Protein AF-0000000065854686 (afdb_homodimer)

Secondary structure (DSSP, 8-state):
-----TT-TTEEEETTEEEETTEEHHHHHHHH-SSEEEEEHHHHHHHHHHHHHHHHHHHHHH---EEEEEEGGG---HHHHHHHHHHT-EEEESSHHHHHHHHHTT--GGGEEE--S---HHHHHHHHHTT-SEEEE--HHHHHHHHHHHHHHT--EEEEEEEE------S-GGGB-SSTTSS-SEESTTSHHHHHHHHHHT-SSEEEEEEE---BS-B--SHHHHHHHHHHHHHHHHHHHTT---SEEE----B---SSTT-----HHHHHHHHHHHHHTTTTTSPPPEEEE--SHHHHGGGEEEEEEEEEEEE-SS-EEEEES--TTT--HHHHH-----EEESB--S-EEEEEEE-SSS-TT-EEEEEEEEE---TT-EEEEE--SSSSGGG-B-GGGPPPPEEEEEETTEEEEEEPPPPHHHHTTTB---GGG-/-----TT-TTEEEETTEEEETTEEHHHHHHHH-SSEEEEEHHHHHHHHHHHHHHTHHHHHHH---EEEEEEGGG---HHHHHHHHHHT-EEEESSHHHHHHHHHTT--GGGEEE--S---HHHHHHHHHTT-SEEEE--HHHHHHHHHHHHHHT--EEEEEEEE------S-GGGB-SSTTSS-SEESTTSHHHHHHHHHHT-SSEEEEEEE---BS-B--SHHHHHHHHHHHHHHHHHHHTT---SEEE----B---SSTT-----HHHHHHHHHHHHHTTTTTSPPPEEEE--SHHHHGGGEEEEEEEEEEEE-SS-EEEEES--TTT--HHHHH-----EEESB--S-EEEEEEE-SSS-TT-EEEEEEEEE---TT-EEEEES-SSSSGGG-B-GGGPPPPEEEEEETTEEEEEEPPPPHHHHTTTB---GGG-

pLDDT: mean 96.49, std 5.47, range [43.28, 98.94]

Radius of gyration: 27.95 Å; Cα contacts (8 Å, |Δi|>4): 2248; chains: 2; bounding box: 75×85×60 Å

Foldseek 3Di:
DFDFQALQPQWTQDPQFIDGVRHTPLVVCVVANPQEKEFALVSLLVLLVLLCVLQVVVCVVAVFAEAAAAECLFPLQLVSLLSCQVVPHHHEEAALVSVVSRVVSVHQQLRYEYEYADYDLVSLLSNQVSLHNEYAYWALVVLVSNLVSLVVVVAAGEYAYEAQAAFALPDFPVFFANHPPHSGGQYVVVCRRVVSVVVNVPGDRYDYAYYAYDGGAQRQDLVSLLVLLLSRVVVQLVCVVVVHHHAEYEDEEHHRGCQPRPDDGDGSNNNSCSNSVSQVVCVVRHRRHHYYYHDHLSSTQQRMKTKWAFADWDDDPVFIETETADWCLQPVCCLPPVDAWDKEFSRHDPDKDFGWYAYDAPDPSRTRDHRDIYHDDDHGIMMMTGRCRTPGLSVHHQHVNAWHGWYWYQDPVGIGTSGHTDDSCNSCVVPDDDPVRD/DWDFFALQPQWTQDPQFIDGVRHTPLVVCVVANPQEKEFALVSLVVLLVLLCVLQVVVCVVAVFAEAAAAECLFPLQLVSLLSCQVVPHHHEEAALVSVVSRVVSVRQQLRYEYEYADYDLVSLLSNQVSLHNEYAYWALVVLVSNLVSLVVVVAAGEYAYEAQAAFALPDFPVFFANHPPHSGGHYVVVCRRVVSVVVNVVGDRYDYAYYAYDGGAQRQDLVSLLVLLLSRVVVQLVCVVVVHHHAEYEDEEHHRGCQPRPDDGDGSNNNSCSNSVSQVVCVVRHRRHHYYYHDHLSSTQQRMKTKWAFADWDDDPVFIETETADWCLQPVCCLPPVDAWDKEFSRRDPDKDFGWYAYDAPDPSRTRDHRDIYHDDDHGIMMMTGRCRTPGLSVHHQHVNAWHGWYWYQDPVGIGTSGHTDDSCNSCVPPDDDPVRD

Nearest PDB structures (foldseek):
  1tuf-assembly1_A  TM=9.802E-01  e=2.581E-86  Methanocaldococcus jannaschii
  1twi-assembly1_A  TM=9.819E-01  e=6.671E-86  Methanocaldococcus jannaschii
  2qgh-assembly1_A-2  TM=9.753E-01  e=7.118E-48  unclassified
  2o0t-assembly2_D  TM=9.226E-01  e=1.661E-41  Mycobacterium tuberculosis H37Rv
  5x7n-assembly1_B  TM=9.308E-01  e=4.557E-41  Corynebacterium glutamicum ATCC 13032

InterPro domains:
  IPR000183 Ornithine/DAP/Arg decarboxylase [PR01179] (70-88)
  IPR000183 Ornithine/DAP/Arg decarboxylase [PR01179] (90-102)
  IPR000183 Ornithine/DAP/Arg decarboxylase [PR01179] (205-218)
  IPR000183 Ornithine/DAP/Arg decarboxylase [PR01179] (291-310)
  IPR000183 Ornithine/DAP/Arg decarboxylase [PR01179] (389-402)
  IPR002986 Diaminopimelate decarboxylase, LysA [MF_02120] (22-432)
  IPR002986 Diaminopimelate decarboxylase, LysA [PR01181] (88-105)
  IPR002986 Diaminopimelate decarboxylase, LysA [PR01181] (177-186)
  IPR002986 Diaminopimelate decarboxylase, LysA [PR01181] (319-337)
  IPR002986 Diaminopimelate decarboxylase, LysA [PR01181] (399-421)
  IPR002986 Diaminopimelate decarboxylase, LysA [TIGR01048] (12-431)
  IPR002986 Diaminopimelate decarboxylase, LysA [cd06828] (32-409)
  IPR009006 Alanine racemase/group IV decarboxylase, C-terminal [G3DSA:2.40.37.10] (23-429)
  IPR009006 Alanine racemase/group IV decarboxylase, C-terminal [SSF50621] (6-40)
  IPR009006 Alanine racemase/group IV decarboxylase, C-terminal [SSF50621] (284-438)
  IPR022644 Orn/DAP/Arg decarboxylase 2, N-terminal [PF02784] (52-301)
  IPR022653 Orn/DAP/Arg decarboxylase 2, pyridoxal-phosphate binding site [PS00878] (70-88)
  IPR022657 Orn/DAP/Arg decarboxylase 2, conserved site [PS00879] (243-256)
  IPR029066 PLP-binding barrel [G3DSA:3.20.20.10] (41-298)
  IPR029066 PLP-binding barrel [SSF51419] (33-303)

Solvent-accessible surface area (backbone atoms only — not comparable to full-atom values): 42857 Å² total; per-residue (Å²): 128,80,69,72,45,49,76,33,85,47,49,44,68,55,96,48,30,32,25,49,59,80,42,50,49,62,57,51,37,68,73,71,40,62,33,24,37,41,32,33,48,61,39,30,51,50,38,48,48,41,46,54,62,36,42,44,57,50,34,74,74,66,74,30,56,73,44,51,15,37,25,38,53,20,42,61,51,53,38,57,44,19,46,42,24,73,74,65,31,26,31,32,22,53,35,55,36,33,46,51,48,39,55,74,30,61,35,58,32,74,38,26,37,38,44,37,61,42,76,46,71,70,39,47,50,50,41,54,75,55,51,37,48,22,38,33,35,34,35,62,48,48,45,52,50,49,31,54,51,18,50,75,69,74,42,68,34,38,30,22,36,22,39,25,82,55,44,74,49,88,47,59,71,59,48,34,35,13,39,76,85,37,88,47,34,22,41,48,90,82,40,51,34,59,50,45,52,57,53,42,72,72,39,90,18,41,41,78,37,29,41,31,34,50,35,35,46,59,31,64,59,66,64,47,52,40,52,47,49,51,52,52,51,51,48,51,46,52,35,42,76,72,71,42,78,55,50,34,40,28,60,26,41,20,56,24,70,40,51,56,44,86,48,88,56,64,47,53,50,55,50,30,51,43,44,51,58,57,56,57,71,40,56,91,73,40,78,81,41,27,40,33,35,30,44,25,50,53,39,29,11,56,20,12,29,39,34,21,37,27,71,31,58,38,82,52,99,80,45,38,38,38,19,20,66,37,30,37,36,49,43,30,44,29,50,59,67,67,42,76,49,45,62,43,42,37,52,58,54,96,45,73,42,66,31,23,37,26,23,24,54,93,41,56,38,24,37,60,42,74,69,39,73,29,34,55,82,53,73,70,40,42,33,38,34,42,48,34,31,26,47,10,72,27,50,21,26,37,44,49,44,38,57,48,55,27,31,32,36,30,34,97,89,44,77,37,68,30,24,56,54,49,47,70,64,61,75,50,63,49,46,32,66,46,77,91,59,106,129,81,69,71,45,47,76,33,85,46,47,42,67,56,94,48,30,34,24,48,59,81,41,51,48,63,57,50,37,68,74,71,39,64,32,26,38,42,31,34,49,60,39,30,50,50,37,49,49,42,47,54,62,36,42,44,56,52,33,74,74,66,74,29,57,74,42,52,14,37,24,37,52,20,42,63,50,53,39,58,43,18,48,42,25,73,74,64,31,25,32,33,24,52,33,55,36,34,45,52,49,40,55,75,32,62,35,58,34,74,39,26,36,37,44,37,61,41,75,45,70,70,37,47,50,51,43,53,74,54,51,36,47,23,40,33,36,34,36,63,48,49,47,52,50,49,30,53,51,19,50,76,68,75,43,68,34,36,29,23,36,22,39,26,80,56,45,73,50,89,48,61,70,60,48,34,35,14,38,77,85,36,89,47,35,22,40,47,90,83,39,51,35,58,51,44,52,56,52,44,73,73,39,89,17,43,40,78,37,30,41,30,34,49,35,35,44,58,31,65,59,66,65,47,51,41,52,48,48,50,53,52,51,51,48,52,46,53,34,42,74,71,74,42,78,57,51,35,40,27,60,27,43,20,56,25,69,40,51,55,45,87,49,88,57,65,47,53,49,55,49,31,51,43,44,51,59,57,57,57,72,40,56,89,73,40,80,78,43,26,41,33,36,29,42,23,49,52,39,30,10,55,20,11,29,38,34,22,37,28,70,30,58,39,82,52,99,81,47,38,37,38,19,20,66,36,31,37,35,50,43,30,43,28,49,60,69,67,42,77,49,44,63,43,40,38,52,58,54,94,45,71,42,65,32,24,37,26,23,24,55,94,41,56,38,24,39,60,43,74,70,39,71,31,35,56,83,52,73,70,39,41,33,38,36,42,49,35,30,26,46,9,74,27,50,21,25,38,42,49,45,38,55,47,55,27,29,33,36,31,35,98,88,42,76,36,68,29,24,55,55,47,47,68,65,61,76,51,63,48,46,32,67,46,77,91,60,105

Sequence (876 aa):
MKIMFLGNDTVEIKDGRFFIDGYDAIELAEKFGTPLYVMSEEQIKINYNRYIEAFKRWEEETGKEFIVAYAYKANANLAITRLLAKLGCGADVVSGGELYIAKLSNVPSKKIVFNGNCKTKEEIIMGIEANIRAFNVDSISELILINETAKELGETANVAFRINPNVNPKTHPKISTGLKKNKFGLDVESGIAMKAIKMALEMEYVNVVGVHCHIGSQLTDISPFIEETRKVMDFVVELKEEGIEIEDVNLGGGLGIPYYKDKQIPTQKDLADAIINTMLKYKDKVEMPNLILEPGRSLVATAGYLLGKVHHIKETPVTKWVMIDAGMNDMMRPAMYEAYHHIINCKVKNEKEVVSIAGGLCESSDVFGRDRELDKVEVGDVLAIFDVGAYGISMANNYNARGRPRMVLTSKKGVFLIRERETYADLIAKDIVPPHLLMKIMFLGNDTVEIKDGRFFIDGYDAIELAEKFGTPLYVMSEEQIKINYNRYIEAFKRWEEETGKEFIVAYAYKANANLAITRLLAKLGCGADVVSGGELYIAKLSNVPSKKIVFNGNCKTKEEIIMGIEANIRAFNVDSISELILINETAKELGETANVAFRINPNVNPKTHPKISTGLKKNKFGLDVESGIAMKAIKMALEMEYVNVVGVHCHIGSQLTDISPFIEETRKVMDFVVELKEEGIEIEDVNLGGGLGIPYYKDKQIPTQKDLADAIINTMLKYKDKVEMPNLILEPGRSLVATAGYLLGKVHHIKETPVTKWVMIDAGMNDMMRPAMYEAYHHIINCKVKNEKEVVSIAGGLCESSDVFGRDRELDKVEVGDVLAIFDVGAYGISMANNYNARGRPRMVLTSKKGVFLIRERETYADLIAKDIVPPHLL

GO terms:
  GO:0008836 diaminopimelate decarboxylase activity (F, EXP)

Organism: Methanocaldococcus jannaschii (strain ATCC 43067 / DSM 2661 / JAL-1 / JCM 10045 / NBRC 100440) (NCBI:txid243232)

Structure (mmCIF, N/CA/C/O backbone):
data_AF-0000000065854686-model_v1
#
loop_
_entity.id
_entity.type
_entity.pdbx_description
1 polymer 'Diaminopimelate decarboxylase'
#
loop_
_atom_site.group_PDB
_atom_site.id
_atom_site.type_symbol
_atom_site.label_atom_id
_atom_site.label_alt_id
_atom_site.label_comp_id
_atom_site.label_asym_id
_atom_site.label_entity_id
_atom_site.label_seq_id
_atom_site.pdbx_PDB_ins_code
_atom_site.Cartn_x
_atom_site.Cartn_y
_atom_site.Cartn_z
_atom_site.occupancy
_atom_site.B_iso_or_equiv
_atom_site.auth_seq_id
_atom_site.auth_comp_id
_atom_site.auth_asym_id
_atom_site.auth_atom_id
_atom_site.pdbx_PDB_model_num
ATOM 1 N N . MET A 1 1 ? -36.406 0.794 14.305 1 43.28 1 MET A N 1
ATOM 2 C CA . MET A 1 1 ? -35.375 1.55 15.008 1 43.28 1 MET A CA 1
ATOM 3 C C . MET A 1 1 ? -34.281 1.985 14.055 1 43.28 1 MET A C 1
ATOM 5 O O . MET A 1 1 ? -33.781 1.186 13.25 1 43.28 1 MET A O 1
ATOM 9 N N . LYS A 1 2 ? -34.25 3.268 13.922 1 54.59 2 LYS A N 1
ATOM 10 C CA . LYS A 1 2 ? -33.219 3.818 13.031 1 54.59 2 LYS A CA 1
ATOM 11 C C . LYS A 1 2 ? -31.812 3.424 13.492 1 54.59 2 LYS A C 1
ATOM 13 O O . LYS A 1 2 ? -31.406 3.732 14.609 1 54.59 2 LYS A O 1
ATOM 18 N N . ILE A 1 3 ? -31.266 2.375 12.914 1 68 3 ILE A N 1
ATOM 19 C CA . ILE A 1 3 ? -29.906 1.968 13.25 1 68 3 ILE A CA 1
ATOM 20 C C . ILE A 1 3 ? -28.969 3.166 13.133 1 68 3 ILE A C 1
ATOM 22 O O . ILE A 1 3 ? -28.969 3.869 12.117 1 68 3 ILE A O 1
ATOM 26 N N . MET A 1 4 ? -28.469 3.533 14.289 1 81.44 4 MET A N 1
ATOM 27 C CA . MET A 1 4 ? -27.562 4.676 14.297 1 81.44 4 MET A CA 1
ATOM 28 C C . MET A 1 4 ? -26.109 4.219 14.227 1 81.44 4 MET A C 1
ATOM 30 O O . MET A 1 4 ? -25.703 3.309 14.953 1 81.44 4 MET A O 1
ATOM 34 N N . PHE A 1 5 ? -25.391 4.684 13.203 1 94.38 5 PHE A N 1
ATOM 35 C CA . PHE A 1 5 ? -23.953 4.484 13.094 1 94.38 5 PHE A CA 1
ATOM 36 C C . PHE A 1 5 ? -23.188 5.715 13.594 1 94.38 5 PHE A C 1
ATOM 38 O O . PHE A 1 5 ? -23.109 6.723 12.891 1 94.38 5 PHE A O 1
ATOM 45 N N . LEU A 1 6 ? -22.641 5.609 14.805 1 95.69 6 LEU A N 1
ATOM 46 C CA . LEU A 1 6 ? -21.969 6.766 15.391 1 95.69 6 LEU A CA 1
ATOM 47 C C . LEU A 1 6 ? -20.938 7.344 14.43 1 95.69 6 LEU A C 1
ATOM 49 O O . LEU A 1 6 ? -20.125 6.605 13.867 1 95.69 6 LEU A O 1
ATOM 53 N N . GLY A 1 7 ? -21 8.609 14.148 1 96.44 7 GLY A N 1
ATOM 54 C CA . GLY A 1 7 ? -20.062 9.305 13.297 1 96.44 7 GLY A CA 1
ATOM 55 C C . GLY A 1 7 ? -20.5 9.375 11.844 1 96.44 7 GLY A C 1
ATOM 56 O O . GLY A 1 7 ? -19.953 10.148 11.062 1 96.44 7 GLY A O 1
ATOM 57 N N . ASN A 1 8 ? -21.484 8.555 11.469 1 98 8 ASN A N 1
ATOM 58 C CA . ASN A 1 8 ? -22.031 8.531 10.117 1 98 8 ASN A CA 1
ATOM 59 C C . ASN A 1 8 ? -23.469 9.047 10.078 1 98 8 ASN A C 1
ATOM 61 O O . ASN A 1 8 ? -24.406 8.266 9.93 1 98 8 ASN A O 1
ATOM 65 N N . ASP A 1 9 ? -23.609 10.336 10.023 1 97.56 9 ASP A N 1
ATOM 66 C CA . ASP A 1 9 ? -24.875 11.016 10.281 1 97.56 9 ASP A CA 1
ATOM 67 C C . ASP A 1 9 ? -25.766 11 9.039 1 97.56 9 ASP A C 1
ATOM 69 O O . ASP A 1 9 ? -26.969 11.266 9.117 1 97.56 9 ASP A O 1
ATOM 73 N N . THR A 1 10 ? -25.141 10.688 7.922 1 97.56 10 THR A N 1
ATOM 74 C CA . THR A 1 10 ? -25.859 10.922 6.672 1 97.56 10 THR A CA 1
ATOM 75 C C . THR A 1 10 ? -26.312 9.594 6.059 1 97.56 10 THR A C 1
ATOM 77 O O . THR A 1 10 ? -26.688 9.547 4.891 1 97.56 10 THR A O 1
ATOM 80 N N . VAL A 1 11 ? -26.141 8.484 6.863 1 97.69 11 VAL A N 1
ATOM 81 C CA . VAL A 1 11 ? -26.531 7.184 6.344 1 97.69 11 VAL A CA 1
ATOM 82 C C . VAL A 1 11 ? -27.781 6.691 7.078 1 97.69 11 VAL A C 1
ATOM 84 O O . VAL A 1 11 ? -28.062 7.141 8.188 1 97.69 11 VAL A O 1
ATOM 87 N N . GLU A 1 12 ? -28.516 5.906 6.43 1 96.38 12 GLU A N 1
ATOM 88 C CA . GLU A 1 12 ? -29.719 5.328 7.043 1 96.38 12 GLU A CA 1
ATOM 89 C C . GLU A 1 12 ? -30.078 3.988 6.398 1 96.38 12 GLU A C 1
ATOM 91 O O . GLU A 1 12 ? -29.641 3.693 5.285 1 96.38 12 GLU A O 1
ATOM 96 N N . ILE A 1 13 ? -30.672 3.152 7.094 1 96.19 13 ILE A N 1
ATOM 97 C CA . ILE A 1 13 ? -31.328 1.952 6.586 1 96.19 13 ILE A CA 1
ATOM 98 C C . ILE A 1 13 ? -32.844 2.199 6.465 1 96.19 13 ILE A C 1
ATOM 100 O O . ILE A 1 13 ? -33.5 2.512 7.457 1 96.19 13 ILE A O 1
ATOM 104 N N . LYS A 1 14 ? -33.312 2.188 5.312 1 94.81 14 LYS A N 1
ATOM 105 C CA . LYS A 1 14 ? -34.719 2.389 5.039 1 94.81 14 LYS A CA 1
ATOM 106 C C . LYS A 1 14 ? -35.281 1.287 4.133 1 94.81 14 LYS A C 1
ATOM 108 O O . LYS A 1 14 ? -34.719 1.004 3.078 1 94.81 14 LYS A O 1
ATOM 113 N N . ASP A 1 15 ? -36.344 0.624 4.535 1 93.69 15 ASP A N 1
ATOM 114 C CA . ASP A 1 15 ? -36.969 -0.441 3.773 1 93.69 15 ASP A CA 1
ATOM 115 C C . ASP A 1 15 ? -36 -1.554 3.436 1 93.69 15 ASP A C 1
ATOM 117 O O . ASP A 1 15 ? -35.938 -2.012 2.291 1 93.69 15 ASP A O 1
ATOM 121 N N . GLY A 1 16 ? -35.125 -1.78 4.371 1 94.38 16 GLY A N 1
ATOM 122 C CA . GLY A 1 16 ? -34.219 -2.896 4.238 1 94.38 16 GLY A CA 1
ATOM 123 C C . GLY A 1 16 ? -33.031 -2.592 3.332 1 94.38 16 GLY A C 1
ATOM 124 O O . GLY A 1 16 ? -32.344 -3.504 2.898 1 94.38 16 GLY A O 1
ATOM 125 N N . ARG A 1 17 ? -32.844 -1.371 3.012 1 96.69 17 ARG A N 1
ATOM 126 C CA . ARG A 1 17 ? -31.766 -0.97 2.117 1 96.69 17 ARG A CA 1
ATOM 127 C C . ARG A 1 17 ? -30.891 0.115 2.754 1 96.69 17 ARG A C 1
ATOM 129 O O . ARG A 1 17 ? -31.391 0.919 3.549 1 96.69 17 ARG A O 1
ATOM 136 N N . PHE A 1 18 ? -29.656 0.146 2.41 1 98 18 PHE A N 1
ATOM 137 C CA . PHE A 1 18 ? -28.672 1.085 2.955 1 98 18 PHE A CA 1
ATOM 138 C C . PHE A 1 18 ? -28.547 2.311 2.057 1 98 18 PHE A C 1
ATOM 140 O O . PHE A 1 18 ? -28.281 2.184 0.861 1 98 18 PHE A O 1
ATOM 147 N N . PHE A 1 19 ? -28.734 3.529 2.67 1 98.44 19 PHE A N 1
ATOM 148 C CA . PHE A 1 19 ? -28.688 4.77 1.904 1 98.44 19 PHE A CA 1
ATOM 149 C C . PHE A 1 19 ? -27.578 5.684 2.412 1 98.44 19 PHE A C 1
ATOM 151 O O . PHE A 1 19 ? -27.359 5.789 3.621 1 98.44 19 PHE A O 1
ATOM 158 N N . ILE A 1 20 ? -26.875 6.336 1.507 1 98.56 20 ILE A N 1
ATOM 159 C CA . ILE A 1 20 ? -25.859 7.355 1.771 1 98.56 20 ILE A CA 1
ATOM 160 C C . ILE A 1 20 ? -26.312 8.688 1.18 1 98.56 20 ILE A C 1
ATOM 162 O O . ILE A 1 20 ? -26.453 8.82 -0.039 1 98.56 20 ILE A O 1
ATOM 166 N N . ASP A 1 21 ? -26.469 9.695 1.913 1 98.38 21 ASP A N 1
ATOM 167 C CA . ASP A 1 21 ? -27 10.984 1.488 1 98.38 21 ASP A CA 1
ATOM 168 C C . ASP A 1 21 ? -28.312 10.82 0.734 1 98.38 21 ASP A C 1
ATOM 170 O O . ASP A 1 21 ? -28.594 11.547 -0.224 1 98.38 21 ASP A O 1
ATOM 174 N N . GLY A 1 22 ? -29.078 9.789 1.082 1 97.94 22 GLY A N 1
ATOM 175 C CA . GLY A 1 22 ? -30.375 9.555 0.466 1 97.94 22 GLY A CA 1
ATOM 176 C C . GLY A 1 22 ? -30.297 8.688 -0.778 1 97.94 22 GLY A C 1
ATOM 177 O O . GLY A 1 22 ? -31.328 8.344 -1.368 1 97.94 22 GLY A O 1
ATOM 178 N N . TYR A 1 23 ? -29.125 8.258 -1.226 1 98.75 23 TYR A N 1
ATOM 179 C CA . TYR A 1 23 ? -28.969 7.438 -2.42 1 98.75 23 TYR A CA 1
ATOM 180 C C . TYR A 1 23 ? -28.766 5.973 -2.051 1 98.75 23 TYR A C 1
ATOM 182 O O . TYR A 1 23 ? -27.984 5.656 -1.149 1 98.75 23 TYR A O 1
ATOM 190 N N . ASP A 1 24 ? -29.438 5.055 -2.695 1 98.69 24 ASP A N 1
ATOM 191 C CA . ASP A 1 24 ? -29.375 3.617 -2.443 1 98.69 24 ASP A CA 1
ATOM 192 C C . ASP A 1 24 ? -28.016 3.045 -2.832 1 98.69 24 ASP A C 1
ATOM 194 O O . ASP A 1 24 ? -27.609 3.129 -3.992 1 98.69 24 ASP A O 1
ATOM 198 N N . ALA A 1 25 ? -27.344 2.438 -1.849 1 98.81 25 ALA A N 1
ATOM 199 C CA . ALA A 1 25 ? -25.984 1.94 -2.068 1 98.81 25 ALA A CA 1
ATOM 200 C C . ALA A 1 25 ? -25.953 0.862 -3.148 1 98.81 25 ALA A C 1
ATOM 202 O O . ALA A 1 25 ? -25.016 0.773 -3.928 1 98.81 25 ALA A O 1
ATOM 203 N N . ILE A 1 26 ? -26.938 -0.001 -3.178 1 98.81 26 ILE A N 1
ATOM 204 C CA . ILE A 1 26 ? -27.016 -1.065 -4.172 1 98.81 26 ILE A CA 1
ATOM 205 C C . ILE A 1 26 ? -27.156 -0.459 -5.566 1 98.81 26 ILE A C 1
ATOM 207 O O . ILE A 1 26 ? -26.5 -0.903 -6.512 1 98.81 26 ILE A O 1
ATOM 211 N N . GLU A 1 27 ? -27.984 0.577 -5.707 1 98.75 27 GLU A N 1
ATOM 212 C CA . GLU A 1 27 ? -28.156 1.245 -6.992 1 98.75 27 GLU A CA 1
ATOM 213 C C . GLU A 1 27 ? -26.875 1.936 -7.438 1 98.75 27 GLU A C 1
ATOM 215 O O . GLU A 1 27 ? -26.547 1.942 -8.625 1 98.75 27 GLU A O 1
ATOM 220 N N . LEU A 1 28 ? -26.156 2.6 -6.453 1 98.94 28 LEU A N 1
ATOM 221 C CA . LEU A 1 28 ? -24.875 3.199 -6.77 1 98.94 28 LEU A CA 1
ATOM 222 C C . LEU A 1 28 ? -23.891 2.15 -7.301 1 98.94 28 LEU A C 1
ATOM 224 O O . LEU A 1 28 ? -23.203 2.385 -8.289 1 98.94 28 LEU A O 1
ATOM 228 N N . ALA A 1 29 ? -23.859 0.978 -6.637 1 98.81 29 ALA A N 1
ATOM 229 C CA . ALA A 1 29 ? -22.969 -0.111 -7.043 1 98.81 29 ALA A CA 1
ATOM 230 C C . ALA A 1 29 ? -23.312 -0.593 -8.453 1 98.81 29 ALA A C 1
ATOM 232 O O . ALA A 1 29 ? -22.406 -0.889 -9.242 1 98.81 29 ALA A O 1
ATOM 233 N N . GLU A 1 30 ? -24.594 -0.736 -8.742 1 98.56 30 GLU A N 1
ATOM 234 C CA . GLU A 1 30 ? -25.031 -1.194 -10.055 1 98.56 30 GLU A CA 1
ATOM 235 C C . GLU A 1 30 ? -24.688 -0.181 -11.141 1 98.56 30 GLU A C 1
ATOM 237 O O . GLU A 1 30 ? -24.234 -0.557 -12.227 1 98.56 30 GLU A O 1
ATOM 242 N N . LYS A 1 31 ? -24.906 1.066 -10.844 1 98.62 31 LYS A N 1
ATOM 243 C CA . LYS A 1 31 ? -24.734 2.133 -11.82 1 98.62 31 LYS A CA 1
ATOM 244 C C . LYS A 1 31 ? -23.25 2.393 -12.102 1 98.62 31 LYS A C 1
ATOM 246 O O . LYS A 1 31 ? -22.859 2.619 -13.25 1 98.62 31 LYS A O 1
ATOM 251 N N . PHE A 1 32 ? -22.375 2.389 -11.078 1 98.75 32 PHE A N 1
ATOM 252 C CA . PHE A 1 32 ? -21 2.861 -11.219 1 98.75 32 PHE A CA 1
ATOM 253 C C . PHE A 1 32 ? -20.016 1.694 -11.188 1 98.75 32 PHE A C 1
ATOM 255 O O . PHE A 1 32 ? -18.844 1.851 -11.531 1 98.75 32 PHE A O 1
ATOM 262 N N . GLY A 1 33 ? -20.5 0.449 -10.805 1 98.44 33 GLY A N 1
ATOM 263 C CA . GLY A 1 33 ? -19.656 -0.726 -10.727 1 98.44 33 GLY A CA 1
ATOM 264 C C . GLY A 1 33 ? -18.859 -0.81 -9.438 1 98.44 33 GLY A C 1
ATOM 265 O O . GLY A 1 33 ? -18.516 0.216 -8.852 1 98.44 33 GLY A O 1
ATOM 266 N N . THR A 1 34 ? -18.562 -1.976 -8.961 1 98.69 34 THR A N 1
ATOM 267 C CA . THR A 1 34 ? -17.734 -2.225 -7.785 1 98.69 34 THR A CA 1
ATOM 268 C C . THR A 1 34 ? -16.375 -2.783 -8.188 1 98.69 34 THR A C 1
ATOM 270 O O . THR A 1 34 ? -16.234 -3.367 -9.266 1 98.69 34 THR A O 1
ATOM 273 N N . PRO A 1 35 ? -15.367 -2.625 -7.305 1 98.69 35 PRO A N 1
ATOM 274 C CA . PRO A 1 35 ? -15.367 -1.831 -6.074 1 98.69 35 PRO A CA 1
ATOM 275 C C . PRO A 1 35 ? -15.648 -0.351 -6.324 1 98.69 35 PRO A C 1
ATOM 277 O O . PRO A 1 35 ? -15.281 0.18 -7.375 1 98.69 35 PRO A O 1
ATOM 280 N N . LEU A 1 36 ? -16.344 0.253 -5.383 1 98.94 36 LEU A N 1
ATOM 281 C CA . LEU A 1 36 ? -16.75 1.645 -5.547 1 98.94 36 LEU A CA 1
ATOM 282 C C . LEU A 1 36 ? -16.578 2.418 -4.242 1 98.94 36 LEU A C 1
ATOM 284 O O . LEU A 1 36 ? -17.125 2.025 -3.207 1 98.94 36 LEU A O 1
ATOM 288 N N . TYR A 1 37 ? -15.781 3.484 -4.281 1 98.94 37 TYR A N 1
ATOM 289 C CA . TYR A 1 37 ? -15.758 4.434 -3.176 1 98.94 37 TYR A CA 1
ATOM 290 C C . TYR A 1 37 ? -16.938 5.402 -3.264 1 98.94 37 TYR A C 1
ATOM 292 O O . TYR A 1 37 ? -17.172 6.008 -4.312 1 98.94 37 TYR A O 1
ATOM 300 N N . VAL A 1 38 ? -17.641 5.516 -2.217 1 98.94 38 VAL A N 1
ATOM 301 C CA . VAL A 1 38 ? -18.703 6.508 -2.121 1 98.94 38 VAL A CA 1
ATOM 302 C C . VAL A 1 38 ? -18.375 7.512 -1.019 1 98.94 38 VAL A C 1
ATOM 304 O O . VAL A 1 38 ? -18.281 7.148 0.155 1 98.94 38 VAL A O 1
ATOM 307 N N . MET A 1 39 ? -18.203 8.758 -1.395 1 98.94 39 MET A N 1
ATOM 308 C CA . MET A 1 39 ? -17.953 9.836 -0.451 1 98.94 39 MET A CA 1
ATOM 309 C C . MET A 1 39 ? -19.188 10.695 -0.249 1 98.94 39 MET A C 1
ATOM 311 O O . MET A 1 39 ? -19.859 11.07 -1.216 1 98.94 39 MET A O 1
ATOM 315 N N . SER A 1 40 ? -19.484 10.992 0.959 1 98.94 40 SER A N 1
ATOM 316 C CA . SER A 1 40 ? -20.625 11.844 1.298 1 98.94 40 SER A CA 1
ATOM 317 C C . SER A 1 40 ? -20.203 13.305 1.447 1 98.94 40 SER A C 1
ATOM 319 O O . SER A 1 40 ? -19.5 13.656 2.4 1 98.94 40 SER A O 1
ATOM 321 N N . GLU A 1 41 ? -20.641 14.117 0.539 1 98.88 41 GLU A N 1
ATOM 322 C CA . GLU A 1 41 ? -20.406 15.555 0.661 1 98.88 41 GLU A CA 1
ATOM 323 C C . GLU A 1 41 ? -21.016 16.109 1.944 1 98.88 41 GLU A C 1
ATOM 325 O O . GLU A 1 41 ? -20.406 16.922 2.629 1 98.88 41 GLU A O 1
ATOM 330 N N . GLU A 1 42 ? -22.203 15.664 2.266 1 98.81 42 GLU A N 1
ATOM 331 C CA . GLU A 1 42 ? -22.938 16.172 3.416 1 98.81 42 GLU A CA 1
ATOM 332 C C . GLU A 1 42 ? -22.219 15.836 4.723 1 98.81 42 GLU A C 1
ATOM 334 O O . GLU A 1 42 ? -22.156 16.672 5.633 1 98.81 42 GLU A O 1
ATOM 339 N N . GLN A 1 43 ? -21.703 14.633 4.809 1 98.88 43 GLN A N 1
ATOM 340 C CA . GLN A 1 43 ? -20.984 14.258 6.023 1 98.88 43 GLN A CA 1
ATOM 341 C C . GLN A 1 43 ? -19.703 15.055 6.18 1 98.88 43 GLN A C 1
ATOM 343 O O . GLN A 1 43 ? -19.312 15.406 7.297 1 98.88 43 GLN A O 1
ATOM 348 N N . ILE A 1 44 ? -18.984 15.328 5.07 1 98.94 44 ILE A N 1
ATOM 349 C CA . ILE A 1 44 ? -17.781 16.156 5.129 1 98.94 44 ILE A CA 1
ATOM 350 C C . ILE A 1 44 ? -18.125 17.547 5.668 1 98.94 44 ILE A C 1
ATOM 352 O O . ILE A 1 44 ? -17.438 18.078 6.539 1 98.94 44 ILE A O 1
ATOM 356 N N . LYS A 1 45 ? -19.234 18.109 5.188 1 98.88 45 LYS A N 1
ATOM 357 C CA . LYS A 1 45 ? -19.688 19.422 5.648 1 98.88 45 LYS A CA 1
ATOM 358 C C . LYS A 1 45 ? -20 19.391 7.141 1 98.88 45 LYS A C 1
ATOM 360 O O . LYS A 1 45 ? -19.625 20.312 7.871 1 98.88 45 LYS A O 1
ATOM 365 N N . ILE A 1 46 ? -20.641 18.328 7.539 1 98.75 46 ILE A N 1
ATOM 366 C CA . ILE A 1 46 ? -21 18.188 8.945 1 98.75 46 ILE A CA 1
ATOM 367 C C . ILE A 1 46 ? -19.734 18.141 9.797 1 98.75 46 ILE A C 1
ATOM 369 O O . ILE A 1 46 ? -19.625 18.875 10.781 1 98.75 46 ILE A O 1
ATOM 373 N N . ASN A 1 47 ? -18.797 17.297 9.406 1 98.81 47 ASN A N 1
ATOM 374 C CA . ASN A 1 47 ? -17.547 17.156 10.148 1 98.81 47 ASN A CA 1
ATOM 375 C C . ASN A 1 47 ? -16.781 18.469 10.227 1 98.81 47 ASN A C 1
ATOM 377 O O . ASN A 1 47 ? -16.297 18.844 11.297 1 98.81 47 ASN A O 1
ATOM 381 N N . TYR A 1 48 ? -16.703 19.203 9.117 1 98.75 48 TYR A N 1
ATOM 382 C CA . TYR A 1 48 ? -15.992 20.484 9.07 1 98.75 48 TYR A CA 1
ATOM 383 C C . TYR A 1 48 ? -16.672 21.516 9.961 1 98.75 48 TYR A C 1
ATOM 385 O O . TYR A 1 48 ? -16 22.188 10.75 1 98.75 48 TYR A O 1
ATOM 393 N N . ASN A 1 49 ? -17.953 21.594 9.867 1 98.62 49 ASN A N 1
ATOM 394 C CA . ASN A 1 49 ? -18.703 22.578 10.641 1 98.62 49 ASN A CA 1
ATOM 395 C C . ASN A 1 49 ? -18.594 22.312 12.141 1 98.62 49 ASN A C 1
ATOM 397 O O . ASN A 1 49 ? -18.594 23.25 12.938 1 98.62 49 ASN A O 1
ATOM 401 N N . ARG A 1 50 ? -18.469 21.047 12.523 1 98.62 50 ARG A N 1
ATOM 402 C CA . ARG A 1 50 ? -18.297 20.719 13.93 1 98.62 50 ARG A CA 1
ATOM 403 C C . ARG A 1 50 ? -17 21.297 14.477 1 98.62 50 ARG A C 1
ATOM 405 O O . ARG A 1 50 ? -16.938 21.734 15.633 1 98.62 50 ARG A O 1
ATOM 412 N N . TYR A 1 51 ? -15.938 21.328 13.656 1 98.69 51 TYR A N 1
ATOM 413 C CA . TYR A 1 51 ? -14.688 21.969 14.07 1 98.69 51 TYR A CA 1
ATOM 414 C C . TYR A 1 51 ? -14.867 23.484 14.195 1 98.69 51 TYR A C 1
ATOM 416 O O . TYR A 1 51 ? -14.453 24.078 15.195 1 98.69 51 TYR A O 1
ATOM 424 N N . ILE A 1 52 ? -15.5 24.078 13.172 1 98.38 52 ILE A N 1
ATOM 425 C CA . ILE A 1 52 ? -15.641 25.516 13.133 1 98.38 52 ILE A CA 1
ATOM 426 C C . ILE A 1 52 ? -16.469 25.984 14.328 1 98.38 52 ILE A C 1
ATOM 428 O O . ILE A 1 52 ? -16.109 26.938 15.016 1 98.38 52 ILE A O 1
ATOM 432 N N . GLU A 1 53 ? -17.547 25.25 14.555 1 98.44 53 GLU A N 1
ATOM 433 C CA . GLU A 1 53 ? -18.422 25.609 15.664 1 98.44 53 GLU A CA 1
ATOM 434 C C . GLU A 1 53 ? -17.719 25.406 17 1 98.44 53 GLU A C 1
ATOM 436 O O . GLU A 1 53 ? -17.812 26.266 17.891 1 98.44 53 GLU A O 1
ATOM 441 N N . ALA A 1 54 ? -17.031 24.328 17.141 1 98.56 54 ALA A N 1
ATOM 442 C CA . ALA A 1 54 ? -16.375 23.984 18.406 1 98.56 54 ALA A CA 1
ATOM 443 C C . ALA A 1 54 ? -15.281 24.984 18.734 1 98.56 54 ALA A C 1
ATOM 445 O O . ALA A 1 54 ? -15.078 25.328 19.906 1 98.56 54 ALA A O 1
ATOM 446 N N . PHE A 1 55 ? -14.586 25.547 17.75 1 98.56 55 PHE A N 1
ATOM 447 C CA . PHE A 1 55 ? -13.406 26.359 18.016 1 98.56 55 PHE A CA 1
ATOM 448 C C . PHE A 1 55 ? -13.719 27.844 17.828 1 98.56 55 PHE A C 1
ATOM 450 O O . PHE A 1 55 ? -12.812 28.672 17.891 1 98.56 55 PHE A O 1
ATOM 457 N N . LYS A 1 56 ? -14.945 28.109 17.578 1 97.75 56 LYS A N 1
ATOM 458 C CA . LYS A 1 56 ? -15.367 29.5 17.438 1 97.75 56 LYS A CA 1
ATOM 459 C C . LYS A 1 56 ? -14.977 30.328 18.656 1 97.75 56 LYS A C 1
ATOM 461 O O . LYS A 1 56 ? -14.633 31.5 18.547 1 97.75 56 LYS A O 1
ATOM 466 N N . ARG A 1 57 ? -15.031 29.734 19.75 1 97 57 ARG A N 1
ATOM 467 C CA . ARG A 1 57 ? -14.742 30.391 21.031 1 97 57 ARG A CA 1
ATOM 468 C C . ARG A 1 57 ? -13.305 30.906 21.062 1 97 57 ARG A C 1
ATOM 470 O O . ARG A 1 57 ? -13.016 31.891 21.75 1 97 57 ARG A O 1
ATOM 477 N N . TRP A 1 58 ? -12.383 30.234 20.344 1 98.44 58 TRP A N 1
ATOM 478 C CA . TRP A 1 58 ? -11 30.672 20.328 1 98.44 58 TRP A CA 1
ATOM 479 C C . TRP A 1 58 ? -10.883 32.094 19.781 1 98.44 58 TRP A C 1
ATOM 481 O O . TRP A 1 58 ? -10.289 32.969 20.438 1 98.44 58 TRP A O 1
ATOM 491 N N . GLU A 1 59 ? -11.492 32.312 18.656 1 97.62 59 GLU A N 1
ATOM 492 C CA . GLU A 1 59 ? -11.453 33.625 18.031 1 97.62 59 GLU A CA 1
ATOM 493 C C . GLU A 1 59 ? -12.18 34.656 18.891 1 97.62 59 GLU A C 1
ATOM 495 O O . GLU A 1 59 ? -11.703 35.781 19.031 1 97.62 59 GLU A O 1
ATOM 500 N N . GLU A 1 60 ? -13.289 34.25 19.453 1 97.75 60 GLU A N 1
ATOM 501 C CA . GLU A 1 60 ? -14.109 35.125 20.266 1 97.75 60 GLU A CA 1
ATOM 502 C C . GLU A 1 60 ? -13.367 35.562 21.531 1 97.75 60 GLU A C 1
ATOM 504 O O . GLU A 1 60 ? -13.445 36.719 21.953 1 97.75 60 GLU A O 1
ATOM 509 N N . GLU A 1 61 ? -12.664 34.656 22.062 1 97.25 61 GLU A N 1
ATOM 510 C CA . GLU A 1 61 ? -12.062 34.906 23.359 1 97.25 61 GLU A CA 1
ATOM 511 C C . GLU A 1 61 ? -10.664 35.5 23.219 1 97.25 61 GLU A C 1
ATOM 513 O O . GLU A 1 61 ? -10.172 36.156 24.125 1 97.25 61 GLU A O 1
ATOM 518 N N . THR A 1 62 ? -9.977 35.312 22.109 1 97.88 62 THR A N 1
ATOM 519 C CA . THR A 1 62 ? -8.578 35.688 22.016 1 97.88 62 THR A CA 1
ATOM 520 C C . THR A 1 62 ? -8.375 36.719 20.906 1 97.88 62 THR A C 1
ATOM 522 O O . THR A 1 62 ? -7.344 37.406 20.859 1 97.88 62 THR A O 1
ATOM 525 N N . GLY A 1 63 ? -9.289 36.844 19.984 1 97.69 63 GLY A N 1
ATOM 526 C CA . GLY A 1 63 ? -9.125 37.688 18.812 1 97.69 63 GLY A CA 1
ATOM 527 C C . GLY A 1 63 ? -8.141 37.156 17.812 1 97.69 63 GLY A C 1
ATOM 528 O O . GLY A 1 63 ? -7.793 37.812 16.828 1 97.69 63 GLY A O 1
ATOM 529 N N . LYS A 1 64 ? -7.68 35.906 18.031 1 98.38 64 LYS A N 1
ATOM 530 C CA . LYS A 1 64 ? -6.695 35.281 17.156 1 98.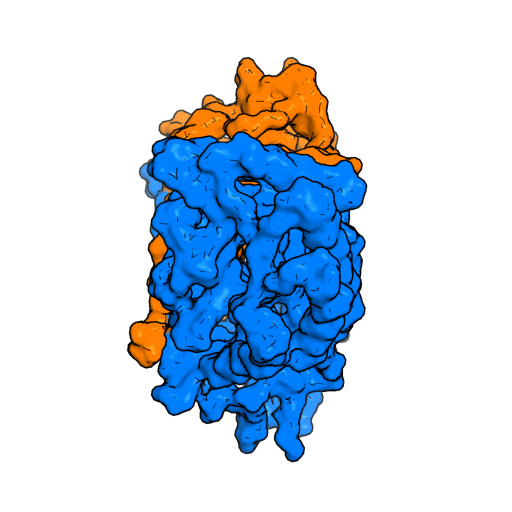38 64 LYS A CA 1
ATOM 531 C C . LYS A 1 64 ? -7.359 34.281 16.188 1 98.38 64 LYS A C 1
ATOM 533 O O . LYS A 1 64 ? -8.461 33.812 16.453 1 98.38 64 LYS A O 1
ATOM 538 N N . GLU A 1 65 ? -6.695 34.031 15.156 1 98 65 GLU A N 1
ATOM 539 C CA . GLU A 1 65 ? -7.242 33.188 14.094 1 98 65 GLU A CA 1
ATOM 540 C C . GLU A 1 65 ? -7.203 31.719 14.477 1 98 65 GLU A C 1
ATOM 542 O O . GLU A 1 65 ? -6.254 31.266 15.117 1 98 65 GLU A O 1
ATOM 547 N N . PHE A 1 66 ? -8.242 31.031 14.094 1 98.5 66 PHE A N 1
ATOM 548 C CA . PHE A 1 66 ? -8.258 29.578 14.109 1 98.5 66 PHE A CA 1
ATOM 549 C C . PHE A 1 66 ? -8.281 29.016 12.688 1 98.5 66 PHE A C 1
ATOM 551 O O . PHE A 1 66 ? -9.133 29.391 11.883 1 98.5 66 PHE A O 1
ATOM 558 N N . ILE A 1 67 ? -7.336 28.156 12.344 1 98.38 67 ILE A N 1
ATOM 559 C CA . ILE A 1 67 ? -7.227 27.609 11 1 98.38 67 ILE A CA 1
ATOM 560 C C . ILE A 1 67 ? -7.328 26.078 11.062 1 98.38 67 ILE A C 1
ATOM 562 O O . ILE A 1 67 ? -6.594 25.438 11.812 1 98.38 67 ILE A O 1
ATOM 566 N N . VAL A 1 68 ? -8.289 25.547 10.359 1 98.69 68 VAL A N 1
ATOM 567 C CA . VAL A 1 68 ? -8.328 24.109 10.078 1 98.69 68 VAL A CA 1
ATOM 568 C C . VAL A 1 68 ? -7.582 23.812 8.781 1 98.69 68 VAL A C 1
ATOM 570 O O . VAL A 1 68 ? -8.039 24.188 7.695 1 98.69 68 VAL A O 1
ATOM 573 N N . ALA A 1 69 ? -6.461 23.234 8.898 1 98.81 69 ALA A N 1
ATOM 574 C CA . ALA A 1 69 ? -5.684 22.812 7.73 1 98.81 69 ALA A CA 1
ATOM 575 C C . ALA A 1 69 ? -5.852 21.328 7.465 1 98.81 69 ALA A C 1
ATOM 577 O O . ALA A 1 69 ? -5.254 20.5 8.156 1 98.81 69 ALA A O 1
ATOM 578 N N . TYR A 1 70 ? -6.598 21.031 6.453 1 98.88 70 TYR A N 1
ATOM 579 C CA . TYR A 1 70 ? -6.895 19.641 6.113 1 98.88 70 TYR A CA 1
ATOM 580 C C . TYR A 1 70 ? -5.625 18.891 5.75 1 98.88 70 TYR A C 1
ATOM 582 O O . TYR A 1 70 ? -4.863 19.328 4.883 1 98.88 70 TYR A O 1
ATOM 590 N N . ALA A 1 71 ? -5.383 17.75 6.5 1 98.69 71 ALA A N 1
ATOM 591 C CA . ALA A 1 71 ? -4.242 16.906 6.164 1 98.69 71 ALA A CA 1
ATOM 592 C C . ALA A 1 71 ? -4.484 16.156 4.859 1 98.69 71 ALA A C 1
ATOM 594 O O . ALA A 1 71 ? -5.211 15.156 4.844 1 98.69 71 ALA A O 1
ATOM 595 N N . TYR A 1 72 ? -3.77 16.469 3.828 1 98.62 72 TYR A N 1
ATOM 596 C CA . TYR A 1 72 ? -4.051 15.969 2.492 1 98.62 72 TYR A CA 1
ATOM 597 C C . TYR A 1 72 ? -3.732 14.477 2.396 1 98.62 72 TYR A C 1
ATOM 599 O O . TYR A 1 72 ? -4.27 13.773 1.538 1 98.62 72 TYR A O 1
ATOM 607 N N . LYS A 1 73 ? -2.863 13.969 3.301 1 97.69 73 LYS A N 1
ATOM 608 C CA . LYS A 1 73 ? -2.506 12.555 3.275 1 97.69 73 LYS A CA 1
ATOM 609 C C . LYS A 1 73 ? -3.736 11.672 3.463 1 97.69 73 LYS A C 1
ATOM 611 O O . LYS A 1 73 ? -3.73 10.5 3.08 1 97.69 73 LYS A O 1
ATOM 616 N N . ALA A 1 74 ? -4.785 12.203 4.082 1 98.31 74 ALA A N 1
ATOM 617 C CA . ALA A 1 74 ? -6 11.438 4.348 1 98.31 74 ALA A CA 1
ATOM 618 C C . ALA A 1 74 ? -6.727 11.094 3.051 1 98.31 74 ALA A C 1
ATOM 620 O O . ALA A 1 74 ? -7.188 9.961 2.869 1 98.31 74 ALA A O 1
ATOM 621 N N . ASN A 1 75 ? -6.863 12 2.221 1 98.81 75 ASN A N 1
ATOM 622 C CA . ASN A 1 75 ? -7.531 11.898 0.927 1 98.81 75 ASN A CA 1
ATOM 623 C C . ASN A 1 75 ? -7.305 13.148 0.081 1 98.81 75 ASN A C 1
ATOM 625 O O . ASN A 1 75 ? -7.918 14.188 0.327 1 98.81 75 ASN A O 1
ATOM 629 N N . ALA A 1 76 ? -6.508 13.062 -0.96 1 98.5 76 ALA A N 1
ATOM 630 C CA . ALA A 1 76 ? -6.109 14.242 -1.726 1 98.5 76 ALA A CA 1
ATOM 631 C C . ALA A 1 76 ? -6.875 14.328 -3.043 1 98.5 76 ALA A C 1
ATOM 633 O O . ALA A 1 76 ? -6.453 15.023 -3.971 1 98.5 76 ALA A O 1
ATOM 634 N N . ASN A 1 77 ? -7.992 13.484 -3.188 1 98.81 77 ASN A N 1
ATOM 635 C CA . ASN A 1 77 ? -8.82 13.633 -4.379 1 98.81 77 ASN A CA 1
ATOM 636 C C . ASN A 1 77 ? -9.227 15.086 -4.602 1 98.81 77 ASN A C 1
ATOM 638 O O . ASN A 1 77 ? -9.641 15.773 -3.666 1 98.81 77 ASN A O 1
ATOM 642 N N . LEU A 1 78 ? -9.18 15.555 -5.777 1 98.62 78 LEU A N 1
ATOM 643 C CA . LEU A 1 78 ? -9.344 16.969 -6.102 1 98.62 78 LEU A CA 1
ATOM 644 C C . LEU A 1 78 ? -10.734 17.453 -5.719 1 98.62 78 LEU A C 1
ATOM 646 O O . LEU A 1 78 ? -10.906 18.609 -5.297 1 98.62 78 LEU A O 1
ATOM 650 N N . ALA A 1 79 ? -11.758 16.609 -5.906 1 98.75 79 ALA A N 1
ATOM 651 C CA . ALA A 1 79 ? -13.109 17.016 -5.535 1 98.75 79 ALA A CA 1
ATOM 652 C C . ALA A 1 79 ? -13.219 17.234 -4.027 1 98.75 79 ALA A C 1
ATOM 654 O O . ALA A 1 79 ? -13.883 18.172 -3.58 1 98.75 79 ALA A O 1
ATOM 655 N N . ILE A 1 80 ? -12.562 16.438 -3.26 1 98.88 80 ILE A N 1
ATOM 656 C CA . ILE A 1 80 ? -12.609 16.5 -1.804 1 98.88 80 ILE A CA 1
ATOM 657 C C . ILE A 1 80 ? -11.844 17.734 -1.32 1 98.88 80 ILE A C 1
ATOM 659 O O . ILE A 1 80 ? -12.328 18.484 -0.476 1 98.88 80 ILE A O 1
ATOM 663 N N . THR A 1 81 ? -10.617 17.953 -1.889 1 98.88 81 THR A N 1
ATOM 664 C CA . THR A 1 81 ? -9.805 19.078 -1.462 1 98.88 81 THR A CA 1
ATOM 665 C C . THR A 1 81 ? -10.445 20.391 -1.88 1 98.88 81 THR A C 1
ATOM 667 O O . THR A 1 81 ? -10.414 21.375 -1.132 1 98.88 81 THR A O 1
ATOM 670 N N . ARG A 1 82 ? -11.109 20.391 -3.018 1 98.62 82 ARG A N 1
ATOM 671 C CA . ARG A 1 82 ? -11.82 21.578 -3.479 1 98.62 82 ARG A CA 1
ATOM 672 C C . ARG A 1 82 ? -13.023 21.875 -2.586 1 98.62 82 ARG A C 1
ATOM 674 O O . ARG A 1 82 ? -13.273 23.031 -2.242 1 98.62 82 ARG A O 1
ATOM 681 N N . LEU A 1 83 ? -13.758 20.844 -2.277 1 98.81 83 LEU A N 1
ATOM 682 C CA . LEU A 1 83 ? -14.898 20.984 -1.38 1 98.81 83 LEU A CA 1
ATOM 683 C C . LEU A 1 83 ? -14.469 21.625 -0.061 1 98.81 83 LEU A C 1
ATOM 685 O O . LEU A 1 83 ? -15.07 22.609 0.381 1 98.81 83 LEU A O 1
ATOM 689 N N . LEU A 1 84 ? -13.422 21.109 0.529 1 98.88 84 LEU A N 1
ATOM 690 C CA . LEU A 1 84 ? -12.953 21.594 1.821 1 98.88 84 LEU A CA 1
ATOM 691 C C . LEU A 1 84 ? -12.406 23.016 1.703 1 98.88 84 LEU A C 1
ATOM 693 O O . LEU A 1 84 ? -12.625 23.844 2.586 1 98.88 84 LEU A O 1
ATOM 697 N N . ALA A 1 85 ? -11.695 23.266 0.605 1 98.69 85 ALA A N 1
ATOM 698 C CA . ALA A 1 85 ? -11.203 24.625 0.37 1 98.69 85 ALA A CA 1
ATOM 699 C C . ALA A 1 85 ? -12.359 25.609 0.287 1 98.69 85 ALA A C 1
ATOM 701 O O . ALA A 1 85 ? -12.289 26.703 0.863 1 98.69 85 ALA A O 1
ATOM 702 N N . LYS A 1 86 ? -13.391 25.266 -0.4 1 98.31 86 LYS A N 1
ATOM 703 C CA . LYS A 1 86 ? -14.562 26.125 -0.554 1 98.31 86 LYS A CA 1
ATOM 704 C C . LYS A 1 86 ? -15.234 26.391 0.792 1 98.31 86 LYS A C 1
ATOM 706 O O . LYS A 1 86 ? -15.805 27.453 1.009 1 98.31 86 LYS A O 1
ATOM 711 N N . LEU A 1 87 ? -15.133 25.406 1.665 1 98.44 87 LEU A N 1
ATOM 712 C CA . LEU A 1 87 ? -15.711 25.562 2.998 1 98.44 87 LEU A CA 1
ATOM 713 C C . LEU A 1 87 ? -14.844 26.484 3.855 1 98.44 87 LEU A C 1
ATOM 715 O O . LEU A 1 87 ? -15.289 26.969 4.902 1 98.44 87 LEU A O 1
ATOM 719 N N . GLY A 1 88 ? -13.578 26.672 3.479 1 98.06 88 GLY A N 1
ATOM 720 C CA . GLY A 1 88 ? -12.703 27.578 4.215 1 98.06 88 GLY A CA 1
ATOM 721 C C . GLY A 1 88 ? -11.508 26.875 4.82 1 98.06 88 GLY A C 1
ATOM 722 O O . GLY A 1 88 ? -10.68 27.5 5.484 1 98.06 88 GLY A O 1
ATOM 723 N N . CYS A 1 89 ? -11.336 25.641 4.492 1 98.19 89 CYS A N 1
ATOM 724 C CA . CYS A 1 89 ? -10.25 24.844 5.055 1 98.19 89 CYS A CA 1
ATOM 725 C C . CYS A 1 89 ? -8.914 25.219 4.422 1 98.19 89 CYS A C 1
ATOM 727 O O . CYS A 1 89 ? -8.852 25.516 3.229 1 98.19 89 CYS A O 1
ATOM 729 N N . GLY A 1 90 ? -7.84 25.266 5.219 1 98.75 90 GLY A N 1
ATOM 730 C CA . GLY A 1 90 ? -6.484 25.266 4.695 1 98.75 90 GLY A CA 1
ATOM 731 C C . GLY A 1 90 ? -5.984 23.875 4.324 1 98.75 90 GLY A C 1
ATOM 732 O O . GLY A 1 90 ? -6.781 22.969 4.102 1 98.75 90 GLY A O 1
ATOM 733 N N . ALA A 1 91 ? -4.645 23.797 4.148 1 98.88 91 ALA A N 1
ATOM 734 C CA . ALA A 1 91 ? -4.051 22.531 3.746 1 98.88 91 ALA A CA 1
ATOM 735 C C . ALA A 1 91 ? -2.773 22.25 4.531 1 98.88 91 ALA A C 1
ATOM 737 O O . ALA A 1 91 ? -1.924 23.125 4.68 1 98.88 91 ALA A O 1
ATOM 738 N N . ASP A 1 92 ? -2.723 21.141 5.137 1 98.75 92 ASP A N 1
ATOM 739 C CA . ASP A 1 92 ? -1.48 20.547 5.633 1 98.75 92 ASP A CA 1
ATOM 740 C C . ASP A 1 92 ? -0.876 19.594 4.602 1 98.75 92 ASP A C 1
ATOM 742 O O . ASP A 1 92 ? -1.443 18.547 4.32 1 98.75 92 ASP A O 1
ATOM 746 N N . VAL A 1 93 ? 0.242 19.969 4.031 1 98.75 93 VAL A N 1
ATOM 747 C CA . VAL A 1 93 ? 0.854 19.172 2.975 1 98.75 93 VAL A CA 1
ATOM 748 C C . VAL A 1 93 ? 2.201 18.625 3.449 1 98.75 93 VAL A C 1
ATOM 750 O O . VAL A 1 93 ? 2.838 19.219 4.328 1 98.75 93 VAL A O 1
ATOM 753 N N . VAL A 1 94 ? 2.635 17.484 2.799 1 97.38 94 VAL A N 1
ATOM 754 C CA . VAL A 1 94 ? 3.885 16.859 3.201 1 97.38 94 VAL A CA 1
ATOM 755 C C . VAL A 1 94 ? 4.777 16.656 1.979 1 97.38 94 VAL A C 1
ATOM 757 O O . VAL A 1 94 ? 5.918 16.203 2.105 1 97.38 94 VAL A O 1
ATOM 760 N N . SER A 1 95 ? 4.312 16.984 0.791 1 98.25 95 SER A N 1
ATOM 761 C CA . SER A 1 95 ? 5.059 16.781 -0.447 1 98.25 95 SER A CA 1
ATOM 762 C C . SER A 1 95 ? 4.719 17.859 -1.477 1 98.25 95 SER A C 1
ATOM 764 O O . SER A 1 95 ? 3.75 18.594 -1.312 1 98.25 95 SER A O 1
ATOM 766 N N . GLY A 1 96 ? 5.586 17.922 -2.484 1 98.44 96 GLY A N 1
ATOM 767 C CA . GLY A 1 96 ? 5.285 18.797 -3.605 1 98.44 96 GLY A CA 1
ATOM 768 C C . GLY A 1 96 ? 3.992 18.438 -4.312 1 98.44 96 GLY A C 1
ATOM 769 O O . GLY A 1 96 ? 3.275 19.312 -4.801 1 98.44 96 GLY A O 1
ATOM 770 N N . GLY A 1 97 ? 3.66 17.109 -4.391 1 98.62 97 GLY A N 1
ATOM 771 C CA . GLY A 1 97 ? 2.406 16.672 -4.984 1 98.62 97 GLY A CA 1
ATOM 772 C C . GLY A 1 97 ? 1.186 17.188 -4.242 1 98.62 97 GLY A C 1
ATOM 773 O O . GLY A 1 97 ? 0.224 17.641 -4.859 1 98.62 97 GLY A O 1
ATOM 774 N N . GLU A 1 98 ? 1.237 17.156 -2.959 1 98.75 98 GLU A N 1
ATOM 775 C CA . GLU A 1 98 ? 0.126 17.672 -2.162 1 98.75 98 GLU A CA 1
ATOM 776 C C . GLU A 1 98 ? 0.016 19.188 -2.279 1 98.75 98 GLU A C 1
ATOM 778 O O . GLU A 1 98 ? -1.088 19.734 -2.326 1 98.75 98 GLU A O 1
ATOM 783 N N . LEU A 1 99 ? 1.193 19.859 -2.279 1 98.88 99 LEU A N 1
ATOM 784 C CA . LEU A 1 99 ? 1.171 21.312 -2.469 1 98.88 99 LEU A CA 1
ATOM 785 C C . LEU A 1 99 ? 0.576 21.672 -3.824 1 98.88 99 LEU A C 1
ATOM 787 O O . LEU A 1 99 ? -0.22 22.609 -3.928 1 98.88 99 LEU A O 1
ATOM 791 N N . TYR A 1 100 ? 0.968 20.891 -4.828 1 98.81 100 TYR A N 1
ATOM 792 C CA . TYR A 1 100 ? 0.416 21.078 -6.168 1 98.81 100 TYR A CA 1
ATOM 793 C C . TYR A 1 100 ? -1.104 20.969 -6.148 1 98.81 100 TYR A C 1
ATOM 795 O O . TYR A 1 100 ? -1.802 21.828 -6.695 1 98.81 100 TYR A O 1
ATOM 803 N N . ILE A 1 101 ? -1.645 20.016 -5.484 1 98.81 101 ILE A N 1
ATOM 804 C CA . ILE A 1 101 ? -3.08 19.766 -5.41 1 98.81 101 ILE A CA 1
ATOM 805 C C . ILE A 1 101 ? -3.752 20.875 -4.605 1 98.81 101 ILE A C 1
ATOM 807 O O . ILE A 1 101 ? -4.844 21.344 -4.957 1 98.81 101 ILE A O 1
ATOM 811 N N . ALA A 1 102 ? -3.098 21.312 -3.518 1 98.88 102 ALA A N 1
ATOM 812 C CA . ALA A 1 102 ? -3.639 22.391 -2.707 1 98.88 102 ALA A CA 1
ATOM 813 C C . ALA A 1 102 ? -3.816 23.656 -3.539 1 98.88 102 ALA A C 1
ATOM 815 O O . ALA A 1 102 ? -4.844 24.344 -3.439 1 98.88 102 ALA A O 1
ATOM 816 N N . LYS A 1 103 ? -2.799 23.938 -4.309 1 98.56 103 LYS A N 1
ATOM 817 C CA . LYS A 1 103 ? -2.865 25.141 -5.148 1 98.56 103 LYS A CA 1
ATOM 818 C C . LYS A 1 103 ? -3.949 25 -6.215 1 98.56 103 LYS A C 1
ATOM 820 O O . LYS A 1 103 ? -4.691 25.938 -6.48 1 98.56 103 LYS A O 1
ATOM 825 N N . LEU A 1 104 ? -4.098 23.812 -6.789 1 98.06 104 LEU A N 1
ATOM 826 C CA . LEU A 1 104 ? -5.148 23.547 -7.766 1 98.06 104 LEU A CA 1
ATOM 827 C C . LEU A 1 104 ? -6.527 23.656 -7.125 1 98.06 104 LEU A C 1
ATOM 829 O O . LEU A 1 104 ? -7.504 24 -7.797 1 98.06 104 LEU A O 1
ATOM 833 N N . SER A 1 105 ? -6.598 23.406 -5.836 1 98.5 105 SER A N 1
ATOM 834 C CA . SER A 1 105 ? -7.859 23.438 -5.105 1 98.5 105 SER A CA 1
ATOM 835 C C . SER A 1 105 ? -8.172 24.859 -4.625 1 98.5 105 SER A C 1
ATOM 837 O O . SER A 1 105 ? -9.18 25.062 -3.941 1 98.5 105 SER A O 1
ATOM 839 N N . ASN A 1 106 ? -7.262 25.812 -4.875 1 98 106 ASN A N 1
ATOM 840 C CA . ASN A 1 106 ? -7.426 27.219 -4.57 1 98 106 ASN A CA 1
ATOM 841 C C . ASN A 1 106 ? -7.383 27.484 -3.066 1 98 106 ASN A C 1
ATOM 843 O O . ASN A 1 106 ? -8.133 28.312 -2.553 1 98 106 ASN A O 1
ATOM 847 N N . VAL A 1 107 ? -6.637 26.719 -2.408 1 98.81 107 VAL A N 1
ATOM 848 C CA . VAL A 1 107 ? -6.402 27.016 -0.999 1 98.81 107 VAL A CA 1
ATOM 849 C C . VAL A 1 107 ? -5.578 28.297 -0.87 1 98.81 107 VAL A C 1
ATOM 851 O O . VAL A 1 107 ? -4.543 28.453 -1.52 1 98.81 107 VAL A O 1
ATOM 854 N N . PRO A 1 108 ? -6.023 29.234 -0.074 1 98.69 108 PRO A N 1
ATOM 855 C CA . PRO A 1 108 ? -5.184 30.422 0.14 1 98.69 108 PRO A CA 1
ATOM 856 C C . PRO A 1 108 ? -3.805 30.062 0.7 1 98.69 108 PRO A C 1
ATOM 858 O O . PRO A 1 108 ? -3.699 29.25 1.625 1 98.69 108 PRO A O 1
ATOM 861 N N . SER A 1 109 ? -2.76 30.625 0.153 1 98.56 109 SER A N 1
ATOM 862 C CA . SER A 1 109 ? -1.381 30.328 0.532 1 98.56 109 SER A CA 1
ATOM 863 C C . SER A 1 109 ? -1.169 30.516 2.031 1 98.56 109 SER A C 1
ATOM 865 O O . SER A 1 109 ? -0.455 29.734 2.66 1 98.56 109 SER A O 1
ATOM 867 N N . LYS A 1 110 ? -1.849 31.453 2.588 1 98.38 110 LYS A N 1
ATOM 868 C CA . LYS A 1 110 ? -1.672 31.812 3.994 1 98.38 110 LYS A CA 1
ATOM 869 C C . LYS A 1 110 ? -2.291 30.75 4.906 1 98.38 110 LYS A C 1
ATOM 871 O O . LYS A 1 110 ? -2.146 30.812 6.129 1 98.38 110 LYS A O 1
ATOM 876 N N . LYS A 1 111 ? -2.992 29.766 4.305 1 98.81 111 LYS A N 1
ATOM 877 C CA . LYS A 1 111 ? -3.58 28.688 5.09 1 98.81 111 LYS A CA 1
ATOM 878 C C . LYS A 1 111 ? -2.924 27.344 4.762 1 98.81 111 LYS A C 1
ATOM 880 O O . LYS A 1 111 ? -3.475 26.281 5.066 1 98.81 111 LYS A O 1
ATOM 885 N N . ILE A 1 112 ? -1.743 27.375 4.094 1 98.94 112 ILE A N 1
ATOM 886 C CA . ILE A 1 112 ? -1.034 26.141 3.734 1 98.94 112 ILE A CA 1
ATOM 887 C C . ILE A 1 112 ? 0.204 25.984 4.613 1 98.94 112 ILE A C 1
ATOM 889 O O . ILE A 1 112 ? 1.052 26.891 4.668 1 98.94 112 ILE A O 1
ATOM 893 N N . VAL A 1 113 ? 0.274 24.953 5.324 1 98.88 113 VAL A N 1
ATOM 894 C CA . VAL A 1 113 ? 1.469 24.609 6.086 1 98.88 113 VAL A CA 1
ATOM 895 C C . VAL A 1 113 ? 2.113 23.359 5.488 1 98.88 113 VAL A C 1
ATOM 897 O O . VAL A 1 113 ? 1.416 22.453 5.031 1 98.88 113 VAL A O 1
ATOM 900 N N . PHE A 1 114 ? 3.453 23.312 5.434 1 98.81 114 PHE A N 1
ATOM 901 C CA . PHE A 1 114 ? 4.203 22.234 4.793 1 98.81 114 PHE A CA 1
ATOM 902 C C . PHE A 1 114 ? 4.996 21.438 5.82 1 98.81 114 PHE A C 1
ATOM 904 O O . PHE A 1 114 ? 5.984 21.938 6.371 1 98.81 114 PHE A O 1
ATOM 911 N N . ASN A 1 115 ? 4.527 20.25 6.07 1 97.81 115 ASN A N 1
ATOM 912 C CA . ASN A 1 115 ? 5.176 19.328 7.004 1 97.81 115 ASN A CA 1
ATOM 913 C C . ASN A 1 115 ? 6.09 18.344 6.277 1 97.81 115 ASN A C 1
ATOM 915 O O . ASN A 1 115 ? 6.398 18.531 5.102 1 97.81 115 ASN A O 1
ATOM 919 N N . GLY A 1 116 ? 6.535 17.344 7.012 1 94.75 116 GLY A N 1
ATOM 920 C CA . GLY A 1 116 ? 7.422 16.328 6.473 1 94.75 116 GLY A CA 1
ATOM 921 C C . GLY A 1 116 ? 8.836 16.422 7.02 1 94.75 116 GLY A C 1
ATOM 922 O O . GLY A 1 116 ? 9.312 17.5 7.355 1 94.75 116 GLY A O 1
ATOM 923 N N . ASN A 1 117 ? 9.539 15.297 6.953 1 95.56 117 ASN A N 1
ATOM 924 C CA . ASN A 1 117 ? 10.875 15.25 7.543 1 95.56 117 ASN A CA 1
ATOM 925 C C . ASN A 1 117 ? 11.953 15.141 6.473 1 95.56 117 ASN A C 1
ATOM 927 O O . ASN A 1 117 ? 13.125 14.93 6.789 1 95.56 117 ASN A O 1
ATOM 931 N N . CYS A 1 118 ? 11.531 15.266 5.223 1 97.5 118 CYS A N 1
ATOM 932 C CA . CYS A 1 118 ? 12.5 15.141 4.141 1 97.5 118 CYS A CA 1
ATOM 933 C C . CYS A 1 118 ? 12.109 16 2.947 1 97.5 118 CYS A C 1
ATOM 935 O O . CYS A 1 118 ? 12.023 15.508 1.82 1 97.5 118 CYS A O 1
ATOM 937 N N . LYS A 1 119 ? 11.898 17.266 3.227 1 98.12 119 LYS A N 1
ATOM 938 C CA . LYS A 1 119 ? 11.602 18.188 2.133 1 98.12 119 LYS A CA 1
ATOM 939 C C . LYS A 1 119 ? 12.805 18.344 1.206 1 98.12 119 LYS A C 1
ATOM 941 O O . LYS A 1 119 ? 13.93 18.562 1.667 1 98.12 119 LYS A O 1
ATOM 946 N N . THR A 1 120 ? 12.602 18.203 -0.075 1 97.88 120 THR A N 1
ATOM 947 C CA . THR A 1 120 ? 13.656 18.375 -1.064 1 97.88 120 THR A CA 1
ATOM 948 C C . THR A 1 120 ? 13.781 19.844 -1.479 1 97.88 120 THR A C 1
ATOM 950 O O . THR A 1 120 ? 12.898 20.641 -1.201 1 97.88 120 THR A O 1
ATOM 953 N N . LYS A 1 121 ? 14.883 20.188 -2.09 1 98.44 121 LYS A N 1
ATOM 954 C CA . LYS A 1 121 ? 15.086 21.547 -2.574 1 98.44 121 LYS A CA 1
ATOM 955 C C . LYS A 1 121 ? 13.961 21.969 -3.516 1 98.44 121 LYS A C 1
ATOM 957 O O . LYS A 1 121 ? 13.461 23.094 -3.439 1 98.44 121 LYS A O 1
ATOM 962 N N . GLU A 1 122 ? 13.547 21.047 -4.402 1 98.12 122 GLU A N 1
ATOM 963 C CA . GLU A 1 122 ? 12.469 21.328 -5.34 1 98.12 122 GLU A CA 1
ATOM 964 C C . GLU A 1 122 ? 11.164 21.641 -4.605 1 98.12 122 GLU A C 1
ATOM 966 O O . GLU A 1 122 ? 10.438 22.562 -4.992 1 98.12 122 GLU A O 1
ATOM 971 N N . GLU A 1 123 ? 10.867 20.906 -3.615 1 98.5 123 GLU A N 1
ATOM 972 C CA . GLU A 1 123 ? 9.664 21.141 -2.82 1 98.5 123 GLU A CA 1
ATOM 973 C C . GLU A 1 123 ? 9.75 22.453 -2.064 1 98.5 123 GLU A C 1
ATOM 975 O O . GLU A 1 123 ? 8.742 23.172 -1.937 1 98.5 123 GLU A O 1
ATOM 980 N N . ILE A 1 124 ? 10.938 22.75 -1.556 1 98.81 124 ILE A N 1
ATOM 981 C CA . ILE A 1 124 ? 11.148 24 -0.839 1 98.81 124 ILE A CA 1
ATOM 982 C C . ILE A 1 124 ? 10.961 25.188 -1.793 1 98.81 124 ILE A C 1
ATOM 984 O O . ILE A 1 124 ? 10.305 26.172 -1.451 1 98.81 124 ILE A O 1
ATOM 988 N N . ILE A 1 125 ? 11.5 25.078 -3.002 1 98.88 125 ILE A N 1
ATOM 989 C CA . ILE A 1 125 ? 11.305 26.109 -4.012 1 98.88 125 ILE A CA 1
ATOM 990 C C . ILE A 1 125 ? 9.812 26.312 -4.258 1 98.88 125 ILE A C 1
ATOM 992 O O . ILE A 1 125 ? 9.32 27.438 -4.258 1 98.88 125 ILE A O 1
ATOM 996 N N . MET A 1 126 ? 9.031 25.219 -4.375 1 98.75 126 MET A N 1
ATOM 997 C CA . MET A 1 126 ? 7.594 25.297 -4.602 1 98.75 126 MET A CA 1
ATOM 998 C C . MET A 1 126 ? 6.898 26.031 -3.465 1 98.75 126 MET A C 1
ATOM 1000 O O . MET A 1 126 ? 6.012 26.859 -3.703 1 98.75 126 MET A O 1
ATOM 1004 N N . GLY A 1 127 ? 7.312 25.656 -2.234 1 98.81 127 GLY A N 1
ATOM 1005 C CA . GLY A 1 127 ? 6.703 26.297 -1.074 1 98.81 127 GLY A CA 1
ATOM 1006 C C . GLY A 1 127 ? 6.988 27.781 -0.988 1 98.81 127 GLY A C 1
ATOM 1007 O O . GLY A 1 127 ? 6.105 28.562 -0.629 1 98.81 127 GLY A O 1
ATOM 1008 N N . ILE A 1 128 ? 8.234 28.172 -1.302 1 98.81 128 ILE A N 1
ATOM 1009 C CA . ILE A 1 128 ? 8.617 29.578 -1.265 1 98.81 128 ILE A CA 1
ATOM 1010 C C . ILE A 1 128 ? 7.875 30.344 -2.354 1 98.81 128 ILE A C 1
ATOM 1012 O O . ILE A 1 128 ? 7.297 31.406 -2.09 1 98.81 128 ILE A O 1
ATOM 1016 N N . GLU A 1 129 ? 7.812 29.734 -3.523 1 98.56 129 GLU A N 1
ATOM 1017 C CA . GLU A 1 129 ? 7.145 30.391 -4.645 1 98.56 129 GLU A CA 1
ATOM 1018 C C . GLU A 1 129 ? 5.645 30.516 -4.398 1 98.56 129 GLU A C 1
ATOM 1020 O O . GLU A 1 129 ? 5.02 31.484 -4.828 1 98.56 129 GLU A O 1
ATOM 1025 N N . ALA A 1 130 ? 5.066 29.594 -3.701 1 98.38 130 ALA A N 1
ATOM 1026 C CA . ALA A 1 130 ? 3.641 29.609 -3.383 1 98.38 130 ALA A CA 1
ATOM 1027 C C . ALA A 1 130 ? 3.355 30.531 -2.203 1 98.38 130 ALA A C 1
ATOM 1029 O O . ALA A 1 130 ? 2.195 30.828 -1.904 1 98.38 130 ALA A O 1
ATOM 1030 N N . ASN A 1 131 ? 4.395 31.031 -1.564 1 98.31 131 ASN A N 1
ATOM 1031 C CA . ASN A 1 131 ? 4.27 31.906 -0.403 1 98.31 131 ASN A CA 1
ATOM 1032 C C . ASN A 1 131 ? 3.383 31.281 0.673 1 98.31 131 ASN A C 1
ATOM 1034 O O . ASN A 1 131 ? 2.426 31.906 1.13 1 98.31 131 ASN A O 1
ATOM 1038 N N . ILE A 1 132 ? 3.686 30.031 1.028 1 98.81 132 ILE A N 1
ATOM 1039 C CA . ILE A 1 132 ? 2.865 29.297 1.989 1 98.81 132 ILE A CA 1
ATOM 1040 C C . ILE A 1 132 ? 3.006 29.938 3.371 1 98.81 132 ILE A C 1
ATOM 1042 O O . ILE A 1 132 ? 3.885 30.766 3.594 1 98.81 132 ILE A O 1
ATOM 1046 N N . ARG A 1 133 ? 2.131 29.594 4.262 1 98.75 133 ARG A N 1
ATOM 1047 C CA . ARG A 1 133 ? 2.113 30.156 5.609 1 98.75 133 ARG A CA 1
ATOM 1048 C C . ARG A 1 133 ? 3.422 29.859 6.34 1 98.75 133 ARG A C 1
ATOM 1050 O O . ARG A 1 133 ? 4.004 30.766 6.957 1 98.75 133 ARG A O 1
ATOM 1057 N N . ALA A 1 134 ? 3.848 28.531 6.211 1 98.75 134 ALA A N 1
ATOM 1058 C CA . ALA A 1 134 ? 5.109 28.203 6.867 1 98.75 134 ALA A CA 1
ATOM 1059 C C . ALA A 1 134 ? 5.578 26.797 6.48 1 98.75 134 ALA A C 1
ATOM 1061 O O . ALA A 1 134 ? 4.758 25.906 6.25 1 98.75 134 ALA A O 1
ATOM 1062 N N . PHE A 1 135 ? 6.902 26.641 6.363 1 98.88 135 PHE A N 1
ATOM 1063 C CA . PHE A 1 135 ? 7.504 25.312 6.457 1 98.88 135 PHE A CA 1
ATOM 1064 C C . PHE A 1 135 ? 7.629 24.875 7.91 1 98.88 135 PHE A C 1
ATOM 1066 O O . PHE A 1 135 ? 8.188 25.609 8.734 1 98.88 135 PHE A O 1
ATOM 1073 N N . ASN A 1 136 ? 7.074 23.766 8.281 1 98.69 136 ASN A N 1
ATOM 1074 C CA . ASN A 1 136 ? 7.363 23.172 9.586 1 98.69 136 ASN A CA 1
ATOM 1075 C C . ASN A 1 136 ? 8.672 22.406 9.578 1 98.69 136 ASN A C 1
ATOM 1077 O O . ASN A 1 136 ? 8.711 21.25 9.141 1 98.69 136 ASN A O 1
ATOM 1081 N N . VAL A 1 137 ? 9.688 22.984 10.102 1 98.5 137 VAL A N 1
ATOM 1082 C CA . VAL A 1 137 ? 11.055 22.484 10.055 1 98.5 137 VAL A CA 1
ATOM 1083 C C . VAL A 1 137 ? 11.18 21.266 10.984 1 98.5 137 VAL A C 1
ATOM 1085 O O . VAL A 1 137 ? 10.781 21.328 12.148 1 98.5 137 VAL A O 1
ATOM 1088 N N . ASP A 1 138 ? 11.758 20.219 10.406 1 97.5 138 ASP A N 1
ATOM 1089 C CA . ASP A 1 138 ? 11.844 18.969 11.148 1 97.5 138 ASP A CA 1
ATOM 1090 C C . ASP A 1 138 ? 13.281 18.688 11.578 1 97.5 138 ASP A C 1
ATOM 1092 O O . ASP A 1 138 ? 13.523 17.812 12.414 1 97.5 138 ASP A O 1
ATOM 1096 N N . SER A 1 139 ? 14.273 19.375 11.016 1 97 139 SER A N 1
ATOM 1097 C CA . SER A 1 139 ? 15.68 19.188 11.344 1 97 139 SER A CA 1
ATOM 1098 C C . SER A 1 139 ? 16.5 20.438 11.031 1 97 139 SER A C 1
ATOM 1100 O O . SER A 1 139 ? 16.078 21.266 10.211 1 97 139 SER A O 1
ATOM 1102 N N . ILE A 1 140 ? 17.609 20.531 11.695 1 97.81 140 ILE A N 1
ATOM 1103 C CA . ILE A 1 140 ? 18.516 21.641 11.422 1 97.81 140 ILE A CA 1
ATOM 1104 C C . ILE A 1 140 ? 19 21.562 9.977 1 97.81 140 ILE A C 1
ATOM 1106 O O . ILE A 1 140 ? 19.125 22.594 9.305 1 97.81 140 ILE A O 1
ATOM 1110 N N . SER A 1 141 ? 19.234 20.344 9.531 1 97.69 141 SER A N 1
ATOM 1111 C CA . SER A 1 141 ? 19.609 20.141 8.133 1 97.69 141 SER A CA 1
ATOM 1112 C C . SER A 1 141 ? 18.594 20.766 7.188 1 97.69 141 SER A C 1
ATOM 1114 O O . SER A 1 141 ? 18.969 21.438 6.223 1 97.69 141 SER A O 1
ATOM 1116 N N . GLU A 1 142 ? 17.391 20.641 7.43 1 97.81 142 GLU A N 1
ATOM 1117 C CA . GLU A 1 142 ? 16.312 21.188 6.617 1 97.81 142 GLU A CA 1
ATOM 1118 C C . GLU A 1 142 ? 16.266 22.703 6.715 1 97.81 142 GLU A C 1
ATOM 1120 O O . GLU A 1 142 ? 16.047 23.391 5.711 1 97.81 142 GLU A O 1
ATOM 1125 N N . LEU A 1 143 ? 16.453 23.203 7.938 1 98.62 143 LEU A N 1
ATOM 1126 C CA . LEU A 1 143 ? 16.484 24.641 8.156 1 98.62 143 LEU A CA 1
ATOM 1127 C C . LEU A 1 143 ? 17.531 25.312 7.289 1 98.62 143 LEU A C 1
ATOM 1129 O O . LEU A 1 143 ? 17.266 26.328 6.645 1 98.62 143 LEU A O 1
ATOM 1133 N N . ILE A 1 144 ? 18.672 24.703 7.305 1 98.62 144 ILE A N 1
ATOM 1134 C CA . ILE A 1 144 ? 19.797 25.234 6.531 1 98.62 144 ILE A CA 1
ATOM 1135 C C . ILE A 1 144 ? 19.438 25.234 5.047 1 98.62 144 ILE A C 1
ATOM 1137 O O . ILE A 1 144 ? 19.656 26.234 4.352 1 98.62 144 ILE A O 1
ATOM 1141 N N . LEU A 1 145 ? 18.859 24.172 4.574 1 98.56 145 LEU A N 1
ATOM 1142 C CA . LEU A 1 145 ? 18.516 24.078 3.164 1 98.56 145 LEU A CA 1
ATOM 1143 C C . LEU A 1 145 ? 17.453 25.109 2.801 1 98.56 145 LEU A C 1
ATOM 1145 O O . LEU A 1 145 ? 17.5 25.703 1.721 1 98.56 145 LEU A O 1
ATOM 1149 N N . ILE A 1 146 ? 16.453 25.312 3.648 1 98.81 146 ILE A N 1
ATOM 1150 C CA . ILE A 1 146 ? 15.414 26.297 3.398 1 98.81 146 ILE A CA 1
ATOM 1151 C C . ILE A 1 146 ? 16.031 27.688 3.287 1 98.81 146 ILE A C 1
ATOM 1153 O O . ILE A 1 146 ? 15.719 28.438 2.352 1 98.81 146 ILE A O 1
ATOM 1157 N N . ASN A 1 147 ? 16.906 28.016 4.254 1 98.81 147 ASN A N 1
ATOM 1158 C CA . ASN A 1 147 ? 17.562 29.312 4.242 1 98.81 147 ASN A CA 1
ATOM 1159 C C . ASN A 1 147 ? 18.375 29.531 2.969 1 98.81 147 ASN A C 1
ATOM 1161 O O . ASN A 1 147 ? 18.297 30.578 2.34 1 98.81 147 ASN A O 1
ATOM 1165 N N . GLU A 1 148 ? 19.172 28.516 2.631 1 98.75 148 GLU A N 1
ATOM 1166 C CA . GLU A 1 148 ? 20.016 28.625 1.443 1 98.75 148 GLU A CA 1
ATOM 1167 C C . GLU A 1 148 ? 19.172 28.75 0.178 1 98.75 148 GLU A C 1
ATOM 1169 O O . GLU A 1 148 ? 19.5 29.516 -0.722 1 98.75 148 GLU A O 1
ATOM 1174 N N . THR A 1 149 ? 18.109 28.016 0.099 1 98.81 149 THR A N 1
ATOM 1175 C CA . THR A 1 149 ? 17.219 28.062 -1.06 1 98.81 149 THR A CA 1
ATOM 1176 C C . THR A 1 149 ? 16.516 29.406 -1.16 1 98.81 149 THR A C 1
ATOM 1178 O O . THR A 1 149 ? 16.406 29.984 -2.248 1 98.81 149 THR A O 1
ATOM 1181 N N . ALA A 1 150 ? 16.062 29.922 -0.052 1 98.88 150 ALA A N 1
ATOM 1182 C CA . ALA A 1 150 ? 15.422 31.234 -0.014 1 98.88 150 ALA A CA 1
ATOM 1183 C C . ALA A 1 150 ? 16.391 32.312 -0.465 1 98.88 150 ALA A C 1
ATOM 1185 O O . ALA A 1 150 ? 16.016 33.219 -1.218 1 98.88 150 ALA A O 1
ATOM 1186 N N . LYS A 1 151 ? 17.609 32.219 -0.026 1 98.81 151 LYS A N 1
ATOM 1187 C CA . LYS A 1 151 ? 18.656 33.156 -0.442 1 98.81 151 LYS A CA 1
ATOM 1188 C C . LYS A 1 151 ? 18.812 33.156 -1.959 1 98.81 151 LYS A C 1
ATOM 1190 O O . LYS A 1 151 ? 18.859 34.219 -2.586 1 98.81 151 LYS A O 1
ATOM 1195 N N . GLU A 1 152 ? 18.891 31.984 -2.471 1 98.69 152 GLU A N 1
ATOM 1196 C CA . GLU A 1 152 ? 19.062 31.844 -3.914 1 98.69 152 GLU A CA 1
ATOM 1197 C C . GLU A 1 152 ? 17.906 32.469 -4.672 1 98.69 152 GLU A C 1
ATOM 1199 O O . GLU A 1 152 ? 18.094 33 -5.77 1 98.69 152 GLU A O 1
ATOM 1204 N N . LEU A 1 153 ? 16.703 32.469 -4.094 1 98.56 153 LEU A N 1
ATOM 1205 C CA . LEU A 1 153 ? 15.516 32.969 -4.75 1 98.56 153 LEU A CA 1
ATOM 1206 C C . LEU A 1 153 ? 15.32 34.469 -4.434 1 98.56 153 LEU A C 1
ATOM 1208 O O . LEU A 1 153 ? 14.453 35.125 -5.023 1 98.56 153 LEU A O 1
ATOM 1212 N N . GLY A 1 154 ? 16.047 35 -3.555 1 98.31 154 GLY A N 1
ATOM 1213 C CA . GLY A 1 154 ? 15.898 36.375 -3.121 1 98.31 154 GLY A CA 1
ATOM 1214 C C . GLY A 1 154 ? 14.625 36.594 -2.338 1 98.31 154 GLY A C 1
ATOM 1215 O O . GLY A 1 154 ? 13.992 37.656 -2.475 1 98.31 154 GLY A O 1
ATOM 1216 N N . GLU A 1 155 ? 14.18 35.562 -1.656 1 98.5 155 GLU A N 1
ATOM 1217 C CA . GLU A 1 155 ? 12.953 35.625 -0.87 1 98.5 155 GLU A CA 1
ATOM 1218 C C . GLU A 1 155 ? 13.219 35.281 0.594 1 98.5 155 GLU A C 1
ATOM 1220 O O . GLU A 1 155 ? 14.352 34.969 0.964 1 98.5 155 GLU A O 1
ATOM 1225 N N . THR A 1 156 ? 12.281 35.531 1.421 1 98.56 156 THR A N 1
ATOM 1226 C CA . THR A 1 156 ? 12.305 35.062 2.811 1 98.56 156 THR A CA 1
ATOM 1227 C C . THR A 1 156 ? 11.234 34.031 3.057 1 98.56 156 THR A C 1
ATOM 1229 O O . THR A 1 156 ? 10.062 34.219 2.727 1 98.56 156 THR A O 1
ATOM 1232 N N . ALA A 1 157 ? 11.617 32.906 3.562 1 98.75 157 ALA A N 1
ATOM 1233 C CA . ALA A 1 157 ? 10.688 31.797 3.809 1 98.75 157 ALA A CA 1
ATOM 1234 C C . ALA A 1 157 ? 10.18 31.812 5.246 1 98.75 157 ALA A C 1
ATOM 1236 O O . ALA A 1 157 ? 10.969 31.953 6.188 1 98.75 157 ALA A O 1
ATOM 1237 N N . ASN A 1 158 ? 8.844 31.766 5.41 1 98.81 158 ASN A N 1
ATOM 1238 C CA . ASN A 1 158 ? 8.297 31.578 6.75 1 98.81 158 ASN A CA 1
ATOM 1239 C C . ASN A 1 158 ? 8.555 30.156 7.266 1 98.81 158 ASN A C 1
ATOM 1241 O O . ASN A 1 158 ? 8.297 29.172 6.566 1 98.81 158 ASN A O 1
ATOM 1245 N N . VAL A 1 159 ? 9.078 30.047 8.5 1 98.88 159 VAL A N 1
ATOM 1246 C CA . VAL A 1 159 ? 9.359 28.734 9.07 1 98.88 159 VAL A CA 1
ATOM 1247 C C . VAL A 1 159 ? 8.734 28.625 10.453 1 98.88 159 VAL A C 1
ATOM 1249 O O . VAL A 1 159 ? 8.703 29.609 11.203 1 98.88 159 VAL A O 1
ATOM 1252 N N . ALA A 1 160 ? 8.094 27.625 10.711 1 98.81 160 ALA A N 1
ATOM 1253 C CA . ALA A 1 160 ? 7.766 27.109 12.039 1 98.81 160 ALA A CA 1
ATOM 1254 C C . ALA A 1 160 ? 8.578 25.859 12.367 1 98.81 160 ALA A C 1
ATOM 1256 O O . ALA A 1 160 ? 9.32 25.359 11.523 1 98.81 160 ALA A O 1
ATOM 1257 N N . PHE A 1 161 ? 8.562 25.422 13.602 1 98.69 161 PHE A N 1
ATOM 1258 C CA . PHE A 1 161 ? 9.414 24.312 13.992 1 98.69 161 PHE A CA 1
ATOM 1259 C C . PHE A 1 161 ? 8.578 23.172 14.586 1 98.69 161 PHE A C 1
ATOM 1261 O O . PHE A 1 161 ? 7.848 23.391 15.555 1 98.69 161 PHE A O 1
ATOM 1268 N N . ARG A 1 162 ? 8.633 22 13.93 1 98 162 ARG A N 1
ATOM 1269 C CA . ARG A 1 162 ? 8.016 20.828 14.523 1 98 162 ARG A CA 1
ATOM 1270 C C . ARG A 1 162 ? 8.812 20.344 15.734 1 98 162 ARG A C 1
ATOM 1272 O O . ARG A 1 162 ? 9.969 19.922 15.602 1 98 162 ARG A O 1
ATOM 1279 N N . ILE A 1 163 ? 8.195 20.391 16.859 1 96.94 163 ILE A N 1
ATOM 1280 C CA . ILE A 1 163 ? 8.883 20 18.078 1 96.94 163 ILE A CA 1
ATOM 1281 C C . ILE A 1 163 ? 8.305 18.688 18.594 1 96.94 163 ILE A C 1
ATOM 1283 O O . ILE A 1 163 ? 7.176 18.328 18.266 1 96.94 163 ILE A O 1
ATOM 1287 N N . ASN A 1 164 ? 9.102 17.938 19.25 1 92.94 164 ASN A N 1
ATOM 1288 C CA . ASN A 1 164 ? 8.711 16.688 19.922 1 92.94 164 ASN A CA 1
ATOM 1289 C C . ASN A 1 164 ? 8.836 16.812 21.438 1 92.94 164 ASN A C 1
ATOM 1291 O O . ASN A 1 164 ? 9.914 16.609 21.984 1 92.94 164 ASN A O 1
ATOM 1295 N N . PRO A 1 165 ? 7.723 17.031 22.078 1 88.56 165 PRO A N 1
ATOM 1296 C CA . PRO A 1 165 ? 7.742 17.172 23.531 1 88.56 165 PRO A CA 1
ATOM 1297 C C . PRO A 1 165 ? 7.59 15.844 24.25 1 88.56 165 PRO A C 1
ATOM 1299 O O . PRO A 1 165 ? 7.312 15.82 25.453 1 88.56 165 PRO A O 1
ATOM 1302 N N . ASN A 1 166 ? 7.641 14.672 23.484 1 86.31 166 ASN A N 1
ATOM 1303 C CA . ASN A 1 166 ? 7.598 13.328 24.031 1 86.31 166 ASN A CA 1
ATOM 1304 C C . ASN A 1 166 ? 6.266 13.047 24.734 1 86.31 166 ASN A C 1
ATOM 1306 O O . ASN A 1 166 ? 6.238 12.656 25.891 1 86.31 166 ASN A O 1
ATOM 1310 N N . VAL A 1 167 ? 5.234 13.172 24.031 1 85.44 167 VAL A N 1
ATOM 1311 C CA . VAL A 1 167 ? 3.893 12.836 24.5 1 85.44 167 VAL A CA 1
ATOM 1312 C C . VAL A 1 167 ? 3.494 11.453 23.984 1 85.44 167 VAL A C 1
ATOM 1314 O O . VAL A 1 167 ? 3.666 11.156 22.797 1 85.44 167 VAL A O 1
ATOM 1317 N N . ASN A 1 168 ? 3.076 10.586 24.812 1 81.94 168 ASN A N 1
ATOM 1318 C CA . ASN A 1 168 ? 2.553 9.289 24.391 1 81.94 168 ASN A CA 1
ATOM 1319 C C . ASN A 1 168 ? 1.099 9.391 23.938 1 81.94 168 ASN A C 1
ATOM 1321 O O . ASN A 1 168 ? 0.208 9.641 24.75 1 81.94 168 ASN A O 1
ATOM 1325 N N . PRO A 1 169 ? 0.855 9.086 22.719 1 81.62 169 PRO A N 1
ATOM 1326 C CA . PRO A 1 169 ? -0.507 9.258 22.203 1 81.62 169 PRO A CA 1
ATOM 1327 C C . PRO A 1 169 ? -1.418 8.078 22.547 1 81.62 169 PRO A C 1
ATOM 1329 O O . PRO A 1 169 ? -2.637 8.164 22.391 1 81.62 169 PRO A O 1
ATOM 1332 N N . LYS A 1 170 ? -1.057 6.996 23.172 1 76.62 170 LYS A N 1
ATOM 1333 C CA . LYS A 1 170 ? -1.829 5.812 23.547 1 76.62 170 LYS A CA 1
ATOM 1334 C C . LYS A 1 170 ? -2.586 5.262 22.328 1 76.62 170 LYS A C 1
ATOM 1336 O O . LYS A 1 170 ? -3.785 4.988 22.422 1 76.62 170 LYS A O 1
ATOM 1341 N N . THR A 1 171 ? -1.96 5.277 21.141 1 79.31 171 THR A N 1
ATOM 1342 C CA . THR A 1 171 ? -2.525 4.719 19.922 1 79.31 171 THR A CA 1
ATOM 1343 C C . THR A 1 171 ? -1.567 3.713 19.297 1 79.31 171 THR A C 1
ATOM 1345 O O . THR A 1 171 ? -0.559 3.346 19.906 1 79.31 171 THR A O 1
ATOM 1348 N N . HIS A 1 172 ? -1.981 3.207 18.109 1 78.38 172 HIS A N 1
ATOM 1349 C CA . HIS A 1 172 ? -1.154 2.209 17.438 1 78.38 172 HIS A CA 1
ATOM 1350 C C . HIS A 1 172 ? 0.256 2.736 17.203 1 78.38 172 HIS A C 1
ATOM 1352 O O . HIS A 1 172 ? 0.431 3.883 16.781 1 78.38 172 HIS A O 1
ATOM 1358 N N . PRO A 1 173 ? 1.251 1.931 17.406 1 72.25 173 PRO A N 1
ATOM 1359 C CA . PRO A 1 173 ? 2.641 2.377 17.281 1 72.25 173 PRO A CA 1
ATOM 1360 C C . PRO A 1 173 ? 2.961 2.898 15.883 1 72.25 173 PRO A C 1
ATOM 1362 O O . PRO A 1 173 ? 3.693 3.881 15.742 1 72.25 173 PRO A O 1
ATOM 1365 N N . LYS A 1 174 ? 2.375 2.375 14.875 1 76.44 174 LYS A N 1
ATOM 1366 C CA . LYS A 1 174 ? 2.725 2.732 13.508 1 76.44 174 LYS A CA 1
ATOM 1367 C C . LYS A 1 174 ? 2.131 4.086 13.125 1 76.44 174 LYS A C 1
ATOM 1369 O O . LYS A 1 174 ? 2.525 4.68 12.117 1 76.44 174 LYS A O 1
ATOM 1374 N N . ILE A 1 175 ? 1.286 4.609 13.953 1 73.56 175 ILE A N 1
ATOM 1375 C CA . ILE A 1 175 ? 0.699 5.91 13.641 1 73.56 175 ILE A CA 1
ATOM 1376 C C . ILE A 1 175 ? 0.922 6.871 14.805 1 73.56 175 ILE A C 1
ATOM 1378 O O . ILE A 1 175 ? 0.245 7.895 14.914 1 73.56 175 ILE A O 1
ATOM 1382 N N . SER A 1 176 ? 1.798 6.457 15.695 1 78.81 176 SER A N 1
ATOM 1383 C CA . SER A 1 176 ? 2.305 7.336 16.75 1 78.81 176 SER A CA 1
ATOM 1384 C C . SER A 1 176 ? 3.5 8.148 16.266 1 78.81 176 SER A C 1
ATOM 1386 O O . SER A 1 176 ? 4.477 7.586 15.758 1 78.81 176 SER A O 1
ATOM 1388 N N . THR A 1 177 ? 3.438 9.398 16.422 1 74.38 177 THR A N 1
ATOM 1389 C CA . THR A 1 177 ? 4.504 10.227 15.883 1 74.38 177 THR A CA 1
ATOM 1390 C C . THR A 1 177 ? 5.117 11.102 16.969 1 74.38 177 THR A C 1
ATOM 1392 O O . THR A 1 177 ? 6.129 11.773 16.734 1 74.38 177 THR A O 1
ATOM 1395 N N . GLY A 1 178 ? 4.574 11.117 18.141 1 77.38 178 GLY A N 1
ATOM 1396 C CA . GLY A 1 178 ? 5 12.031 19.188 1 77.38 178 GLY A CA 1
ATOM 1397 C C . GLY A 1 178 ? 6.016 11.422 20.141 1 77.38 178 GLY A C 1
ATOM 1398 O O . GLY A 1 178 ? 6.348 12.016 21.156 1 77.38 178 GLY A O 1
ATOM 1399 N N . LEU A 1 179 ? 6.488 10.258 19.766 1 80.31 179 LEU A N 1
ATOM 1400 C CA . LEU A 1 179 ? 7.465 9.594 20.625 1 80.31 179 LEU A CA 1
ATOM 1401 C C . LEU A 1 179 ? 8.883 9.961 20.219 1 80.31 179 LEU A C 1
ATOM 1403 O O . LEU A 1 179 ? 9.18 10.062 19.016 1 80.31 179 LEU A O 1
ATOM 1407 N N . LYS A 1 180 ? 9.695 10.047 21.156 1 77.31 180 LYS A N 1
ATOM 1408 C CA . LYS A 1 180 ? 11.086 10.438 20.953 1 77.31 180 LYS A CA 1
ATOM 1409 C C . LYS A 1 180 ? 11.797 9.477 20.016 1 77.31 180 LYS A C 1
ATOM 1411 O O . LYS A 1 180 ? 12.727 9.867 19.297 1 77.31 180 LYS A O 1
ATOM 1416 N N . LYS A 1 181 ? 11.359 8.336 19.938 1 81.62 181 LYS A N 1
ATOM 1417 C CA . LYS A 1 181 ? 12.023 7.312 19.141 1 81.62 181 LYS A CA 1
ATOM 1418 C C . LYS A 1 181 ? 11.641 7.426 17.672 1 81.62 181 LYS A C 1
ATOM 1420 O O . LYS A 1 181 ? 12.258 6.797 16.812 1 81.62 181 LYS A O 1
ATOM 1425 N N . ASN A 1 182 ? 10.68 8.258 17.406 1 85.31 182 ASN A N 1
ATOM 1426 C CA . ASN A 1 182 ? 10.242 8.391 16.016 1 85.31 182 ASN A CA 1
ATOM 1427 C C . ASN A 1 182 ? 11.086 9.422 15.266 1 85.31 182 ASN A C 1
ATOM 1429 O O . ASN A 1 182 ? 11.812 10.203 15.883 1 85.31 182 ASN A O 1
ATOM 1433 N N . LYS A 1 183 ? 10.938 9.453 14 1 87 183 LYS A N 1
ATOM 1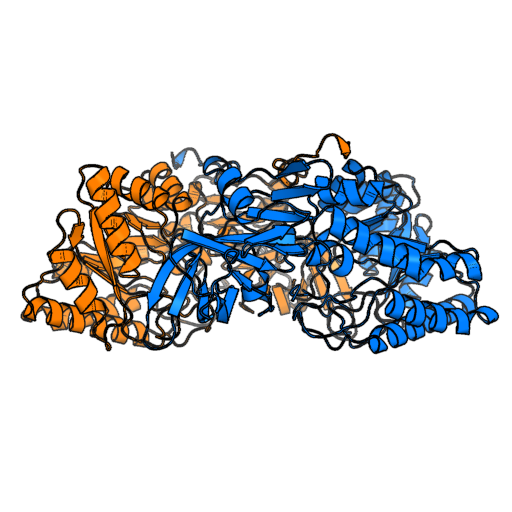434 C CA . LYS A 1 183 ? 11.789 10.242 13.125 1 87 183 LYS A CA 1
ATOM 1435 C C . LYS A 1 183 ? 11.344 11.703 13.094 1 87 183 LYS A C 1
ATOM 1437 O O . LYS A 1 183 ? 11.922 12.516 12.375 1 87 183 LYS A O 1
ATOM 1442 N N . PHE A 1 184 ? 10.297 12.047 13.844 1 92.69 184 PHE A N 1
ATOM 1443 C CA . PHE A 1 184 ? 9.664 13.336 13.633 1 92.69 184 PHE A CA 1
ATOM 1444 C C . PHE A 1 184 ? 10.031 14.312 14.742 1 92.69 184 PHE A C 1
ATOM 1446 O O . PHE A 1 184 ? 10.094 13.93 15.914 1 92.69 184 PHE A O 1
ATOM 1453 N N . GLY A 1 185 ? 10.242 15.586 14.352 1 93.69 185 GLY A N 1
ATOM 1454 C CA . GLY A 1 185 ? 10.266 16.719 15.266 1 93.69 185 GLY A CA 1
ATOM 1455 C C . GLY A 1 185 ? 11.617 16.922 15.914 1 93.69 185 GLY A C 1
ATOM 1456 O O . GLY A 1 185 ? 12.445 16.016 15.953 1 93.69 185 GLY A O 1
ATOM 1457 N N . LEU A 1 186 ? 11.867 18.109 16.391 1 96.25 186 LEU A N 1
ATOM 1458 C CA . LEU A 1 186 ? 13.039 18.5 17.156 1 96.25 186 LEU A CA 1
ATOM 1459 C C . LEU A 1 186 ? 12.781 18.312 18.656 1 96.25 186 LEU A C 1
ATOM 1461 O O . LEU A 1 186 ? 11.789 18.812 19.188 1 96.25 186 LEU A O 1
ATOM 1465 N N . ASP A 1 187 ? 13.641 17.641 19.25 1 94.06 187 ASP A N 1
ATOM 1466 C CA . ASP A 1 187 ? 13.469 17.297 20.656 1 94.06 187 ASP A CA 1
ATOM 1467 C C . ASP A 1 187 ? 13.547 18.547 21.547 1 94.06 187 ASP A C 1
ATOM 1469 O O . ASP A 1 187 ? 14.492 19.344 21.422 1 94.06 187 ASP A O 1
ATOM 1473 N N . VAL A 1 188 ? 12.578 18.688 22.438 1 94.81 188 VAL A N 1
ATOM 1474 C CA . VAL A 1 188 ? 12.523 19.859 23.297 1 94.81 188 VAL A CA 1
ATOM 1475 C C . VAL A 1 188 ? 13.445 19.656 24.5 1 94.81 188 VAL A C 1
ATOM 1477 O O . VAL A 1 188 ? 14.203 20.562 24.859 1 94.81 188 VAL A O 1
ATOM 1480 N N . GLU A 1 189 ? 13.383 18.469 25.062 1 93.12 189 GLU A N 1
ATOM 1481 C CA . GLU A 1 189 ? 14.07 18.172 26.312 1 93.12 189 GLU A CA 1
ATOM 1482 C C . GLU A 1 189 ? 15.586 18.312 26.156 1 93.12 189 GLU A C 1
ATOM 1484 O O . GLU A 1 189 ? 16.266 18.797 27.062 1 93.12 189 GLU A O 1
ATOM 1489 N N . SER A 1 190 ? 16.078 17.922 25 1 93.44 190 SER A N 1
ATOM 1490 C CA . SER A 1 190 ? 17.531 17.953 24.766 1 93.44 190 SER A CA 1
ATOM 1491 C C . SER A 1 190 ? 18.016 19.344 24.406 1 93.44 190 SER A C 1
ATOM 1493 O O . SER A 1 190 ? 19.219 19.594 24.344 1 93.44 190 SER A O 1
ATOM 1495 N N . GLY A 1 191 ? 17.094 20.25 24.047 1 95.19 191 GLY A N 1
ATOM 1496 C CA . GLY A 1 191 ? 17.469 21.609 23.672 1 95.19 191 GLY A CA 1
ATOM 1497 C C . GLY A 1 191 ? 17.641 21.812 22.188 1 95.19 191 GLY A C 1
ATOM 1498 O O . GLY A 1 191 ? 17.891 22.922 21.719 1 95.19 191 GLY A O 1
ATOM 1499 N N . ILE A 1 192 ? 17.469 20.797 21.469 1 95.75 192 ILE A N 1
ATOM 1500 C CA . ILE A 1 192 ? 17.703 20.844 20.031 1 95.75 192 ILE A CA 1
ATOM 1501 C C . ILE A 1 192 ? 16.688 21.797 19.375 1 95.75 192 ILE A C 1
ATOM 1503 O O . ILE A 1 192 ? 17.031 22.531 18.453 1 95.75 192 ILE A O 1
ATOM 1507 N N . ALA A 1 193 ? 15.469 21.75 19.844 1 97.25 193 ALA A N 1
ATOM 1508 C CA . ALA A 1 193 ? 14.445 22.641 19.297 1 97.25 193 ALA A CA 1
ATOM 1509 C C . ALA A 1 193 ? 14.828 24.109 19.516 1 97.25 193 ALA A C 1
ATOM 1511 O O . ALA A 1 193 ? 14.781 24.906 18.562 1 97.25 193 ALA A O 1
ATOM 1512 N N . MET A 1 194 ? 15.234 24.438 20.75 1 97.75 194 MET A N 1
ATOM 1513 C CA . MET A 1 194 ? 15.641 25.797 21.062 1 97.75 194 MET A CA 1
ATOM 1514 C C . MET A 1 194 ? 16.844 26.219 20.234 1 97.75 194 MET A C 1
ATOM 1516 O O . MET A 1 194 ? 16.891 27.328 19.703 1 97.75 194 MET A O 1
ATOM 1520 N N . LYS A 1 195 ? 17.766 25.312 20.125 1 97.62 195 LYS A N 1
ATOM 1521 C CA . LYS A 1 195 ? 18.969 25.578 19.344 1 97.62 195 LYS A CA 1
ATOM 1522 C C . LYS A 1 195 ? 18.625 25.891 17.891 1 97.62 195 LYS A C 1
ATOM 1524 O O . LYS A 1 195 ? 19.156 26.844 17.312 1 97.62 195 LYS A O 1
ATOM 1529 N N . ALA A 1 196 ? 17.766 25.125 17.297 1 98.12 196 ALA A N 1
ATOM 1530 C CA . ALA A 1 196 ? 17.359 25.312 15.914 1 98.12 196 ALA A CA 1
ATOM 1531 C C . ALA A 1 196 ? 16.672 26.656 15.727 1 98.12 196 ALA A C 1
ATOM 1533 O O . ALA A 1 196 ? 16.938 27.359 14.742 1 98.12 196 ALA A O 1
ATOM 1534 N N . ILE A 1 197 ? 15.812 27.031 16.656 1 98.62 197 ILE A N 1
ATOM 1535 C CA . ILE A 1 197 ? 15.062 28.281 16.547 1 98.62 197 ILE A CA 1
ATOM 1536 C C . ILE A 1 197 ? 16.016 29.469 16.672 1 98.62 197 ILE A C 1
ATOM 1538 O O . ILE A 1 197 ? 15.93 30.422 15.906 1 98.62 197 ILE A O 1
ATOM 1542 N N . LYS A 1 198 ? 16.922 29.406 17.594 1 98.38 198 LYS A N 1
ATOM 1543 C CA . LYS A 1 198 ? 17.906 30.469 17.766 1 98.38 198 LYS A CA 1
ATOM 1544 C C . LYS A 1 198 ? 18.781 30.609 16.516 1 98.38 198 LYS A C 1
ATOM 1546 O O . LYS A 1 198 ? 19.125 31.719 16.109 1 98.38 198 LYS A O 1
ATOM 1551 N N . MET A 1 199 ? 19.109 29.469 15.977 1 98.5 199 MET A N 1
ATOM 1552 C CA . MET A 1 199 ? 19.875 29.484 14.734 1 98.5 199 MET A CA 1
ATOM 1553 C C . MET A 1 199 ? 19.094 30.203 13.633 1 98.5 199 MET A C 1
ATOM 1555 O O . MET A 1 199 ? 19.656 30.984 12.867 1 98.5 199 MET A O 1
ATOM 1559 N N . ALA A 1 200 ? 17.844 29.969 13.539 1 98.69 200 ALA A N 1
ATOM 1560 C CA . ALA A 1 200 ? 16.984 30.562 12.516 1 98.69 200 ALA A CA 1
ATOM 1561 C C . ALA A 1 200 ? 16.922 32.062 12.68 1 98.69 200 ALA A C 1
ATOM 1563 O O . ALA A 1 200 ? 16.875 32.812 11.688 1 98.69 200 ALA A O 1
ATOM 1564 N N . LEU A 1 201 ? 16.906 32.594 13.898 1 98.25 201 LEU A N 1
ATOM 1565 C CA . LEU A 1 201 ? 16.797 34 14.172 1 98.25 201 LEU A CA 1
ATOM 1566 C C . LEU A 1 201 ? 18.031 34.75 13.664 1 98.25 201 LEU A C 1
ATOM 1568 O O . LEU A 1 201 ? 17.984 35.969 13.422 1 98.25 201 LEU A O 1
ATOM 1572 N N . GLU A 1 202 ? 19.094 34 13.5 1 98.12 202 GLU A N 1
ATOM 1573 C CA . GLU A 1 202 ? 20.344 34.594 13.023 1 98.12 202 GLU A CA 1
ATOM 1574 C C . GLU A 1 202 ? 20.453 34.469 11.5 1 98.12 202 GLU A C 1
ATOM 1576 O O . GLU A 1 202 ? 21.391 35 10.906 1 98.12 202 GLU A O 1
ATOM 1581 N N . MET A 1 203 ? 19.516 33.844 10.914 1 98.38 203 MET A N 1
ATOM 1582 C CA . MET A 1 203 ? 19.516 33.656 9.461 1 98.38 203 MET A CA 1
ATOM 1583 C C . MET A 1 203 ? 18.75 34.781 8.766 1 98.38 203 MET A C 1
ATOM 1585 O O . MET A 1 203 ? 17.75 35.25 9.281 1 98.38 203 MET A O 1
ATOM 1589 N N . GLU A 1 204 ? 19.188 35.125 7.578 1 98 204 GLU A N 1
ATOM 1590 C CA . GLU A 1 204 ? 18.688 36.312 6.898 1 98 204 GLU A CA 1
ATOM 1591 C C . GLU A 1 204 ? 17.469 35.969 6.043 1 98 204 GLU A C 1
ATOM 1593 O O . GLU A 1 204 ? 16.672 36.844 5.719 1 98 204 GLU A O 1
ATOM 1598 N N . TYR A 1 205 ? 17.297 34.688 5.73 1 98.62 205 TYR A N 1
ATOM 1599 C CA . TYR A 1 205 ? 16.312 34.438 4.691 1 98.62 205 TYR A CA 1
ATOM 1600 C C . TYR A 1 205 ? 15.195 33.531 5.215 1 98.62 205 TYR A C 1
ATOM 1602 O O . TYR A 1 205 ? 14.477 32.906 4.434 1 98.62 205 TYR A O 1
ATOM 1610 N N . VAL A 1 206 ? 15.062 33.438 6.527 1 98.69 206 VAL A N 1
ATOM 1611 C CA . VAL A 1 206 ? 13.922 32.75 7.125 1 98.69 206 VAL A CA 1
ATOM 1612 C C . VAL A 1 206 ? 13.273 33.656 8.172 1 98.69 206 VAL A C 1
ATOM 1614 O O . VAL A 1 206 ? 13.945 34.469 8.789 1 98.69 206 VAL A O 1
ATOM 1617 N N . ASN A 1 207 ? 12.008 33.594 8.242 1 98.69 207 ASN A N 1
ATOM 1618 C CA . ASN A 1 207 ? 11.195 34.281 9.242 1 98.69 207 ASN A CA 1
ATOM 1619 C C . ASN A 1 207 ? 10.5 33.281 10.18 1 98.69 207 ASN A C 1
ATOM 1621 O O . ASN A 1 207 ? 9.664 32.5 9.742 1 98.69 207 ASN A O 1
ATOM 1625 N N . VAL A 1 208 ? 10.875 33.281 11.461 1 98.69 208 VAL A N 1
ATOM 1626 C CA . VAL A 1 208 ? 10.312 32.344 12.438 1 98.69 208 VAL A CA 1
ATOM 1627 C C . VAL A 1 208 ? 8.891 32.812 12.797 1 98.69 208 VAL A C 1
ATOM 1629 O O . VAL A 1 208 ? 8.695 33.906 13.32 1 98.69 208 VAL A O 1
ATOM 1632 N N . VAL A 1 209 ? 7.914 31.859 12.539 1 98.5 209 VAL A N 1
ATOM 1633 C CA . VAL A 1 209 ? 6.547 32.344 12.719 1 98.5 209 VAL A CA 1
ATOM 1634 C C . VAL A 1 209 ? 5.848 31.484 13.781 1 98.5 209 VAL A C 1
ATOM 1636 O O . VAL A 1 209 ? 4.789 31.875 14.289 1 98.5 209 VAL A O 1
ATOM 1639 N N . GLY A 1 210 ? 6.418 30.312 14.07 1 98.38 210 GLY A N 1
ATOM 1640 C CA . GLY A 1 210 ? 5.645 29.547 15.039 1 98.38 210 GLY A CA 1
ATOM 1641 C C . GLY A 1 210 ? 6.25 28.203 15.359 1 98.38 210 GLY A C 1
ATOM 1642 O O . GLY A 1 210 ? 7.43 27.953 15.094 1 98.38 210 GLY A O 1
ATOM 1643 N N . VAL A 1 211 ? 5.43 27.312 16.109 1 98.62 211 VAL A N 1
ATOM 1644 C CA . VAL A 1 211 ? 5.793 25.938 16.453 1 98.62 211 VAL A CA 1
ATOM 1645 C C . VAL A 1 211 ? 4.676 24.984 16.047 1 98.62 211 VAL A C 1
ATOM 1647 O O . VAL A 1 211 ? 3.514 25.391 15.945 1 98.62 211 VAL A O 1
ATOM 1650 N N . HIS A 1 212 ? 5.102 23.797 15.719 1 98.38 212 HIS A N 1
ATOM 1651 C CA . HIS A 1 212 ? 4.211 22.719 15.305 1 98.38 212 HIS A CA 1
ATOM 1652 C C . HIS A 1 212 ? 4.449 21.469 16.141 1 98.38 212 HIS A C 1
ATOM 1654 O O . HIS A 1 212 ? 5.598 21.125 16.453 1 98.38 212 HIS A O 1
ATOM 1660 N N . CYS A 1 213 ? 3.389 20.828 16.531 1 97.25 213 CYS A N 1
ATOM 1661 C CA . CYS A 1 213 ? 3.461 19.547 17.203 1 97.25 213 CYS A CA 1
ATOM 1662 C C . CYS A 1 213 ? 2.355 18.609 16.719 1 97.25 213 CYS A C 1
ATOM 1664 O O . CYS A 1 213 ? 1.227 19.047 16.5 1 97.25 213 CYS A O 1
ATOM 1666 N N . HIS A 1 214 ? 2.662 17.422 16.453 1 95.5 214 HIS A N 1
ATOM 1667 C CA . HIS A 1 214 ? 1.712 16.375 16.078 1 95.5 214 HIS A CA 1
ATOM 1668 C C . HIS A 1 214 ? 2.016 15.062 16.797 1 95.5 214 HIS A C 1
ATOM 1670 O O . HIS A 1 214 ? 3.107 14.508 16.656 1 95.5 214 HIS A O 1
ATOM 1676 N N . ILE A 1 215 ? 1.077 14.508 17.484 1 92.56 215 ILE A N 1
ATOM 1677 C CA . ILE A 1 215 ? 1.427 13.43 18.391 1 92.56 215 ILE A CA 1
ATOM 1678 C C . ILE A 1 215 ? 0.899 12.102 17.844 1 92.56 215 ILE A C 1
ATOM 1680 O O . ILE A 1 215 ? 1.291 11.031 18.328 1 92.56 215 ILE A O 1
ATOM 1684 N N . GLY A 1 216 ? -0.084 12.164 16.891 1 91.06 216 GLY A N 1
ATOM 1685 C CA . GLY A 1 216 ? -0.582 10.906 16.344 1 91.06 216 GLY A CA 1
ATOM 1686 C C . GLY A 1 216 ? -1.958 11.031 15.727 1 91.06 216 GLY A C 1
ATOM 1687 O O . GLY A 1 216 ? -2.402 12.133 15.398 1 91.06 216 GLY A O 1
ATOM 1688 N N . SER A 1 217 ? -2.518 9.82 15.422 1 91.88 217 SER A N 1
ATOM 1689 C CA . SER A 1 217 ? -3.834 9.734 14.797 1 91.88 217 SER A CA 1
ATOM 1690 C C . SER A 1 217 ? -4.75 8.781 15.562 1 91.88 217 SER A C 1
ATOM 1692 O O . SER A 1 217 ? -4.281 7.98 16.375 1 91.88 217 SER A O 1
ATOM 1694 N N . GLN A 1 218 ? -6.027 8.906 15.336 1 94.69 218 GLN A N 1
ATOM 1695 C CA . GLN A 1 218 ? -7.051 8.055 15.93 1 94.69 218 GLN A CA 1
ATOM 1696 C C . GLN A 1 218 ? -6.957 8.062 17.453 1 94.69 218 GLN A C 1
ATOM 1698 O O . GLN A 1 218 ? -6.883 7 18.078 1 94.69 218 GLN A O 1
ATOM 1703 N N . LEU A 1 219 ? -6.781 9.281 17.969 1 95.19 219 LEU A N 1
ATOM 1704 C CA . LEU A 1 219 ? -6.785 9.445 19.422 1 95.19 219 LEU A CA 1
ATOM 1705 C C . LEU A 1 219 ? -8.211 9.469 19.953 1 95.19 219 LEU A C 1
ATOM 1707 O O . LEU A 1 219 ? -8.992 10.359 19.625 1 95.19 219 LEU A O 1
ATOM 1711 N N . THR A 1 220 ? -8.5 8.492 20.766 1 95.44 220 THR A N 1
ATOM 1712 C CA . THR A 1 220 ? -9.852 8.359 21.312 1 95.44 220 THR A CA 1
ATOM 1713 C C . THR A 1 220 ? -9.875 8.734 22.797 1 95.44 220 THR A C 1
ATOM 1715 O O . THR A 1 220 ? -10.82 8.383 23.5 1 95.44 220 THR A O 1
ATOM 1718 N N . ASP A 1 221 ? -8.836 9.336 23.25 1 95.5 221 ASP A N 1
ATOM 1719 C CA . ASP A 1 221 ? -8.688 9.93 24.578 1 95.5 221 ASP A CA 1
ATOM 1720 C C . ASP A 1 221 ? -8.25 11.391 24.469 1 95.5 221 ASP A C 1
ATOM 1722 O O . ASP A 1 221 ? -7.406 11.734 23.641 1 95.5 221 ASP A O 1
ATOM 1726 N N . ILE A 1 222 ? -8.82 12.227 25.312 1 96.25 222 ILE A N 1
ATOM 1727 C CA . ILE A 1 222 ? -8.562 13.664 25.219 1 96.25 222 ILE A CA 1
ATOM 1728 C C . ILE A 1 222 ? -7.273 14.008 25.969 1 96.25 222 ILE A C 1
ATOM 1730 O O . ILE A 1 222 ? -6.629 15.016 25.672 1 96.25 222 ILE A O 1
ATOM 1734 N N . SER A 1 223 ? -6.855 13.188 26.906 1 96.38 223 SER A N 1
ATOM 1735 C CA . SER A 1 223 ? -5.77 13.492 27.844 1 96.38 223 SER A CA 1
ATOM 1736 C C . SER A 1 223 ? -4.469 13.773 27.094 1 96.38 223 SER A C 1
ATOM 1738 O O . SER A 1 223 ? -3.719 14.68 27.453 1 96.38 223 SER A O 1
ATOM 1740 N N . PRO A 1 224 ? -4.203 13.031 26 1 95.75 224 PRO A N 1
ATOM 1741 C CA . PRO A 1 224 ? -2.961 13.336 25.297 1 95.75 224 PRO A CA 1
ATOM 1742 C C . PRO A 1 224 ? -2.971 14.727 24.672 1 95.75 224 PRO A C 1
ATOM 1744 O O . PRO A 1 224 ? -1.922 15.367 24.562 1 95.75 224 PRO A O 1
ATOM 1747 N N . PHE A 1 225 ? -4.129 15.227 24.297 1 97 225 PHE A N 1
ATOM 1748 C CA . PHE A 1 225 ? -4.23 16.562 23.719 1 97 225 PHE A CA 1
ATOM 1749 C C . PHE A 1 225 ? -3.943 17.625 24.766 1 97 225 PHE A C 1
ATOM 1751 O O . PHE A 1 225 ? -3.301 18.641 24.469 1 97 225 PHE A O 1
ATOM 1758 N N . ILE A 1 226 ? -4.426 17.375 25.938 1 97.69 226 ILE A N 1
ATOM 1759 C CA . ILE A 1 226 ? -4.18 18.297 27.031 1 97.69 226 ILE A CA 1
ATOM 1760 C C . ILE A 1 226 ? -2.684 18.359 27.344 1 97.69 226 ILE A C 1
ATOM 1762 O O . ILE A 1 226 ? -2.109 19.438 27.453 1 97.69 226 ILE A O 1
ATOM 1766 N N . GLU A 1 227 ? -2.098 17.188 27.422 1 97.06 227 GLU A N 1
ATOM 1767 C CA . GLU A 1 227 ? -0.669 17.109 27.719 1 97.06 227 GLU A CA 1
ATOM 1768 C C . GLU A 1 227 ? 0.152 17.781 26.609 1 97.06 227 GLU A C 1
ATOM 1770 O O . GLU A 1 227 ? 1.081 18.547 26.891 1 97.06 227 GLU A O 1
ATOM 1775 N N . GLU A 1 228 ? -0.185 17.484 25.359 1 97 228 GLU A N 1
ATOM 1776 C CA . GLU A 1 228 ? 0.476 18.109 24.219 1 97 228 GLU A CA 1
ATOM 1777 C C . GLU A 1 228 ? 0.385 19.641 24.297 1 97 228 GLU A C 1
ATOM 1779 O O . GLU A 1 228 ? 1.393 20.328 24.156 1 97 228 GLU A O 1
ATOM 1784 N N . THR A 1 229 ? -0.8 20.125 24.562 1 98.31 229 THR A N 1
ATOM 1785 C CA . THR A 1 229 ? -1.041 21.562 24.609 1 98.31 229 THR A CA 1
ATOM 1786 C C . THR A 1 229 ? -0.226 22.203 25.734 1 98.31 229 THR A C 1
ATOM 1788 O O . THR A 1 229 ? 0.402 23.25 25.516 1 98.31 229 THR A O 1
ATOM 1791 N N . ARG A 1 230 ? -0.235 21.562 26.859 1 98.12 230 ARG A N 1
ATOM 1792 C CA . ARG A 1 230 ? 0.525 22.094 27.984 1 98.12 230 ARG A CA 1
ATOM 1793 C C . ARG A 1 230 ? 2.012 22.172 27.656 1 98.12 230 ARG A C 1
ATOM 1795 O O . ARG A 1 230 ? 2.646 23.203 27.875 1 98.12 230 ARG A O 1
ATOM 1802 N N . LYS A 1 231 ? 2.539 21.156 27.125 1 97.38 231 LYS A N 1
ATOM 1803 C CA . LYS A 1 231 ? 3.973 21.094 26.859 1 97.38 231 LYS A CA 1
ATOM 1804 C C . LYS A 1 231 ? 4.367 22.078 25.766 1 97.38 231 LYS A C 1
ATOM 1806 O O . LYS A 1 231 ? 5.438 22.688 25.828 1 97.38 231 LYS A O 1
ATOM 1811 N N . VAL A 1 232 ? 3.518 22.188 24.75 1 98.31 232 VAL A N 1
ATOM 1812 C CA . VAL A 1 232 ? 3.793 23.141 23.672 1 98.31 232 VAL A CA 1
ATOM 1813 C C . VAL A 1 232 ? 3.746 24.562 24.219 1 98.31 232 VAL A C 1
ATOM 1815 O O . VAL A 1 232 ? 4.629 25.375 23.922 1 98.31 232 VAL A O 1
ATOM 1818 N N . MET A 1 233 ? 2.732 24.875 25.062 1 98.5 233 MET A N 1
ATOM 1819 C CA . MET A 1 233 ? 2.611 26.234 25.609 1 98.5 233 MET A CA 1
ATOM 1820 C C . MET A 1 233 ? 3.736 26.516 26.594 1 98.5 233 MET A C 1
ATOM 1822 O O . MET A 1 233 ? 4.207 27.656 26.688 1 98.5 233 MET A O 1
ATOM 1826 N N . ASP A 1 234 ? 4.145 25.453 27.328 1 98.31 234 ASP A N 1
ATOM 1827 C CA . ASP A 1 234 ? 5.324 25.609 28.172 1 98.31 234 ASP A CA 1
ATOM 1828 C C . ASP A 1 234 ? 6.539 26.031 27.344 1 98.31 234 ASP A C 1
ATOM 1830 O O . ASP A 1 234 ? 7.32 26.891 27.766 1 98.31 234 ASP A O 1
ATOM 1834 N N . PHE A 1 235 ? 6.723 25.438 26.234 1 98.19 235 PHE A N 1
ATOM 1835 C CA . PHE A 1 235 ? 7.836 25.766 25.359 1 98.19 235 PHE A CA 1
ATOM 1836 C C . PHE A 1 235 ? 7.695 27.172 24.797 1 98.19 235 PHE A C 1
ATOM 1838 O O . PHE A 1 235 ? 8.688 27.891 24.672 1 98.19 235 PHE A O 1
ATOM 1845 N N . VAL A 1 236 ? 6.445 27.594 24.484 1 98.44 236 VAL A N 1
ATOM 1846 C CA . VAL A 1 236 ? 6.18 28.938 23.984 1 98.44 236 VAL A CA 1
ATOM 1847 C C . VAL A 1 236 ? 6.582 29.969 25.047 1 98.44 236 VAL A C 1
ATOM 1849 O O . VAL A 1 236 ? 7.148 31.016 24.719 1 98.44 236 VAL A O 1
ATOM 1852 N N . VAL A 1 237 ? 6.297 29.641 26.312 1 98.38 237 VAL A N 1
ATOM 1853 C CA . VAL A 1 237 ? 6.699 30.516 27.406 1 98.38 237 VAL A CA 1
ATOM 1854 C C . VAL A 1 237 ? 8.219 30.594 27.484 1 98.38 237 VAL A C 1
ATOM 1856 O O . VAL A 1 237 ? 8.789 31.672 27.672 1 98.38 237 VAL A O 1
ATOM 1859 N N . GLU A 1 238 ? 8.852 29.438 27.297 1 97.88 238 GLU A N 1
ATOM 1860 C CA . GLU A 1 238 ? 10.312 29.406 27.281 1 97.88 238 GLU A CA 1
ATOM 1861 C C . GLU A 1 238 ? 10.875 30.281 26.172 1 97.88 238 GLU A C 1
ATOM 1863 O O . GLU A 1 238 ? 11.875 30.969 26.359 1 97.88 238 GLU A O 1
ATOM 1868 N N . LEU A 1 239 ? 10.273 30.234 25.016 1 98.19 239 LEU A N 1
ATOM 1869 C CA . LEU A 1 239 ? 10.688 31.062 23.891 1 98.19 239 LEU A CA 1
ATOM 1870 C C . LEU A 1 239 ? 10.562 32.531 24.25 1 98.19 239 LEU A C 1
ATOM 1872 O O . LEU A 1 239 ? 11.484 33.344 24 1 98.19 239 LEU A O 1
ATOM 1876 N N . LYS A 1 240 ? 9.445 32.906 24.875 1 97.75 240 LYS A N 1
ATOM 1877 C CA . LYS A 1 240 ? 9.227 34.281 25.266 1 97.75 240 LYS A CA 1
ATOM 1878 C C . LYS A 1 240 ? 10.289 34.75 26.25 1 97.75 240 LYS A C 1
ATOM 1880 O O . LYS A 1 240 ? 10.773 35.906 26.141 1 97.75 240 LYS A O 1
ATOM 1885 N N . GLU A 1 241 ? 10.625 33.906 27.125 1 97.38 241 GLU A N 1
ATOM 1886 C CA . GLU A 1 241 ? 11.656 34.25 28.109 1 97.38 241 GLU A CA 1
ATOM 1887 C C . GLU A 1 241 ? 13 34.5 27.438 1 97.38 241 GLU A C 1
ATOM 1889 O O . GLU A 1 241 ? 13.828 35.25 27.953 1 97.38 241 GLU A O 1
ATOM 1894 N N . GLU A 1 242 ? 13.172 33.938 26.297 1 96.75 242 GLU A N 1
ATOM 1895 C CA . GLU A 1 242 ? 14.383 34.156 25.516 1 96.75 242 GLU A CA 1
ATOM 1896 C C . GLU A 1 242 ? 14.211 35.312 24.547 1 96.75 242 GLU A C 1
ATOM 1898 O O . GLU A 1 242 ? 15.07 35.562 23.688 1 96.75 242 GLU A O 1
ATOM 1903 N N . GLY A 1 243 ? 13.07 36 24.609 1 96.81 243 GLY A N 1
ATOM 1904 C CA . GLY A 1 243 ? 12.805 37.156 23.781 1 96.81 243 GLY A CA 1
ATOM 1905 C C . GLY A 1 243 ? 12.219 36.812 22.422 1 96.81 243 GLY A C 1
ATOM 1906 O O . GLY A 1 243 ? 12.25 37.625 21.5 1 96.81 243 GLY A O 1
ATOM 1907 N N . ILE A 1 244 ? 11.797 35.594 22.281 1 97.31 244 ILE A N 1
ATOM 1908 C CA . ILE A 1 244 ? 11.266 35.125 21 1 97.31 244 ILE A CA 1
ATOM 1909 C C . ILE A 1 244 ? 9.742 35.031 21.078 1 97.31 244 ILE A C 1
ATOM 1911 O O . ILE A 1 244 ? 9.195 34.25 21.875 1 97.31 244 ILE A O 1
ATOM 1915 N N . GLU A 1 245 ? 9.031 35.812 20.328 1 95.56 245 GLU A N 1
ATOM 1916 C CA . GLU A 1 245 ? 7.578 35.719 20.234 1 95.56 245 GLU A CA 1
ATOM 1917 C C . GLU A 1 245 ? 7.141 34.969 18.984 1 95.56 245 GLU A C 1
ATOM 1919 O O . GLU A 1 245 ? 7.738 35.125 17.922 1 95.56 245 GLU A O 1
ATOM 1924 N N . ILE A 1 246 ? 6.148 34.125 19.109 1 96.56 246 ILE A N 1
ATOM 1925 C CA . ILE A 1 246 ? 5.68 33.375 17.938 1 96.56 246 ILE A CA 1
ATOM 1926 C C . ILE A 1 246 ? 4.242 33.781 17.625 1 96.56 246 ILE A C 1
ATOM 1928 O O . ILE A 1 246 ? 3.5 34.219 18.5 1 96.56 246 ILE A O 1
ATOM 1932 N N . GLU A 1 247 ? 3.896 33.594 16.375 1 97.94 247 GLU A N 1
ATOM 1933 C CA . GLU A 1 247 ? 2.59 34 15.859 1 97.94 247 GLU A CA 1
ATOM 1934 C C . GLU A 1 247 ? 1.626 32.812 15.82 1 97.94 247 GLU A C 1
ATOM 1936 O O . GLU A 1 247 ? 0.417 32.969 16 1 97.94 247 GLU A O 1
ATOM 1941 N N . ASP A 1 248 ? 2.15 31.625 15.562 1 98.69 248 ASP A N 1
ATOM 1942 C CA . ASP A 1 248 ? 1.317 30.453 15.305 1 98.69 248 ASP A CA 1
ATOM 1943 C C . ASP A 1 248 ? 1.678 29.312 16.25 1 98.69 248 ASP A C 1
ATOM 1945 O O . ASP A 1 248 ? 2.857 29.047 16.484 1 98.69 248 ASP A O 1
ATOM 1949 N N . VAL A 1 249 ? 0.676 28.672 16.781 1 98.88 249 VAL A N 1
ATOM 1950 C CA . VAL A 1 249 ? 0.806 27.344 17.391 1 98.88 249 VAL A CA 1
ATOM 1951 C C . VAL A 1 249 ? -0.052 26.344 16.625 1 98.88 249 VAL A C 1
ATOM 1953 O O . VAL A 1 249 ? -1.271 26.5 16.531 1 98.88 249 VAL A O 1
ATOM 1956 N N . ASN A 1 250 ? 0.625 25.422 16 1 98.81 250 ASN A N 1
ATOM 1957 C CA . ASN A 1 250 ? -0.009 24.312 15.281 1 98.81 250 ASN A CA 1
ATOM 1958 C C . ASN A 1 250 ? 0.026 23.031 16.094 1 98.81 250 ASN A C 1
ATOM 1960 O O . ASN A 1 250 ? 1.092 22.438 16.281 1 98.81 250 ASN A O 1
ATOM 1964 N N . LEU A 1 251 ? -1.13 22.578 16.516 1 98.31 251 LEU A N 1
ATOM 1965 C CA . LEU A 1 251 ? -1.176 21.438 17.406 1 98.31 251 LEU A CA 1
ATOM 1966 C C . LEU A 1 251 ? -1.472 20.156 16.641 1 98.31 251 LEU A C 1
ATOM 1968 O O . LEU A 1 251 ? -1.845 19.141 17.234 1 98.31 251 LEU A O 1
ATOM 1972 N N . GLY A 1 252 ? -1.303 20.25 15.367 1 96.5 252 GLY A N 1
ATOM 1973 C CA . GLY A 1 252 ? -1.49 19.062 14.555 1 96.5 252 GLY A CA 1
ATOM 1974 C C . GLY A 1 252 ? -2.926 18.578 14.531 1 96.5 252 GLY A C 1
ATOM 1975 O O . GLY A 1 252 ? -3.854 19.359 14.344 1 96.5 252 GLY A O 1
ATOM 1976 N N . GLY A 1 253 ? -3.078 17.312 14.453 1 91.81 253 GLY A N 1
ATOM 1977 C CA . GLY A 1 253 ? -4.375 16.641 14.43 1 91.81 253 GLY A CA 1
ATOM 1978 C C . GLY A 1 253 ? -4.426 15.406 15.305 1 91.81 253 GLY A C 1
ATOM 1979 O O . GLY A 1 253 ? -3.885 15.398 16.406 1 91.81 253 GLY A O 1
ATOM 1980 N N . GLY A 1 254 ? -5.387 14.523 14.906 1 87.75 254 GLY A N 1
ATOM 1981 C CA . GLY A 1 254 ? -5.277 13.203 15.492 1 87.75 254 GLY A CA 1
ATOM 1982 C C . GLY A 1 254 ? -6.539 12.758 16.203 1 87.75 254 GLY A C 1
ATOM 1983 O O . GLY A 1 254 ? -6.59 11.656 16.766 1 87.75 254 GLY A O 1
ATOM 1984 N N . LEU A 1 255 ? -7.555 13.688 16.141 1 97.12 255 LEU A N 1
ATOM 1985 C CA . LEU A 1 255 ? -8.812 13.273 16.75 1 97.12 255 LEU A CA 1
ATOM 1986 C C . LEU A 1 255 ? -9.359 12.023 16.062 1 97.12 255 LEU A C 1
ATOM 1988 O O . LEU A 1 255 ? -9.391 11.953 14.828 1 97.12 255 LEU A O 1
ATOM 1992 N N . GLY A 1 256 ? -9.719 11.078 16.859 1 97.19 256 GLY A N 1
ATOM 1993 C CA . GLY A 1 256 ? -10.195 9.812 16.328 1 97.19 256 GLY A CA 1
ATOM 1994 C C . GLY A 1 256 ? -11.656 9.859 15.898 1 97.19 256 GLY A C 1
ATOM 1995 O O . GLY A 1 256 ? -12.328 10.875 16.078 1 97.19 256 GLY A O 1
ATOM 1996 N N . ILE A 1 257 ? -12.094 8.844 15.25 1 97.88 257 ILE A N 1
ATOM 1997 C CA . ILE A 1 257 ? -13.484 8.641 14.859 1 97.88 257 ILE A CA 1
ATOM 1998 C C . ILE A 1 257 ? -13.984 7.316 15.43 1 97.88 257 ILE A C 1
ATOM 2000 O O . ILE A 1 257 ? -13.195 6.449 15.805 1 97.88 257 ILE A O 1
ATOM 2004 N N . PRO A 1 258 ? -15.266 7.207 15.594 1 97.69 258 PRO A N 1
ATOM 2005 C CA . PRO A 1 258 ? -15.805 5.949 16.109 1 97.69 258 PRO A CA 1
ATOM 2006 C C . PRO A 1 258 ? -15.859 4.852 15.047 1 97.69 258 PRO A C 1
ATOM 2008 O O . PRO A 1 258 ? -16.922 4.59 14.477 1 97.69 258 PRO A O 1
ATOM 2011 N N . TYR A 1 259 ? -14.797 4.105 14.891 1 97.5 259 TYR A N 1
ATOM 2012 C CA . TYR A 1 259 ? -14.797 2.971 13.969 1 97.5 259 TYR A CA 1
ATOM 2013 C C . TYR A 1 259 ? -15.773 1.895 14.438 1 97.5 259 TYR A C 1
ATOM 2015 O O . TYR A 1 259 ? -16.422 1.235 13.617 1 97.5 259 TYR A O 1
ATOM 2023 N N . TYR A 1 260 ? -15.703 1.626 15.727 1 96.69 260 TYR A N 1
ATOM 2024 C CA . TYR A 1 260 ? -16.797 0.845 16.312 1 96.69 260 TYR A CA 1
ATOM 2025 C C . TYR A 1 260 ? -18.047 1.699 16.5 1 96.69 260 TYR A C 1
ATOM 2027 O O . TYR A 1 260 ? -18.031 2.66 17.266 1 96.69 260 TYR A O 1
ATOM 2035 N N . LYS A 1 261 ? -19.078 1.384 15.867 1 96.5 261 LYS A N 1
ATOM 2036 C CA . LYS A 1 261 ? -20.219 2.279 15.688 1 96.5 261 LYS A CA 1
ATOM 2037 C C . LYS A 1 261 ? -21.078 2.342 16.953 1 96.5 261 LYS A C 1
ATOM 2039 O O . LYS A 1 261 ? -22.016 3.133 17.031 1 96.5 261 LYS A O 1
ATOM 2044 N N . ASP A 1 262 ? -20.703 1.677 17.969 1 93.88 262 ASP A N 1
ATOM 2045 C CA . ASP A 1 262 ? -21.453 1.656 19.219 1 93.88 262 ASP A CA 1
ATOM 2046 C C . ASP A 1 262 ? -20.625 2.178 20.375 1 93.88 262 ASP A C 1
ATOM 2048 O O . ASP A 1 262 ? -21.031 2.084 21.547 1 93.88 262 ASP A O 1
ATOM 2052 N N . LYS A 1 263 ? -19.484 2.705 20.078 1 93.75 263 LYS A N 1
ATOM 2053 C CA . LYS A 1 263 ? -18.594 3.201 21.125 1 93.75 263 LYS A CA 1
ATOM 2054 C C . LYS A 1 263 ? -18.406 4.711 21.016 1 93.75 263 LYS A C 1
ATOM 2056 O O . LYS A 1 263 ? -17.891 5.207 20.016 1 93.75 263 LYS A O 1
ATOM 2061 N N . GLN A 1 264 ? -18.719 5.34 22.047 1 95 264 GLN A N 1
ATOM 2062 C CA . GLN A 1 264 ? -18.547 6.789 22.094 1 95 264 GLN A CA 1
ATOM 2063 C C . GLN A 1 264 ? -17.094 7.164 22.281 1 95 264 GLN A C 1
ATOM 2065 O O . GLN A 1 264 ? -16.359 6.504 23.031 1 95 264 GLN A O 1
ATOM 2070 N N . ILE A 1 265 ? -16.719 8.172 21.594 1 96.06 265 ILE A N 1
ATOM 2071 C CA . ILE A 1 265 ? -15.375 8.719 21.719 1 96.06 265 ILE A CA 1
ATOM 2072 C C . ILE A 1 265 ? -15.445 10.25 21.781 1 96.06 265 ILE A C 1
ATOM 2074 O O . ILE A 1 265 ? -16.5 10.836 21.562 1 96.06 265 ILE A O 1
ATOM 2078 N N . PRO A 1 266 ? -14.328 10.93 22.125 1 96.94 266 PRO A N 1
ATOM 2079 C CA . PRO A 1 266 ? -14.32 12.398 22.156 1 96.94 266 PRO A CA 1
ATOM 2080 C C . PRO A 1 266 ? -14.727 13.023 20.828 1 96.94 266 PRO A C 1
ATOM 2082 O O . PRO A 1 266 ? -14.375 12.5 19.766 1 96.94 266 PRO A O 1
ATOM 2085 N N . THR A 1 267 ? -15.422 14.117 20.953 1 97.5 267 THR A N 1
ATOM 2086 C CA . THR A 1 267 ? -15.898 14.859 19.797 1 97.5 267 THR A CA 1
ATOM 2087 C C . THR A 1 267 ? -15.031 16.094 19.547 1 97.5 267 THR A C 1
ATOM 2089 O O . THR A 1 267 ? -14.117 16.375 20.312 1 97.5 267 THR A O 1
ATOM 2092 N N . GLN A 1 268 ? -15.32 16.781 18.484 1 98.31 268 GLN A N 1
ATOM 2093 C CA . GLN A 1 268 ? -14.648 18.047 18.188 1 98.31 268 GLN A CA 1
ATOM 2094 C C . GLN A 1 268 ? -14.852 19.047 19.312 1 98.31 268 GLN A C 1
ATOM 2096 O O . GLN A 1 268 ? -13.938 19.812 19.641 1 98.31 268 GLN A O 1
ATOM 2101 N N . LYS A 1 269 ? -16.016 19.031 19.875 1 98.31 269 LYS A N 1
ATOM 2102 C CA . LYS A 1 269 ? -16.297 19.938 20.984 1 98.31 269 LYS A CA 1
ATOM 2103 C C . LYS A 1 269 ? -15.414 19.609 22.188 1 98.31 269 LYS A C 1
ATOM 2105 O O . LYS A 1 269 ? -14.867 20.516 22.828 1 98.31 269 LYS A O 1
ATOM 2110 N N . ASP A 1 270 ? -15.32 18.312 22.484 1 98.44 270 ASP A N 1
ATOM 2111 C CA . ASP A 1 270 ? -14.445 17.875 23.562 1 98.44 270 ASP A CA 1
ATOM 2112 C C . ASP A 1 270 ? -13.008 18.328 23.328 1 98.44 270 ASP A C 1
ATOM 2114 O O . ASP A 1 270 ? -12.336 18.797 24.25 1 98.44 270 ASP A O 1
ATOM 2118 N N . LEU A 1 271 ? -12.578 18.203 22.141 1 98.56 271 LEU A N 1
ATOM 2119 C CA . LEU A 1 271 ? -11.227 18.609 21.766 1 98.56 271 LEU A CA 1
ATOM 2120 C C . LEU A 1 271 ? -11.031 20.109 21.953 1 98.56 271 LEU A C 1
ATOM 2122 O O . LEU A 1 271 ? -10.039 20.547 22.531 1 98.56 271 LEU A O 1
ATOM 2126 N N . ALA A 1 272 ? -11.953 20.859 21.422 1 98.69 272 ALA A N 1
ATOM 2127 C CA . ALA A 1 272 ? -11.875 22.312 21.5 1 98.69 272 ALA A CA 1
ATOM 2128 C C . ALA A 1 272 ? -11.82 22.781 22.938 1 98.69 272 ALA A C 1
ATOM 2130 O O . ALA A 1 272 ? -11 23.625 23.297 1 98.69 272 ALA A O 1
ATOM 2131 N N . ASP A 1 273 ? -12.711 22.203 23.734 1 98.5 273 ASP A N 1
ATOM 2132 C CA . ASP A 1 273 ? -12.727 22.578 25.141 1 98.5 273 ASP A CA 1
ATOM 2133 C C . ASP A 1 273 ? -11.383 22.281 25.797 1 98.5 273 ASP A C 1
ATOM 2135 O O . ASP A 1 273 ? -10.852 23.109 26.531 1 98.5 273 ASP A O 1
ATOM 2139 N N . ALA A 1 274 ? -10.891 21.156 25.5 1 98.19 274 ALA A N 1
ATOM 2140 C CA . ALA A 1 274 ? -9.633 20.734 26.109 1 98.19 274 ALA A CA 1
ATOM 2141 C C . ALA A 1 274 ? -8.484 21.656 25.703 1 98.19 274 ALA A C 1
ATOM 2143 O O . ALA A 1 274 ? -7.723 22.125 26.547 1 98.19 274 ALA A O 1
ATOM 2144 N N . ILE A 1 275 ? -8.352 21.953 24.438 1 98.62 275 ILE A N 1
ATOM 2145 C CA . ILE A 1 275 ? -7.238 22.734 23.906 1 98.62 275 ILE A CA 1
ATOM 2146 C C . ILE A 1 275 ? -7.367 24.188 24.344 1 98.62 275 ILE A C 1
ATOM 2148 O O . ILE A 1 275 ? -6.422 24.766 24.891 1 98.62 275 ILE A O 1
ATOM 2152 N N . ILE A 1 276 ? -8.562 24.797 24.188 1 98.69 276 ILE A N 1
ATOM 2153 C CA . ILE A 1 276 ? -8.773 26.219 24.453 1 98.69 276 ILE A CA 1
ATOM 2154 C C . ILE A 1 276 ? -8.609 26.484 25.953 1 98.69 276 ILE A C 1
ATOM 2156 O O . ILE A 1 276 ? -7.902 27.422 26.344 1 98.69 276 ILE A O 1
ATOM 2160 N N . ASN A 1 277 ? -9.242 25.562 26.75 1 98.62 277 ASN A N 1
ATOM 2161 C CA . ASN A 1 277 ? -9.125 25.766 28.188 1 98.62 277 ASN A CA 1
ATOM 2162 C C . ASN A 1 277 ? -7.672 25.656 28.656 1 98.62 277 ASN A C 1
ATOM 2164 O O . ASN A 1 277 ? -7.25 26.406 29.547 1 98.62 277 ASN A O 1
ATOM 2168 N N . THR A 1 278 ? -6.965 24.766 28.094 1 98.69 278 THR A N 1
ATOM 2169 C CA . THR A 1 278 ? -5.566 24.594 28.469 1 98.69 278 THR A CA 1
ATOM 2170 C C . THR A 1 278 ? -4.734 25.781 28.016 1 98.69 278 THR A C 1
ATOM 2172 O O . THR A 1 278 ? -3.924 26.312 28.781 1 98.69 278 THR A O 1
ATOM 2175 N N . MET A 1 279 ? -4.902 26.297 26.812 1 98.69 279 MET A N 1
ATOM 2176 C CA . MET A 1 279 ? -4.125 27.406 26.266 1 98.69 279 MET A CA 1
ATOM 2177 C C . MET A 1 279 ? -4.402 28.703 27.031 1 98.69 279 MET A C 1
ATOM 2179 O O . MET A 1 279 ? -3.49 29.484 27.281 1 98.69 279 MET A O 1
ATOM 2183 N N . LEU A 1 280 ? -5.637 28.891 27.422 1 98.38 280 LEU A N 1
ATOM 2184 C CA . LEU A 1 280 ? -6.043 30.141 28.062 1 98.38 280 LEU A CA 1
ATOM 2185 C C . LEU A 1 280 ? -5.422 30.266 29.453 1 98.38 280 LEU A C 1
ATOM 2187 O O . LEU A 1 280 ? -5.367 31.359 30.016 1 98.38 280 LEU A O 1
ATOM 2191 N N . LYS A 1 281 ? -4.957 29.172 30 1 98.38 281 LYS A N 1
ATOM 2192 C CA . LYS A 1 281 ? -4.246 29.219 31.266 1 98.38 281 LYS A CA 1
ATOM 2193 C C . LYS A 1 281 ? -2.936 30 31.141 1 98.38 281 LYS A C 1
ATOM 2195 O O . LYS A 1 281 ? -2.35 30.422 32.125 1 98.38 281 LYS A O 1
ATOM 2200 N N . TYR A 1 282 ? -2.531 30.188 29.922 1 98.25 282 TYR A N 1
ATOM 2201 C CA . TYR A 1 282 ? -1.243 30.828 29.688 1 98.25 282 TYR A CA 1
ATOM 2202 C C . TYR A 1 282 ? -1.425 32.281 29.25 1 98.25 282 TYR A C 1
ATOM 2204 O O . TYR A 1 282 ? -0.457 32.938 28.875 1 98.25 282 TYR A O 1
ATOM 2212 N N . LYS A 1 283 ? -2.605 32.844 29.312 1 96.75 283 LYS A N 1
ATOM 2213 C CA . LYS A 1 283 ? -2.943 34.156 28.75 1 96.75 283 LYS A CA 1
ATOM 2214 C C . LYS A 1 283 ? -2.148 35.281 29.422 1 96.75 283 LYS A C 1
ATOM 2216 O O . LYS A 1 283 ? -1.865 36.312 28.797 1 96.75 283 LYS A O 1
ATOM 2221 N N . ASP A 1 284 ? -1.744 35.062 30.703 1 96.94 284 ASP A N 1
ATOM 2222 C CA . ASP A 1 284 ? -1.015 36.094 31.453 1 96.94 284 ASP A CA 1
ATOM 2223 C C . ASP A 1 284 ? 0.491 35.969 31.219 1 96.94 284 ASP A C 1
ATOM 2225 O O . ASP A 1 284 ? 1.26 36.844 31.625 1 96.94 284 ASP A O 1
ATOM 2229 N N . LYS A 1 285 ? 0.87 34.906 30.547 1 97.12 285 LYS A N 1
ATOM 2230 C CA . LYS A 1 285 ? 2.295 34.625 30.375 1 97.12 285 LYS A CA 1
ATOM 2231 C C . LYS A 1 285 ? 2.756 35 28.969 1 97.12 285 LYS A C 1
ATOM 2233 O O . LYS A 1 285 ? 3.898 35.406 28.766 1 97.12 285 LYS A O 1
ATOM 2238 N N . VAL A 1 286 ? 1.977 34.75 27.984 1 97.31 286 VAL A N 1
ATOM 2239 C CA . VAL A 1 286 ? 2.324 35 26.578 1 97.31 286 VAL A CA 1
ATOM 2240 C C . VAL A 1 286 ? 1.11 35.562 25.844 1 97.31 286 VAL A C 1
ATOM 2242 O O . VAL A 1 286 ? -0.03 35.344 26.266 1 97.31 286 VAL A O 1
ATOM 2245 N N . GLU A 1 287 ? 1.413 36.281 24.766 1 96.88 287 GLU A N 1
ATOM 2246 C CA . GLU A 1 287 ? 0.326 36.594 23.844 1 96.88 287 GLU A CA 1
ATOM 2247 C C . GLU A 1 287 ? -0.22 35.344 23.156 1 96.88 287 GLU A C 1
ATOM 2249 O O . GLU A 1 287 ? 0.547 34.5 22.719 1 96.88 287 GLU A O 1
ATOM 2254 N N . MET A 1 288 ? -1.554 35.219 23.188 1 97.81 288 MET A N 1
ATOM 2255 C CA . MET A 1 288 ? -2.158 34.031 22.562 1 97.81 288 MET A CA 1
ATOM 2256 C C . MET A 1 288 ? -1.828 34 21.078 1 97.81 288 MET A C 1
ATOM 2258 O O . MET A 1 288 ? -1.895 35 20.375 1 97.81 288 MET A O 1
ATOM 2262 N N . PRO A 1 289 ? -1.387 32.906 20.562 1 98.5 289 PRO A N 1
ATOM 2263 C CA . PRO A 1 289 ? -1.074 32.719 19.141 1 98.5 289 PRO A CA 1
ATOM 2264 C C . PRO A 1 289 ? -2.305 32.375 18.312 1 98.5 289 PRO A C 1
ATOM 2266 O O . PRO A 1 289 ? -3.373 32.125 18.859 1 98.5 289 PRO A O 1
ATOM 2269 N N . ASN A 1 290 ? -2.141 32.531 16.984 1 98.75 290 ASN A N 1
ATOM 2270 C CA . ASN A 1 290 ? -3.08 31.828 16.125 1 98.75 290 ASN A CA 1
ATOM 2271 C C . ASN A 1 290 ? -3.035 30.328 16.375 1 98.75 290 ASN A C 1
ATOM 2273 O O . ASN A 1 290 ? -1.984 29.781 16.703 1 98.75 290 ASN A O 1
ATOM 2277 N N . LEU A 1 291 ? -4.168 29.719 16.25 1 98.81 291 LEU A N 1
ATOM 2278 C CA . LEU A 1 291 ? -4.277 28.281 16.5 1 98.81 291 LEU A CA 1
ATOM 2279 C C . LEU A 1 291 ? -4.543 27.516 15.203 1 98.81 291 LEU A C 1
ATOM 2281 O O . LEU A 1 291 ? -5.492 27.828 14.484 1 98.81 291 LEU A O 1
ATOM 2285 N N . ILE A 1 292 ? -3.682 26.594 14.844 1 98.81 292 ILE A N 1
ATOM 2286 C CA . ILE A 1 292 ? -3.842 25.75 13.664 1 98.81 292 ILE A CA 1
ATOM 2287 C C . ILE A 1 292 ? -4.016 24.297 14.086 1 98.81 292 ILE A C 1
ATOM 2289 O O . ILE A 1 292 ? -3.314 23.812 14.969 1 98.81 292 ILE A O 1
ATOM 2293 N N . LEU A 1 293 ? -4.984 23.594 13.547 1 98.75 293 LEU A N 1
ATOM 2294 C CA . LEU A 1 293 ? -5.145 22.156 13.641 1 98.75 293 LEU A CA 1
ATOM 2295 C C . LEU A 1 293 ? -5.062 21.5 12.266 1 98.75 293 LEU A C 1
ATOM 2297 O O . LEU A 1 293 ? -5.391 22.141 11.258 1 98.75 293 LEU A O 1
ATOM 2301 N N . GLU A 1 294 ? -4.672 20.25 12.258 1 98.56 294 GLU A N 1
ATOM 2302 C CA . GLU A 1 294 ? -4.473 19.547 10.992 1 98.56 294 GLU A CA 1
ATOM 2303 C C . GLU A 1 294 ? -5.289 18.266 10.938 1 98.56 294 GLU A C 1
ATOM 2305 O O . GLU A 1 294 ? -4.75 17.188 10.648 1 98.56 294 GLU A O 1
ATOM 2310 N N . PRO A 1 295 ? -6.602 18.359 11.148 1 98.44 295 PRO A N 1
ATOM 2311 C CA . PRO A 1 295 ? -7.398 17.125 11.078 1 98.44 295 PRO A CA 1
ATOM 2312 C C . PRO A 1 295 ? -7.449 16.547 9.672 1 98.44 295 PRO A C 1
ATOM 2314 O O . PRO A 1 295 ? -7.504 17.281 8.688 1 98.44 295 PRO A O 1
ATOM 2317 N N . GLY A 1 296 ? -7.328 15.227 9.539 1 98.19 296 GLY A N 1
ATOM 2318 C CA . GLY A 1 296 ? -7.551 14.453 8.328 1 98.19 296 GLY A CA 1
ATOM 2319 C C . GLY A 1 296 ? -8.633 13.406 8.484 1 98.19 296 GLY A C 1
ATOM 2320 O O . GLY A 1 296 ? -9.766 13.594 8.023 1 98.19 296 GLY A O 1
ATOM 2321 N N . ARG A 1 297 ? -8.352 12.445 9.359 1 98.12 297 ARG A N 1
ATOM 2322 C CA . ARG A 1 297 ? -9.258 11.336 9.641 1 98.12 297 ARG A CA 1
ATOM 2323 C C . ARG A 1 297 ? -10.625 11.836 10.078 1 98.12 297 ARG A C 1
ATOM 2325 O O . ARG A 1 297 ? -11.648 11.438 9.516 1 98.12 297 ARG A O 1
ATOM 2332 N N . SER A 1 298 ? -10.672 12.758 11 1 98.44 298 SER A N 1
ATOM 2333 C CA . SER A 1 298 ? -11.922 13.195 11.609 1 98.44 298 SER A CA 1
ATOM 2334 C C . SER A 1 298 ? -12.703 14.109 10.672 1 98.44 298 SER A C 1
ATOM 2336 O O . SER A 1 298 ? -13.852 14.453 10.953 1 98.44 298 SER A O 1
ATOM 2338 N N . LEU A 1 299 ? -12.078 14.453 9.547 1 98.75 299 LEU A N 1
ATOM 2339 C CA . LEU A 1 299 ? -12.805 15.266 8.578 1 98.75 299 LEU A CA 1
ATOM 2340 C C . LEU A 1 299 ? -13.461 14.391 7.512 1 98.75 299 LEU A C 1
ATOM 2342 O O . LEU A 1 299 ? -14.57 14.688 7.055 1 98.75 299 LEU A O 1
ATOM 2346 N N . VAL A 1 300 ? -12.742 13.273 7.137 1 98.88 300 VAL A N 1
ATOM 2347 C CA . VAL A 1 300 ? -13.25 12.68 5.898 1 98.88 300 VAL A CA 1
ATOM 2348 C C . VAL A 1 300 ? -13.477 11.188 6.094 1 98.88 300 VAL A C 1
ATOM 2350 O O . VAL A 1 300 ? -14.125 10.539 5.266 1 98.88 300 VAL A O 1
ATOM 2353 N N . ALA A 1 301 ? -12.977 10.523 7.141 1 98.81 301 ALA A N 1
ATOM 2354 C CA . ALA A 1 301 ? -13.047 9.07 7.27 1 98.81 301 ALA A CA 1
ATOM 2355 C C . ALA A 1 301 ? -14.492 8.586 7.273 1 98.81 301 ALA A C 1
ATOM 2357 O O . ALA A 1 301 ? -14.867 7.711 6.492 1 98.81 301 ALA A O 1
ATOM 2358 N N . THR A 1 302 ? -15.344 9.234 8.094 1 98.75 302 THR A N 1
ATOM 2359 C CA . THR A 1 302 ? -16.719 8.789 8.281 1 98.75 302 THR A CA 1
ATOM 2360 C C . THR A 1 302 ? -17.578 9.148 7.066 1 98.75 302 THR A C 1
ATOM 2362 O O . THR A 1 302 ? -18.719 8.719 6.961 1 98.75 302 THR A O 1
ATOM 2365 N N . ALA A 1 303 ? -16.969 9.883 6.168 1 98.88 303 ALA A N 1
ATOM 2366 C CA . ALA A 1 303 ? -17.703 10.32 4.98 1 98.88 303 ALA A CA 1
ATOM 2367 C C . ALA A 1 303 ? -17.5 9.344 3.826 1 98.88 303 ALA A C 1
ATOM 2369 O O . ALA A 1 303 ? -18.047 9.531 2.742 1 98.88 303 ALA A O 1
ATOM 2370 N N . GLY A 1 304 ? -16.719 8.312 4 1 98.88 304 GLY A N 1
ATOM 2371 C CA . GLY A 1 304 ? -16.406 7.426 2.893 1 98.88 304 GLY A CA 1
ATOM 2372 C C . GLY A 1 304 ? -16.812 5.988 3.139 1 98.88 304 GLY A C 1
ATOM 2373 O O . GLY A 1 304 ? -16.703 5.488 4.262 1 98.88 304 GLY A O 1
ATOM 2374 N N . TYR A 1 305 ? -17.25 5.305 2.113 1 98.94 305 TYR A N 1
ATOM 2375 C CA . TYR A 1 305 ? -17.656 3.9 2.104 1 98.94 305 TYR A CA 1
ATOM 2376 C C . TYR A 1 305 ? -17.078 3.176 0.893 1 98.94 305 TYR A C 1
ATOM 2378 O O . TYR A 1 305 ? -17.016 3.74 -0.201 1 98.94 305 TYR A O 1
ATOM 2386 N N . LEU A 1 306 ? -16.625 1.965 1.114 1 98.94 306 LEU A N 1
ATOM 2387 C CA . LEU A 1 306 ? -16.203 1.102 0.014 1 98.94 306 LEU A CA 1
ATOM 2388 C C . LEU A 1 306 ? -17.219 -0.004 -0.226 1 98.94 306 LEU A C 1
ATOM 2390 O O . LEU A 1 306 ? -17.484 -0.823 0.659 1 98.94 306 LEU A O 1
ATOM 2394 N N . LEU A 1 307 ? -17.859 0.041 -1.386 1 98.94 307 LEU A N 1
ATOM 2395 C CA . LEU A 1 307 ? -18.812 -0.985 -1.776 1 98.94 307 LEU A CA 1
ATOM 2396 C C . LEU A 1 307 ? -18.141 -2.105 -2.553 1 98.94 307 LEU A C 1
ATOM 2398 O O . LEU A 1 307 ? -17.391 -1.843 -3.498 1 98.94 307 LEU A O 1
ATOM 2402 N N . GLY A 1 308 ? -18.312 -3.33 -2.133 1 98.88 308 GLY A N 1
ATOM 2403 C CA . GLY A 1 308 ? -17.844 -4.52 -2.824 1 98.88 308 GLY A CA 1
ATOM 2404 C C . GLY A 1 308 ? -18.938 -5.535 -3.088 1 98.88 308 GLY A C 1
ATOM 2405 O O . GLY A 1 308 ? -19.797 -5.758 -2.238 1 98.88 308 GLY A O 1
ATOM 2406 N N . LYS A 1 309 ? -18.922 -6.117 -4.234 1 98.81 309 LYS A N 1
ATOM 2407 C CA . LYS A 1 309 ? -19.891 -7.16 -4.594 1 98.81 309 LYS A CA 1
ATOM 2408 C C . LYS A 1 309 ? -19.359 -8.539 -4.199 1 98.81 309 LYS A C 1
ATOM 2410 O O . LYS A 1 309 ? -18.188 -8.844 -4.391 1 98.81 309 LYS A O 1
ATOM 2415 N N . VAL A 1 310 ? -20.281 -9.352 -3.66 1 98.75 310 VAL A N 1
ATOM 2416 C CA . VAL A 1 310 ? -19.938 -10.727 -3.312 1 98.75 310 VAL A CA 1
ATOM 2417 C C . VAL A 1 310 ? -19.938 -11.594 -4.57 1 98.75 310 VAL A C 1
ATOM 2419 O O . VAL A 1 310 ? -20.969 -11.703 -5.258 1 98.75 310 VAL A O 1
ATOM 2422 N N . HIS A 1 311 ? -18.781 -12.195 -4.824 1 98.44 311 HIS A N 1
ATOM 2423 C CA . HIS A 1 311 ? -18.688 -13.031 -6.016 1 98.44 311 HIS A CA 1
ATOM 2424 C C . HIS A 1 311 ? -18.688 -14.508 -5.656 1 98.44 311 HIS A C 1
ATOM 2426 O O . HIS A 1 311 ? -19.156 -15.344 -6.438 1 98.44 311 HIS A O 1
ATOM 2432 N N . HIS A 1 312 ? -18.141 -14.852 -4.52 1 98.25 312 HIS A N 1
ATOM 2433 C CA . HIS A 1 312 ? -18.047 -16.25 -4.113 1 98.25 312 HIS A CA 1
ATOM 2434 C C . HIS A 1 312 ? -18.219 -16.391 -2.604 1 98.25 312 HIS A C 1
ATOM 2436 O O . HIS A 1 312 ? -17.859 -15.492 -1.844 1 98.25 312 HIS A O 1
ATOM 2442 N N . ILE A 1 313 ? -18.766 -17.438 -2.199 1 97.88 313 ILE A N 1
ATOM 2443 C CA . ILE A 1 313 ? -18.828 -17.859 -0.806 1 97.88 313 ILE A CA 1
ATOM 2444 C C . ILE A 1 313 ? -18.219 -19.25 -0.661 1 97.88 313 ILE A C 1
ATOM 2446 O O . ILE A 1 313 ? -18.5 -20.156 -1.454 1 97.88 313 ILE A O 1
ATOM 2450 N N . LYS A 1 314 ? -17.297 -19.391 0.215 1 96.44 314 LYS A N 1
ATOM 2451 C CA . LYS A 1 314 ? -16.594 -20.641 0.46 1 96.44 314 LYS A CA 1
ATOM 2452 C C . LYS A 1 314 ? -16.75 -21.094 1.913 1 96.44 314 LYS A C 1
ATOM 2454 O O . LYS A 1 314 ? -16.297 -20.391 2.828 1 96.44 314 LYS A O 1
ATOM 2459 N N . GLU A 1 315 ? -17.344 -22.203 2.094 1 93.5 315 GLU A N 1
ATOM 2460 C CA . GLU A 1 315 ? -17.469 -22.766 3.436 1 93.5 315 GLU A CA 1
ATOM 2461 C C . GLU A 1 315 ? -16.281 -23.688 3.754 1 93.5 315 GLU A C 1
ATOM 2463 O O . GLU A 1 315 ? -15.953 -24.578 2.969 1 93.5 315 GLU A O 1
ATOM 2468 N N . THR A 1 316 ? -15.594 -23.375 4.797 1 92.25 316 THR A N 1
ATOM 2469 C CA . THR A 1 316 ? -14.508 -24.219 5.293 1 92.25 316 THR A CA 1
ATOM 2470 C C . THR A 1 316 ? -14.812 -24.703 6.707 1 92.25 316 THR A C 1
ATOM 2472 O O . THR A 1 316 ? -15.75 -24.234 7.344 1 92.25 316 THR A O 1
ATOM 2475 N N . PRO A 1 317 ? -14.039 -25.656 7.211 1 88.25 317 PRO A N 1
ATOM 2476 C CA . PRO A 1 317 ? -14.25 -26.109 8.586 1 88.25 317 PRO A CA 1
ATOM 2477 C C . PRO A 1 317 ? -14.016 -25 9.617 1 88.25 317 PRO A C 1
ATOM 2479 O O . PRO A 1 317 ? -14.539 -25.078 10.727 1 88.25 317 PRO A O 1
ATOM 2482 N N . VAL A 1 318 ? -13.336 -23.953 9.211 1 90.69 318 VAL A N 1
ATOM 2483 C CA . VAL A 1 318 ? -12.906 -22.922 10.148 1 90.69 318 VAL A CA 1
ATOM 2484 C C . VAL A 1 318 ? -13.852 -21.734 10.078 1 90.69 318 VAL A C 1
ATOM 2486 O O . VAL A 1 318 ? -14.195 -21.141 11.109 1 90.69 318 VAL A O 1
ATOM 2489 N N . THR A 1 319 ? -14.195 -21.375 8.906 1 94.12 319 THR A N 1
ATOM 2490 C CA . THR A 1 319 ? -15.016 -20.188 8.734 1 94.12 319 THR A CA 1
ATOM 2491 C C . THR A 1 319 ? -15.711 -20.203 7.375 1 94.12 319 THR A C 1
ATOM 2493 O O . THR A 1 319 ? -15.391 -21.031 6.516 1 94.12 319 THR A O 1
ATOM 2496 N N . LYS A 1 320 ? -16.766 -19.438 7.309 1 96.81 320 LYS A N 1
ATOM 2497 C CA . LYS A 1 320 ? -17.391 -19.125 6.035 1 96.81 320 LYS A CA 1
ATOM 2498 C C . LYS A 1 320 ? -16.781 -17.875 5.414 1 96.81 320 LYS A C 1
ATOM 2500 O O . LYS A 1 320 ? -16.906 -16.766 5.961 1 96.81 320 LYS A O 1
ATOM 2505 N N . TRP A 1 321 ? -16.094 -18.047 4.273 1 97.69 321 TRP A N 1
ATOM 2506 C CA . TRP A 1 321 ? -15.445 -16.938 3.59 1 97.69 321 TRP A CA 1
ATOM 2507 C C . TRP A 1 321 ? -16.391 -16.297 2.578 1 97.69 321 TRP A C 1
ATOM 2509 O O . TRP A 1 321 ? -16.953 -16.984 1.731 1 97.69 321 TRP A O 1
ATOM 2519 N N . VAL A 1 322 ? -16.578 -15.031 2.688 1 98.62 322 VAL A N 1
ATOM 2520 C CA . VAL A 1 322 ? -17.266 -14.203 1.705 1 98.62 322 VAL A CA 1
ATOM 2521 C C . VAL A 1 322 ? -16.25 -13.414 0.879 1 98.62 322 VAL A C 1
ATOM 2523 O O . VAL A 1 322 ? -15.555 -12.547 1.407 1 98.62 322 VAL A O 1
ATOM 2526 N N . MET A 1 323 ? -16.188 -13.734 -0.394 1 98.44 323 MET A N 1
ATOM 2527 C CA . MET A 1 323 ? -15.188 -13.109 -1.262 1 98.44 323 MET A CA 1
ATOM 2528 C C . MET A 1 323 ? -15.805 -11.969 -2.064 1 98.44 323 MET A C 1
ATOM 2530 O O . MET A 1 323 ? -16.766 -12.18 -2.809 1 98.44 323 MET A O 1
ATOM 2534 N N . ILE A 1 324 ? -15.234 -10.789 -1.895 1 98.69 324 ILE A N 1
ATOM 2535 C CA . ILE A 1 324 ? -15.742 -9.625 -2.621 1 98.69 324 ILE A CA 1
ATOM 2536 C C . ILE A 1 324 ? -14.68 -9.125 -3.598 1 98.69 324 ILE A C 1
ATOM 2538 O O . ILE A 1 324 ? -13.516 -9.531 -3.52 1 98.69 324 ILE A O 1
ATOM 2542 N N . ASP A 1 325 ? -15.062 -8.258 -4.508 1 98.44 325 ASP A N 1
ATOM 2543 C CA . ASP A 1 325 ? -14.164 -7.828 -5.578 1 98.44 325 ASP A CA 1
ATOM 2544 C C . ASP A 1 325 ? -13.258 -6.695 -5.105 1 98.44 325 ASP A C 1
ATOM 2546 O O . ASP A 1 325 ? -12.344 -6.289 -5.824 1 98.44 325 ASP A O 1
ATOM 2550 N N . ALA A 1 326 ? -13.484 -6.133 -3.904 1 98.56 326 ALA A N 1
ATOM 2551 C CA . ALA A 1 326 ? -12.523 -5.215 -3.293 1 98.56 326 ALA A CA 1
ATOM 2552 C C . ALA A 1 326 ? -11.414 -5.98 -2.572 1 98.56 326 ALA A C 1
ATOM 2554 O O . ALA A 1 326 ? -11.633 -7.094 -2.09 1 98.56 326 ALA A O 1
ATOM 2555 N N . GLY A 1 327 ? -10.234 -5.453 -2.523 1 98.25 327 GLY A N 1
ATOM 2556 C CA . GLY A 1 327 ? -9.117 -6.066 -1.827 1 98.25 327 GLY A CA 1
ATOM 2557 C C . GLY A 1 327 ? -8.25 -5.066 -1.09 1 98.25 327 GLY A C 1
ATOM 2558 O O . GLY A 1 327 ? -8.586 -3.883 -1.012 1 98.25 327 GLY A O 1
ATOM 2559 N N . MET A 1 328 ? -7.184 -5.547 -0.528 1 97.62 328 MET A N 1
ATOM 2560 C CA . MET A 1 328 ? -6.289 -4.688 0.237 1 97.62 328 MET A CA 1
ATOM 2561 C C . MET A 1 328 ? -5.656 -3.627 -0.661 1 97.62 328 MET A C 1
ATOM 2563 O O . MET A 1 328 ? -5.207 -2.586 -0.178 1 97.62 328 MET A O 1
ATOM 2567 N N . ASN A 1 329 ? -5.594 -3.865 -1.994 1 98.19 329 ASN A N 1
ATOM 2568 C CA . ASN A 1 329 ? -5.113 -2.846 -2.922 1 98.19 329 ASN A CA 1
ATOM 2569 C C . ASN A 1 329 ? -6.027 -1.625 -2.932 1 98.19 329 ASN A C 1
ATOM 2571 O O . ASN A 1 329 ? -5.59 -0.519 -3.254 1 98.19 329 ASN A O 1
ATOM 2575 N N . ASP A 1 330 ? -7.332 -1.813 -2.629 1 98.56 330 ASP A N 1
ATOM 2576 C CA . ASP A 1 330 ? -8.32 -0.738 -2.586 1 98.56 330 ASP A CA 1
ATOM 2577 C C . ASP A 1 330 ? -8.336 -0.063 -1.217 1 98.56 330 ASP A C 1
ATOM 2579 O O . ASP A 1 330 ? -8.516 1.153 -1.121 1 98.56 330 ASP A O 1
ATOM 2583 N N . MET A 1 331 ? -8.227 -0.832 -0.248 1 98.19 331 MET A N 1
ATOM 2584 C CA . MET A 1 331 ? -8.25 -0.4 1.146 1 98.19 331 MET A CA 1
ATOM 2585 C C . MET A 1 331 ? -7.266 -1.215 1.984 1 98.19 331 MET A C 1
ATOM 2587 O O . MET A 1 331 ? -7.613 -2.289 2.48 1 98.19 331 MET A O 1
ATOM 2591 N N . MET A 1 332 ? -6.168 -0.641 2.344 1 96.81 332 MET A N 1
ATOM 2592 C CA . MET A 1 332 ? -4.996 -1.363 2.834 1 96.81 332 MET A CA 1
ATOM 2593 C C . MET A 1 332 ? -5.02 -1.469 4.355 1 96.81 332 MET A C 1
ATOM 2595 O O . MET A 1 332 ? -4.324 -2.305 4.934 1 96.81 332 MET A O 1
ATOM 2599 N N . ARG A 1 333 ? -5.762 -0.717 5.012 1 97.12 333 ARG A N 1
ATOM 2600 C CA . ARG A 1 333 ? -5.609 -0.472 6.441 1 97.12 333 ARG A CA 1
ATOM 2601 C C . ARG A 1 333 ? -5.816 -1.753 7.242 1 97.12 333 ARG A C 1
ATOM 2603 O O . ARG A 1 333 ? -5.059 -2.043 8.172 1 97.12 333 ARG A O 1
ATOM 2610 N N . PRO A 1 334 ? -6.852 -2.566 6.895 1 97.38 334 PRO A N 1
ATOM 2611 C CA . PRO A 1 334 ? -6.973 -3.809 7.66 1 97.38 334 PRO A CA 1
ATOM 2612 C C . PRO A 1 334 ? -5.734 -4.699 7.547 1 97.38 334 PRO A C 1
ATOM 2614 O O . PRO A 1 334 ? -5.293 -5.277 8.539 1 97.38 334 PRO A O 1
ATOM 2617 N N . ALA A 1 335 ? -5.16 -4.75 6.402 1 95.69 335 ALA A N 1
ATOM 2618 C CA . ALA A 1 335 ? -4 -5.609 6.172 1 95.69 335 ALA A CA 1
ATOM 2619 C C . ALA A 1 335 ? -2.752 -5.035 6.836 1 95.69 335 ALA A C 1
ATOM 2621 O O . ALA A 1 335 ? -1.947 -5.777 7.402 1 95.69 335 ALA A O 1
ATOM 2622 N N . MET A 1 336 ? -2.59 -3.779 6.75 1 93.44 336 MET A N 1
ATOM 2623 C CA . MET A 1 336 ? -1.355 -3.135 7.191 1 93.44 336 MET A CA 1
ATOM 2624 C C . MET A 1 336 ? -1.375 -2.893 8.695 1 93.44 336 MET A C 1
ATOM 2626 O O . MET A 1 336 ? -0.358 -3.062 9.367 1 93.44 336 MET A O 1
ATOM 2630 N N . TYR A 1 337 ? -2.588 -2.49 9.281 1 92.62 337 TYR A N 1
ATOM 2631 C CA . TYR A 1 337 ? -2.645 -2.006 10.656 1 92.62 337 TYR A CA 1
ATOM 2632 C C . TYR A 1 337 ? -3.568 -2.873 11.5 1 92.62 337 TYR A C 1
ATOM 2634 O O . TYR A 1 337 ? -3.814 -2.57 12.672 1 92.62 337 TYR A O 1
ATOM 2642 N N . GLU A 1 338 ? -4.133 -3.896 10.898 1 93.5 338 GLU A N 1
ATOM 2643 C CA . GLU A 1 338 ? -5.188 -4.641 11.578 1 93.5 338 GLU A CA 1
ATOM 2644 C C . GLU A 1 338 ? -6.34 -3.725 11.977 1 93.5 338 GLU A C 1
ATOM 2646 O O . GLU A 1 338 ? -6.922 -3.891 13.055 1 93.5 338 GLU A O 1
ATOM 2651 N N . ALA A 1 339 ? -6.578 -2.744 11.164 1 96.12 339 ALA A N 1
ATOM 2652 C CA . ALA A 1 339 ? -7.59 -1.73 11.445 1 96.12 339 ALA A CA 1
ATOM 2653 C C . ALA A 1 339 ? -8.992 -2.32 11.359 1 96.12 339 ALA A C 1
ATOM 2655 O O . ALA A 1 339 ? -9.281 -3.129 10.469 1 96.12 339 ALA A O 1
ATOM 2656 N N . TYR A 1 340 ? -9.836 -1.959 12.266 1 97.62 340 TYR A N 1
ATOM 2657 C CA . TYR A 1 340 ? -11.242 -2.34 12.234 1 97.62 340 TYR A CA 1
ATOM 2658 C C . TYR A 1 340 ? -12.055 -1.37 11.383 1 97.62 340 TYR A C 1
ATOM 2660 O O . TYR A 1 340 ? -11.914 -0.152 11.523 1 97.62 340 TYR A O 1
ATOM 2668 N N . HIS A 1 341 ? -12.828 -1.833 10.516 1 98.56 341 HIS A N 1
ATOM 2669 C CA . HIS A 1 341 ? -13.883 -1.123 9.805 1 98.56 341 HIS A CA 1
ATOM 2670 C C . HIS A 1 341 ? -15.219 -1.854 9.922 1 98.56 341 HIS A C 1
ATOM 2672 O O . HIS A 1 341 ? -15.281 -3.074 9.75 1 98.56 341 HIS A O 1
ATOM 2678 N N . HIS A 1 342 ? -16.203 -1.114 10.266 1 98.38 342 HIS A N 1
ATOM 2679 C CA . HIS A 1 342 ? -17.547 -1.694 10.312 1 98.38 342 HIS A CA 1
ATOM 2680 C C . HIS A 1 342 ? -18.016 -2.125 8.922 1 98.38 342 HIS A C 1
ATOM 2682 O O . HIS A 1 342 ? -17.719 -1.454 7.93 1 98.38 342 HIS A O 1
ATOM 2688 N N . ILE A 1 343 ? -18.688 -3.289 8.828 1 98.62 343 ILE A N 1
ATOM 2689 C CA . ILE A 1 343 ? -19.141 -3.826 7.551 1 98.62 343 ILE A CA 1
ATOM 2690 C C . ILE A 1 343 ? -20.609 -4.223 7.652 1 98.62 343 ILE A C 1
ATOM 2692 O O . ILE A 1 343 ? -21.031 -4.824 8.641 1 98.62 343 ILE A O 1
ATOM 2696 N N . ILE A 1 344 ? -21.375 -3.906 6.652 1 97.94 344 ILE A N 1
ATOM 2697 C CA . ILE A 1 344 ? -22.766 -4.344 6.625 1 97.94 344 ILE A CA 1
ATOM 2698 C C . ILE A 1 344 ? -23.094 -4.91 5.246 1 97.94 344 ILE A C 1
ATOM 2700 O O . ILE A 1 344 ? -22.391 -4.637 4.27 1 97.94 344 ILE A O 1
ATOM 2704 N N . ASN A 1 345 ? -24.078 -5.777 5.172 1 98.62 345 ASN A N 1
ATOM 2705 C CA . ASN A 1 345 ? -24.781 -6.07 3.926 1 98.62 345 ASN A CA 1
ATOM 2706 C C . ASN A 1 345 ? -25.75 -4.953 3.551 1 98.62 345 ASN A C 1
ATOM 2708 O O . ASN A 1 345 ? -26.609 -4.574 4.352 1 98.62 345 ASN A O 1
ATOM 2712 N N . CYS A 1 346 ? -25.625 -4.41 2.369 1 98.5 346 CYS A N 1
ATOM 2713 C CA . CYS A 1 346 ? -26.453 -3.273 1.964 1 98.5 346 CYS A CA 1
ATOM 2714 C C . CYS A 1 346 ? -27.906 -3.67 1.842 1 98.5 346 CYS A C 1
ATOM 2716 O O . CYS A 1 346 ? -28.781 -2.809 1.752 1 98.5 346 CYS A O 1
ATOM 2718 N N . LYS A 1 347 ? -28.141 -4.961 1.785 1 96.94 347 LYS A N 1
ATOM 2719 C CA . LYS A 1 347 ? -29.5 -5.516 1.895 1 96.94 347 LYS A CA 1
ATOM 2720 C C . LYS A 1 347 ? -29.734 -6.094 3.285 1 96.94 347 LYS A C 1
ATOM 2722 O O . LYS A 1 347 ? -29.141 -7.109 3.652 1 96.94 347 LYS A O 1
ATOM 2727 N N . VAL A 1 348 ? -30.594 -5.445 4.047 1 91.69 348 VAL A N 1
ATOM 2728 C CA . VAL A 1 348 ? -30.953 -5.957 5.367 1 91.69 348 VAL A CA 1
ATOM 2729 C C . VAL A 1 348 ? -31.844 -7.188 5.227 1 91.69 348 VAL A C 1
ATOM 2731 O O . VAL A 1 348 ? -32.75 -7.207 4.395 1 91.69 348 VAL A O 1
ATOM 2734 N N . LYS A 1 349 ? -31.406 -8.164 5.996 1 91.88 349 LYS A N 1
ATOM 2735 C CA . LYS A 1 349 ? -32.188 -9.406 5.977 1 91.88 349 LYS A CA 1
ATOM 2736 C C . LYS A 1 349 ? -32.594 -9.812 7.383 1 91.88 349 LYS A C 1
ATOM 2738 O O . LYS A 1 349 ? -32.25 -9.164 8.359 1 91.88 349 LYS A O 1
ATOM 2743 N N . ASN A 1 350 ? -33.5 -10.719 7.484 1 88.19 350 ASN A N 1
ATOM 2744 C CA . ASN A 1 350 ? -34.031 -11.172 8.766 1 88.19 350 ASN A CA 1
ATOM 2745 C C . ASN A 1 350 ? -33.062 -12.109 9.477 1 88.19 350 ASN A C 1
ATOM 2747 O O . ASN A 1 350 ? -33.188 -12.328 10.688 1 88.19 350 ASN A O 1
ATOM 2751 N N . GLU A 1 351 ? -32.188 -12.609 8.781 1 95.38 351 GLU A N 1
ATOM 2752 C CA . GLU A 1 351 ? -31.266 -13.602 9.336 1 95.38 351 GLU A CA 1
ATOM 2753 C C . GLU A 1 351 ? -29.828 -13.078 9.32 1 95.38 351 GLU A C 1
ATOM 2755 O O . GLU A 1 351 ? -29.391 -12.438 8.359 1 95.38 351 GLU A O 1
ATOM 2760 N N . LYS A 1 352 ? -29.172 -13.344 10.516 1 97 352 LYS A N 1
ATOM 2761 C CA . LYS A 1 352 ? -27.766 -12.969 10.656 1 97 352 LYS A CA 1
ATOM 2762 C C . LYS A 1 352 ? -26.859 -14.195 10.586 1 97 352 LYS A C 1
ATOM 2764 O O . LYS A 1 352 ? -27.328 -15.328 10.773 1 97 352 LYS A O 1
ATOM 2769 N N . GLU A 1 353 ? -25.656 -13.992 10.242 1 97.88 353 GLU A N 1
ATOM 2770 C CA . GLU A 1 353 ? -24.641 -15.039 10.273 1 97.88 353 GLU A CA 1
ATOM 2771 C C . GLU A 1 353 ? -23.25 -14.453 10.531 1 97.88 353 GLU A C 1
ATOM 2773 O O . GLU A 1 353 ? -23.047 -13.242 10.414 1 97.88 353 GLU A O 1
ATOM 2778 N N . VAL A 1 354 ? -22.344 -15.266 11.016 1 98.12 354 VAL A N 1
ATOM 2779 C CA . VAL A 1 354 ? -20.953 -14.891 11.25 1 98.12 354 VAL A CA 1
ATOM 2780 C C . VAL A 1 354 ? -20.094 -15.344 10.078 1 98.12 354 VAL A C 1
ATOM 2782 O O . VAL A 1 354 ? -20.094 -16.531 9.711 1 98.12 354 VAL A O 1
ATOM 2785 N N . VAL A 1 355 ? -19.422 -14.445 9.406 1 98.38 355 VAL A N 1
ATOM 2786 C CA . VAL A 1 355 ? -18.641 -14.75 8.219 1 98.38 355 VAL A CA 1
ATOM 2787 C C . VAL A 1 355 ? -17.312 -13.984 8.266 1 98.38 355 VAL A C 1
ATOM 2789 O O . VAL A 1 355 ? -17.156 -13.055 9.062 1 98.38 355 VAL A O 1
ATOM 2792 N N . SER A 1 356 ? -16.328 -14.406 7.504 1 98.31 356 SER A N 1
ATOM 2793 C CA . SER A 1 356 ? -15.102 -13.672 7.227 1 98.31 356 SER A CA 1
ATOM 2794 C C . SER A 1 356 ? -15.109 -13.102 5.812 1 98.31 356 SER A C 1
ATOM 2796 O O . SER A 1 356 ? -15.453 -13.797 4.855 1 98.31 356 SER A O 1
ATOM 2798 N N . ILE A 1 357 ? -14.805 -11.812 5.668 1 98.75 357 ILE A N 1
ATOM 2799 C CA . ILE A 1 357 ? -14.883 -11.102 4.398 1 98.75 357 ILE A CA 1
ATOM 2800 C C . ILE A 1 357 ? -13.477 -10.867 3.85 1 98.75 357 ILE A C 1
ATOM 2802 O O . ILE A 1 357 ? -12.633 -10.281 4.523 1 98.75 357 ILE A O 1
ATOM 2806 N N . ALA A 1 358 ? -13.203 -11.359 2.619 1 98.06 358 ALA A N 1
ATOM 2807 C CA . ALA A 1 358 ? -11.867 -11.25 2.039 1 98.06 358 ALA A CA 1
ATOM 2808 C C . ALA A 1 358 ? -11.938 -10.789 0.586 1 98.06 358 ALA A C 1
ATOM 2810 O O . ALA A 1 358 ? -13 -10.836 -0.039 1 98.06 358 ALA A O 1
ATOM 2811 N N . GLY A 1 359 ? -10.805 -10.219 0.144 1 97.56 359 GLY A N 1
ATOM 2812 C CA . GLY A 1 359 ? -10.664 -9.875 -1.264 1 97.56 359 GLY A CA 1
ATOM 2813 C C . GLY A 1 359 ? -10.039 -10.992 -2.084 1 97.56 359 GLY A C 1
ATOM 2814 O O . GLY A 1 359 ? -9.852 -12.109 -1.59 1 97.56 359 GLY A O 1
ATOM 2815 N N . GLY A 1 360 ? -9.766 -10.672 -3.35 1 95.69 360 GLY A N 1
ATOM 2816 C CA . GLY A 1 360 ? -9.328 -11.688 -4.293 1 95.69 360 GLY A CA 1
ATOM 2817 C C . GLY A 1 360 ? -7.828 -11.68 -4.531 1 95.69 360 GLY A C 1
ATOM 2818 O O . GLY A 1 360 ? -7.328 -12.359 -5.43 1 95.69 360 GLY A O 1
ATOM 2819 N N . LEU A 1 361 ? -7.047 -10.891 -3.734 1 94.31 361 LEU A N 1
ATOM 2820 C CA . LEU A 1 361 ? -5.602 -10.828 -3.932 1 94.31 361 LEU A CA 1
ATOM 2821 C C . LEU A 1 361 ? -4.914 -12.047 -3.33 1 94.31 361 LEU A C 1
ATOM 2823 O O . LEU A 1 361 ? -5.441 -12.664 -2.404 1 94.31 361 LEU A O 1
ATOM 2827 N N . CYS A 1 362 ? -3.807 -12.383 -3.885 1 88.38 362 CYS A N 1
ATOM 2828 C CA . CYS A 1 362 ? -3.045 -13.539 -3.426 1 88.38 362 CYS A CA 1
ATOM 2829 C C . CYS A 1 362 ? -2.209 -13.188 -2.199 1 88.38 362 CYS A C 1
ATOM 2831 O O . CYS A 1 362 ? -0.986 -13.344 -2.211 1 88.38 362 CYS A O 1
ATOM 2833 N N . GLU A 1 363 ? -2.814 -12.711 -1.228 1 89.62 363 GLU A N 1
ATOM 2834 C CA . GLU A 1 363 ? -2.234 -12.312 0.052 1 89.62 363 GLU A CA 1
ATOM 2835 C C . GLU A 1 363 ? -3.135 -12.719 1.215 1 89.62 363 GLU A C 1
ATOM 2837 O O . GLU A 1 363 ? -4.324 -12.398 1.227 1 89.62 363 GLU A O 1
ATOM 2842 N N . SER A 1 364 ? -2.578 -13.398 2.172 1 90 364 SER A N 1
ATOM 2843 C CA . SER A 1 364 ? -3.367 -13.906 3.291 1 90 364 SER A CA 1
ATOM 2844 C C . SER A 1 364 ? -3.967 -12.766 4.105 1 90 364 SER A C 1
ATOM 2846 O O . SER A 1 364 ? 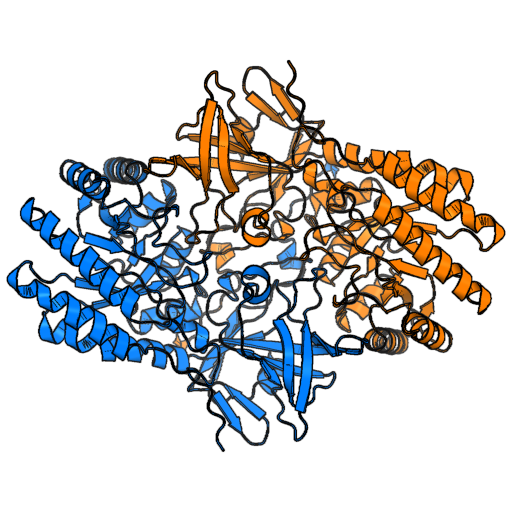-5 -12.938 4.758 1 90 364 SER A O 1
ATOM 2848 N N . SER A 1 365 ? -3.281 -11.57 3.988 1 92.62 365 SER A N 1
ATOM 2849 C CA . SER A 1 365 ? -3.748 -10.438 4.777 1 92.62 365 SER A CA 1
ATOM 2850 C C . SER A 1 365 ? -4.859 -9.688 4.055 1 92.62 365 SER A C 1
ATOM 2852 O O . SER A 1 365 ? -5.449 -8.75 4.609 1 92.62 365 SER A O 1
ATOM 2854 N N . ASP A 1 366 ? -5.164 -10.109 2.854 1 96.62 366 ASP A N 1
ATOM 2855 C CA . ASP A 1 366 ? -6.258 -9.477 2.117 1 96.62 366 ASP A CA 1
ATOM 2856 C C . ASP A 1 366 ? -7.613 -9.867 2.697 1 96.62 366 ASP A C 1
ATOM 2858 O O . ASP A 1 366 ? -8.406 -10.539 2.035 1 96.62 366 ASP A O 1
ATOM 2862 N N . VAL A 1 367 ? -7.84 -9.453 3.924 1 97.88 367 VAL A N 1
ATOM 2863 C CA . VAL A 1 367 ? -9.039 -9.727 4.707 1 97.88 367 VAL A CA 1
ATOM 2864 C C . VAL A 1 367 ? -9.555 -8.43 5.328 1 97.88 367 VAL A C 1
ATOM 2866 O O . VAL A 1 367 ? -8.797 -7.695 5.965 1 97.88 367 VAL A O 1
ATOM 2869 N N . PHE A 1 368 ? -10.82 -8.141 5.098 1 98.31 368 PHE A N 1
ATOM 2870 C CA . PHE A 1 368 ? -11.406 -6.918 5.637 1 98.31 368 PHE A CA 1
ATOM 2871 C C . PHE A 1 368 ? -11.898 -7.141 7.066 1 98.31 368 PHE A C 1
ATOM 2873 O O . PHE A 1 368 ? -11.93 -6.203 7.867 1 98.31 368 PHE A O 1
ATOM 2880 N N . GLY A 1 369 ? -12.297 -8.359 7.34 1 97.75 369 GLY A N 1
ATOM 2881 C CA . GLY A 1 369 ? -12.773 -8.688 8.672 1 97.75 369 GLY A CA 1
ATOM 2882 C C . GLY A 1 369 ? -12.961 -10.18 8.883 1 97.75 369 GLY A C 1
ATOM 2883 O O . GLY A 1 369 ? -13.453 -10.883 7.996 1 97.75 369 GLY A O 1
ATOM 2884 N N . ARG A 1 370 ? -12.594 -10.719 10.031 1 96.81 370 ARG A N 1
ATOM 2885 C CA . ARG A 1 370 ? -12.773 -12.125 10.406 1 96.81 370 ARG A CA 1
ATOM 2886 C C . ARG A 1 370 ? -13.922 -12.273 11.398 1 96.81 370 ARG A C 1
ATOM 2888 O O . ARG A 1 370 ? -14.078 -11.461 12.305 1 96.81 370 ARG A O 1
ATOM 2895 N N . ASP A 1 371 ? -14.75 -13.188 11.164 1 97.06 371 ASP A N 1
ATOM 2896 C CA . ASP A 1 371 ? -15.812 -13.594 12.078 1 97.06 371 ASP A CA 1
ATOM 2897 C C . ASP A 1 371 ? -16.719 -12.414 12.422 1 97.06 371 ASP A C 1
ATOM 2899 O O . ASP A 1 371 ? -16.969 -12.141 13.594 1 97.06 371 ASP A O 1
ATOM 2903 N N . ARG A 1 372 ? -17.141 -11.766 11.438 1 97.81 372 ARG A N 1
ATOM 2904 C CA . ARG A 1 372 ? -18.031 -10.625 11.586 1 97.81 372 ARG A CA 1
ATOM 2905 C C . ARG A 1 372 ? -19.5 -11.062 11.492 1 97.81 372 ARG A C 1
ATOM 2907 O O . ARG A 1 372 ? -19.844 -11.906 10.664 1 97.81 372 ARG A O 1
ATOM 2914 N N . GLU A 1 373 ? -20.328 -10.555 12.344 1 97.44 373 GLU A N 1
ATOM 2915 C CA . GLU A 1 373 ? -21.75 -10.789 12.242 1 97.44 373 GLU A CA 1
ATOM 2916 C C . GLU A 1 373 ? -22.406 -9.836 11.242 1 97.44 373 GLU A C 1
ATOM 2918 O O . GLU A 1 373 ? -22.297 -8.617 11.383 1 97.44 373 GLU A O 1
ATOM 2923 N N . LEU A 1 374 ? -23.016 -10.367 10.172 1 97.25 374 LEU A N 1
ATOM 2924 C CA . LEU A 1 374 ? -23.703 -9.617 9.133 1 97.25 374 LEU A CA 1
ATOM 2925 C C . LEU A 1 374 ? -25.078 -10.211 8.852 1 97.25 374 LEU A C 1
ATOM 2927 O O . LEU A 1 374 ? -25.359 -11.352 9.234 1 97.25 374 LEU A O 1
ATOM 2931 N N . ASP A 1 375 ? -26 -9.375 8.242 1 97.44 375 ASP A N 1
ATOM 2932 C CA . ASP A 1 375 ? -27.156 -9.969 7.586 1 97.44 375 ASP A CA 1
ATOM 2933 C C . ASP A 1 375 ? -26.734 -11.039 6.582 1 97.44 375 ASP A C 1
ATOM 2935 O O . ASP A 1 375 ? -25.734 -10.875 5.883 1 97.44 375 ASP A O 1
ATOM 2939 N N . LYS A 1 376 ? -27.5 -12.078 6.57 1 97.88 376 LYS A N 1
ATOM 2940 C CA . LYS A 1 376 ? -27.125 -13.227 5.75 1 97.88 376 LYS A CA 1
ATOM 2941 C C . LYS A 1 376 ? -26.641 -12.789 4.371 1 97.88 376 LYS A C 1
ATOM 2943 O O . LYS A 1 376 ? -27.281 -11.953 3.719 1 97.88 376 LYS A O 1
ATOM 2948 N N . VAL A 1 377 ? -25.547 -13.359 3.943 1 98.19 377 VAL A N 1
ATOM 2949 C CA . VAL A 1 377 ? -24.891 -12.914 2.723 1 98.19 377 VAL A CA 1
ATOM 2950 C C . VAL A 1 377 ? -25.109 -13.938 1.611 1 98.19 377 VAL A C 1
ATOM 2952 O O . VAL A 1 377 ? -25 -15.148 1.842 1 98.19 377 VAL A O 1
ATOM 2955 N N . GLU A 1 378 ? -25.375 -13.484 0.467 1 97.44 378 GLU A N 1
ATOM 2956 C CA . GLU A 1 378 ? -25.516 -14.305 -0.734 1 97.44 378 GLU A CA 1
ATOM 2957 C C . GLU A 1 378 ? -24.656 -13.758 -1.874 1 97.44 378 GLU A C 1
ATOM 2959 O O . GLU A 1 378 ? -24.328 -12.57 -1.899 1 97.44 378 GLU A O 1
ATOM 2964 N N . VAL A 1 379 ? -24.266 -14.633 -2.789 1 98.06 379 VAL A N 1
ATOM 2965 C CA . VAL A 1 379 ? -23.562 -14.195 -3.994 1 98.06 379 VAL A CA 1
ATOM 2966 C C . VAL A 1 379 ? -24.391 -13.141 -4.715 1 98.06 379 VAL A C 1
ATOM 2968 O O . VAL A 1 379 ? -25.609 -13.297 -4.883 1 98.06 379 VAL A O 1
ATOM 2971 N N . GLY A 1 380 ? -23.734 -12.016 -5.086 1 97.88 380 GLY A N 1
ATOM 2972 C CA . GLY A 1 380 ? -24.438 -10.93 -5.758 1 97.88 380 GLY A CA 1
ATOM 2973 C C . GLY A 1 380 ? -24.75 -9.766 -4.836 1 97.88 380 GLY A C 1
ATOM 2974 O O . GLY A 1 380 ? -25.016 -8.648 -5.301 1 97.88 380 GLY A O 1
ATOM 2975 N N . ASP A 1 381 ? -24.766 -10.008 -3.475 1 98.62 381 ASP A N 1
ATOM 2976 C CA . ASP A 1 381 ? -24.984 -8.93 -2.52 1 98.62 381 ASP A CA 1
ATOM 2977 C C . ASP A 1 381 ? -23.875 -7.887 -2.596 1 98.62 381 ASP A C 1
ATOM 2979 O O . ASP A 1 381 ? -22.781 -8.172 -3.072 1 98.62 381 ASP A O 1
ATOM 2983 N N . VAL A 1 382 ? -24.203 -6.668 -2.191 1 98.88 382 VAL A N 1
ATOM 2984 C CA . VAL A 1 382 ? -23.234 -5.582 -2.055 1 98.88 382 VAL A CA 1
ATOM 2985 C C . VAL A 1 382 ? -22.953 -5.32 -0.576 1 98.88 382 VAL A C 1
ATOM 2987 O O . VAL A 1 382 ? -23.891 -5.121 0.211 1 98.88 382 VAL A O 1
ATOM 2990 N N . LEU A 1 383 ? -21.719 -5.414 -0.185 1 98.88 383 LEU A N 1
ATOM 2991 C CA . LEU A 1 383 ? -21.312 -5.066 1.169 1 98.88 383 LEU A CA 1
ATOM 2992 C C . LEU A 1 383 ? -20.734 -3.656 1.211 1 98.88 383 LEU A C 1
ATOM 2994 O O . LEU A 1 383 ? -20.109 -3.205 0.242 1 98.88 383 LEU A O 1
ATOM 2998 N N . ALA A 1 384 ? -20.922 -2.982 2.311 1 98.88 384 ALA A N 1
ATOM 2999 C CA . ALA A 1 384 ? -20.344 -1.66 2.537 1 98.88 384 ALA A CA 1
ATOM 3000 C C . ALA A 1 384 ? -19.328 -1.694 3.678 1 98.88 384 ALA A C 1
ATOM 3002 O O . ALA A 1 384 ? -19.656 -2.113 4.793 1 98.88 384 ALA A O 1
ATOM 3003 N N . ILE A 1 385 ? -18.156 -1.336 3.418 1 98.88 385 ILE A N 1
ATOM 3004 C CA . ILE A 1 385 ? -17.125 -1.124 4.422 1 98.88 385 ILE A CA 1
ATOM 3005 C C . ILE A 1 385 ? -17.078 0.35 4.816 1 98.88 385 ILE A C 1
ATOM 3007 O O . ILE A 1 385 ? -16.891 1.222 3.967 1 98.88 385 ILE A O 1
ATOM 3011 N N . PHE A 1 386 ? -17.172 0.633 6.113 1 98.81 386 PHE A N 1
ATOM 3012 C CA . PHE A 1 386 ? -17.375 1.982 6.629 1 98.81 386 PHE A CA 1
ATOM 3013 C C . PHE A 1 386 ? -16.031 2.678 6.855 1 98.81 386 PHE A C 1
ATOM 3015 O O . PHE A 1 386 ? -15 2.02 6.996 1 98.81 386 PHE A O 1
ATOM 3022 N N . ASP A 1 387 ? -16.062 4.004 6.848 1 98.81 387 ASP A N 1
ATOM 3023 C CA . ASP A 1 387 ? -15.047 4.91 7.359 1 98.81 387 ASP A CA 1
ATOM 3024 C C . ASP A 1 387 ? -13.742 4.773 6.57 1 98.81 387 ASP A C 1
ATOM 3026 O O . ASP A 1 387 ? -12.664 4.668 7.156 1 98.81 387 ASP A O 1
ATOM 3030 N N . VAL A 1 388 ? -13.914 4.672 5.223 1 98.81 388 VAL A N 1
ATOM 3031 C CA . VAL A 1 388 ? -12.75 4.504 4.363 1 98.81 388 VAL A CA 1
ATOM 3032 C C . VAL A 1 388 ? -12.383 5.84 3.719 1 98.81 388 VAL A C 1
ATOM 3034 O O . VAL A 1 388 ? -11.523 5.895 2.838 1 98.81 388 VAL A O 1
ATOM 3037 N N . GLY A 1 389 ? -13.016 6.91 4.148 1 98.81 389 GLY A N 1
ATOM 3038 C CA . GLY A 1 389 ? -12.773 8.203 3.531 1 98.81 389 GLY A CA 1
ATOM 3039 C C . GLY A 1 389 ? -11.352 8.703 3.73 1 98.81 389 GLY A C 1
ATOM 3040 O O . GLY A 1 389 ? -10.875 9.547 2.971 1 98.81 389 GLY A O 1
ATOM 3041 N N . ALA A 1 390 ? -10.773 8.281 4.781 1 98.56 390 ALA A N 1
ATOM 3042 C CA . ALA A 1 390 ? -9.375 8.625 5.059 1 98.56 390 ALA A CA 1
ATOM 3043 C C . ALA A 1 390 ? -8.477 7.395 4.934 1 98.56 390 ALA A C 1
ATOM 3045 O O . ALA A 1 390 ? -8.828 6.312 5.41 1 98.56 390 ALA A O 1
ATOM 3046 N N . TYR A 1 391 ? -7.363 7.605 4.227 1 97.75 391 TYR A N 1
ATOM 3047 C CA . TYR A 1 391 ? -6.293 6.621 4.121 1 97.75 391 TYR A CA 1
ATOM 3048 C C . TYR A 1 391 ? -6.773 5.371 3.389 1 97.75 391 TYR A C 1
ATOM 3050 O O . TYR A 1 391 ? -6.309 4.262 3.67 1 97.75 391 TYR A O 1
ATOM 3058 N N . GLY A 1 392 ? -7.863 5.484 2.65 1 98.06 392 GLY A N 1
ATOM 3059 C CA . GLY A 1 392 ? -8.297 4.457 1.716 1 98.06 392 GLY A CA 1
ATOM 3060 C C . GLY A 1 392 ? -7.695 4.617 0.334 1 98.06 392 GLY A C 1
ATOM 3061 O O . GLY A 1 392 ? -6.605 4.102 0.065 1 98.06 392 GLY A O 1
ATOM 3062 N N . ILE A 1 393 ? -8.328 5.57 -0.418 1 98.5 393 ILE A N 1
ATOM 3063 C CA . ILE A 1 393 ? -7.914 5.793 -1.799 1 98.5 393 ILE A CA 1
ATOM 3064 C C . ILE A 1 393 ? -6.492 6.348 -1.824 1 98.5 393 ILE A C 1
ATOM 3066 O O . ILE A 1 393 ? -5.727 6.07 -2.75 1 98.5 393 ILE A O 1
ATOM 3070 N N . SER A 1 394 ? -6.078 7.062 -0.769 1 97.75 394 SER A N 1
ATOM 3071 C CA . SER A 1 394 ? -4.754 7.676 -0.742 1 97.75 394 SER A CA 1
ATOM 3072 C C . SER A 1 394 ? -3.66 6.625 -0.615 1 97.75 394 SER A C 1
ATOM 3074 O O . SER A 1 394 ? -2.52 6.855 -1.021 1 97.75 394 SER A O 1
ATOM 3076 N N . MET A 1 395 ? -4.012 5.453 -0.076 1 97.25 395 MET A N 1
ATOM 3077 C CA . MET A 1 395 ? -3.035 4.383 0.098 1 97.25 395 MET A CA 1
ATOM 3078 C C . MET A 1 395 ? -3.289 3.248 -0.89 1 97.25 395 MET A C 1
ATOM 3080 O O . MET A 1 395 ? -2.6 2.227 -0.861 1 97.25 395 MET A O 1
ATOM 3084 N N . ALA A 1 396 ? -4.324 3.377 -1.722 1 98.25 396 ALA A N 1
ATOM 3085 C CA . ALA A 1 396 ? -4.637 2.342 -2.705 1 98.25 396 ALA A CA 1
ATOM 3086 C C . ALA A 1 396 ? -3.477 2.139 -3.674 1 98.25 396 ALA A C 1
ATOM 3088 O O . ALA A 1 396 ? -2.646 3.033 -3.857 1 98.25 396 ALA A O 1
ATOM 3089 N N . ASN A 1 397 ? -3.309 0.954 -4.188 1 97.94 397 ASN A N 1
ATOM 3090 C CA . ASN A 1 397 ? -2.262 0.615 -5.148 1 97.94 397 ASN A CA 1
ATOM 3091 C C . ASN A 1 397 ? -2.762 -0.376 -6.195 1 97.94 397 ASN A C 1
ATOM 3093 O O . ASN A 1 397 ? -3.965 -0.625 -6.297 1 97.94 397 ASN A O 1
ATOM 3097 N N . ASN A 1 398 ? -1.852 -0.867 -7.047 1 98.19 398 ASN A N 1
ATOM 3098 C CA . ASN A 1 398 ? -2.217 -1.746 -8.148 1 98.19 398 ASN A CA 1
ATOM 3099 C C . ASN A 1 398 ? -1.674 -3.158 -7.949 1 98.19 398 ASN A C 1
ATOM 3101 O O . ASN A 1 398 ? -1.351 -3.85 -8.914 1 98.19 398 ASN A O 1
ATOM 3105 N N . TYR A 1 399 ? -1.53 -3.592 -6.684 1 97.75 399 TYR A N 1
ATOM 3106 C CA . TYR A 1 399 ? -1.061 -4.949 -6.43 1 97.75 399 TYR A CA 1
ATOM 3107 C C . TYR A 1 399 ? -1.93 -5.973 -7.156 1 97.75 399 TYR A C 1
ATOM 3109 O O . TYR A 1 399 ? -3.15 -5.812 -7.234 1 97.75 399 TYR A O 1
ATOM 3117 N N . ASN A 1 400 ? -1.311 -7.07 -7.723 1 98 400 ASN A N 1
ATOM 3118 C CA . ASN A 1 400 ? -1.938 -8.078 -8.57 1 98 400 ASN A CA 1
ATOM 3119 C C . ASN A 1 400 ? -2.514 -7.461 -9.844 1 98 400 ASN A C 1
ATOM 3121 O O . ASN A 1 400 ? -3.457 -7.996 -10.43 1 98 400 ASN A O 1
ATOM 3125 N N . ALA A 1 401 ? -2.002 -6.281 -10.227 1 98 401 ALA A N 1
ATOM 3126 C CA . ALA A 1 401 ? -2.408 -5.578 -11.445 1 98 401 ALA A CA 1
ATOM 3127 C C . ALA A 1 401 ? -3.91 -5.309 -11.445 1 98 401 ALA A C 1
ATOM 3129 O O . ALA A 1 401 ? -4.594 -5.574 -12.438 1 98 401 ALA A O 1
ATOM 3130 N N . ARG A 1 402 ? -4.41 -4.906 -10.344 1 97.81 402 ARG A N 1
ATOM 3131 C CA . ARG A 1 402 ? -5.789 -4.445 -10.242 1 97.81 402 ARG A CA 1
ATOM 3132 C C . ARG A 1 402 ? -5.871 -2.928 -10.359 1 97.81 402 ARG A C 1
ATOM 3134 O O . ARG A 1 402 ? -5.008 -2.215 -9.844 1 97.81 402 ARG A O 1
ATOM 3141 N N . GLY A 1 403 ? -6.812 -2.447 -11.07 1 97.75 403 GLY A N 1
ATOM 3142 C CA . GLY A 1 403 ? -6.98 -1.009 -11.203 1 97.75 403 GLY A CA 1
ATOM 3143 C C . GLY A 1 403 ? -7.594 -0.366 -9.969 1 97.75 403 GLY A C 1
ATOM 3144 O O . GLY A 1 403 ? -8.445 -0.962 -9.312 1 97.75 403 GLY A O 1
ATOM 3145 N N . ARG A 1 404 ? -7.215 0.882 -9.672 1 98.25 404 ARG A N 1
ATOM 3146 C CA . ARG A 1 404 ? -7.848 1.629 -8.594 1 98.25 404 ARG A CA 1
ATOM 3147 C C . ARG A 1 404 ? -9.312 1.922 -8.914 1 98.25 404 ARG A C 1
ATOM 3149 O O . ARG A 1 404 ? -9.656 2.199 -10.062 1 98.25 404 ARG A O 1
ATOM 3156 N N . PRO A 1 405 ? -10.133 1.881 -7.941 1 98.44 405 PRO A N 1
ATOM 3157 C CA . PRO A 1 405 ? -11.586 1.921 -8.164 1 98.44 405 PRO A CA 1
ATOM 3158 C C . PRO A 1 405 ? -12.094 3.322 -8.492 1 98.44 405 PRO A C 1
ATOM 3160 O O . PRO A 1 405 ? -11.359 4.305 -8.328 1 98.44 405 PRO A O 1
ATOM 3163 N N . ARG A 1 406 ? -13.281 3.324 -8.961 1 98.62 406 ARG A N 1
ATOM 3164 C CA . ARG A 1 406 ? -14.062 4.543 -9.133 1 98.62 406 ARG A CA 1
ATOM 3165 C C . ARG A 1 406 ? -14.453 5.141 -7.781 1 98.62 406 ARG A C 1
ATOM 3167 O O . ARG A 1 406 ? -14.609 4.414 -6.797 1 98.62 406 ARG A O 1
ATOM 3174 N N . MET A 1 407 ? -14.531 6.488 -7.73 1 98.88 407 MET A N 1
ATOM 3175 C CA . MET A 1 407 ? -15.07 7.215 -6.582 1 98.88 407 MET A CA 1
ATOM 3176 C C . MET A 1 407 ? -16.219 8.133 -7.008 1 98.88 407 MET A C 1
ATOM 3178 O O . MET A 1 407 ? -16.125 8.797 -8.047 1 98.88 407 MET A O 1
ATOM 3182 N N . VAL A 1 408 ? -17.266 8.133 -6.242 1 98.94 408 VAL A N 1
ATOM 3183 C CA . VAL A 1 408 ? -18.359 9.062 -6.48 1 98.94 408 VAL A CA 1
ATOM 3184 C C . VAL A 1 408 ? -18.578 9.922 -5.242 1 98.94 408 VAL A C 1
ATOM 3186 O O . VAL A 1 408 ? -18.234 9.523 -4.129 1 98.94 408 VAL A O 1
ATOM 3189 N N . LEU A 1 409 ? -19.047 11.094 -5.441 1 98.94 409 LEU A N 1
ATOM 3190 C CA . LEU A 1 409 ? -19.469 12.023 -4.398 1 98.94 409 LEU A CA 1
ATOM 3191 C C . LEU A 1 409 ? -20.984 12.164 -4.395 1 98.94 409 LEU A C 1
ATOM 3193 O O . LEU A 1 409 ? -21.594 12.531 -5.41 1 98.94 409 LEU A O 1
ATOM 3197 N N . THR A 1 410 ? -21.625 11.758 -3.309 1 98.88 410 THR A N 1
ATOM 3198 C CA . THR A 1 410 ? -23.062 11.977 -3.156 1 98.88 410 THR A CA 1
ATOM 3199 C C . THR A 1 410 ? -23.328 13.312 -2.473 1 98.88 410 THR A C 1
ATOM 3201 O O . THR A 1 410 ? -22.562 13.742 -1.612 1 98.88 410 THR A O 1
ATOM 3204 N N . SER A 1 411 ? -24.359 13.961 -2.873 1 98 411 SER A N 1
ATOM 3205 C CA . SER A 1 411 ? -24.766 15.242 -2.303 1 98 411 SER A CA 1
ATOM 3206 C C . SER A 1 411 ? -26.25 15.492 -2.498 1 98 411 SER A C 1
ATOM 3208 O O . SER A 1 411 ? -26.953 14.672 -3.094 1 98 411 SER A O 1
ATOM 3210 N N . LYS A 1 412 ? -26.75 16.609 -1.939 1 96.44 412 LYS A N 1
ATOM 3211 C CA . LYS A 1 412 ? -28.125 17.031 -2.17 1 96.44 412 LYS A CA 1
ATOM 3212 C C . LYS A 1 412 ? -28.359 17.406 -3.631 1 96.44 412 LYS A C 1
ATOM 3214 O O . LYS A 1 412 ? -29.5 17.406 -4.105 1 96.44 412 LYS A O 1
ATOM 3219 N N . LYS A 1 413 ? -27.312 17.625 -4.371 1 96.62 413 LYS A N 1
ATOM 3220 C CA . LYS A 1 413 ? -27.406 18.062 -5.762 1 96.62 413 LYS A CA 1
ATOM 3221 C C . LYS A 1 413 ? -27.344 16.875 -6.719 1 96.62 413 LYS A C 1
ATOM 3223 O O . LYS A 1 413 ? -27.625 17.016 -7.91 1 96.62 413 LYS A O 1
ATOM 3228 N N . GLY A 1 414 ? -27 15.75 -6.211 1 98.12 414 GLY A N 1
ATOM 3229 C CA . GLY A 1 414 ? -26.875 14.562 -7.047 1 98.12 414 GLY A CA 1
ATOM 3230 C C . GLY A 1 414 ? -25.656 13.727 -6.73 1 98.12 414 GLY A C 1
ATOM 3231 O O . GLY A 1 414 ? -25.031 13.898 -5.676 1 98.12 414 GLY A O 1
ATOM 3232 N N . VAL A 1 415 ? -25.438 12.734 -7.609 1 98.81 415 VAL A N 1
ATOM 3233 C CA . VAL A 1 415 ? -24.281 11.867 -7.52 1 98.81 415 VAL A CA 1
ATOM 3234 C C . VAL A 1 415 ? -23.281 12.211 -8.625 1 98.81 415 VAL A C 1
ATOM 3236 O O . VAL A 1 415 ? -23.656 12.273 -9.805 1 98.81 415 VAL A O 1
ATOM 3239 N N . PHE A 1 416 ? -22.016 12.461 -8.242 1 98.81 416 PHE A N 1
ATOM 3240 C CA . PHE A 1 416 ? -21.016 12.898 -9.195 1 98.81 416 PHE A CA 1
ATOM 3241 C C . PHE A 1 416 ? -19.812 11.953 -9.203 1 98.81 416 PHE A C 1
ATOM 3243 O O . PHE A 1 416 ? -19.344 11.555 -8.141 1 98.81 416 PHE A O 1
ATOM 3250 N N . LEU A 1 417 ? -19.406 11.539 -10.398 1 98.81 417 LEU A N 1
ATOM 3251 C CA . LEU A 1 417 ? -18.141 10.836 -10.523 1 98.81 417 LEU A CA 1
ATOM 3252 C C . LEU A 1 417 ? -16.969 11.758 -10.156 1 98.81 417 LEU A C 1
ATOM 3254 O O . LEU A 1 417 ? -16.859 12.859 -10.703 1 98.81 417 LEU A O 1
ATOM 3258 N N . ILE A 1 418 ? -16.094 11.336 -9.195 1 98.94 418 ILE A N 1
ATOM 3259 C CA . ILE A 1 418 ? -15.008 12.234 -8.805 1 98.94 418 ILE A CA 1
ATOM 3260 C C . ILE A 1 418 ? -13.656 11.547 -9.031 1 98.94 418 ILE A C 1
ATOM 3262 O O . ILE A 1 418 ? -12.602 12.156 -8.844 1 98.94 418 ILE A O 1
ATOM 3266 N N . ARG A 1 419 ? -13.633 10.32 -9.367 1 98.81 419 ARG A N 1
ATOM 3267 C CA . ARG A 1 419 ? -12.469 9.594 -9.875 1 98.81 419 ARG A CA 1
ATOM 3268 C C . ARG A 1 419 ? -12.891 8.469 -10.812 1 98.81 419 ARG A C 1
ATOM 3270 O O . ARG A 1 419 ? -13.734 7.645 -10.461 1 98.81 419 ARG A O 1
ATOM 3277 N N . GLU A 1 420 ? -12.359 8.336 -11.953 1 98.69 420 GLU A N 1
ATOM 3278 C CA . GLU A 1 420 ? -12.641 7.23 -12.859 1 98.69 420 GLU A CA 1
ATOM 3279 C C . GLU A 1 420 ? -11.805 6.004 -12.516 1 98.69 420 GLU A C 1
ATOM 3281 O O . GLU A 1 420 ? -10.703 6.129 -11.984 1 98.69 420 GLU A O 1
ATOM 3286 N N . ARG A 1 421 ? -12.336 4.844 -12.789 1 98.31 421 ARG A N 1
ATOM 3287 C CA . ARG A 1 421 ? -11.625 3.584 -12.586 1 98.31 421 ARG A CA 1
ATOM 3288 C C . ARG A 1 421 ? -10.445 3.459 -13.547 1 98.31 421 ARG A C 1
ATOM 3290 O O . ARG A 1 421 ? -10.539 3.846 -14.711 1 98.31 421 ARG A O 1
ATOM 3297 N N . GLU A 1 422 ? -9.336 2.928 -13.055 1 98.44 422 GLU A N 1
ATOM 3298 C CA . GLU A 1 422 ? -8.211 2.627 -13.938 1 98.44 422 GLU A CA 1
ATOM 3299 C C . GLU A 1 422 ? -8.516 1.42 -14.82 1 98.44 422 GLU A C 1
ATOM 3301 O O . GLU A 1 422 ? -9.078 0.427 -14.352 1 98.44 422 GLU A O 1
ATOM 3306 N N . THR A 1 423 ? -8.188 1.522 -16.109 1 97.88 423 THR A N 1
ATOM 3307 C CA . THR A 1 423 ? -8.281 0.43 -17.062 1 97.88 423 THR A CA 1
ATOM 3308 C C . THR A 1 423 ? -6.992 -0.384 -17.094 1 97.88 423 THR A C 1
ATOM 3310 O O . THR A 1 423 ? -6.008 -0.011 -16.453 1 97.88 423 THR A O 1
ATOM 3313 N N . TYR A 1 424 ? -7.031 -1.53 -17.812 1 97.75 424 TYR A N 1
ATOM 3314 C CA . TYR A 1 424 ? -5.809 -2.311 -17.969 1 97.75 424 TYR A CA 1
ATOM 3315 C C . TYR A 1 424 ? -4.727 -1.493 -18.672 1 97.75 424 TYR A C 1
ATOM 3317 O O . TYR A 1 424 ? -3.541 -1.641 -18.375 1 97.75 424 TYR A O 1
ATOM 3325 N N . ALA A 1 425 ? -5.117 -0.582 -19.562 1 97.44 425 ALA A N 1
ATOM 3326 C CA . ALA A 1 425 ? -4.16 0.282 -20.25 1 97.44 425 ALA A CA 1
ATOM 3327 C C . ALA A 1 425 ? -3.488 1.242 -19.281 1 97.44 425 ALA A C 1
ATOM 3329 O O . ALA A 1 425 ? -2.309 1.57 -19.422 1 97.44 425 ALA A O 1
ATOM 3330 N N . ASP A 1 426 ? -4.191 1.704 -18.281 1 97.69 426 ASP A N 1
ATOM 3331 C CA . ASP A 1 426 ? -3.635 2.596 -17.266 1 97.69 426 ASP A CA 1
ATOM 3332 C C . ASP A 1 426 ? -2.531 1.904 -16.469 1 97.69 426 ASP A C 1
ATOM 3334 O O . ASP A 1 426 ? -1.567 2.547 -16.047 1 97.69 426 ASP A O 1
ATOM 3338 N N . LEU A 1 427 ? -2.645 0.555 -16.266 1 97.56 427 LEU A N 1
ATOM 3339 C CA . LEU A 1 427 ? -1.717 -0.209 -15.445 1 97.56 427 LEU A CA 1
ATOM 3340 C C . LEU A 1 427 ? -0.328 -0.241 -16.078 1 97.56 427 LEU A C 1
ATOM 3342 O O . LEU A 1 427 ? 0.677 -0.333 -15.367 1 97.56 427 LEU A O 1
ATOM 3346 N N . ILE A 1 428 ? -0.24 -0.138 -17.438 1 97.62 428 ILE A N 1
ATOM 3347 C CA . ILE A 1 428 ? 1.041 -0.293 -18.125 1 97.62 428 ILE A CA 1
ATOM 3348 C C . ILE A 1 428 ? 1.408 1.007 -18.828 1 97.62 428 ILE A C 1
ATOM 3350 O O . ILE A 1 428 ? 2.328 1.034 -19.656 1 97.62 428 ILE A O 1
ATOM 3354 N N . ALA A 1 429 ? 0.651 2.113 -18.516 1 96.88 429 ALA A N 1
ATOM 3355 C CA . ALA A 1 429 ? 0.771 3.359 -19.266 1 96.88 429 ALA A CA 1
ATOM 3356 C C . ALA A 1 429 ? 2.176 3.941 -19.141 1 96.88 429 ALA A C 1
ATOM 3358 O O . ALA A 1 429 ? 2.641 4.656 -20.047 1 96.88 429 ALA A O 1
ATOM 3359 N N . LYS A 1 430 ? 2.893 3.689 -18.031 1 98.19 430 LYS A N 1
ATOM 3360 C CA . LYS A 1 430 ? 4.215 4.262 -17.812 1 98.19 430 LYS A CA 1
ATOM 3361 C C . LYS A 1 430 ? 5.316 3.268 -18.172 1 98.19 430 LYS A C 1
ATOM 3363 O O . LYS A 1 430 ? 6.5 3.598 -18.109 1 98.19 430 LYS A O 1
ATOM 3368 N N . ASP A 1 431 ? 4.93 1.989 -18.578 1 98.44 431 ASP A N 1
ATOM 3369 C CA . ASP A 1 431 ? 5.902 0.957 -18.922 1 98.44 431 ASP A CA 1
ATOM 3370 C C . ASP A 1 431 ? 6.48 1.186 -20.312 1 98.44 431 ASP A C 1
ATOM 3372 O O . ASP A 1 431 ? 5.773 1.644 -21.219 1 98.44 431 ASP A O 1
ATOM 3376 N N . ILE A 1 432 ? 7.719 0.971 -20.453 1 98.5 432 ILE A N 1
ATOM 3377 C CA . ILE A 1 432 ? 8.438 1.04 -21.719 1 98.5 432 ILE A CA 1
ATOM 3378 C C . ILE A 1 432 ? 9.188 -0.268 -21.953 1 98.5 432 ILE A C 1
ATOM 3380 O O . ILE A 1 432 ? 9.938 -0.727 -21.094 1 98.5 432 ILE A O 1
ATOM 3384 N N . VAL A 1 433 ? 8.984 -0.92 -23.062 1 98.19 433 VAL A N 1
ATOM 3385 C CA . VAL A 1 433 ? 9.688 -2.15 -23.422 1 98.19 433 VAL A CA 1
ATOM 3386 C C . VAL A 1 433 ? 10.898 -1.824 -24.281 1 98.19 433 VAL A C 1
ATOM 3388 O O . VAL A 1 433 ? 10.766 -1.251 -25.359 1 98.19 433 VAL A O 1
ATOM 3391 N N . PRO A 1 434 ? 12.062 -2.154 -23.797 1 97.69 434 PRO A N 1
ATOM 3392 C CA . PRO A 1 434 ? 13.25 -1.909 -24.609 1 97.69 434 PRO A CA 1
ATOM 3393 C C . PRO A 1 434 ? 13.195 -2.619 -25.969 1 97.69 434 PRO A C 1
ATOM 3395 O O . PRO A 1 434 ? 12.617 -3.703 -26.078 1 97.69 434 PRO A O 1
ATOM 3398 N N . PRO A 1 435 ? 13.906 -2.084 -26.969 1 96.44 435 PRO A N 1
ATOM 3399 C CA . PRO A 1 435 ? 13.828 -2.623 -28.328 1 96.44 435 PRO A CA 1
ATOM 3400 C C . PRO A 1 435 ? 14.25 -4.09 -28.406 1 96.44 435 PRO A C 1
ATOM 3402 O O . PRO A 1 435 ? 13.664 -4.867 -29.172 1 96.44 435 PRO A O 1
ATOM 3405 N N . HIS A 1 436 ? 15.25 -4.426 -27.609 1 95.44 436 HIS A N 1
ATOM 3406 C CA . HIS A 1 436 ? 15.766 -5.785 -27.719 1 95.44 436 HIS A CA 1
ATOM 3407 C C . HIS A 1 436 ? 14.812 -6.789 -27.094 1 95.44 436 HIS A C 1
ATOM 3409 O O . HIS A 1 436 ? 15.008 -8 -27.203 1 95.44 436 HIS A O 1
ATOM 3415 N N . LEU A 1 437 ? 13.734 -6.324 -26.375 1 96.19 437 LEU A N 1
ATOM 3416 C CA . LEU A 1 437 ? 12.75 -7.199 -25.75 1 96.19 437 LEU A CA 1
ATOM 3417 C C . LEU A 1 437 ? 11.453 -7.223 -26.547 1 96.19 437 LEU A C 1
ATOM 3419 O O . LEU A 1 437 ? 10.477 -7.867 -26.141 1 96.19 437 LEU A O 1
ATOM 3423 N N . LEU A 1 438 ? 11.367 -6.48 -27.609 1 93.06 438 LEU A N 1
ATOM 3424 C CA . LEU A 1 438 ? 10.195 -6.504 -28.484 1 93.06 438 LEU A CA 1
ATOM 3425 C C . LEU A 1 438 ? 10.172 -7.77 -29.328 1 93.06 438 LEU A C 1
ATOM 3427 O O . LEU A 1 438 ? 11.219 -8.297 -29.703 1 93.06 438 LEU A O 1
ATOM 3431 N N . MET B 1 1 ? 39.031 -7.285 -1.349 1 43.47 1 MET B N 1
ATOM 3432 C CA . MET B 1 1 ? 38.125 -8.422 -1.241 1 43.47 1 MET B CA 1
ATOM 3433 C C . MET B 1 1 ? 36.781 -8.102 -1.861 1 43.47 1 MET B C 1
ATOM 3435 O O . MET B 1 1 ? 36.219 -7.039 -1.609 1 43.47 1 MET B O 1
ATOM 3439 N N . LYS B 1 2 ? 36.531 -8.828 -2.889 1 55 2 LYS B N 1
ATOM 3440 C CA . LYS B 1 2 ? 35.281 -8.625 -3.582 1 55 2 LYS B CA 1
ATOM 3441 C C . LYS B 1 2 ? 34.094 -8.898 -2.656 1 55 2 LYS B C 1
ATOM 3443 O O . LYS B 1 2 ? 33.938 -10 -2.123 1 55 2 LYS B O 1
ATOM 3448 N N . ILE B 1 3 ? 33.531 -7.871 -2.059 1 68.31 3 ILE B N 1
ATOM 3449 C CA . ILE B 1 3 ? 32.375 -8.039 -1.207 1 68.31 3 ILE B CA 1
ATOM 3450 C C . ILE B 1 3 ? 31.297 -8.812 -1.958 1 68.31 3 ILE B C 1
ATOM 3452 O O . ILE B 1 3 ? 30.969 -8.484 -3.098 1 68.31 3 ILE B O 1
ATOM 3456 N N . MET B 1 4 ? 31.062 -10 -1.414 1 81.56 4 MET B N 1
ATOM 3457 C CA . MET B 1 4 ? 30.047 -10.844 -2.057 1 81.56 4 MET B CA 1
ATOM 3458 C C . MET B 1 4 ? 28.688 -10.664 -1.389 1 81.56 4 MET B C 1
ATOM 3460 O O . MET B 1 4 ? 28.594 -10.695 -0.161 1 81.56 4 MET B O 1
ATOM 3464 N N . PHE B 1 5 ? 27.703 -10.273 -2.18 1 94.38 5 PHE B N 1
ATOM 3465 C CA . PHE B 1 5 ? 26.312 -10.234 -1.737 1 94.38 5 PHE B CA 1
ATOM 3466 C C . PHE B 1 5 ? 25.562 -11.484 -2.193 1 94.38 5 PHE B C 1
ATOM 3468 O O . PHE B 1 5 ? 25.188 -11.594 -3.361 1 94.38 5 PHE B O 1
ATOM 3475 N N . LEU B 1 6 ? 25.328 -12.414 -1.254 1 95.62 6 LEU B N 1
ATOM 3476 C CA . LEU B 1 6 ? 24.688 -13.672 -1.623 1 95.62 6 LEU B CA 1
ATOM 3477 C C . LEU B 1 6 ? 23.406 -13.422 -2.387 1 95.62 6 LEU B C 1
ATOM 3479 O O . LEU B 1 6 ? 22.562 -12.625 -1.951 1 95.62 6 LEU B O 1
ATOM 3483 N N . GLY B 1 7 ? 23.25 -14 -3.541 1 96.44 7 GLY B N 1
ATOM 3484 C CA . GLY B 1 7 ? 22.047 -13.898 -4.352 1 96.44 7 GLY B CA 1
ATOM 3485 C C . GLY B 1 7 ? 22.109 -12.773 -5.371 1 96.44 7 GLY B C 1
ATOM 3486 O O . GLY B 1 7 ? 21.297 -12.719 -6.289 1 96.44 7 GLY B O 1
ATOM 3487 N N . ASN B 1 8 ? 23.062 -11.844 -5.199 1 98 8 ASN B N 1
ATOM 3488 C CA . ASN B 1 8 ? 23.266 -10.727 -6.117 1 98 8 ASN B CA 1
ATOM 3489 C C . ASN B 1 8 ? 24.578 -10.852 -6.883 1 98 8 ASN B C 1
ATOM 3491 O O . ASN B 1 8 ? 25.531 -10.133 -6.605 1 98 8 ASN B O 1
ATOM 3495 N N . ASP B 1 9 ? 24.547 -11.609 -7.945 1 97.56 9 ASP B N 1
ATOM 3496 C CA . ASP B 1 9 ? 25.75 -12.086 -8.625 1 97.56 9 ASP B CA 1
ATOM 3497 C C . ASP B 1 9 ? 26.297 -11.023 -9.578 1 97.56 9 ASP B C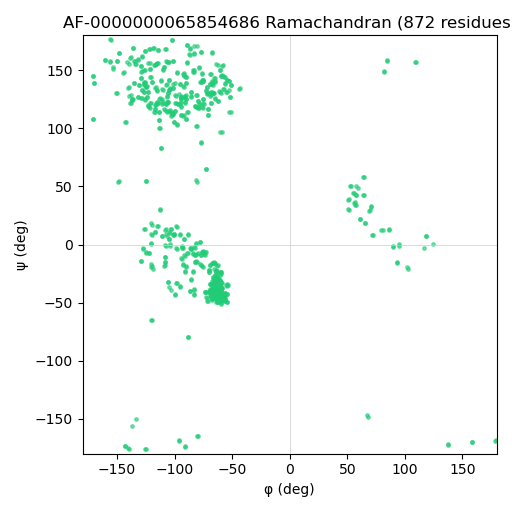 1
ATOM 3499 O O . ASP B 1 9 ? 27.438 -11.117 -10.023 1 97.56 9 ASP B O 1
ATOM 3503 N N . THR B 1 10 ? 25.469 -10.047 -9.844 1 97.56 10 THR B N 1
ATOM 3504 C CA . THR B 1 10 ? 25.812 -9.148 -10.938 1 97.56 10 THR B CA 1
ATOM 3505 C C . THR B 1 10 ? 26.266 -7.793 -10.406 1 97.56 10 THR B C 1
ATOM 3507 O O . THR B 1 10 ? 26.344 -6.82 -11.156 1 97.56 10 THR B O 1
ATOM 3510 N N . VAL B 1 11 ? 26.422 -7.73 -9.039 1 97.62 11 VAL B N 1
ATOM 3511 C CA . VAL B 1 11 ? 26.828 -6.461 -8.453 1 97.62 11 VAL B CA 1
ATOM 3512 C C . VAL B 1 11 ? 28.266 -6.566 -7.945 1 97.62 11 VAL B C 1
ATOM 3514 O O . VAL B 1 11 ? 28.766 -7.664 -7.691 1 97.62 11 VAL B O 1
ATOM 3517 N N . GLU B 1 12 ? 28.922 -5.477 -7.91 1 96.38 12 GLU B N 1
ATOM 3518 C CA . GLU B 1 12 ? 30.281 -5.438 -7.398 1 96.38 12 GLU B CA 1
ATOM 3519 C C . GLU B 1 12 ? 30.625 -4.059 -6.844 1 96.38 12 GLU B C 1
ATOM 3521 O O . GLU B 1 12 ? 29.969 -3.07 -7.172 1 96.38 12 GLU B O 1
ATOM 3526 N N . ILE B 1 13 ? 31.484 -3.988 -5.941 1 96.12 13 ILE B N 1
ATOM 3527 C CA . ILE B 1 13 ? 32.125 -2.762 -5.488 1 96.12 13 ILE B CA 1
ATOM 3528 C C . ILE B 1 13 ? 33.5 -2.645 -6.121 1 96.12 13 ILE B C 1
ATOM 3530 O O . ILE B 1 13 ? 34.375 -3.52 -5.938 1 96.12 13 ILE B O 1
ATOM 3534 N N . LYS B 1 14 ? 33.688 -1.696 -6.926 1 94.75 14 LYS B N 1
ATOM 3535 C CA . LYS B 1 14 ? 34.938 -1.441 -7.598 1 94.75 14 LYS B CA 1
ATOM 3536 C C . LYS B 1 14 ? 35.375 0.01 -7.418 1 94.75 14 LYS B C 1
ATOM 3538 O O . LYS B 1 14 ? 34.594 0.933 -7.68 1 94.75 14 LYS B O 1
ATOM 3543 N N . ASP B 1 15 ? 36.594 0.253 -6.926 1 93.62 15 ASP B N 1
ATOM 3544 C CA . ASP B 1 15 ? 37.156 1.584 -6.719 1 93.62 15 ASP B CA 1
ATOM 3545 C C . ASP B 1 15 ? 36.25 2.424 -5.816 1 93.62 15 ASP B C 1
ATOM 3547 O O . ASP B 1 15 ? 35.969 3.586 -6.121 1 93.62 15 ASP B O 1
ATOM 3551 N N . GLY B 1 16 ? 35.688 1.741 -4.875 1 94.31 16 GLY B N 1
ATOM 3552 C CA . GLY B 1 16 ? 34.906 2.436 -3.869 1 94.31 16 GLY B CA 1
ATOM 3553 C C . GLY B 1 16 ? 33.5 2.801 -4.348 1 94.31 16 GLY B C 1
ATOM 3554 O O . GLY B 1 16 ? 32.812 3.619 -3.725 1 94.31 16 GLY B O 1
ATOM 3555 N N . ARG B 1 17 ? 33.094 2.252 -5.43 1 96.62 17 ARG B N 1
ATOM 3556 C CA . ARG B 1 17 ? 31.781 2.557 -5.996 1 96.62 17 ARG B CA 1
ATOM 3557 C C . ARG B 1 17 ? 30.969 1.281 -6.242 1 96.62 17 ARG B C 1
ATOM 3559 O O . ARG B 1 17 ? 31.547 0.225 -6.516 1 96.62 17 ARG B O 1
ATOM 3566 N N . PHE B 1 18 ? 29.688 1.376 -6.16 1 97.94 18 PHE B N 1
ATOM 3567 C CA . PHE B 1 18 ? 28.781 0.25 -6.32 1 97.94 18 PHE B CA 1
ATOM 3568 C C . PHE B 1 18 ? 28.281 0.149 -7.758 1 97.94 18 PHE B C 1
ATOM 3570 O O . PHE B 1 18 ? 27.75 1.114 -8.305 1 97.94 18 PHE B O 1
ATOM 3577 N N . PHE B 1 19 ? 28.469 -1.073 -8.367 1 98.44 19 PHE B N 1
ATOM 3578 C CA . PHE B 1 19 ? 28.094 -1.274 -9.766 1 98.44 19 PHE B CA 1
ATOM 3579 C C . PHE B 1 19 ? 27.047 -2.375 -9.891 1 98.44 19 PHE B C 1
ATOM 3581 O O . PHE B 1 19 ? 27.125 -3.393 -9.203 1 98.44 19 PHE B O 1
ATOM 3588 N N . ILE B 1 20 ? 26.062 -2.176 -10.758 1 98.56 20 ILE B N 1
ATOM 3589 C CA . ILE B 1 20 ? 25.047 -3.145 -11.141 1 98.56 20 ILE B CA 1
ATOM 3590 C C . ILE B 1 20 ? 25.172 -3.482 -12.617 1 98.56 20 ILE B C 1
ATOM 3592 O O . ILE B 1 20 ? 24.984 -2.617 -13.477 1 98.56 20 ILE B O 1
ATOM 3596 N N . ASP B 1 21 ? 25.391 -4.668 -12.992 1 98.31 21 ASP B N 1
ATOM 3597 C CA . ASP B 1 21 ? 25.641 -5.094 -14.367 1 98.31 21 ASP B CA 1
ATOM 3598 C C . ASP B 1 21 ? 26.75 -4.254 -15.008 1 98.31 21 ASP B C 1
ATOM 3600 O O . ASP B 1 21 ? 26.688 -3.949 -16.203 1 98.31 21 ASP B O 1
ATOM 3604 N N . GLY B 1 22 ? 27.672 -3.768 -14.195 1 97.94 22 GLY B N 1
ATOM 3605 C CA . GLY B 1 22 ? 28.797 -2.99 -14.695 1 97.94 22 GLY B CA 1
ATOM 3606 C C . GLY B 1 22 ? 28.516 -1.502 -14.758 1 97.94 22 GLY B C 1
ATOM 3607 O O . GLY B 1 22 ? 29.406 -0.71 -15.094 1 97.94 22 GLY B O 1
ATOM 3608 N N . TYR B 1 23 ? 27.328 -1.028 -14.406 1 98.75 23 TYR B N 1
ATOM 3609 C CA . TYR B 1 23 ? 26.984 0.387 -14.445 1 98.75 23 TYR B CA 1
ATOM 3610 C C . TYR B 1 23 ? 27.047 1.005 -13.055 1 98.75 23 TYR B C 1
ATOM 3612 O O . TYR B 1 23 ? 26.562 0.422 -12.086 1 98.75 23 TYR B O 1
ATOM 3620 N N . ASP B 1 24 ? 27.641 2.158 -12.898 1 98.69 24 ASP B N 1
ATOM 3621 C CA . ASP B 1 24 ? 27.812 2.867 -11.633 1 98.69 24 ASP B CA 1
ATOM 3622 C C . ASP B 1 24 ? 26.484 3.361 -11.086 1 98.69 24 ASP B C 1
ATOM 3624 O O . ASP B 1 24 ? 25.797 4.145 -11.742 1 98.69 24 ASP B O 1
ATOM 3628 N N . ALA B 1 25 ? 26.141 2.922 -9.875 1 98.81 25 ALA B N 1
ATOM 3629 C CA . ALA B 1 25 ? 24.844 3.244 -9.289 1 98.81 25 ALA B CA 1
ATOM 3630 C C . ALA B 1 25 ? 24.688 4.75 -9.094 1 98.81 25 ALA B C 1
ATOM 3632 O O . ALA B 1 25 ? 23.594 5.289 -9.258 1 98.81 25 ALA B O 1
ATOM 3633 N N . ILE B 1 26 ? 25.734 5.422 -8.695 1 98.81 26 ILE B N 1
ATOM 3634 C CA . ILE B 1 26 ? 25.672 6.867 -8.492 1 98.81 26 ILE B CA 1
ATOM 3635 C C . ILE B 1 26 ? 25.391 7.566 -9.812 1 98.81 26 ILE B C 1
ATOM 3637 O O . ILE B 1 26 ? 24.594 8.5 -9.875 1 98.81 26 ILE B O 1
ATOM 3641 N N . GLU B 1 27 ? 26.031 7.121 -10.898 1 98.75 27 GLU B N 1
ATOM 3642 C CA . GLU B 1 27 ? 25.797 7.703 -12.219 1 98.75 27 GLU B CA 1
ATOM 3643 C C . GLU B 1 27 ? 24.375 7.453 -12.695 1 98.75 27 GLU B C 1
ATOM 3645 O O . GLU B 1 27 ? 23.766 8.32 -13.328 1 98.75 27 GLU B O 1
ATOM 3650 N N . LEU B 1 28 ? 23.859 6.199 -12.438 1 98.94 28 LEU B N 1
ATOM 3651 C CA . LEU B 1 28 ? 22.469 5.91 -12.766 1 98.94 28 LEU B CA 1
ATOM 3652 C C . LEU B 1 28 ? 21.531 6.863 -12.039 1 98.94 28 LEU B C 1
ATOM 3654 O O . LEU B 1 28 ? 20.594 7.395 -12.641 1 98.94 28 LEU B O 1
ATOM 3658 N N . ALA B 1 29 ? 21.781 7.09 -10.734 1 98.81 29 ALA B N 1
ATOM 3659 C CA . ALA B 1 29 ? 20.969 7.984 -9.93 1 98.81 29 ALA B CA 1
ATOM 3660 C C . ALA B 1 29 ? 21 9.406 -10.484 1 98.81 29 ALA B C 1
ATOM 3662 O O . ALA B 1 29 ? 19.969 10.094 -10.5 1 98.81 29 ALA B O 1
ATOM 3663 N N . GLU B 1 30 ? 22.172 9.875 -10.859 1 98.56 30 GLU B N 1
ATOM 3664 C CA . GLU B 1 30 ? 22.328 11.227 -11.398 1 98.56 30 GLU B CA 1
ATOM 3665 C C . GLU B 1 30 ? 21.609 11.367 -12.734 1 98.56 30 GLU B C 1
ATOM 3667 O O . GLU B 1 30 ? 20.953 12.383 -12.977 1 98.56 30 GLU B O 1
ATOM 3672 N N . LYS B 1 31 ? 21.75 10.375 -13.57 1 98.62 31 LYS B N 1
ATOM 3673 C CA . LYS B 1 31 ? 21.219 10.43 -14.93 1 98.62 31 LYS B CA 1
ATOM 3674 C C . LYS B 1 31 ? 19.688 10.305 -14.93 1 98.62 31 LYS B C 1
ATOM 3676 O O . LYS B 1 31 ? 19 10.992 -15.688 1 98.62 31 LYS B O 1
ATOM 3681 N N . PHE B 1 32 ? 19.094 9.422 -14.094 1 98.75 32 PHE B N 1
ATOM 3682 C CA . PHE B 1 32 ? 17.688 9.07 -14.203 1 98.75 32 PHE B CA 1
ATOM 3683 C C . PHE B 1 32 ? 16.891 9.664 -13.047 1 98.75 32 PHE B C 1
ATOM 3685 O O . PHE B 1 32 ? 15.656 9.688 -13.078 1 98.75 32 PHE B O 1
ATOM 3692 N N . GLY B 1 33 ? 17.594 10.219 -11.984 1 98.44 33 GLY B N 1
ATOM 3693 C CA . GLY B 1 33 ? 16.922 10.805 -10.828 1 98.44 33 GLY B CA 1
ATOM 3694 C C . GLY B 1 33 ? 16.484 9.773 -9.805 1 98.44 33 GLY B C 1
ATOM 3695 O O . GLY B 1 33 ? 16.141 8.641 -10.156 1 98.44 33 GLY B O 1
ATOM 3696 N N . THR B 1 34 ? 16.469 10.102 -8.555 1 98.69 34 THR B N 1
ATOM 3697 C CA . THR B 1 34 ? 15.992 9.258 -7.465 1 98.69 34 THR B CA 1
ATOM 3698 C C . THR B 1 34 ? 14.656 9.758 -6.941 1 98.69 34 THR B C 1
ATOM 3700 O O . THR B 1 34 ? 14.32 10.938 -7.102 1 98.69 34 THR B O 1
ATOM 3703 N N . PRO B 1 35 ? 13.883 8.867 -6.293 1 98.69 35 PRO B N 1
ATOM 3704 C CA . PRO B 1 35 ? 14.094 7.426 -6.168 1 98.69 35 PRO B CA 1
ATOM 3705 C C . PRO B 1 35 ? 14.125 6.715 -7.52 1 98.69 35 PRO B C 1
ATOM 3707 O O . PRO B 1 35 ? 13.445 7.141 -8.461 1 98.69 35 PRO B O 1
ATOM 3710 N N . LEU B 1 36 ? 14.961 5.699 -7.59 1 98.94 36 LEU B N 1
ATOM 3711 C CA . LEU B 1 36 ? 15.148 4.992 -8.852 1 98.94 36 LEU B CA 1
ATOM 3712 C C . LEU B 1 36 ? 15.211 3.486 -8.625 1 98.94 36 LEU B C 1
ATOM 3714 O O . LEU B 1 36 ? 16.047 3.006 -7.848 1 98.94 36 LEU B O 1
ATOM 3718 N N . TYR B 1 37 ? 14.312 2.746 -9.273 1 98.94 37 TYR B N 1
ATOM 3719 C CA . TYR B 1 37 ? 14.453 1.296 -9.336 1 98.94 37 TYR B CA 1
ATOM 3720 C C . TYR B 1 37 ? 15.438 0.888 -10.422 1 98.94 37 TYR B C 1
ATOM 3722 O O . TYR B 1 37 ? 15.336 1.339 -11.562 1 98.94 37 TYR B O 1
ATOM 3730 N N . VAL B 1 38 ? 16.359 0.09 -10.055 1 98.94 38 VAL B N 1
ATOM 3731 C CA . VAL B 1 38 ? 17.297 -0.482 -11.023 1 98.94 38 VAL B CA 1
ATOM 3732 C C . VAL B 1 38 ? 17.141 -2 -11.055 1 98.94 38 VAL B C 1
ATOM 3734 O O . VAL B 1 38 ? 17.375 -2.68 -10.055 1 98.94 38 VAL B O 1
ATOM 3737 N N . MET B 1 39 ? 16.734 -2.521 -12.195 1 98.94 39 MET B N 1
ATOM 3738 C CA . MET B 1 39 ? 16.578 -3.959 -12.398 1 98.94 39 MET B CA 1
ATOM 3739 C C . MET B 1 39 ? 17.734 -4.508 -13.242 1 98.94 39 MET B C 1
ATOM 3741 O O . MET B 1 39 ? 18.094 -3.924 -14.266 1 98.94 39 MET B O 1
ATOM 3745 N N . SER B 1 40 ? 18.281 -5.582 -12.82 1 98.94 40 SER B N 1
ATOM 3746 C CA . SER B 1 40 ? 19.359 -6.242 -13.555 1 98.94 40 SER B CA 1
ATOM 3747 C C . SER B 1 40 ? 18.828 -7.332 -14.477 1 98.94 40 SER B C 1
ATOM 3749 O O . SER B 1 40 ? 18.344 -8.367 -14.008 1 98.94 40 SER B O 1
ATOM 3751 N N . GLU B 1 41 ? 18.922 -7.098 -15.742 1 98.88 41 GLU B N 1
ATOM 3752 C CA . GLU B 1 41 ? 18.547 -8.125 -16.719 1 98.88 41 GLU B CA 1
ATOM 3753 C C . GLU B 1 41 ? 19.391 -9.391 -16.531 1 98.88 41 GLU B C 1
ATOM 3755 O O . GLU B 1 41 ? 18.859 -10.5 -16.594 1 98.88 41 GLU B O 1
ATOM 3760 N N . GLU B 1 42 ? 20.672 -9.219 -16.297 1 98.75 42 GLU B N 1
ATOM 3761 C CA . GLU B 1 42 ? 21.594 -10.336 -16.172 1 98.75 42 GLU B CA 1
ATOM 3762 C C . GLU B 1 42 ? 21.266 -11.203 -14.969 1 98.75 42 GLU B C 1
ATOM 3764 O O . GLU B 1 42 ? 21.328 -12.438 -15.039 1 98.75 42 GLU B O 1
ATOM 3769 N N . GLN B 1 43 ? 20.922 -10.57 -13.867 1 98.88 43 GLN B N 1
ATOM 3770 C CA . GLN B 1 43 ? 20.578 -11.344 -12.68 1 98.88 43 GLN B CA 1
ATOM 3771 C C . GLN B 1 43 ? 19.281 -12.117 -12.883 1 98.88 43 GLN B C 1
ATOM 3773 O O . GLN B 1 43 ? 19.141 -13.242 -12.398 1 98.88 43 GLN B O 1
ATOM 3778 N N . ILE B 1 44 ? 18.281 -11.531 -13.578 1 98.94 44 ILE B N 1
ATOM 3779 C CA . ILE B 1 44 ? 17.047 -12.242 -13.875 1 98.94 44 ILE B CA 1
ATOM 3780 C C . ILE B 1 44 ? 17.344 -13.492 -14.703 1 98.94 44 ILE B C 1
ATOM 3782 O O . ILE B 1 44 ? 16.844 -14.57 -14.422 1 98.94 44 ILE B O 1
ATOM 3786 N N . LYS B 1 45 ? 18.234 -13.352 -15.695 1 98.88 45 LYS B N 1
ATOM 3787 C CA . LYS B 1 45 ? 18.625 -14.477 -16.531 1 98.88 45 LYS B CA 1
ATOM 3788 C C . LYS B 1 45 ? 19.297 -15.57 -15.711 1 98.88 45 LYS B C 1
ATOM 3790 O O . LYS B 1 45 ? 19 -16.75 -15.883 1 98.88 45 LYS B O 1
ATOM 3795 N N . ILE B 1 46 ? 20.141 -15.117 -14.805 1 98.75 46 ILE B N 1
ATOM 3796 C CA . ILE B 1 46 ? 20.859 -16.062 -13.953 1 98.75 46 ILE B CA 1
ATOM 3797 C C . ILE B 1 46 ? 19.844 -16.844 -13.102 1 98.75 46 ILE B C 1
ATOM 3799 O O . ILE B 1 46 ? 19.891 -18.078 -13.047 1 98.75 46 ILE B O 1
ATOM 3803 N N . ASN B 1 47 ? 18.953 -16.125 -12.469 1 98.81 47 ASN B N 1
ATOM 3804 C CA . ASN B 1 47 ? 17.953 -16.75 -11.602 1 98.81 47 ASN B CA 1
ATOM 3805 C C . ASN B 1 47 ? 17.078 -17.734 -12.375 1 98.81 47 ASN B C 1
ATOM 3807 O O . ASN B 1 47 ? 16.812 -18.844 -11.906 1 98.81 47 ASN B O 1
ATOM 3811 N N . TYR B 1 48 ? 16.641 -17.359 -13.578 1 98.75 48 TYR B N 1
ATOM 3812 C CA . TYR B 1 48 ? 15.789 -18.203 -14.406 1 98.75 48 TYR B CA 1
ATOM 3813 C C . TYR B 1 48 ? 16.547 -19.469 -14.828 1 98.75 48 TYR B C 1
ATOM 3815 O O . TYR B 1 48 ? 16.016 -20.578 -14.719 1 98.75 48 TYR B O 1
ATOM 3823 N N . ASN B 1 49 ? 17.75 -19.297 -15.266 1 98.62 49 ASN B N 1
ATOM 3824 C CA . ASN B 1 49 ? 18.547 -20.422 -15.75 1 98.62 49 ASN B CA 1
ATOM 3825 C C . ASN B 1 49 ? 18.828 -21.406 -14.625 1 98.62 49 ASN B C 1
ATOM 3827 O O . ASN B 1 49 ? 18.922 -22.625 -14.867 1 98.62 49 ASN B O 1
ATOM 3831 N N . ARG B 1 50 ? 18.953 -20.922 -13.398 1 98.62 50 ARG B N 1
ATOM 3832 C CA . ARG B 1 50 ? 19.172 -21.812 -12.258 1 98.62 50 ARG B CA 1
ATOM 3833 C C . ARG B 1 50 ? 17.984 -22.75 -12.062 1 98.62 50 ARG B C 1
ATOM 3835 O O . ARG B 1 50 ? 18.172 -23.922 -11.695 1 98.62 50 ARG B O 1
ATOM 3842 N N . TYR B 1 51 ? 16.766 -22.266 -12.32 1 98.69 51 TYR B N 1
ATOM 3843 C CA . TYR B 1 51 ? 15.586 -23.125 -12.258 1 98.69 51 TYR B CA 1
ATOM 3844 C C . TYR B 1 51 ? 15.609 -24.172 -13.375 1 98.69 51 TYR B C 1
ATOM 3846 O O . TYR B 1 51 ? 15.391 -25.359 -13.133 1 98.69 51 TYR B O 1
ATOM 3854 N N . ILE B 1 52 ? 15.898 -23.672 -14.594 1 98.38 52 ILE B N 1
ATOM 3855 C CA . ILE B 1 52 ? 15.859 -24.547 -15.766 1 98.38 52 ILE B CA 1
ATOM 3856 C C . ILE B 1 52 ? 16.906 -25.656 -15.617 1 98.38 52 ILE B C 1
ATOM 3858 O O . ILE B 1 52 ? 16.609 -26.828 -15.852 1 98.38 52 ILE B O 1
ATOM 3862 N N . GLU B 1 53 ? 18.062 -25.25 -15.172 1 98.44 53 GLU B N 1
ATOM 3863 C CA . GLU B 1 53 ? 19.141 -26.219 -15.008 1 98.44 53 GLU B CA 1
ATOM 3864 C C . GLU B 1 53 ? 18.812 -27.203 -13.875 1 98.44 53 GLU B C 1
ATOM 3866 O O . GLU B 1 53 ? 19.016 -28.406 -14.023 1 98.44 53 GLU B O 1
ATOM 3871 N N . ALA B 1 54 ? 18.312 -26.688 -12.805 1 98.56 54 ALA B N 1
ATOM 3872 C CA . ALA B 1 54 ? 18.031 -27.516 -11.633 1 98.56 54 ALA B CA 1
ATOM 3873 C C . ALA B 1 54 ? 16.953 -28.547 -11.922 1 98.56 54 ALA B C 1
ATOM 3875 O O . ALA B 1 54 ? 17 -29.672 -11.438 1 98.56 54 ALA B O 1
ATOM 3876 N N . PHE B 1 55 ? 15.977 -28.219 -12.766 1 98.56 55 PHE B N 1
ATOM 3877 C CA . PHE B 1 55 ? 14.812 -29.078 -12.945 1 98.56 55 PHE B CA 1
ATOM 3878 C C . PHE B 1 55 ? 14.891 -29.844 -14.266 1 98.56 55 PHE B C 1
ATOM 3880 O O . PHE B 1 55 ? 13.938 -30.516 -14.648 1 98.56 55 PHE B O 1
ATOM 3887 N N . LYS B 1 56 ? 15.977 -29.688 -14.922 1 97.75 56 LYS B N 1
ATOM 3888 C CA . LYS B 1 56 ? 16.188 -30.406 -16.172 1 97.75 56 LYS B CA 1
ATOM 3889 C C . LYS B 1 56 ? 16.016 -31.906 -15.977 1 97.75 56 LYS B C 1
ATOM 3891 O O . LYS B 1 56 ? 15.516 -32.594 -16.875 1 97.75 56 LYS B O 1
ATOM 3896 N N . ARG B 1 57 ? 16.391 -32.344 -14.875 1 97.06 57 ARG B N 1
ATOM 3897 C CA . ARG B 1 57 ? 16.344 -33.781 -14.555 1 97.06 57 ARG B CA 1
ATOM 3898 C C . ARG B 1 57 ? 14.914 -34.312 -14.578 1 97.06 57 ARG B C 1
ATOM 3900 O O . ARG B 1 57 ? 14.68 -35.469 -14.844 1 97.06 57 ARG B O 1
ATOM 3907 N N . TRP B 1 58 ? 13.938 -33.438 -14.266 1 98.5 58 TRP B N 1
ATOM 3908 C CA . TRP B 1 58 ? 12.539 -33.875 -14.281 1 98.5 58 TRP B CA 1
ATOM 3909 C C . TRP B 1 58 ? 12.133 -34.375 -15.664 1 98.5 58 TRP B C 1
ATOM 3911 O O . TRP B 1 58 ? 11.617 -35.469 -15.805 1 98.5 58 TRP B O 1
ATOM 3921 N N . GLU B 1 59 ? 12.414 -33.562 -16.625 1 97.62 59 GLU B N 1
ATOM 3922 C CA . GLU B 1 59 ? 12.07 -33.906 -18 1 97.62 59 GLU B CA 1
ATOM 3923 C C . GLU B 1 59 ? 12.852 -35.125 -18.469 1 97.62 59 GLU B C 1
ATOM 3925 O O . GLU B 1 59 ? 12.305 -36 -19.125 1 97.62 59 GLU B O 1
ATOM 3930 N N . GLU B 1 60 ? 14.117 -35.188 -18.094 1 97.75 60 GLU B N 1
ATOM 3931 C CA . GLU B 1 60 ? 14.992 -36.281 -18.5 1 97.75 60 GLU B CA 1
ATOM 3932 C C . GLU B 1 60 ? 14.539 -37.594 -17.891 1 97.75 60 GLU B C 1
ATOM 3934 O O . GLU B 1 60 ? 14.586 -38.625 -18.547 1 97.75 60 GLU B O 1
ATOM 3939 N N . GLU B 1 61 ? 14.094 -37.5 -16.719 1 97.25 61 GLU B N 1
ATOM 3940 C CA . GLU B 1 61 ? 13.797 -38.719 -15.977 1 97.25 61 GLU B CA 1
ATOM 3941 C C . GLU B 1 61 ? 12.352 -39.156 -16.172 1 97.25 61 GLU B C 1
ATOM 3943 O O . GLU B 1 61 ? 12.016 -40.344 -16.031 1 97.25 61 GLU B O 1
ATOM 3948 N N . THR B 1 62 ? 11.445 -38.281 -16.516 1 97.88 62 THR B N 1
ATOM 3949 C CA . THR B 1 62 ? 10.023 -38.594 -16.531 1 97.88 62 THR B CA 1
ATOM 3950 C C . THR B 1 62 ? 9.438 -38.438 -17.938 1 97.88 62 THR B C 1
ATOM 3952 O O . THR B 1 62 ? 8.352 -38.938 -18.219 1 97.88 62 THR B O 1
ATOM 3955 N N . GLY B 1 63 ? 10.078 -37.688 -18.797 1 97.69 63 GLY B N 1
ATOM 3956 C CA . GLY B 1 63 ? 9.539 -37.344 -20.109 1 97.69 63 GLY B CA 1
ATOM 3957 C C . GLY B 1 63 ? 8.406 -36.344 -20.031 1 97.69 63 GLY B C 1
ATOM 3958 O O . GLY B 1 63 ? 7.758 -36.062 -21.047 1 97.69 63 GLY B O 1
ATOM 3959 N N . LYS B 1 64 ? 8.172 -35.781 -18.828 1 98.38 64 LYS B N 1
ATOM 3960 C CA . LYS B 1 64 ? 7.082 -34.844 -18.625 1 98.38 64 LYS B CA 1
ATOM 3961 C C . LYS B 1 64 ? 7.602 -33.406 -18.609 1 98.38 64 LYS B C 1
ATOM 3963 O O . LYS B 1 64 ? 8.781 -33.156 -18.359 1 98.38 64 LYS B O 1
ATOM 3968 N N . GLU B 1 65 ? 6.742 -32.531 -18.875 1 98 65 GLU B N 1
ATOM 3969 C CA . GLU B 1 65 ? 7.105 -31.109 -19 1 98 65 GLU B CA 1
ATOM 3970 C C . GLU B 1 65 ? 7.34 -30.484 -17.625 1 98 65 GLU B C 1
ATOM 3972 O O . GLU B 1 65 ? 6.637 -30.797 -16.656 1 98 65 GLU B O 1
ATOM 3977 N N . PHE B 1 66 ? 8.32 -29.641 -17.578 1 98.44 66 PHE B N 1
ATOM 3978 C CA . PHE B 1 66 ? 8.516 -28.719 -16.453 1 98.44 66 PHE B CA 1
ATOM 3979 C C . PHE B 1 66 ? 8.258 -27.281 -16.875 1 98.44 66 PHE B C 1
ATOM 3981 O O . PHE B 1 66 ? 8.844 -26.797 -17.844 1 98.44 66 PHE B O 1
ATOM 3988 N N . ILE B 1 67 ? 7.359 -26.594 -16.203 1 98.38 67 ILE B N 1
ATOM 3989 C CA . ILE B 1 67 ? 6.988 -25.219 -16.547 1 98.38 67 ILE B CA 1
ATOM 3990 C C . ILE B 1 67 ? 7.277 -24.297 -15.367 1 98.38 67 ILE B C 1
ATOM 3992 O O . ILE B 1 67 ? 6.828 -24.531 -14.25 1 98.38 67 ILE B O 1
ATOM 3996 N N . VAL B 1 68 ? 8.102 -23.297 -15.617 1 98.69 68 VAL B N 1
ATOM 3997 C CA . VAL B 1 68 ? 8.234 -22.172 -14.695 1 98.69 68 VAL B CA 1
ATOM 3998 C C . VAL B 1 68 ? 7.234 -21.078 -15.055 1 98.69 68 VAL B C 1
ATOM 4000 O O . VAL B 1 68 ? 7.363 -20.422 -16.094 1 98.69 68 VAL B O 1
ATOM 4003 N N . ALA B 1 69 ? 6.254 -20.938 -14.266 1 98.81 69 ALA B N 1
ATOM 4004 C CA . ALA B 1 69 ? 5.27 -19.875 -14.453 1 98.81 69 ALA B CA 1
ATOM 4005 C C . ALA B 1 69 ? 5.539 -18.703 -13.508 1 98.81 69 ALA B C 1
ATOM 4007 O O . ALA B 1 69 ? 5.227 -18.766 -12.32 1 98.81 69 ALA B O 1
ATOM 4008 N N . TYR B 1 70 ? 6.047 -17.656 -14.062 1 98.88 70 TYR B N 1
ATOM 4009 C CA . TYR B 1 70 ? 6.418 -16.484 -13.273 1 98.88 70 TYR B CA 1
ATOM 4010 C C . TYR B 1 70 ? 5.195 -15.875 -12.602 1 98.88 70 TYR B C 1
ATOM 4012 O O . TYR B 1 70 ? 4.199 -15.57 -13.258 1 98.88 70 TYR B O 1
ATOM 4020 N N . ALA B 1 71 ? 5.277 -15.766 -11.227 1 98.69 71 ALA B N 1
ATOM 4021 C CA . ALA B 1 71 ? 4.195 -15.102 -10.5 1 98.69 71 ALA B CA 1
ATOM 4022 C C . ALA B 1 71 ? 4.199 -13.602 -10.758 1 98.69 71 ALA B C 1
ATOM 4024 O O . ALA B 1 71 ? 5.012 -12.867 -10.18 1 98.69 71 ALA B O 1
ATOM 4025 N N . TYR B 1 72 ? 3.219 -13.102 -11.438 1 98.62 72 TYR B N 1
ATOM 4026 C CA . TYR B 1 72 ? 3.221 -11.719 -11.914 1 98.62 72 TYR B CA 1
ATOM 4027 C C . TYR B 1 72 ? 3.07 -10.742 -10.75 1 98.62 72 TYR B C 1
ATOM 4029 O O . TYR B 1 72 ? 3.457 -9.578 -10.859 1 98.62 72 TYR B O 1
ATOM 4037 N N . LYS B 1 73 ? 2.52 -11.219 -9.617 1 97.69 73 LYS B N 1
ATOM 4038 C CA . LYS B 1 73 ? 2.334 -10.344 -8.461 1 97.69 73 LYS B CA 1
ATOM 4039 C C . LYS B 1 73 ? 3.668 -9.789 -7.977 1 97.69 73 LYS B C 1
ATOM 4041 O O . LYS B 1 73 ? 3.707 -8.75 -7.309 1 97.69 73 LYS B O 1
ATOM 4046 N N . ALA B 1 74 ? 4.766 -10.469 -8.273 1 98.31 74 ALA B N 1
ATOM 4047 C CA . ALA B 1 74 ? 6.09 -10.047 -7.828 1 98.31 74 ALA B CA 1
ATOM 4048 C C . ALA B 1 74 ? 6.508 -8.75 -8.516 1 98.31 74 ALA B C 1
ATOM 4050 O O . ALA B 1 74 ? 7.039 -7.84 -7.867 1 98.31 74 ALA B O 1
ATOM 4051 N N . ASN B 1 75 ? 6.328 -8.672 -9.734 1 98.81 75 ASN B N 1
ATOM 4052 C CA . ASN B 1 75 ? 6.664 -7.535 -10.594 1 98.81 75 ASN B CA 1
ATOM 4053 C C . ASN B 1 75 ? 6.09 -7.707 -12 1 98.81 75 ASN B C 1
ATOM 4055 O O . ASN B 1 75 ? 6.613 -8.484 -12.797 1 98.81 75 ASN B O 1
ATOM 4059 N N . ALA B 1 76 ? 5.07 -6.949 -12.359 1 98.5 76 ALA B N 1
ATOM 4060 C CA . ALA B 1 76 ? 4.359 -7.156 -13.617 1 98.5 76 ALA B CA 1
ATOM 4061 C C . ALA B 1 76 ? 4.762 -6.109 -14.656 1 98.5 76 ALA B C 1
ATOM 4063 O O . ALA B 1 76 ? 4.047 -5.891 -15.633 1 98.5 76 ALA B O 1
ATOM 4064 N N . ASN B 1 77 ? 5.902 -5.34 -14.367 1 98.81 77 ASN B N 1
ATOM 4065 C CA . ASN B 1 77 ? 6.387 -4.422 -15.391 1 98.81 77 ASN B CA 1
ATOM 4066 C C . ASN B 1 77 ? 6.555 -5.121 -16.734 1 98.81 77 ASN B C 1
ATOM 4068 O O . ASN B 1 77 ? 7.105 -6.223 -16.812 1 98.81 77 ASN B O 1
ATOM 4072 N N . LEU B 1 78 ? 6.164 -4.523 -17.781 1 98.62 78 LEU B N 1
ATOM 4073 C CA . LEU B 1 78 ? 6.078 -5.148 -19.109 1 98.62 78 LEU B CA 1
ATOM 4074 C C . LEU B 1 78 ? 7.453 -5.586 -19.594 1 98.62 78 LEU B C 1
ATOM 4076 O O . LEU B 1 78 ? 7.586 -6.617 -20.25 1 98.62 78 LEU B O 1
ATOM 4080 N N . ALA B 1 79 ? 8.484 -4.785 -19.297 1 98.75 79 ALA B N 1
ATOM 4081 C CA . ALA B 1 79 ? 9.836 -5.164 -19.719 1 98.75 79 ALA B CA 1
ATOM 4082 C C . ALA B 1 79 ? 10.281 -6.445 -19.031 1 98.75 79 ALA B C 1
ATOM 4084 O O . ALA B 1 79 ? 10.922 -7.305 -19.641 1 98.75 79 ALA B O 1
ATOM 4085 N N . ILE B 1 80 ? 9.93 -6.609 -17.797 1 98.88 80 ILE B N 1
ATOM 4086 C CA . ILE B 1 80 ? 10.328 -7.762 -17 1 98.88 80 ILE B CA 1
ATOM 4087 C C . ILE B 1 80 ? 9.562 -9 -17.453 1 98.88 80 ILE B C 1
ATOM 4089 O O . ILE B 1 80 ? 10.156 -10.062 -17.656 1 98.88 80 ILE B O 1
ATOM 4093 N N . THR B 1 81 ? 8.227 -8.844 -17.656 1 98.88 81 THR B N 1
ATOM 4094 C CA . THR B 1 81 ? 7.41 -9.984 -18.062 1 98.88 81 THR B CA 1
ATOM 4095 C C . THR B 1 81 ? 7.773 -10.422 -19.484 1 98.88 81 THR B C 1
ATOM 4097 O O . THR B 1 81 ? 7.809 -11.617 -19.781 1 98.88 81 THR B O 1
ATOM 4100 N N . ARG B 1 82 ? 8.125 -9.469 -20.312 1 98.62 82 ARG B N 1
ATOM 4101 C CA . ARG B 1 82 ? 8.562 -9.781 -21.672 1 98.62 82 ARG B CA 1
ATOM 4102 C C . ARG B 1 82 ? 9.898 -10.508 -21.656 1 98.62 82 ARG B C 1
ATOM 4104 O O . ARG B 1 82 ? 10.094 -11.477 -22.406 1 98.62 82 ARG B O 1
ATOM 4111 N N . LEU B 1 83 ? 10.812 -10 -20.859 1 98.81 83 LEU B N 1
ATOM 4112 C CA . LEU B 1 83 ? 12.109 -10.656 -20.719 1 98.81 83 LEU B CA 1
ATOM 4113 C C . LEU B 1 83 ? 11.945 -12.117 -20.328 1 98.81 83 LEU B C 1
ATOM 4115 O O . LEU B 1 83 ? 12.516 -13.008 -20.953 1 98.81 83 LEU B O 1
ATOM 4119 N N . LEU B 1 84 ? 11.148 -12.359 -19.328 1 98.88 84 LEU B N 1
ATOM 4120 C CA . LEU B 1 84 ? 10.945 -13.711 -18.812 1 98.88 84 LEU B CA 1
ATOM 4121 C C . LEU B 1 84 ? 10.227 -14.586 -19.828 1 98.88 84 LEU B C 1
ATOM 4123 O O . LEU B 1 84 ? 10.555 -15.758 -20 1 98.88 84 LEU B O 1
ATOM 4127 N N . ALA B 1 85 ? 9.242 -13.984 -20.5 1 98.69 85 ALA B N 1
ATOM 4128 C CA . ALA B 1 85 ? 8.555 -14.719 -21.562 1 98.69 85 ALA B CA 1
ATOM 4129 C C . ALA B 1 85 ? 9.531 -15.156 -22.656 1 98.69 85 ALA B C 1
ATOM 4131 O O . ALA B 1 85 ? 9.477 -16.297 -23.125 1 98.69 85 ALA B O 1
ATOM 4132 N N . LYS B 1 86 ? 10.398 -14.281 -23.047 1 98.31 86 LYS B N 1
ATOM 4133 C CA . LYS B 1 86 ? 11.391 -14.57 -24.078 1 98.31 86 LYS B CA 1
ATOM 4134 C C . LYS B 1 86 ? 12.336 -15.688 -23.641 1 98.31 86 LYS B C 1
ATOM 4136 O O . LYS B 1 86 ? 12.812 -16.469 -24.469 1 98.31 86 LYS B O 1
ATOM 4141 N N . LEU B 1 87 ? 12.562 -15.75 -22.359 1 98.44 87 LEU B N 1
ATOM 4142 C CA . LEU B 1 87 ? 13.422 -16.812 -21.828 1 98.44 87 LEU B CA 1
ATOM 4143 C C . LEU B 1 87 ? 12.688 -18.141 -21.797 1 98.44 87 LEU B C 1
ATOM 4145 O O . LEU B 1 87 ? 13.312 -19.203 -21.656 1 98.44 87 LEU B O 1
ATOM 4149 N N . GLY B 1 88 ? 11.367 -18.125 -21.859 1 98.06 88 GLY B N 1
ATOM 4150 C CA . GLY B 1 88 ? 10.602 -19.359 -21.906 1 98.06 88 GLY B CA 1
ATOM 4151 C C . GLY B 1 88 ? 9.672 -19.516 -20.719 1 98.06 88 GLY B C 1
ATOM 4152 O O . GLY B 1 88 ? 8.969 -20.531 -20.594 1 98.06 88 GLY B O 1
ATOM 4153 N N . CYS B 1 89 ? 9.57 -18.5 -19.922 1 98.19 89 CYS B N 1
ATOM 4154 C CA . CYS B 1 89 ? 8.758 -18.562 -18.719 1 98.19 89 CYS B CA 1
ATOM 4155 C C . CYS B 1 89 ? 7.273 -18.469 -19.047 1 98.19 89 CYS B C 1
ATOM 4157 O O . CYS B 1 89 ? 6.887 -17.766 -19.984 1 98.19 89 CYS B O 1
ATOM 4159 N N . GLY B 1 90 ? 6.426 -19.234 -18.344 1 98.75 90 GLY B N 1
ATOM 4160 C CA . GLY B 1 90 ? 4.992 -19 -18.312 1 98.75 90 GLY B CA 1
ATOM 4161 C C . GLY B 1 90 ? 4.582 -17.891 -17.359 1 98.75 90 GLY B C 1
ATOM 4162 O O . GLY B 1 90 ? 5.402 -17.062 -16.984 1 98.75 90 GLY B O 1
ATOM 4163 N N . ALA B 1 91 ? 3.264 -17.875 -17.078 1 98.88 91 ALA B N 1
ATOM 4164 C CA . ALA B 1 91 ? 2.744 -16.828 -16.203 1 98.88 91 ALA B CA 1
ATOM 4165 C C . ALA B 1 91 ? 1.741 -17.391 -15.203 1 98.88 91 ALA B C 1
ATOM 4167 O O . ALA B 1 91 ? 0.853 -18.172 -15.578 1 98.88 91 ALA B O 1
ATOM 4168 N N . ASP B 1 92 ? 1.978 -17.172 -13.977 1 98.75 92 ASP B N 1
ATOM 4169 C CA . ASP B 1 92 ? 0.974 -17.312 -12.93 1 98.75 92 ASP B CA 1
ATOM 4170 C C . ASP B 1 92 ? 0.252 -16 -12.664 1 98.75 92 ASP B C 1
ATOM 4172 O O . ASP B 1 92 ? 0.852 -15.047 -12.164 1 98.75 92 ASP B O 1
ATOM 4176 N N . VAL B 1 93 ? -1.012 -15.938 -13.008 1 98.75 93 VAL B N 1
ATOM 4177 C CA . VAL B 1 93 ? -1.765 -14.695 -12.875 1 98.75 93 VAL B CA 1
ATOM 4178 C C . VAL B 1 93 ? -2.883 -14.867 -11.852 1 98.75 93 VAL B C 1
ATOM 4180 O O . VAL B 1 93 ? -3.35 -15.984 -11.625 1 98.75 93 VAL B O 1
ATOM 4183 N N . VAL B 1 94 ? -3.322 -13.703 -11.258 1 97.38 94 VAL B N 1
ATOM 4184 C CA . VAL B 1 94 ? -4.352 -13.75 -10.227 1 97.38 94 VAL B CA 1
ATOM 4185 C C . VAL B 1 94 ? -5.488 -12.797 -10.586 1 97.38 94 VAL B C 1
ATOM 4187 O O . VAL B 1 94 ? -6.504 -12.75 -9.883 1 97.38 94 VAL B O 1
ATOM 4190 N N . SER B 1 95 ? -5.375 -12.039 -11.656 1 98.25 95 SER B N 1
ATOM 4191 C CA . SER B 1 95 ? -6.371 -11.055 -12.062 1 98.25 95 SER B CA 1
ATOM 4192 C C . SER B 1 95 ? -6.422 -10.906 -13.578 1 98.25 95 SER B C 1
ATOM 4194 O O . SER B 1 95 ? -5.535 -11.391 -14.281 1 98.25 95 SER B O 1
ATOM 4196 N N . GLY B 1 96 ? -7.516 -10.273 -14.016 1 98.44 96 GLY B N 1
ATOM 4197 C CA . GLY B 1 96 ? -7.598 -9.938 -15.422 1 98.44 96 GLY B CA 1
ATOM 4198 C C . GLY B 1 96 ? -6.488 -9.008 -15.883 1 98.44 96 GLY B C 1
ATOM 4199 O O . GLY B 1 96 ? -6.02 -9.102 -17.016 1 98.44 96 GLY B O 1
ATOM 4200 N N . GLY B 1 97 ? -6.035 -8.078 -14.992 1 98.62 97 GLY B N 1
ATOM 4201 C CA . GLY B 1 97 ? -4.922 -7.203 -15.32 1 98.62 97 GLY B CA 1
ATOM 4202 C C . GLY B 1 97 ? -3.625 -7.949 -15.57 1 98.62 97 GLY B C 1
ATOM 4203 O O . GLY B 1 97 ? -2.904 -7.652 -16.516 1 98.62 97 GLY B O 1
ATOM 4204 N N . GLU B 1 98 ? -3.354 -8.922 -14.773 1 98.75 98 GLU B N 1
ATOM 4205 C CA . GLU B 1 98 ? -2.148 -9.719 -14.961 1 98.75 98 GLU B CA 1
ATOM 4206 C C . GLU B 1 98 ? -2.25 -10.578 -16.219 1 98.75 98 GLU B C 1
ATOM 4208 O O . GLU B 1 98 ? -1.265 -10.758 -16.938 1 98.75 98 GLU B O 1
ATOM 4213 N N . LEU B 1 99 ? -3.459 -11.141 -16.453 1 98.88 99 LEU B N 1
ATOM 4214 C CA . LEU B 1 99 ? -3.654 -11.906 -17.672 1 98.88 99 LEU B CA 1
ATOM 4215 C C . LEU B 1 99 ? -3.457 -11.023 -18.906 1 98.88 99 LEU B C 1
ATOM 4217 O O . LEU B 1 99 ? -2.824 -11.445 -19.875 1 98.88 99 LEU B O 1
ATOM 4221 N N . TYR B 1 100 ? -3.99 -9.82 -18.812 1 98.81 100 TYR B N 1
ATOM 4222 C CA . TYR B 1 100 ? -3.807 -8.836 -19.875 1 98.81 100 TYR B CA 1
ATOM 4223 C C . TYR B 1 100 ? -2.328 -8.602 -20.156 1 98.81 100 TYR B C 1
ATOM 4225 O O . TYR B 1 100 ? -1.891 -8.648 -21.312 1 98.81 100 TYR B O 1
ATOM 4233 N N . ILE B 1 101 ? -1.531 -8.453 -19.172 1 98.81 101 ILE B N 1
ATOM 4234 C CA . ILE B 1 101 ? -0.102 -8.188 -19.281 1 98.81 101 ILE B CA 1
ATOM 4235 C C . ILE B 1 101 ? 0.61 -9.422 -19.828 1 98.81 101 ILE B C 1
ATOM 4237 O O . ILE B 1 101 ? 1.52 -9.312 -20.656 1 98.81 101 ILE B O 1
ATOM 4241 N N . ALA B 1 102 ? 0.194 -10.602 -19.359 1 98.88 102 ALA B N 1
ATOM 4242 C CA . ALA B 1 102 ? 0.785 -11.844 -19.844 1 98.88 102 ALA B CA 1
ATOM 4243 C C . ALA B 1 102 ? 0.603 -11.992 -21.344 1 98.88 102 ALA B C 1
ATOM 4245 O O . ALA B 1 102 ? 1.534 -12.367 -22.062 1 98.88 102 ALA B O 1
ATOM 4246 N N . LYS B 1 103 ? -0.603 -11.695 -21.766 1 98.56 103 LYS B N 1
ATOM 4247 C CA . LYS B 1 103 ? -0.884 -11.797 -23.203 1 98.56 103 LYS B CA 1
ATOM 4248 C C . LYS B 1 103 ? -0.083 -10.766 -23.984 1 98.56 103 LYS B C 1
ATOM 4250 O O . LYS B 1 103 ? 0.453 -11.07 -25.062 1 98.56 103 LYS B O 1
ATOM 4255 N N . LEU B 1 104 ? 0.062 -9.555 -23.453 1 98 104 LEU B N 1
ATOM 4256 C CA . LEU B 1 104 ? 0.866 -8.516 -24.094 1 98 104 LEU B CA 1
ATOM 4257 C C . LEU B 1 104 ? 2.336 -8.922 -24.125 1 98 104 LEU B C 1
ATOM 4259 O O . LEU B 1 104 ? 3.072 -8.5 -25.031 1 98 104 LEU B O 1
ATOM 4263 N N . SER B 1 105 ? 2.746 -9.734 -23.188 1 98.5 105 SER B N 1
ATOM 4264 C CA . SER B 1 105 ? 4.137 -10.172 -23.094 1 98.5 105 SER B CA 1
ATOM 4265 C C . SER B 1 105 ? 4.391 -11.398 -23.969 1 98.5 105 SER B C 1
ATOM 4267 O O . SER B 1 105 ? 5.5 -11.945 -23.969 1 98.5 105 SER B O 1
ATOM 4269 N N . ASN B 1 106 ? 3.342 -11.922 -24.625 1 97.94 106 ASN B N 1
ATOM 4270 C CA . ASN B 1 106 ? 3.408 -13.023 -25.562 1 97.94 106 ASN B CA 1
ATOM 4271 C C . ASN B 1 106 ? 3.701 -14.352 -24.859 1 97.94 106 ASN B C 1
ATOM 4273 O O . ASN B 1 106 ? 4.453 -15.18 -25.375 1 97.94 106 ASN B O 1
ATOM 4277 N N . VAL B 1 107 ? 3.225 -14.461 -23.719 1 98.81 107 VAL B N 1
ATOM 4278 C CA . VAL B 1 107 ? 3.311 -15.758 -23.047 1 98.81 107 VAL B CA 1
ATOM 4279 C C . VAL B 1 107 ? 2.398 -16.766 -23.75 1 98.81 107 VAL B C 1
ATOM 4281 O O . VAL B 1 107 ? 1.222 -16.484 -23.984 1 98.81 107 VAL B O 1
ATOM 4284 N N . PRO B 1 108 ? 2.916 -17.906 -24.109 1 98.69 108 PRO B N 1
ATOM 4285 C CA . PRO B 1 108 ? 2.02 -18.922 -24.672 1 98.69 108 PRO B CA 1
ATOM 4286 C C . PRO B 1 108 ? 0.874 -19.281 -23.734 1 98.69 108 PRO B C 1
ATOM 4288 O O . PRO B 1 108 ? 1.095 -19.484 -22.531 1 98.69 108 PRO B O 1
ATOM 4291 N N . SER B 1 109 ? -0.341 -19.344 -24.234 1 98.56 109 SER B N 1
ATOM 4292 C CA . SER B 1 109 ? -1.537 -19.609 -23.438 1 98.56 109 SER B CA 1
ATOM 4293 C C . SER B 1 109 ? -1.392 -20.891 -22.625 1 98.56 109 SER B C 1
ATOM 4295 O O . SER B 1 109 ? -1.833 -20.969 -21.484 1 98.56 109 SER B O 1
ATOM 4297 N N . LYS B 1 110 ? -0.713 -21.844 -23.188 1 98.38 110 LYS B N 1
ATOM 4298 C CA . LYS B 1 110 ? -0.577 -23.156 -22.578 1 98.38 110 LYS B CA 1
ATOM 4299 C C . LYS B 1 110 ? 0.365 -23.125 -21.375 1 98.38 110 LYS B C 1
ATOM 4301 O O . LYS B 1 110 ? 0.521 -24.109 -20.672 1 98.38 110 LYS B O 1
ATOM 4306 N N . LYS B 1 111 ? 1.002 -21.953 -21.156 1 98.81 111 LYS B N 1
ATOM 4307 C CA . LYS B 1 111 ? 1.887 -21.812 -20 1 98.81 111 LYS B CA 1
ATOM 4308 C C . LYS B 1 111 ? 1.332 -20.781 -19.016 1 98.81 111 LYS B C 1
ATOM 4310 O O . LYS B 1 111 ? 2.062 -20.281 -18.156 1 98.81 111 LYS B O 1
ATOM 4315 N N . ILE B 1 112 ? 0.036 -20.422 -19.141 1 98.94 112 ILE B N 1
ATOM 4316 C CA . ILE B 1 112 ? -0.588 -19.453 -18.234 1 98.94 112 ILE B CA 1
ATOM 4317 C C . ILE B 1 112 ? -1.544 -20.188 -17.297 1 98.94 112 ILE B C 1
ATOM 4319 O O . ILE B 1 112 ? -2.453 -20.891 -17.734 1 98.94 112 ILE B O 1
ATOM 4323 N N . VAL B 1 113 ? -1.309 -20.078 -16.062 1 98.88 113 VAL B N 1
ATOM 4324 C CA . VAL B 1 113 ? -2.229 -20.578 -15.047 1 98.88 113 VAL B CA 1
ATOM 4325 C C . VAL B 1 113 ? -2.848 -19.406 -14.289 1 98.88 113 VAL B C 1
ATOM 4327 O O . VAL B 1 113 ? -2.18 -18.406 -14.031 1 98.88 113 VAL B O 1
ATOM 4330 N N . PHE B 1 114 ? -4.148 -19.5 -13.961 1 98.81 114 PHE B N 1
ATOM 4331 C CA . PHE B 1 114 ? -4.902 -18.406 -13.336 1 98.81 114 PHE B CA 1
ATOM 4332 C C . PHE B 1 114 ? -5.312 -18.781 -11.922 1 98.81 114 PHE B C 1
ATOM 4334 O O . PHE B 1 114 ? -6.18 -19.641 -11.727 1 98.81 114 PHE B O 1
ATOM 4341 N N . ASN B 1 115 ? -4.652 -18.156 -10.961 1 97.88 115 ASN B N 1
ATOM 4342 C CA . ASN B 1 115 ? -4.938 -18.375 -9.539 1 97.88 115 ASN B CA 1
ATOM 4343 C C . ASN B 1 115 ? -5.883 -17.312 -9 1 97.88 115 ASN B C 1
ATOM 4345 O O . ASN B 1 115 ? -6.523 -16.594 -9.766 1 97.88 115 ASN B O 1
ATOM 4349 N N . GLY B 1 116 ? -6.012 -17.266 -7.691 1 94.81 116 GLY B N 1
ATOM 4350 C CA . GLY B 1 116 ? -6.887 -16.312 -7.016 1 94.81 116 GLY B CA 1
ATOM 4351 C C . GLY B 1 116 ? -8.117 -16.969 -6.418 1 94.81 116 GLY B C 1
ATOM 4352 O O . GLY B 1 116 ? -8.617 -17.969 -6.941 1 94.81 116 GLY B O 1
ATOM 4353 N N . ASN B 1 117 ? -8.68 -16.281 -5.422 1 95.69 117 ASN B N 1
ATOM 4354 C CA . ASN B 1 117 ? -9.812 -16.875 -4.711 1 95.69 117 ASN B CA 1
ATOM 4355 C C . ASN B 1 117 ? -11.109 -16.125 -5.008 1 95.69 117 ASN B C 1
ATOM 4357 O O . ASN B 1 117 ? -12.141 -16.391 -4.387 1 95.69 117 ASN B O 1
ATOM 4361 N N . CYS B 1 118 ? -11.031 -15.188 -5.945 1 97.56 118 CYS B N 1
ATOM 4362 C CA . CYS B 1 118 ? -12.219 -14.398 -6.25 1 97.56 118 CYS B CA 1
ATOM 4363 C C . CYS B 1 118 ? -12.234 -13.984 -7.719 1 97.56 118 CYS B C 1
ATOM 4365 O O . CYS B 1 118 ? -12.375 -12.805 -8.031 1 97.56 118 CYS B O 1
ATOM 4367 N N . LYS B 1 119 ? -12.117 -14.977 -8.57 1 98.12 119 LYS B N 1
ATOM 4368 C CA . LYS B 1 119 ? -12.211 -14.688 -10 1 98.12 119 LYS B CA 1
ATOM 4369 C C . LYS B 1 119 ? -13.617 -14.219 -10.375 1 98.12 119 LYS B C 1
ATOM 4371 O O . LYS B 1 119 ? -14.602 -14.836 -9.984 1 98.12 119 LYS B O 1
ATOM 4376 N N . THR B 1 120 ? -13.711 -13.133 -11.078 1 97.88 120 THR B N 1
ATOM 4377 C CA . THR B 1 120 ? -14.992 -12.609 -11.539 1 97.88 120 THR B CA 1
ATOM 4378 C C . THR B 1 120 ? -15.383 -13.227 -12.875 1 97.88 120 THR B C 1
ATOM 4380 O O . THR B 1 120 ? -14.555 -13.844 -13.547 1 97.88 120 THR B O 1
ATOM 4383 N N . LYS B 1 121 ? -16.641 -13.102 -13.234 1 98.44 121 LYS B N 1
ATOM 4384 C CA . LYS B 1 121 ? -17.109 -13.617 -14.516 1 98.44 121 LYS B CA 1
ATOM 4385 C C . LYS B 1 121 ? -16.297 -13.023 -15.672 1 98.44 121 LYS B C 1
ATOM 4387 O O . LYS B 1 121 ? -15.938 -13.734 -16.609 1 98.44 121 LYS B O 1
ATOM 4392 N N . GLU B 1 122 ? -16.016 -11.719 -15.594 1 98.12 122 GLU B N 1
ATOM 4393 C CA . GLU B 1 122 ? -15.242 -11.055 -16.641 1 98.12 122 GLU B CA 1
ATOM 4394 C C . GLU B 1 122 ? -13.844 -11.664 -16.766 1 98.12 122 GLU B C 1
ATOM 4396 O O . GLU B 1 122 ? -13.344 -11.859 -17.875 1 98.12 122 GLU B O 1
ATOM 4401 N N . GLU B 1 123 ? -13.234 -11.922 -15.688 1 98.5 123 GLU B N 1
ATOM 4402 C CA . GLU B 1 123 ? -11.906 -12.531 -15.68 1 98.5 123 GLU B CA 1
ATOM 4403 C C . GLU B 1 123 ? -11.953 -13.953 -16.234 1 98.5 123 GLU B C 1
ATOM 4405 O O . GLU B 1 123 ? -11.047 -14.383 -16.938 1 98.5 123 GLU B O 1
ATOM 4410 N N . ILE B 1 124 ? -13.008 -14.664 -15.852 1 98.81 124 ILE B N 1
ATOM 4411 C CA . ILE B 1 124 ? -13.18 -16.031 -16.344 1 98.81 124 ILE B CA 1
ATOM 4412 C C . ILE B 1 124 ? -13.375 -16.016 -17.859 1 98.81 124 ILE B C 1
ATOM 4414 O O . ILE B 1 124 ? -12.773 -16.828 -18.562 1 98.81 124 ILE B O 1
ATOM 4418 N N . ILE B 1 125 ? -14.172 -15.094 -18.344 1 98.88 125 ILE B N 1
ATOM 4419 C CA . ILE B 1 125 ? -14.3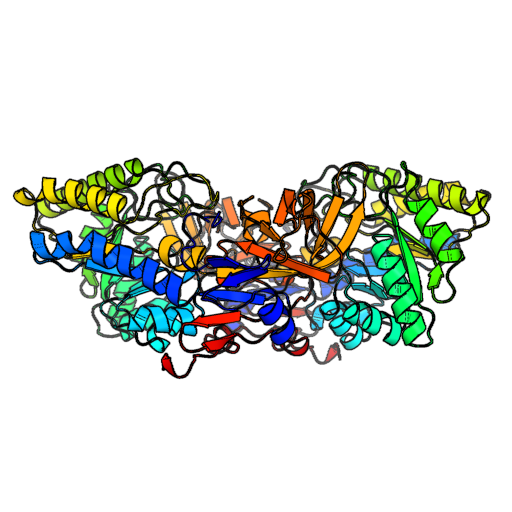52 -14.953 -19.781 1 98.88 125 ILE B CA 1
ATOM 4420 C C . ILE B 1 125 ? -13 -14.711 -20.453 1 98.88 125 ILE B C 1
ATOM 4422 O O . ILE B 1 125 ? -12.664 -15.375 -21.438 1 98.88 125 ILE B O 1
ATOM 4426 N N . MET B 1 126 ? -12.156 -13.852 -19.891 1 98.75 126 MET B N 1
ATOM 4427 C CA . MET B 1 126 ? -10.836 -13.547 -20.438 1 98.75 126 MET B CA 1
ATOM 4428 C C . MET B 1 126 ? -9.969 -14.805 -20.484 1 98.75 126 MET B C 1
ATOM 4430 O O . MET B 1 126 ? -9.266 -15.039 -21.484 1 98.75 126 MET B O 1
ATOM 4434 N N . GLY B 1 127 ? -10.031 -15.562 -19.375 1 98.81 127 GLY B N 1
ATOM 4435 C CA . GLY B 1 127 ? -9.234 -16.781 -19.312 1 98.81 127 GLY B CA 1
ATOM 4436 C C . GLY B 1 127 ? -9.656 -17.812 -20.344 1 98.81 127 GLY B C 1
ATOM 4437 O O . GLY B 1 127 ? -8.812 -18.484 -20.938 1 98.81 127 GLY B O 1
ATOM 4438 N N . ILE B 1 128 ? -10.977 -17.969 -20.516 1 98.81 128 ILE B N 1
ATOM 4439 C CA . ILE B 1 128 ? -11.508 -18.938 -21.469 1 98.81 128 ILE B CA 1
ATOM 4440 C C . ILE B 1 128 ? -11.141 -18.5 -22.891 1 98.81 128 ILE B C 1
ATOM 4442 O O . ILE B 1 128 ? -10.648 -19.297 -23.688 1 98.81 128 ILE B O 1
ATOM 4446 N N . GLU B 1 129 ? -11.305 -17.219 -23.141 1 98.56 129 GLU B N 1
ATOM 4447 C CA . GLU B 1 129 ? -11.008 -16.688 -24.469 1 98.56 129 GLU B CA 1
ATOM 4448 C C . GLU B 1 129 ? -9.523 -16.781 -24.781 1 98.56 129 GLU B C 1
ATOM 4450 O O . GLU B 1 1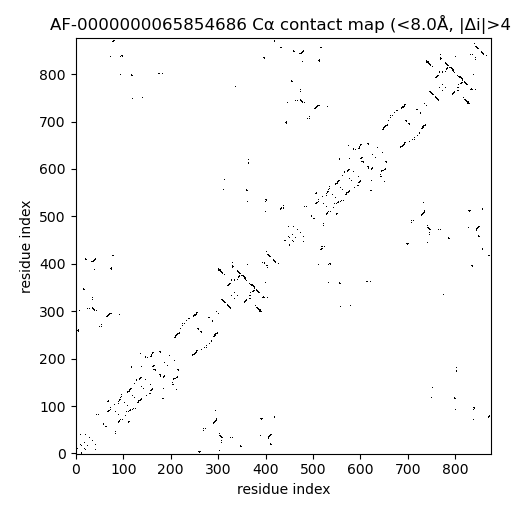29 ? -9.133 -16.984 -25.938 1 98.56 129 GLU B O 1
ATOM 4455 N N . ALA B 1 130 ? -8.68 -16.656 -23.797 1 98.38 130 ALA B N 1
ATOM 4456 C CA . ALA B 1 130 ? -7.234 -16.75 -23.969 1 98.38 130 ALA B CA 1
ATOM 4457 C C . ALA B 1 130 ? -6.777 -18.203 -24.047 1 98.38 130 ALA B C 1
ATOM 4459 O O . ALA B 1 130 ? -5.621 -18.484 -24.375 1 98.38 130 ALA B O 1
ATOM 4460 N N . ASN B 1 131 ? -7.688 -19.125 -23.797 1 98.31 131 ASN B N 1
ATOM 4461 C CA . ASN B 1 131 ? -7.383 -20.547 -23.812 1 98.31 131 ASN B CA 1
ATOM 4462 C C . ASN B 1 131 ? -6.195 -20.875 -22.922 1 98.31 131 ASN B C 1
ATOM 4464 O O . ASN B 1 131 ? -5.234 -21.516 -23.359 1 98.31 131 ASN B O 1
ATOM 4468 N N . ILE B 1 132 ? -6.25 -20.391 -21.672 1 98.81 132 ILE B N 1
ATOM 4469 C CA . ILE B 1 132 ? -5.141 -20.578 -20.734 1 98.81 132 ILE B CA 1
ATOM 4470 C C . ILE B 1 132 ? -5.008 -22.047 -20.375 1 98.81 132 ILE B C 1
ATOM 4472 O O . ILE B 1 132 ? -5.898 -22.844 -20.656 1 98.81 132 ILE B O 1
ATOM 4476 N N . ARG B 1 133 ? -3.904 -22.406 -19.797 1 98.75 133 ARG B N 1
ATOM 4477 C CA . ARG B 1 133 ? -3.625 -23.797 -19.422 1 98.75 133 ARG B CA 1
ATOM 4478 C C . ARG B 1 133 ? -4.672 -24.328 -18.453 1 98.75 133 ARG B C 1
ATOM 4480 O O . ARG B 1 133 ? -5.188 -25.422 -18.625 1 98.75 133 ARG B O 1
ATOM 4487 N N . ALA B 1 134 ? -4.953 -23.438 -17.391 1 98.75 134 ALA B N 1
ATOM 4488 C CA . ALA B 1 134 ? -5.965 -23.875 -16.438 1 98.75 134 ALA B CA 1
ATOM 4489 C C . ALA B 1 134 ? -6.344 -22.75 -15.484 1 98.75 134 ALA B C 1
ATOM 4491 O O . ALA B 1 134 ? -5.504 -21.922 -15.133 1 98.75 134 ALA B O 1
ATOM 4492 N N . PHE B 1 135 ? -7.633 -22.719 -15.102 1 98.88 135 PHE B N 1
ATOM 4493 C CA . PHE B 1 135 ? -8.031 -22.016 -13.883 1 98.88 135 PHE B CA 1
ATOM 4494 C C . PHE B 1 135 ? -7.746 -22.875 -12.656 1 98.88 135 PHE B C 1
ATOM 4496 O O . PHE B 1 135 ? -8.164 -24.031 -12.586 1 98.88 135 PHE B O 1
ATOM 4503 N N . ASN B 1 136 ? -6.988 -22.391 -11.711 1 98.69 136 ASN B N 1
ATOM 4504 C CA . ASN B 1 136 ? -6.879 -23.062 -10.414 1 98.69 136 ASN B CA 1
ATOM 4505 C C . ASN B 1 136 ? -8.055 -22.703 -9.508 1 98.69 136 ASN B C 1
ATOM 4507 O O . ASN B 1 136 ? -8.055 -21.656 -8.867 1 98.69 136 ASN B O 1
ATOM 4511 N N . VAL B 1 137 ? -8.977 -23.594 -9.406 1 98.5 137 VAL B N 1
ATOM 4512 C CA . VAL B 1 137 ? -10.234 -23.406 -8.703 1 98.5 137 VAL B CA 1
ATOM 4513 C C . VAL B 1 137 ? -9.992 -23.375 -7.195 1 98.5 137 VAL B C 1
ATOM 4515 O O . VAL B 1 137 ? -9.336 -24.266 -6.645 1 98.5 137 VAL B O 1
ATOM 4518 N N . ASP B 1 138 ? -10.555 -22.328 -6.59 1 97.5 138 ASP B N 1
ATOM 4519 C CA . ASP B 1 138 ? -10.312 -22.109 -5.168 1 97.5 138 ASP B CA 1
ATOM 4520 C C . ASP B 1 138 ? -11.555 -22.422 -4.344 1 97.5 138 ASP B C 1
ATOM 4522 O O . ASP B 1 138 ? -11.484 -22.547 -3.119 1 97.5 138 ASP B O 1
ATOM 4526 N N . SER B 1 139 ? -12.734 -22.547 -4.969 1 97.06 139 SER B N 1
ATOM 4527 C CA . SER B 1 139 ? -13.992 -22.844 -4.281 1 97.06 139 SER B CA 1
ATOM 4528 C C . SER B 1 139 ? -15 -23.5 -5.227 1 97.06 139 SER B C 1
ATOM 4530 O O . SER B 1 139 ? -14.898 -23.344 -6.445 1 97.06 139 SER B O 1
ATOM 4532 N N . ILE B 1 140 ? -15.922 -24.188 -4.625 1 97.81 140 ILE B N 1
ATOM 4533 C CA . ILE B 1 140 ? -16.984 -24.797 -5.414 1 97.81 140 ILE B CA 1
ATOM 4534 C C . ILE B 1 140 ? -17.797 -23.703 -6.102 1 97.81 140 ILE B C 1
ATOM 4536 O O . ILE B 1 140 ? -18.203 -23.859 -7.258 1 97.81 140 ILE B O 1
ATOM 4540 N N . SER B 1 141 ? -18 -22.609 -5.387 1 97.69 141 SER B N 1
ATOM 4541 C CA . SER B 1 141 ? -18.672 -21.453 -5.965 1 97.69 141 SER B CA 1
ATOM 4542 C C . SER B 1 141 ? -18 -21 -7.254 1 97.69 141 SER B C 1
ATOM 4544 O O . SER B 1 141 ? -18.672 -20.734 -8.25 1 97.69 141 SER B O 1
ATOM 4546 N N . GLU B 1 142 ? -16.766 -20.969 -7.293 1 97.81 142 GLU B N 1
ATOM 4547 C CA . GLU B 1 142 ? -15.992 -20.562 -8.461 1 97.81 142 GLU B CA 1
ATOM 4548 C C . GLU B 1 142 ? -16.094 -21.594 -9.578 1 97.81 142 GLU B C 1
ATOM 4550 O O . GLU B 1 142 ? -16.203 -21.234 -10.758 1 97.81 142 GLU B O 1
ATOM 4555 N N . LEU B 1 143 ? -16.047 -22.875 -9.195 1 98.62 143 LEU B N 1
ATOM 4556 C CA . LEU B 1 143 ? -16.172 -23.953 -10.164 1 98.62 143 LEU B CA 1
ATOM 4557 C C . LEU B 1 143 ? -17.484 -23.828 -10.938 1 98.62 143 LEU B C 1
ATOM 4559 O O . LEU B 1 143 ? -17.5 -23.953 -12.164 1 98.62 143 LEU B O 1
ATOM 4563 N N . ILE B 1 144 ? -18.516 -23.594 -10.172 1 98.56 144 ILE B N 1
ATOM 4564 C CA . ILE B 1 144 ? -19.828 -23.469 -10.766 1 98.56 144 ILE B CA 1
ATOM 4565 C C . ILE B 1 144 ? -19.859 -22.297 -11.734 1 98.56 144 ILE B C 1
ATOM 4567 O O . ILE B 1 144 ? -20.359 -22.422 -12.859 1 98.56 144 ILE B O 1
ATOM 4571 N N . LEU B 1 145 ? -19.297 -21.188 -11.344 1 98.56 145 LEU B N 1
ATOM 4572 C CA . LEU B 1 145 ? -19.297 -20.016 -12.203 1 98.56 145 LEU B CA 1
ATOM 4573 C C . LEU B 1 145 ? -18.484 -20.266 -13.469 1 98.56 145 LEU B C 1
ATOM 4575 O O . LEU B 1 145 ? -18.875 -19.828 -14.555 1 98.56 145 LEU B O 1
ATOM 4579 N N . ILE B 1 146 ? -17.344 -20.922 -13.367 1 98.88 146 ILE B N 1
ATOM 4580 C CA . ILE B 1 146 ? -16.516 -21.234 -14.523 1 98.88 146 ILE B CA 1
ATOM 4581 C C . ILE B 1 146 ? -17.297 -22.094 -15.508 1 98.88 146 ILE B C 1
ATOM 4583 O O . ILE B 1 146 ? -17.328 -21.828 -16.703 1 98.88 146 ILE B O 1
ATOM 4587 N N . ASN B 1 147 ? -17.938 -23.141 -14.961 1 98.81 147 ASN B N 1
ATOM 4588 C CA . ASN B 1 147 ? -18.734 -24.031 -15.805 1 98.81 147 ASN B CA 1
ATOM 4589 C C . ASN B 1 147 ? -19.844 -23.297 -16.531 1 98.81 147 ASN B C 1
ATOM 4591 O O . ASN B 1 147 ? -20.047 -23.469 -17.734 1 98.81 147 ASN B O 1
ATOM 4595 N N . GLU B 1 148 ? -20.578 -22.484 -15.758 1 98.75 148 GLU B N 1
ATOM 4596 C CA . GLU B 1 148 ? -21.688 -21.75 -16.344 1 98.75 148 GLU B CA 1
ATOM 4597 C C . GLU B 1 148 ? -21.203 -20.75 -17.391 1 98.75 148 GLU B C 1
ATOM 4599 O O . GLU B 1 148 ? -21.828 -20.594 -18.438 1 98.75 148 GLU B O 1
ATOM 4604 N N . THR B 1 149 ? -20.109 -20.109 -17.141 1 98.81 149 THR B N 1
ATOM 4605 C CA . THR B 1 149 ? -19.547 -19.141 -18.078 1 98.81 149 THR B CA 1
ATOM 4606 C C . THR B 1 149 ? -19.062 -19.844 -19.344 1 98.81 149 THR B C 1
ATOM 4608 O O . THR B 1 149 ? -19.297 -19.344 -20.453 1 98.81 149 THR B O 1
ATOM 4611 N N . ALA B 1 150 ? -18.406 -20.938 -19.188 1 98.88 150 ALA B N 1
ATOM 4612 C CA . ALA B 1 150 ? -17.938 -21.734 -20.328 1 98.88 150 ALA B CA 1
ATOM 4613 C C . ALA B 1 150 ? -19.109 -22.188 -21.188 1 98.88 150 ALA B C 1
ATOM 4615 O O . ALA B 1 150 ? -19.047 -22.141 -22.422 1 98.88 150 ALA B O 1
ATOM 4616 N N . LYS B 1 151 ? -20.156 -22.609 -20.547 1 98.81 151 LYS B N 1
ATOM 4617 C CA . LYS B 1 151 ? -21.375 -23 -21.25 1 98.81 151 LYS B CA 1
ATOM 4618 C C . LYS B 1 151 ? -21.906 -21.859 -22.109 1 98.81 151 LYS B C 1
ATOM 4620 O O . LYS B 1 151 ? -22.234 -22.047 -23.297 1 98.81 151 LYS B O 1
ATOM 4625 N N . GLU B 1 152 ? -21.969 -20.734 -21.516 1 98.69 152 GLU B N 1
ATOM 4626 C CA . GLU B 1 152 ? -22.469 -19.562 -22.219 1 98.69 152 GLU B CA 1
ATOM 4627 C C . GLU B 1 152 ? -21.609 -19.25 -23.438 1 98.69 152 GLU B C 1
ATOM 4629 O O . GLU B 1 152 ? -22.125 -18.766 -24.453 1 98.69 152 GLU B O 1
ATOM 4634 N N . LEU B 1 153 ? -20.328 -19.547 -23.391 1 98.56 153 LEU B N 1
ATOM 4635 C CA . LEU B 1 153 ? -19.391 -19.219 -24.469 1 98.56 153 LEU B CA 1
ATOM 4636 C C . LEU B 1 153 ? -19.297 -20.375 -25.453 1 98.56 153 LEU B C 1
ATOM 4638 O O . LEU B 1 153 ? -18.688 -20.234 -26.516 1 98.56 153 LEU B O 1
ATOM 4642 N N . GLY B 1 154 ? -19.859 -21.469 -25.156 1 98.31 154 GLY B N 1
ATOM 4643 C CA . GLY B 1 154 ? -19.766 -22.656 -26 1 98.31 154 GLY B CA 1
ATOM 4644 C C . GLY B 1 154 ? -18.375 -23.266 -26.031 1 98.31 154 GLY B C 1
ATOM 4645 O O . GLY B 1 154 ? -17.922 -23.75 -27.062 1 98.31 154 GLY B O 1
ATOM 4646 N N . GLU B 1 155 ? -17.656 -23.078 -24.938 1 98.5 155 GLU B N 1
ATOM 4647 C CA . GLU B 1 155 ? -16.281 -23.562 -24.797 1 98.5 155 GLU B CA 1
ATOM 4648 C C . GLU B 1 155 ? -16.156 -24.5 -23.609 1 98.5 155 GLU B C 1
ATOM 4650 O O . GLU B 1 155 ? -17.109 -24.719 -22.859 1 98.5 155 GLU B O 1
ATOM 4655 N N . THR B 1 156 ? -15.062 -25.172 -23.516 1 98.56 156 THR B N 1
ATOM 4656 C CA . THR B 1 156 ? -14.688 -25.969 -22.344 1 98.56 156 THR B CA 1
ATOM 4657 C C . THR B 1 156 ? -13.477 -25.359 -21.656 1 98.56 156 THR B C 1
ATOM 4659 O O . THR B 1 156 ? -12.453 -25.094 -22.297 1 98.56 156 THR B O 1
ATOM 4662 N N . ALA B 1 157 ? -13.602 -25.094 -20.391 1 98.75 157 ALA B N 1
ATOM 4663 C CA . ALA B 1 157 ? -12.508 -24.469 -19.641 1 98.75 157 ALA B CA 1
ATOM 4664 C C . ALA B 1 157 ? -11.672 -25.531 -18.922 1 98.75 157 ALA B C 1
ATOM 4666 O O . ALA B 1 157 ? -12.219 -26.422 -18.281 1 98.75 157 ALA B O 1
ATOM 4667 N N . ASN B 1 158 ? -10.336 -25.453 -19.109 1 98.81 158 ASN B N 1
ATOM 4668 C CA . ASN B 1 158 ? -9.453 -26.297 -18.312 1 98.81 158 ASN B CA 1
ATOM 4669 C C . ASN B 1 158 ? -9.414 -25.828 -16.859 1 98.81 158 ASN B C 1
ATOM 4671 O O . ASN B 1 158 ? -9.227 -24.641 -16.594 1 98.81 158 ASN B O 1
ATOM 4675 N N . VAL B 1 159 ? -9.609 -26.766 -15.914 1 98.88 159 VAL B N 1
ATOM 4676 C CA . VAL B 1 159 ? -9.578 -26.406 -14.5 1 98.88 159 VAL B CA 1
ATOM 4677 C C . VAL B 1 159 ? -8.625 -27.328 -13.75 1 98.88 159 VAL B C 1
ATOM 4679 O O . VAL B 1 159 ? -8.531 -28.516 -14.055 1 98.88 159 VAL B O 1
ATOM 4682 N N . ALA B 1 160 ? -7.828 -26.812 -12.977 1 98.81 160 ALA B N 1
ATOM 4683 C CA . ALA B 1 160 ? -7.125 -27.469 -11.875 1 98.81 160 ALA B CA 1
ATOM 4684 C C . ALA B 1 160 ? -7.676 -27.016 -10.531 1 98.81 160 ALA B C 1
ATOM 4686 O O . ALA B 1 160 ? -8.547 -26.141 -10.469 1 98.81 160 ALA B O 1
ATOM 4687 N N . PHE B 1 161 ? -7.309 -27.688 -9.461 1 98.69 161 PHE B N 1
ATOM 4688 C CA . PHE B 1 161 ? -7.898 -27.375 -8.164 1 98.69 161 PHE B CA 1
ATOM 4689 C C . PHE B 1 161 ? -6.816 -27.016 -7.152 1 98.69 161 PHE B C 1
ATOM 4691 O O . PHE B 1 161 ? -5.898 -27.797 -6.91 1 98.69 161 PHE B O 1
ATOM 4698 N N . ARG B 1 162 ? -6.895 -25.781 -6.621 1 98 162 ARG B N 1
ATOM 4699 C CA . ARG B 1 162 ? -6.016 -25.422 -5.516 1 98 162 ARG B CA 1
ATOM 4700 C C . ARG B 1 162 ? -6.43 -26.141 -4.23 1 98 162 ARG B C 1
ATOM 4702 O O . ARG B 1 162 ? -7.52 -25.906 -3.709 1 98 162 ARG B O 1
ATOM 4709 N N . ILE B 1 163 ? -5.562 -26.953 -3.758 1 96.94 163 ILE B N 1
ATOM 4710 C CA . ILE B 1 163 ? -5.883 -27.719 -2.557 1 96.94 163 ILE B CA 1
ATOM 4711 C C . ILE B 1 163 ? -5.047 -27.219 -1.385 1 96.94 163 ILE B C 1
ATOM 4713 O O . ILE B 1 163 ? -3.994 -26.609 -1.583 1 96.94 163 ILE B O 1
ATOM 4717 N N . ASN B 1 164 ? -5.562 -27.328 -0.221 1 92.94 164 ASN B N 1
ATOM 4718 C CA . ASN B 1 164 ? -4.879 -27.016 1.028 1 92.94 164 ASN B CA 1
ATOM 4719 C C . ASN B 1 164 ? -4.637 -28.266 1.865 1 92.94 164 ASN B C 1
ATOM 4721 O O . ASN B 1 164 ? -5.516 -28.703 2.609 1 92.94 164 ASN B O 1
ATOM 4725 N N . PRO B 1 165 ? -3.434 -28.766 1.801 1 88.62 165 PRO B N 1
ATOM 4726 C CA . PRO B 1 165 ? -3.109 -29.969 2.557 1 88.62 165 PRO B CA 1
ATOM 4727 C C . PRO B 1 165 ? -2.629 -29.672 3.977 1 88.62 165 PRO B C 1
ATOM 4729 O O . PRO B 1 165 ? -2.082 -30.547 4.645 1 88.62 165 PRO B O 1
ATOM 4732 N N . ASN B 1 166 ? -2.729 -28.359 4.422 1 86.44 166 ASN B N 1
ATOM 4733 C CA . ASN B 1 166 ? -2.393 -27.922 5.773 1 86.44 166 ASN B CA 1
ATOM 4734 C C . ASN B 1 166 ? -0.91 -28.109 6.074 1 86.44 166 ASN B C 1
ATOM 4736 O O . ASN B 1 166 ? -0.552 -28.766 7.059 1 86.44 166 ASN B O 1
ATOM 4740 N N . VAL B 1 167 ? -0.1 -27.531 5.316 1 85.56 167 VAL B N 1
ATOM 4741 C CA . VAL B 1 167 ? 1.344 -27.531 5.527 1 85.56 167 VAL B CA 1
ATOM 4742 C C . VAL B 1 167 ? 1.764 -26.219 6.176 1 85.56 167 VAL B C 1
ATOM 4744 O O . VAL B 1 167 ? 1.342 -25.141 5.742 1 85.56 167 VAL B O 1
ATOM 4747 N N . ASN B 1 168 ? 2.477 -26.25 7.234 1 81.94 168 ASN B N 1
ATOM 4748 C CA . ASN B 1 168 ? 3.033 -25.047 7.848 1 81.94 168 ASN B CA 1
ATOM 4749 C C . ASN B 1 168 ? 4.309 -24.594 7.141 1 81.94 168 ASN B C 1
ATOM 4751 O O . ASN B 1 168 ? 5.336 -25.266 7.207 1 81.94 168 ASN B O 1
ATOM 4755 N N . PRO B 1 169 ? 4.285 -23.438 6.594 1 81.5 169 PRO B N 1
ATOM 4756 C CA . PRO B 1 169 ? 5.449 -23 5.82 1 81.5 169 PRO B CA 1
ATOM 4757 C C . PRO B 1 169 ? 6.551 -22.406 6.699 1 81.5 169 PRO B C 1
ATOM 4759 O O . PRO B 1 169 ? 7.672 -22.203 6.227 1 81.5 169 PRO B O 1
ATOM 4762 N N . LYS B 1 170 ? 6.5 -22.25 7.996 1 76.88 170 LYS B N 1
ATOM 4763 C CA . LYS B 1 170 ? 7.473 -21.688 8.922 1 76.88 170 LYS B CA 1
ATOM 4764 C C . LYS B 1 170 ? 7.969 -20.328 8.445 1 76.88 170 LYS B C 1
ATOM 4766 O O . LYS B 1 170 ? 9.18 -20.078 8.398 1 76.88 170 LYS B O 1
ATOM 4771 N N . THR B 1 171 ? 7.066 -19.5 7.859 1 79.12 171 THR B N 1
ATOM 4772 C CA . THR B 1 171 ? 7.375 -18.141 7.422 1 79.12 171 THR B CA 1
ATOM 4773 C C . THR B 1 171 ? 6.414 -17.141 8.055 1 79.12 171 THR B C 1
ATOM 4775 O O . THR B 1 171 ? 5.641 -17.5 8.945 1 79.12 171 THR B O 1
ATOM 4778 N N . HIS B 1 172 ? 6.578 -15.867 7.637 1 78.44 172 HIS B N 1
ATOM 4779 C CA . HIS B 1 172 ? 5.73 -14.82 8.203 1 78.44 172 HIS B CA 1
ATOM 4780 C C . HIS B 1 172 ? 4.254 -15.141 8 1 78.44 172 HIS B C 1
ATOM 4782 O O . HIS B 1 172 ? 3.848 -15.57 6.922 1 78.44 172 HIS B O 1
ATOM 4788 N N . PRO B 1 173 ? 3.453 -14.906 8.992 1 72.19 173 PRO B N 1
ATOM 4789 C CA . PRO B 1 173 ? 2.031 -15.25 8.914 1 72.19 173 PRO B CA 1
ATOM 4790 C C . PRO B 1 173 ? 1.316 -14.547 7.758 1 72.19 173 PRO B C 1
ATOM 4792 O O . PRO B 1 173 ? 0.46 -15.141 7.102 1 72.19 173 PRO B O 1
ATOM 4795 N N . LYS B 1 174 ? 1.698 -13.375 7.41 1 76.19 174 LYS B N 1
ATOM 4796 C CA . LYS B 1 174 ? 0.982 -12.594 6.406 1 76.19 174 LYS B CA 1
ATOM 4797 C C . LYS B 1 174 ? 1.303 -13.086 4.996 1 76.19 174 LYS B C 1
ATOM 4799 O O . LYS B 1 174 ? 0.607 -12.742 4.039 1 76.19 174 LYS B O 1
ATOM 4804 N N . ILE B 1 175 ? 2.252 -13.961 4.883 1 72.75 175 ILE B N 1
ATOM 4805 C CA . ILE B 1 175 ? 2.588 -14.477 3.561 1 72.75 175 ILE B CA 1
ATOM 4806 C C . ILE B 1 175 ? 2.541 -16 3.572 1 72.75 175 ILE B C 1
ATOM 4808 O O . ILE B 1 175 ? 3.096 -16.656 2.686 1 72.75 175 ILE B O 1
ATOM 4812 N N . SER B 1 176 ? 1.961 -16.516 4.637 1 79 176 SER B N 1
ATOM 4813 C CA . SER B 1 176 ? 1.625 -17.938 4.715 1 79 176 SER B CA 1
ATOM 4814 C C . SER B 1 176 ? 0.261 -18.219 4.094 1 79 176 SER B C 1
ATOM 4816 O O . SER B 1 176 ? -0.734 -17.578 4.457 1 79 176 SER B O 1
ATOM 4818 N N . THR B 1 177 ? 0.218 -19.125 3.225 1 74.56 177 THR B N 1
ATOM 4819 C CA . THR B 1 177 ? -1.037 -19.359 2.521 1 74.56 177 THR B CA 1
ATOM 4820 C C . THR B 1 177 ? -1.472 -20.812 2.656 1 74.56 177 THR B C 1
ATOM 4822 O O . THR B 1 177 ? -2.584 -21.172 2.266 1 74.56 177 THR B O 1
ATOM 4825 N N . GLY B 1 178 ? -0.665 -21.656 3.213 1 77.44 178 GLY B N 1
ATOM 4826 C CA . GLY B 1 178 ? -0.933 -23.094 3.24 1 77.44 178 GLY B CA 1
ATOM 4827 C C . GLY B 1 178 ? -1.609 -23.547 4.52 1 77.44 178 GLY B C 1
ATOM 4828 O O . GLY B 1 178 ? -1.736 -24.75 4.766 1 77.44 178 GLY B O 1
ATOM 4829 N N . LEU B 1 179 ? -2.002 -22.594 5.309 1 80.25 179 LEU B N 1
ATOM 4830 C CA . LEU B 1 179 ? -2.658 -22.938 6.562 1 80.25 179 LEU B CA 1
ATOM 4831 C C . LEU B 1 179 ? -4.172 -23 6.387 1 80.25 179 LEU B C 1
ATOM 4833 O O . LEU B 1 179 ? -4.754 -22.172 5.676 1 80.25 179 LEU B O 1
ATOM 4837 N N . LYS B 1 180 ? -4.734 -23.875 7.082 1 77.44 180 LYS B N 1
ATOM 4838 C CA . LYS B 1 180 ? -6.172 -24.109 6.996 1 77.44 180 LYS B CA 1
ATOM 4839 C C . LYS B 1 180 ? -6.965 -22.859 7.352 1 77.44 180 LYS B C 1
ATOM 4841 O O . LYS B 1 180 ? -8.078 -22.672 6.867 1 77.44 180 LYS B O 1
ATOM 4846 N N . LYS B 1 181 ? -6.41 -22.031 8.062 1 81.5 181 LYS B N 1
ATOM 4847 C CA . LYS B 1 181 ? -7.117 -20.844 8.539 1 81.5 181 LYS B CA 1
ATOM 4848 C C . LYS B 1 181 ? -7.121 -19.75 7.484 1 81.5 181 LYS B C 1
ATOM 4850 O O . LYS B 1 181 ? -7.844 -18.766 7.609 1 81.5 181 LYS B O 1
ATOM 4855 N N . ASN B 1 182 ? -6.359 -19.984 6.453 1 85.12 182 ASN B N 1
ATOM 4856 C CA . ASN B 1 182 ? -6.297 -18.953 5.418 1 85.12 182 ASN B CA 1
ATOM 4857 C C . ASN B 1 182 ? -7.418 -19.125 4.395 1 85.12 182 ASN B C 1
ATOM 4859 O O . ASN B 1 182 ? -8.062 -20.172 4.34 1 85.12 182 ASN B O 1
ATOM 4863 N N . LYS B 1 183 ? -7.59 -18.156 3.58 1 86.75 183 LYS B N 1
ATOM 4864 C CA . LYS B 1 183 ? -8.727 -18.094 2.662 1 86.75 183 LYS B CA 1
ATOM 4865 C C . LYS B 1 183 ? -8.477 -18.938 1.417 1 86.75 183 LYS B C 1
ATOM 4867 O O . LYS B 1 183 ? -9.312 -18.969 0.51 1 86.75 183 LYS B O 1
ATOM 4872 N N . PHE B 1 184 ? -7.332 -19.609 1.348 1 92.69 184 PHE B N 1
ATOM 4873 C CA . PHE B 1 184 ? -6.926 -20.203 0.073 1 92.69 184 PHE B CA 1
ATOM 4874 C C . PHE B 1 184 ? -7.125 -21.703 0.082 1 92.69 184 PHE B C 1
ATOM 4876 O O . PHE B 1 184 ? -6.852 -22.375 1.086 1 92.69 184 PHE B O 1
ATOM 4883 N N . GLY B 1 185 ? -7.578 -22.234 -1.076 1 93.75 185 GLY B N 1
ATOM 4884 C CA . GLY B 1 185 ? -7.512 -23.656 -1.389 1 93.75 185 GLY B CA 1
ATOM 4885 C C . GLY B 1 185 ? -8.68 -24.453 -0.829 1 93.75 185 GLY B C 1
ATOM 4886 O O . GLY B 1 185 ? -9.359 -24 0.094 1 93.75 185 GLY B O 1
ATOM 4887 N N . LEU B 1 186 ? -8.938 -25.578 -1.391 1 96.25 186 LEU B N 1
ATOM 4888 C CA . LEU B 1 186 ? -9.922 -26.562 -0.936 1 96.25 186 LEU B CA 1
ATOM 4889 C C . LEU B 1 186 ? -9.297 -27.547 0.032 1 96.25 186 LEU B C 1
ATOM 4891 O O . LEU B 1 186 ? -8.266 -28.156 -0.276 1 96.25 186 LEU B O 1
ATOM 4895 N N . ASP B 1 187 ? -9.906 -27.703 1.106 1 94.12 187 ASP B N 1
ATOM 4896 C CA . ASP B 1 187 ? -9.359 -28.547 2.164 1 94.12 187 ASP B CA 1
ATOM 4897 C C . ASP B 1 187 ? -9.359 -30.016 1.754 1 94.12 187 ASP B C 1
ATOM 4899 O O . ASP B 1 187 ? -10.383 -30.531 1.311 1 94.12 187 ASP B O 1
ATOM 4903 N N . VAL B 1 188 ? -8.227 -30.672 1.938 1 94.88 188 VAL B N 1
ATOM 4904 C CA . VAL B 1 188 ? -8.094 -32.062 1.537 1 94.88 188 VAL B CA 1
ATOM 4905 C C . VAL B 1 188 ? -8.656 -32.969 2.633 1 94.88 188 VAL B C 1
ATOM 4907 O O . VAL B 1 188 ? -9.406 -33.906 2.348 1 94.88 188 VAL B O 1
ATOM 4910 N N . GLU B 1 189 ? -8.328 -32.625 3.865 1 93.12 189 GLU B N 1
ATOM 4911 C CA . GLU B 1 189 ? -8.648 -33.5 5 1 93.12 189 GLU B CA 1
ATOM 4912 C C . GLU B 1 189 ? -10.156 -33.656 5.176 1 93.12 189 GLU B C 1
ATOM 4914 O O . GLU B 1 189 ? -10.641 -34.719 5.508 1 93.12 189 GLU B O 1
ATOM 4919 N N . SER B 1 190 ? -10.875 -32.562 4.898 1 93.44 190 SER B N 1
ATOM 4920 C CA . SER B 1 190 ? -12.32 -32.594 5.105 1 93.44 190 SER B CA 1
ATOM 4921 C C . SER B 1 190 ? -13.039 -33.25 3.93 1 93.44 190 SER B C 1
ATOM 4923 O O . SER B 1 190 ? -14.242 -33.531 4.004 1 93.44 190 SER B O 1
ATOM 4925 N N . GLY B 1 191 ? -12.367 -33.438 2.807 1 95.25 191 GLY B N 1
ATOM 4926 C CA . GLY B 1 191 ? -12.961 -34.062 1.637 1 95.25 191 GLY B CA 1
ATOM 4927 C C . GLY B 1 191 ? -13.523 -33.062 0.647 1 95.25 191 GLY B C 1
ATOM 4928 O O . GLY B 1 191 ? -14 -33.438 -0.425 1 95.25 191 GLY B O 1
ATOM 4929 N N . ILE B 1 192 ? -13.406 -31.828 0.95 1 95.75 192 ILE B N 1
ATOM 4930 C CA . ILE B 1 192 ? -13.992 -30.797 0.108 1 95.75 192 ILE B CA 1
ATOM 4931 C C . ILE B 1 192 ? -13.289 -30.781 -1.251 1 95.75 192 ILE B C 1
ATOM 4933 O O . ILE B 1 192 ? -13.938 -30.578 -2.283 1 95.75 192 ILE B O 1
ATOM 4937 N N . ALA B 1 193 ? -12 -30.969 -1.247 1 97.25 193 ALA B N 1
ATOM 4938 C CA . ALA B 1 193 ? -11.25 -31 -2.5 1 97.25 193 ALA B CA 1
ATOM 4939 C C . ALA B 1 193 ? -11.742 -32.125 -3.404 1 97.25 193 ALA B C 1
ATOM 4941 O O . ALA B 1 193 ? -12.023 -31.906 -4.582 1 97.25 193 ALA B O 1
ATOM 4942 N N . MET B 1 194 ? -11.867 -33.312 -2.818 1 97.75 194 MET B N 1
ATOM 4943 C CA . MET B 1 194 ? -12.344 -34.469 -3.578 1 97.75 194 MET B CA 1
ATOM 4944 C C . MET B 1 194 ? -13.758 -34.25 -4.094 1 97.75 194 MET B C 1
ATOM 4946 O O . MET B 1 194 ? -14.062 -34.562 -5.246 1 97.75 194 MET B O 1
ATOM 4950 N N . LYS B 1 195 ? -14.562 -33.688 -3.234 1 97.62 195 LYS B N 1
ATOM 4951 C CA . LYS B 1 195 ? -15.938 -33.406 -3.611 1 97.62 195 LYS B CA 1
ATOM 4952 C C . LYS B 1 195 ? -15.992 -32.438 -4.805 1 97.62 195 LYS B C 1
ATOM 4954 O O . LYS B 1 195 ? -16.75 -32.688 -5.746 1 97.62 195 LYS B O 1
ATOM 4959 N N . ALA B 1 196 ? -15.227 -31.422 -4.77 1 98.12 196 ALA B N 1
ATOM 4960 C CA . ALA B 1 196 ? -15.203 -30.438 -5.844 1 98.12 196 ALA B CA 1
ATOM 4961 C C . ALA B 1 196 ? -14.742 -31.062 -7.156 1 98.12 196 ALA B C 1
ATOM 4963 O O . ALA B 1 196 ? -15.312 -30.781 -8.211 1 98.12 196 ALA B O 1
ATOM 4964 N N . ILE B 1 197 ? -13.727 -31.891 -7.098 1 98.62 197 ILE B N 1
ATOM 4965 C CA . ILE B 1 197 ? -13.18 -32.531 -8.297 1 98.62 197 ILE B CA 1
ATOM 4966 C C . ILE B 1 197 ? -14.203 -33.469 -8.898 1 98.62 197 ILE B C 1
ATOM 4968 O O . ILE B 1 197 ? -14.422 -33.469 -10.109 1 98.62 197 ILE B O 1
ATOM 4972 N N . LYS B 1 198 ? -14.852 -34.25 -8.086 1 98.38 198 LYS B N 1
ATOM 4973 C CA . LYS B 1 198 ? -15.883 -35.156 -8.562 1 98.38 198 LYS B CA 1
ATOM 4974 C C . LYS B 1 198 ? -17.047 -34.406 -9.195 1 98.38 198 LYS B C 1
ATOM 4976 O O . LYS B 1 198 ? -17.594 -34.844 -10.203 1 98.38 198 LYS B O 1
ATOM 4981 N N . MET B 1 199 ? -17.359 -33.312 -8.555 1 98.44 199 MET B N 1
ATOM 4982 C CA . MET B 1 199 ? -18.391 -32.469 -9.125 1 98.44 199 MET B CA 1
ATOM 4983 C C . MET B 1 199 ? -18 -31.984 -10.516 1 98.44 199 MET B C 1
ATOM 4985 O O . MET B 1 199 ? -18.828 -31.953 -11.43 1 98.44 199 MET B O 1
ATOM 4989 N N . ALA B 1 200 ? -16.797 -31.594 -10.695 1 98.69 200 ALA B N 1
ATOM 4990 C CA . ALA B 1 200 ? -16.281 -31.094 -11.969 1 98.69 200 ALA B CA 1
ATOM 4991 C C . ALA B 1 200 ? -16.375 -32.156 -13.055 1 98.69 200 ALA B C 1
ATOM 4993 O O . ALA B 1 200 ? -16.641 -31.859 -14.219 1 98.69 200 ALA B O 1
ATOM 4994 N N . LEU B 1 201 ? -16.109 -33.406 -12.719 1 98.25 201 LEU B N 1
ATOM 4995 C CA . LEU B 1 201 ? -16.125 -34.531 -13.68 1 98.25 201 LEU B CA 1
ATOM 4996 C C . LEU B 1 201 ? -17.516 -34.75 -14.242 1 98.25 201 LEU B C 1
ATOM 4998 O O . LEU B 1 201 ? -17.672 -35.312 -15.32 1 98.25 201 LEU B O 1
ATOM 5002 N N . GLU B 1 202 ? -18.484 -34.281 -13.5 1 98.12 202 GLU B N 1
ATOM 5003 C CA . GLU B 1 202 ? -19.875 -34.438 -13.93 1 98.12 202 GLU B CA 1
ATOM 5004 C C . GLU B 1 202 ? -20.344 -33.219 -14.719 1 98.12 202 GLU B C 1
ATOM 5006 O O . GLU B 1 202 ? -21.453 -33.188 -15.242 1 98.12 202 GLU B O 1
ATOM 5011 N N . MET B 1 203 ? -19.5 -32.25 -14.828 1 98.38 203 MET B N 1
ATOM 5012 C CA . MET B 1 203 ? -19.828 -31.016 -15.539 1 98.38 203 MET B CA 1
ATOM 5013 C C . MET B 1 203 ? -19.406 -31.094 -17 1 98.38 203 MET B C 1
ATOM 5015 O O . MET B 1 203 ? -18.375 -31.688 -17.312 1 98.38 203 MET B O 1
ATOM 5019 N N . GLU B 1 204 ? -20.156 -30.453 -17.859 1 98.06 204 GLU B N 1
ATOM 5020 C CA . GLU B 1 204 ? -19.969 -30.625 -19.297 1 98.06 204 GLU B CA 1
ATOM 5021 C C . GLU B 1 204 ? -18.969 -29.609 -19.859 1 98.06 204 GLU B C 1
ATOM 5023 O O . GLU B 1 204 ? -18.391 -29.828 -20.922 1 98.06 204 GLU B O 1
ATOM 5028 N N . TYR B 1 205 ? -18.734 -28.547 -19.109 1 98.62 205 TYR B N 1
ATOM 5029 C CA . TYR B 1 205 ? -18.016 -27.469 -19.75 1 98.62 205 TYR B CA 1
ATOM 5030 C C . TYR B 1 205 ? -16.703 -27.172 -19.031 1 98.62 205 TYR B C 1
ATOM 5032 O O . TYR B 1 205 ? -16.141 -26.078 -19.188 1 98.62 205 TYR B O 1
ATOM 5040 N N . VAL B 1 206 ? -16.25 -28.109 -18.203 1 98.69 206 VAL B N 1
ATOM 5041 C CA . VAL B 1 206 ? -14.922 -28 -17.609 1 98.69 206 VAL B CA 1
ATOM 5042 C C . VAL B 1 206 ? -14.148 -29.297 -17.828 1 98.69 206 VAL B C 1
ATOM 5044 O O . VAL B 1 206 ? -14.742 -30.375 -17.938 1 98.69 206 VAL B O 1
ATOM 5047 N N . ASN B 1 207 ? -12.898 -29.141 -18.047 1 98.69 207 ASN B N 1
ATOM 5048 C CA . ASN B 1 207 ? -11.953 -30.25 -18.188 1 98.69 207 ASN B CA 1
ATOM 5049 C C . ASN B 1 207 ? -10.938 -30.266 -17.031 1 98.69 207 ASN B C 1
ATOM 5051 O O . ASN B 1 207 ? -10.148 -29.328 -16.906 1 98.69 207 ASN B O 1
ATOM 5055 N N . VAL B 1 208 ? -10.992 -31.297 -16.188 1 98.69 208 VAL B N 1
ATOM 5056 C CA . VAL B 1 208 ? -10.094 -31.391 -15.039 1 98.69 208 VAL B CA 1
ATOM 5057 C C . VAL B 1 208 ? -8.695 -31.781 -15.508 1 98.69 208 VAL B C 1
ATOM 5059 O O . VAL B 1 208 ? -8.5 -32.844 -16.094 1 98.69 208 VAL B O 1
ATOM 5062 N N . VAL B 1 209 ? -7.703 -30.875 -15.18 1 98.5 209 VAL B N 1
ATOM 5063 C CA . VAL B 1 209 ? -6.395 -31.141 -15.766 1 98.5 209 VAL B CA 1
ATOM 5064 C C . VAL B 1 209 ? -5.363 -31.344 -14.664 1 98.5 209 VAL B C 1
ATOM 5066 O O . VAL B 1 209 ? -4.262 -31.844 -14.914 1 98.5 209 VAL B O 1
ATOM 5069 N N . GLY B 1 210 ? -5.703 -30.875 -13.453 1 98.38 210 GLY B N 1
ATOM 5070 C CA . GLY B 1 210 ? -4.633 -31.047 -12.484 1 98.38 210 GLY B CA 1
ATOM 5071 C C . GLY B 1 210 ? -4.977 -30.516 -11.109 1 98.38 210 GLY B C 1
ATOM 5072 O O . GLY B 1 210 ? -6.152 -30.297 -10.797 1 98.38 210 GLY B O 1
ATOM 5073 N N . VAL B 1 211 ? -3.898 -30.422 -10.188 1 98.62 211 VAL B N 1
ATOM 5074 C CA . VAL B 1 211 ? -4 -29.875 -8.844 1 98.62 211 VAL B CA 1
ATOM 5075 C C . VAL B 1 211 ? -2.912 -28.828 -8.625 1 98.62 211 VAL B C 1
ATOM 5077 O O . VAL B 1 211 ? -1.865 -28.875 -9.273 1 98.62 211 VAL B O 1
ATOM 5080 N N . HIS B 1 212 ? -3.27 -27.875 -7.805 1 98.31 212 HIS B N 1
ATOM 5081 C CA . HIS B 1 212 ? -2.387 -26.766 -7.445 1 98.31 212 HIS B CA 1
ATOM 5082 C C . HIS B 1 212 ? -2.268 -26.641 -5.93 1 98.31 212 HIS B C 1
ATOM 5084 O O . HIS B 1 212 ? -3.252 -26.797 -5.207 1 98.31 212 HIS B O 1
ATOM 5090 N N . CYS B 1 213 ? -1.07 -26.422 -5.469 1 97.25 213 CYS B N 1
ATOM 5091 C CA . CYS B 1 213 ? -0.82 -26.125 -4.062 1 97.25 213 CYS B CA 1
ATOM 5092 C C . CYS B 1 213 ? 0.234 -25.031 -3.912 1 97.25 213 CYS B C 1
ATOM 5094 O O . CYS B 1 213 ? 1.21 -25 -4.664 1 97.25 213 CYS B O 1
ATOM 5096 N N . HIS B 1 214 ? 0.016 -24.109 -3.072 1 95.5 214 HIS B N 1
ATOM 5097 C CA . HIS B 1 214 ? 0.965 -23.062 -2.736 1 95.5 214 HIS B CA 1
ATOM 5098 C C . HIS B 1 214 ? 1.01 -22.812 -1.232 1 95.5 214 HIS B C 1
ATOM 5100 O O . HIS B 1 214 ? -0.004 -22.453 -0.626 1 95.5 214 HIS B O 1
ATOM 5106 N N . ILE B 1 215 ? 2.139 -22.891 -0.626 1 92.44 215 ILE B N 1
ATOM 5107 C CA . ILE B 1 215 ? 2.158 -22.938 0.832 1 92.44 215 ILE B CA 1
ATOM 5108 C C . ILE B 1 215 ? 2.693 -21.625 1.393 1 92.44 215 ILE B C 1
ATOM 5110 O O . ILE B 1 215 ? 2.564 -21.359 2.59 1 92.44 215 ILE B O 1
ATOM 5114 N N . GLY B 1 216 ? 3.393 -20.812 0.523 1 90.94 216 GLY B N 1
ATOM 5115 C CA . GLY B 1 216 ? 3.889 -19.547 1.036 1 90.94 216 GLY B CA 1
ATOM 5116 C C . GLY B 1 216 ? 5.047 -18.984 0.232 1 90.94 216 GLY B C 1
ATOM 5117 O O . GLY B 1 216 ? 5.27 -19.391 -0.911 1 90.94 216 GLY B O 1
ATOM 5118 N N . SER B 1 217 ? 5.652 -17.922 0.84 1 91.81 217 SER B N 1
ATOM 5119 C CA . SER B 1 217 ? 6.777 -17.25 0.21 1 91.81 217 SER B CA 1
ATOM 5120 C C . SER B 1 217 ? 7.953 -17.125 1.171 1 91.81 217 SER B C 1
ATOM 5122 O O . SER B 1 217 ? 7.793 -17.281 2.383 1 91.81 217 SER B O 1
ATOM 5124 N N . GLN B 1 218 ? 9.109 -16.875 0.626 1 94.62 218 GLN B N 1
ATOM 5125 C CA . GLN B 1 218 ? 10.344 -16.672 1.382 1 94.62 218 GLN B CA 1
ATOM 5126 C C . GLN B 1 218 ? 10.625 -17.859 2.307 1 94.62 218 GLN B C 1
ATOM 5128 O O . GLN B 1 218 ? 10.836 -17.672 3.508 1 94.62 218 GLN B O 1
ATOM 5133 N N . LEU B 1 219 ? 10.438 -19.047 1.722 1 95.06 219 LEU B N 1
ATOM 5134 C CA . LEU B 1 219 ? 10.781 -20.266 2.455 1 95.06 219 LEU B CA 1
ATOM 5135 C C . LEU B 1 219 ? 12.281 -20.516 2.416 1 95.06 219 LEU B C 1
ATOM 5137 O O . LEU B 1 219 ? 12.852 -20.734 1.343 1 95.06 219 LEU B O 1
ATOM 5141 N N . THR B 1 220 ? 12.875 -20.5 3.576 1 95.44 220 THR B N 1
ATOM 5142 C CA . THR B 1 220 ? 14.32 -20.672 3.666 1 95.44 220 THR B CA 1
ATOM 5143 C C . THR B 1 220 ? 14.664 -22.031 4.254 1 95.44 220 THR B C 1
ATOM 5145 O O . THR B 1 220 ? 15.789 -22.25 4.711 1 95.44 220 THR B O 1
ATOM 5148 N N . ASP B 1 221 ? 13.703 -22.875 4.328 1 95.44 221 ASP B N 1
ATOM 5149 C CA . ASP B 1 221 ? 13.82 -24.297 4.699 1 95.44 221 ASP B CA 1
ATOM 5150 C C . ASP B 1 221 ? 13.203 -25.188 3.633 1 95.44 221 ASP B C 1
ATOM 5152 O O . ASP B 1 221 ? 12.148 -24.875 3.08 1 95.44 221 ASP B O 1
ATOM 5156 N N . ILE B 1 222 ? 13.844 -26.297 3.348 1 96.19 222 ILE B N 1
ATOM 5157 C CA . ILE B 1 222 ? 13.414 -27.172 2.262 1 96.19 222 ILE B CA 1
ATOM 5158 C C . ILE B 1 222 ? 12.312 -28.109 2.758 1 96.19 222 ILE B C 1
ATOM 5160 O O . ILE B 1 222 ? 11.5 -28.594 1.968 1 96.19 222 ILE B O 1
ATOM 5164 N N . SER B 1 223 ? 12.242 -28.359 4.059 1 96.31 223 SER B N 1
ATOM 5165 C CA . SER B 1 223 ? 11.383 -29.391 4.637 1 96.31 223 SER B CA 1
ATOM 5166 C C . SER B 1 223 ? 9.914 -29.141 4.301 1 96.31 223 SER B C 1
ATOM 5168 O O . SER B 1 223 ? 9.18 -30.078 4.004 1 96.31 223 SER B O 1
ATOM 5170 N N . PRO B 1 224 ? 9.484 -27.875 4.281 1 95.75 224 PRO B N 1
ATOM 5171 C CA . PRO B 1 224 ? 8.078 -27.656 3.926 1 95.75 224 PRO B CA 1
ATOM 5172 C C . PRO B 1 224 ? 7.77 -28.062 2.484 1 95.75 224 PRO B C 1
ATOM 5174 O O . PRO B 1 224 ? 6.66 -28.516 2.188 1 95.75 224 PRO B O 1
ATOM 5177 N N . PHE B 1 225 ? 8.734 -27.953 1.595 1 97 225 PHE B N 1
ATOM 5178 C CA . PHE B 1 225 ? 8.531 -28.344 0.203 1 97 225 PHE B CA 1
ATOM 5179 C C . PHE B 1 225 ? 8.391 -29.844 0.079 1 97 225 PHE B C 1
ATOM 5181 O O . PHE B 1 225 ? 7.574 -30.344 -0.711 1 97 225 PHE B O 1
ATOM 5188 N N . ILE B 1 226 ? 9.164 -30.531 0.854 1 97.75 226 ILE B N 1
ATOM 5189 C CA . ILE B 1 226 ? 9.086 -31.984 0.853 1 97.75 226 ILE B CA 1
ATOM 5190 C C . ILE B 1 226 ? 7.719 -32.438 1.358 1 97.75 226 ILE B C 1
ATOM 5192 O O . ILE B 1 226 ? 7.066 -33.281 0.741 1 97.75 226 ILE B O 1
ATOM 5196 N N . GLU B 1 227 ? 7.305 -31.828 2.447 1 97.06 227 GLU B N 1
ATOM 5197 C CA . GLU B 1 227 ? 6.008 -32.156 3.023 1 97.06 227 GLU B CA 1
ATOM 5198 C C . GLU B 1 227 ? 4.871 -31.844 2.061 1 97.06 227 GLU B C 1
ATOM 5200 O O . GLU B 1 227 ? 3.955 -32.656 1.876 1 97.06 227 GLU B O 1
ATOM 5205 N N . GLU B 1 228 ? 4.926 -30.656 1.463 1 97 228 GLU B N 1
ATOM 5206 C CA . GLU B 1 228 ? 3.936 -30.25 0.468 1 97 228 GLU B CA 1
ATOM 5207 C C . GLU B 1 228 ? 3.863 -31.266 -0.675 1 97 228 GLU B C 1
ATOM 5209 O O . GLU B 1 228 ? 2.775 -31.719 -1.047 1 97 228 GLU B O 1
ATOM 5214 N N . THR B 1 229 ? 5.016 -31.641 -1.175 1 98.31 229 THR B N 1
ATOM 5215 C CA . THR B 1 229 ? 5.09 -32.562 -2.311 1 98.31 229 THR B CA 1
ATOM 5216 C C . THR B 1 229 ? 4.496 -33.906 -1.95 1 98.31 229 THR B C 1
ATOM 5218 O O . THR B 1 229 ? 3.719 -34.469 -2.719 1 98.31 229 THR B O 1
ATOM 5221 N N . ARG B 1 230 ? 4.855 -34.375 -0.785 1 98.12 230 ARG B N 1
ATOM 5222 C CA . ARG B 1 230 ? 4.336 -35.656 -0.325 1 98.12 230 ARG B CA 1
ATOM 5223 C C . ARG B 1 230 ? 2.816 -35.625 -0.218 1 98.12 230 ARG B C 1
ATOM 5225 O O . ARG B 1 230 ? 2.137 -36.531 -0.728 1 98.12 230 ARG B O 1
ATOM 5232 N N . LYS B 1 231 ? 2.299 -34.656 0.368 1 97.38 231 LYS B N 1
ATOM 5233 C CA . LYS B 1 231 ? 0.861 -34.562 0.605 1 97.38 231 LYS B CA 1
ATOM 5234 C C . LYS B 1 231 ? 0.097 -34.406 -0.705 1 97.38 231 LYS B C 1
ATOM 5236 O O . LYS B 1 231 ? -0.986 -34.969 -0.873 1 97.38 231 LYS B O 1
ATOM 5241 N N . VAL B 1 232 ? 0.651 -33.594 -1.602 1 98.31 232 VAL B N 1
ATOM 5242 C CA . VAL B 1 232 ? 0.011 -33.406 -2.898 1 98.31 232 VAL B CA 1
ATOM 5243 C C . VAL B 1 232 ? 0.02 -34.719 -3.682 1 98.31 232 VAL B C 1
ATOM 5245 O O . VAL B 1 232 ? -0.997 -35.094 -4.262 1 98.31 232 VAL B O 1
ATOM 5248 N N . MET B 1 233 ? 1.17 -35.438 -3.666 1 98.5 233 MET B N 1
ATOM 5249 C CA . MET B 1 233 ? 1.26 -36.688 -4.406 1 98.5 233 MET B CA 1
ATOM 5250 C C . MET B 1 233 ? 0.385 -37.781 -3.766 1 98.5 233 MET B C 1
ATOM 5252 O O . MET B 1 233 ? -0.177 -38.625 -4.465 1 98.5 233 MET B O 1
ATOM 5256 N N . ASP B 1 234 ? 0.296 -37.719 -2.418 1 98.31 234 ASP B N 1
ATOM 5257 C CA . ASP B 1 234 ? -0.651 -38.594 -1.75 1 98.31 234 ASP B CA 1
ATOM 5258 C C . ASP B 1 234 ? -2.072 -38.375 -2.256 1 98.31 234 ASP B C 1
ATOM 5260 O O . ASP B 1 234 ? -2.822 -39.312 -2.48 1 98.31 234 ASP B O 1
ATOM 5264 N N . PHE B 1 235 ? -2.449 -37.156 -2.414 1 98.19 235 PHE B N 1
ATOM 5265 C CA . PHE B 1 235 ? -3.775 -36.812 -2.914 1 98.19 235 PHE B CA 1
ATOM 5266 C C . PHE B 1 235 ? -3.943 -37.281 -4.359 1 98.19 235 PHE B C 1
ATOM 5268 O O . PHE B 1 235 ? -5.012 -37.75 -4.746 1 98.19 235 PHE B O 1
ATOM 5275 N N . VAL B 1 236 ? -2.867 -37.125 -5.184 1 98.44 236 VAL B N 1
ATOM 5276 C CA . VAL B 1 236 ? -2.893 -37.594 -6.57 1 98.44 236 VAL B CA 1
ATOM 5277 C C . VAL B 1 236 ? -3.143 -39.094 -6.625 1 98.44 236 VAL B C 1
ATOM 5279 O O . VAL B 1 236 ? -3.891 -39.562 -7.48 1 98.44 236 VAL B O 1
ATOM 5282 N N . VAL B 1 237 ? -2.525 -39.812 -5.695 1 98.38 237 VAL B N 1
ATOM 5283 C CA . VAL B 1 237 ? -2.746 -41.25 -5.613 1 98.38 237 VAL B CA 1
ATOM 5284 C C . VAL B 1 237 ? -4.203 -41.531 -5.258 1 98.38 237 VAL B C 1
ATOM 5286 O O . VAL B 1 237 ? -4.828 -42.438 -5.828 1 98.38 237 VAL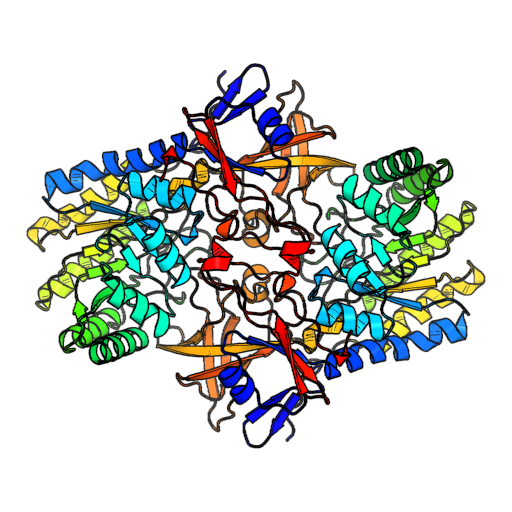 B O 1
ATOM 5289 N N . GLU B 1 238 ? -4.719 -40.75 -4.32 1 97.88 238 GLU B N 1
ATOM 5290 C CA . GLU B 1 238 ? -6.125 -40.906 -3.945 1 97.88 238 GLU B CA 1
ATOM 5291 C C . GLU B 1 238 ? -7.043 -40.656 -5.141 1 97.88 238 GLU B C 1
ATOM 5293 O O . GLU B 1 238 ? -8.039 -41.375 -5.312 1 97.88 238 GLU B O 1
ATOM 5298 N N . LEU B 1 239 ? -6.734 -39.688 -5.941 1 98.19 239 LEU B N 1
ATOM 5299 C CA . LEU B 1 239 ? -7.508 -39.406 -7.148 1 98.19 239 LEU B CA 1
ATOM 5300 C C . LEU B 1 239 ? -7.473 -40.594 -8.102 1 98.19 239 LEU B C 1
ATOM 5302 O O . LEU B 1 239 ? -8.508 -41 -8.633 1 98.19 239 LEU B O 1
ATOM 5306 N N . LYS B 1 240 ? -6.289 -41.156 -8.273 1 97.75 240 LYS B N 1
ATOM 5307 C CA . LYS B 1 240 ? -6.141 -42.312 -9.156 1 97.75 240 LYS B CA 1
ATOM 5308 C C . LYS B 1 240 ? -6.984 -43.469 -8.68 1 97.75 240 LYS B C 1
ATOM 5310 O O . LYS B 1 240 ? -7.602 -44.188 -9.484 1 97.75 240 LYS B O 1
ATOM 5315 N N . GLU B 1 241 ? -6.98 -43.656 -7.422 1 97.44 241 GLU B N 1
ATOM 5316 C CA . GLU B 1 241 ? -7.773 -44.719 -6.832 1 97.44 241 GLU B CA 1
ATOM 5317 C C . GLU B 1 241 ? -9.258 -44.531 -7.113 1 97.44 241 GLU B C 1
ATOM 5319 O O . GLU B 1 241 ? -10.016 -45.5 -7.172 1 97.44 241 GLU B O 1
ATOM 5324 N N . GLU B 1 242 ? -9.641 -43.344 -7.309 1 96.75 242 GLU B N 1
ATOM 5325 C CA . GLU B 1 242 ? -11.023 -43.031 -7.648 1 96.75 242 GLU B CA 1
ATOM 5326 C C . GLU B 1 242 ? -11.234 -43 -9.156 1 96.75 242 GLU B C 1
ATOM 5328 O O . GLU B 1 242 ? -12.289 -42.594 -9.641 1 96.75 242 GLU B O 1
ATOM 5333 N N . GLY B 1 243 ? -10.195 -43.344 -9.922 1 96.81 243 GLY B N 1
ATOM 5334 C CA . GLY B 1 243 ? -10.273 -43.406 -11.367 1 96.81 243 GLY B CA 1
ATOM 5335 C C . GLY B 1 243 ? -10.008 -42.062 -12.047 1 96.81 243 GLY B C 1
ATOM 5336 O O . GLY B 1 243 ? -10.359 -41.875 -13.211 1 96.81 243 GLY B O 1
ATOM 5337 N N . ILE B 1 244 ? -9.492 -41.125 -11.305 1 97.31 244 ILE B N 1
ATOM 5338 C CA . ILE B 1 244 ? -9.234 -39.812 -11.82 1 97.31 244 ILE B CA 1
ATOM 5339 C C . ILE B 1 244 ? -7.738 -39.625 -12.078 1 97.31 244 ILE B C 1
ATOM 5341 O O . ILE B 1 244 ? -6.93 -39.688 -11.148 1 97.31 244 ILE B O 1
ATOM 5345 N N . GLU B 1 245 ? -7.324 -39.438 -13.297 1 95.56 245 GLU B N 1
ATOM 5346 C CA . GLU B 1 245 ? -5.938 -39.156 -13.648 1 95.56 245 GLU B CA 1
ATOM 5347 C C . GLU B 1 245 ? -5.734 -37.688 -13.922 1 95.56 245 GLU B C 1
ATOM 5349 O O . GLU B 1 245 ? -6.586 -37.031 -14.531 1 95.56 245 GLU B O 1
ATOM 5354 N N . ILE B 1 246 ? -4.652 -37.125 -13.453 1 96.56 246 ILE B N 1
ATOM 5355 C CA . ILE B 1 246 ? -4.398 -35.688 -13.672 1 96.56 246 ILE B CA 1
ATOM 5356 C C . ILE B 1 246 ? -3.146 -35.531 -14.531 1 96.56 246 ILE B C 1
ATOM 5358 O O . ILE B 1 246 ? -2.268 -36.375 -14.539 1 96.56 246 ILE B O 1
ATOM 5362 N N . GLU B 1 247 ? -3.098 -34.406 -15.211 1 97.94 247 GLU B N 1
ATOM 5363 C CA . GLU B 1 247 ? -2.018 -34.125 -16.141 1 97.94 247 GLU B CA 1
ATOM 5364 C C . GLU B 1 247 ? -0.958 -33.219 -15.492 1 97.94 247 GLU B C 1
ATOM 5366 O O . GLU B 1 247 ? 0.227 -33.312 -15.82 1 97.94 247 GLU B O 1
ATOM 5371 N N . ASP B 1 248 ? -1.396 -32.344 -14.625 1 98.75 248 ASP B N 1
ATOM 5372 C CA . ASP B 1 248 ? -0.518 -31.312 -14.086 1 98.75 248 ASP B CA 1
ATOM 5373 C C . ASP B 1 248 ? -0.5 -31.344 -12.555 1 98.75 248 ASP B C 1
ATOM 5375 O O . ASP B 1 248 ? -1.545 -31.516 -11.922 1 98.75 248 ASP B O 1
ATOM 5379 N N . VAL B 1 249 ? 0.678 -31.234 -11.984 1 98.88 249 VAL B N 1
ATOM 5380 C CA . VAL B 1 249 ? 0.857 -30.875 -10.586 1 98.88 249 VAL B CA 1
ATOM 5381 C C . VAL B 1 249 ? 1.615 -29.562 -10.477 1 98.88 249 VAL B C 1
ATOM 5383 O O . VAL B 1 249 ? 2.746 -29.438 -10.953 1 98.88 249 VAL B O 1
ATOM 5386 N N . ASN B 1 250 ? 0.923 -28.578 -9.977 1 98.81 250 ASN B N 1
ATOM 5387 C CA . ASN B 1 250 ? 1.49 -27.266 -9.711 1 98.81 250 ASN B CA 1
ATOM 5388 C C . ASN B 1 250 ? 1.805 -27.062 -8.234 1 98.81 250 ASN B C 1
ATOM 5390 O O . ASN B 1 250 ? 0.894 -26.969 -7.41 1 98.81 250 ASN B O 1
ATOM 5394 N N . LEU B 1 251 ? 3.072 -26.969 -7.93 1 98.31 251 LEU B N 1
ATOM 5395 C CA . LEU B 1 251 ? 3.469 -26.938 -6.527 1 98.31 251 LEU B CA 1
ATOM 5396 C C . LEU B 1 251 ? 3.711 -25.5 -6.07 1 98.31 251 LEU B C 1
ATOM 5398 O O . LEU B 1 251 ? 4.32 -25.266 -5.023 1 98.31 251 LEU B O 1
ATOM 5402 N N . GLY B 1 252 ? 3.229 -24.594 -6.879 1 96.5 252 GLY B N 1
ATOM 5403 C CA . GLY B 1 252 ? 3.357 -23.203 -6.5 1 96.5 252 GLY B CA 1
ATOM 5404 C C . GLY B 1 252 ? 4.793 -22.703 -6.504 1 96.5 252 GLY B C 1
ATOM 5405 O O . GLY B 1 252 ? 5.539 -22.969 -7.449 1 96.5 252 GLY B O 1
ATOM 5406 N N . GLY B 1 253 ? 5.078 -21.812 -5.672 1 91.44 253 GLY B N 1
ATOM 5407 C CA . GLY B 1 253 ? 6.402 -21.234 -5.492 1 91.44 253 GLY B CA 1
ATOM 5408 C C . GLY B 1 253 ? 6.824 -21.141 -4.035 1 91.44 253 GLY B C 1
ATOM 5409 O O . GLY B 1 253 ? 6.613 -22.078 -3.264 1 91.44 253 GLY B O 1
ATOM 5410 N N . GLY B 1 254 ? 7.77 -19.953 -3.83 1 83.75 254 GLY B N 1
ATOM 5411 C CA . GLY B 1 254 ? 7.914 -19.562 -2.441 1 83.75 254 GLY B CA 1
ATOM 5412 C C . GLY B 1 254 ? 9.328 -19.734 -1.914 1 83.75 254 GLY B C 1
ATOM 5413 O O . GLY B 1 254 ? 9.555 -19.688 -0.704 1 83.75 254 GLY B O 1
ATOM 5414 N N . LEU B 1 255 ? 10.203 -20.328 -2.91 1 97.12 255 LEU B N 1
ATOM 5415 C CA . LEU B 1 255 ? 11.617 -20.375 -2.535 1 97.12 255 LEU B CA 1
ATOM 5416 C C . LEU B 1 255 ? 12.117 -19 -2.121 1 97.12 255 LEU B C 1
ATOM 5418 O O . LEU B 1 255 ? 11.859 -18 -2.801 1 97.12 255 LEU B O 1
ATOM 5422 N N . GLY B 1 256 ? 12.797 -18.984 -1.031 1 97.19 256 GLY B N 1
ATOM 5423 C CA . GLY B 1 256 ? 13.273 -17.703 -0.502 1 97.19 256 GLY B CA 1
ATOM 5424 C C . GLY B 1 256 ? 14.562 -17.234 -1.15 1 97.19 256 GLY B C 1
ATOM 5425 O O . GLY B 1 256 ? 15.141 -17.953 -1.973 1 97.19 256 GLY B O 1
ATOM 5426 N N . ILE B 1 257 ? 14.938 -16.047 -0.877 1 97.88 257 ILE B N 1
ATOM 5427 C CA . ILE B 1 257 ? 16.203 -15.453 -1.288 1 97.88 257 ILE B CA 1
ATOM 5428 C C . ILE B 1 257 ? 16.984 -15 -0.058 1 97.88 257 ILE B C 1
ATOM 5430 O O . ILE B 1 257 ? 16.406 -14.828 1.02 1 97.88 257 ILE B O 1
ATOM 5434 N N . PRO B 1 258 ? 18.266 -14.898 -0.186 1 97.69 258 PRO B N 1
ATOM 5435 C CA . PRO B 1 258 ? 19.062 -14.438 0.954 1 97.69 258 PRO B CA 1
ATOM 5436 C C . PRO B 1 258 ? 18.969 -12.922 1.15 1 97.69 258 PRO B C 1
ATOM 5438 O O . PRO B 1 258 ? 19.891 -12.195 0.754 1 97.69 258 PRO B O 1
ATOM 5441 N N . TYR B 1 259 ? 18 -12.461 1.881 1 97.5 259 TYR B N 1
ATOM 5442 C CA . TYR B 1 259 ? 17.906 -11.039 2.207 1 97.5 259 TYR B CA 1
ATOM 5443 C C . TYR B 1 259 ? 19.094 -10.602 3.066 1 97.5 259 TYR B C 1
ATOM 5445 O O . TYR B 1 259 ? 19.578 -9.484 2.924 1 97.5 259 TYR B O 1
ATOM 5453 N N . TYR B 1 260 ? 19.375 -11.422 4.047 1 96.69 260 TYR B N 1
ATOM 5454 C CA . TYR B 1 260 ? 20.656 -11.242 4.723 1 96.69 260 TYR B CA 1
ATOM 5455 C C . TYR B 1 260 ? 21.812 -11.773 3.875 1 96.69 260 TYR B C 1
ATOM 5457 O O . TYR B 1 260 ? 21.875 -12.977 3.594 1 96.69 260 TYR B O 1
ATOM 5465 N N . LYS B 1 261 ? 22.688 -10.977 3.498 1 96.44 261 LYS B N 1
ATOM 5466 C CA . LYS B 1 261 ? 23.641 -11.273 2.428 1 96.44 261 LYS B CA 1
ATOM 5467 C C . LYS B 1 261 ? 24.766 -12.18 2.924 1 96.44 261 LYS B C 1
ATOM 5469 O O . LYS B 1 261 ? 25.609 -12.625 2.137 1 96.44 261 LYS B O 1
ATOM 5474 N N . ASP B 1 262 ? 24.719 -12.578 4.137 1 93.75 262 ASP B N 1
ATOM 5475 C CA . ASP B 1 262 ? 25.766 -13.43 4.707 1 93.75 262 ASP B CA 1
ATOM 5476 C C . ASP B 1 262 ? 25.172 -14.75 5.207 1 93.75 262 ASP B C 1
ATOM 5478 O O . ASP B 1 262 ? 25.875 -15.531 5.871 1 93.75 262 ASP B O 1
ATOM 5482 N N . LYS B 1 263 ? 23.953 -14.992 4.898 1 93.75 263 LYS B N 1
ATOM 5483 C CA . LYS B 1 263 ? 23.281 -16.219 5.359 1 93.75 263 LYS B CA 1
ATOM 5484 C C . LYS B 1 263 ? 22.891 -17.109 4.184 1 93.75 263 LYS B C 1
ATOM 5486 O O . LYS B 1 263 ? 22.094 -16.703 3.334 1 93.75 263 LYS B O 1
ATOM 5491 N N . GLN B 1 264 ? 23.391 -18.266 4.242 1 95 264 GLN B N 1
ATOM 5492 C CA . GLN B 1 264 ? 23.062 -19.234 3.197 1 95 264 GLN B CA 1
ATOM 5493 C C . GLN B 1 264 ? 21.656 -19.781 3.387 1 95 264 GLN B C 1
ATOM 5495 O O . GLN B 1 264 ? 21.219 -20.031 4.516 1 95 264 GLN B O 1
ATOM 5500 N N . ILE B 1 265 ? 21.016 -19.938 2.291 1 96 265 ILE B N 1
ATOM 5501 C CA . ILE B 1 265 ? 19.688 -20.547 2.277 1 96 265 ILE B CA 1
ATOM 5502 C C . ILE B 1 265 ? 19.578 -21.547 1.13 1 96 265 ILE B C 1
ATOM 5504 O O . ILE B 1 265 ? 20.484 -21.625 0.285 1 96 265 ILE B O 1
ATOM 5508 N N . PRO B 1 266 ? 18.516 -22.359 1.08 1 96.88 266 PRO B N 1
ATOM 5509 C CA . PRO B 1 266 ? 18.344 -23.312 -0.019 1 96.88 266 PRO B CA 1
ATOM 5510 C C . PRO B 1 266 ? 18.328 -22.641 -1.389 1 96.88 266 PRO B C 1
ATOM 5512 O O . PRO B 1 266 ? 17.797 -21.531 -1.531 1 96.88 266 PRO B O 1
ATOM 5515 N N . THR B 1 267 ? 18.906 -23.359 -2.326 1 97.5 267 THR B N 1
ATOM 5516 C CA . THR B 1 267 ? 19 -22.891 -3.701 1 97.5 267 THR B CA 1
ATOM 5517 C C . THR B 1 267 ? 17.953 -23.578 -4.578 1 97.5 267 THR B C 1
ATOM 5519 O O . THR B 1 267 ? 17.219 -24.453 -4.113 1 97.5 267 THR B O 1
ATOM 5522 N N . GLN B 1 268 ? 17.891 -23.172 -5.801 1 98.31 268 GLN B N 1
ATOM 5523 C CA . GLN B 1 268 ? 17.016 -23.812 -6.777 1 98.31 268 GLN B CA 1
ATOM 5524 C C . GLN B 1 268 ? 17.375 -25.281 -6.938 1 98.31 268 GLN B C 1
ATOM 5526 O O . GLN B 1 268 ? 16.484 -26.125 -7.098 1 98.31 268 GLN B O 1
ATOM 5531 N N . LYS B 1 269 ? 18.641 -25.562 -6.883 1 98.31 269 LYS B N 1
ATOM 5532 C CA . LYS B 1 269 ? 19.062 -26.969 -6.977 1 98.31 269 LYS B CA 1
ATOM 5533 C C . LYS B 1 269 ? 18.547 -27.781 -5.793 1 98.31 269 LYS B C 1
ATOM 5535 O O . LYS B 1 269 ? 18.078 -28.906 -5.969 1 98.31 269 LYS B O 1
ATOM 5540 N N . ASP B 1 270 ? 18.688 -27.188 -4.598 1 98.44 270 ASP B N 1
ATOM 5541 C CA . ASP B 1 270 ? 18.172 -27.859 -3.408 1 98.44 270 ASP B CA 1
ATOM 5542 C C . ASP B 1 270 ? 16.672 -28.125 -3.543 1 98.44 270 ASP B C 1
ATOM 5544 O O . ASP B 1 270 ? 16.188 -29.203 -3.18 1 98.44 270 ASP B O 1
ATOM 5548 N N . LEU B 1 271 ? 15.984 -27.188 -4.047 1 98.56 271 LEU B N 1
ATOM 5549 C CA . LEU B 1 271 ? 14.547 -27.312 -4.242 1 98.56 271 LEU B CA 1
ATOM 5550 C C . LEU B 1 271 ? 14.227 -28.422 -5.238 1 98.56 271 LEU B C 1
ATOM 5552 O O . LEU B 1 271 ? 13.359 -29.266 -4.98 1 98.56 271 LEU B O 1
ATOM 5556 N N . ALA B 1 272 ? 14.891 -28.391 -6.355 1 98.69 272 ALA B N 1
ATOM 5557 C CA . ALA B 1 272 ? 14.656 -29.375 -7.406 1 98.69 272 ALA B CA 1
ATOM 5558 C C . ALA B 1 272 ? 14.906 -30.797 -6.891 1 98.69 272 ALA B C 1
ATOM 5560 O O . ALA B 1 272 ? 14.094 -31.688 -7.121 1 98.69 272 ALA B O 1
ATOM 5561 N N . ASP B 1 273 ? 16.016 -30.906 -6.191 1 98.5 273 ASP B N 1
ATOM 5562 C CA . ASP B 1 273 ? 16.328 -32.219 -5.637 1 98.5 273 ASP B CA 1
ATOM 5563 C C . ASP B 1 273 ? 15.242 -32.688 -4.684 1 98.5 273 ASP B C 1
ATOM 5565 O O . ASP B 1 273 ? 14.805 -33.844 -4.754 1 98.5 273 ASP B O 1
ATOM 5569 N N . ALA B 1 274 ? 14.828 -31.828 -3.883 1 98.12 274 ALA B N 1
ATOM 5570 C CA . ALA B 1 274 ? 13.812 -32.156 -2.891 1 98.12 274 ALA B CA 1
ATOM 5571 C C . ALA B 1 274 ? 12.5 -32.562 -3.562 1 98.12 274 ALA B C 1
ATOM 5573 O O . ALA B 1 274 ? 11.914 -33.594 -3.229 1 98.12 274 ALA B O 1
ATOM 5574 N N . ILE B 1 275 ? 12.031 -31.828 -4.512 1 98.62 275 ILE B N 1
ATOM 5575 C CA . ILE B 1 275 ? 10.742 -32.031 -5.152 1 98.62 275 ILE B CA 1
ATOM 5576 C C . ILE B 1 275 ? 10.797 -33.281 -6.039 1 98.62 275 ILE B C 1
ATOM 5578 O O . ILE B 1 275 ? 9.953 -34.156 -5.922 1 98.62 275 ILE B O 1
ATOM 5582 N N . ILE B 1 276 ? 11.836 -33.406 -6.891 1 98.69 276 ILE B N 1
ATOM 5583 C CA . ILE B 1 276 ? 11.938 -34.469 -7.867 1 98.69 276 ILE B CA 1
ATOM 5584 C C . ILE B 1 276 ? 12.109 -35.812 -7.148 1 98.69 276 ILE B C 1
ATOM 5586 O O . ILE B 1 276 ? 11.414 -36.781 -7.453 1 98.69 276 ILE B O 1
ATOM 5590 N N . ASN B 1 277 ? 13.016 -35.75 -6.117 1 98.62 277 ASN B N 1
ATOM 5591 C CA . ASN B 1 277 ? 13.234 -37 -5.375 1 98.62 277 ASN B CA 1
ATOM 5592 C C . ASN B 1 277 ? 11.961 -37.469 -4.672 1 98.62 277 ASN B C 1
ATOM 5594 O O . ASN B 1 277 ? 11.688 -38.656 -4.605 1 98.62 277 ASN B O 1
ATOM 5598 N N . THR B 1 278 ? 11.258 -36.562 -4.145 1 98.69 278 THR B N 1
ATOM 5599 C CA . THR B 1 278 ? 10.023 -36.906 -3.449 1 98.69 278 THR B CA 1
ATOM 5600 C C . THR B 1 278 ? 8.969 -37.406 -4.434 1 98.69 278 THR B C 1
ATOM 5602 O O . THR B 1 278 ? 8.32 -38.406 -4.18 1 98.69 278 THR B O 1
ATOM 5605 N N . MET B 1 279 ? 8.781 -36.781 -5.582 1 98.69 279 MET B N 1
ATOM 5606 C CA . MET B 1 279 ? 7.766 -37.156 -6.566 1 98.69 279 MET B CA 1
ATOM 5607 C C . MET B 1 279 ? 8.07 -38.531 -7.168 1 98.69 279 MET B C 1
ATOM 5609 O O . MET B 1 279 ? 7.16 -39.312 -7.402 1 98.69 279 MET B O 1
ATOM 5613 N N . LEU B 1 280 ? 9.336 -38.812 -7.383 1 98.38 280 LEU B N 1
ATOM 5614 C CA . LEU B 1 280 ? 9.734 -40.031 -8.055 1 98.38 280 LEU B CA 1
ATOM 5615 C C . LEU B 1 280 ? 9.461 -41.25 -7.18 1 98.38 280 LEU B C 1
ATOM 5617 O O . LEU B 1 280 ? 9.414 -42.375 -7.672 1 98.38 280 LEU B O 1
ATOM 5621 N N . LYS B 1 281 ? 9.266 -41.031 -5.895 1 98.31 281 LYS B N 1
ATOM 5622 C CA . LYS B 1 281 ? 8.883 -42.125 -5.008 1 98.31 281 LYS B CA 1
ATOM 5623 C C . LYS B 1 281 ? 7.5 -42.656 -5.363 1 98.31 281 LYS B C 1
ATOM 5625 O O . LYS B 1 281 ? 7.129 -43.75 -4.941 1 98.31 281 LYS B O 1
ATOM 5630 N N . TYR B 1 282 ? 6.793 -41.906 -6.125 1 98.25 282 TYR B N 1
ATOM 5631 C CA . TYR B 1 282 ? 5.422 -42.281 -6.441 1 98.25 282 TYR B CA 1
ATOM 5632 C C . TYR B 1 282 ? 5.316 -42.812 -7.859 1 98.25 282 TYR B C 1
ATOM 5634 O O . TYR B 1 282 ? 4.215 -43.062 -8.352 1 98.25 282 TYR B O 1
ATOM 5642 N N . LYS B 1 283 ? 6.395 -43.094 -8.555 1 96.81 283 LYS B N 1
ATOM 5643 C CA . LYS B 1 283 ? 6.43 -43.438 -9.977 1 96.81 283 LYS B CA 1
ATOM 5644 C C . LYS B 1 283 ? 5.695 -44.781 -10.234 1 96.81 283 LYS B C 1
ATOM 5646 O O . LYS B 1 283 ? 5.152 -44.969 -11.32 1 96.81 283 LYS B O 1
ATOM 5651 N N . ASP B 1 284 ? 5.645 -45.656 -9.219 1 96.88 284 ASP B N 1
ATOM 5652 C CA . ASP B 1 284 ? 5.004 -46.969 -9.375 1 96.88 284 ASP B CA 1
ATOM 5653 C C . ASP B 1 284 ? 3.518 -46.906 -9.039 1 96.88 284 ASP B C 1
ATOM 5655 O O . ASP B 1 284 ? 2.771 -47.844 -9.289 1 96.88 284 ASP B O 1
ATOM 5659 N N . LYS B 1 285 ? 3.115 -45.75 -8.539 1 97.12 285 LYS B N 1
ATOM 5660 C CA . LYS B 1 285 ? 1.733 -45.625 -8.094 1 97.12 285 LYS B CA 1
ATOM 5661 C C . LYS B 1 285 ? 0.903 -44.812 -9.086 1 97.12 285 LYS B C 1
ATOM 5663 O O . LYS B 1 285 ? -0.293 -45.062 -9.25 1 97.12 285 LYS B O 1
ATOM 5668 N N . VAL B 1 286 ? 1.441 -43.812 -9.688 1 97.31 286 VAL B N 1
ATOM 5669 C CA . VAL B 1 286 ? 0.735 -42.969 -10.625 1 97.31 286 VAL B CA 1
ATOM 5670 C C . VAL B 1 286 ? 1.655 -42.594 -11.789 1 97.31 286 VAL B C 1
ATOM 5672 O O . VAL B 1 286 ? 2.881 -42.656 -11.664 1 97.31 286 VAL B O 1
ATOM 5675 N N . GLU B 1 287 ? 1.023 -42.25 -12.906 1 96.81 287 GLU B N 1
ATOM 5676 C CA . GLU B 1 287 ? 1.805 -41.625 -13.969 1 96.81 287 GLU B CA 1
ATOM 5677 C C . GLU B 1 287 ? 2.309 -40.25 -13.547 1 96.81 287 GLU B C 1
ATOM 5679 O O . GLU B 1 287 ? 1.561 -39.438 -12.969 1 96.81 287 GLU B O 1
ATOM 5684 N N . MET B 1 288 ? 3.615 -40.031 -13.75 1 97.75 288 MET B N 1
ATOM 5685 C CA . MET B 1 288 ? 4.18 -38.75 -13.375 1 97.75 288 MET B CA 1
ATOM 5686 C C . MET B 1 288 ? 3.506 -37.594 -14.133 1 97.75 288 MET B C 1
ATOM 5688 O O . MET B 1 288 ? 3.287 -37.719 -15.344 1 97.75 288 MET B O 1
ATOM 5692 N N . PRO B 1 289 ? 3.082 -36.562 -13.484 1 98.5 289 PRO B N 1
ATOM 5693 C CA . PRO B 1 289 ? 2.453 -35.406 -14.125 1 98.5 289 PRO B CA 1
ATOM 5694 C C . PRO B 1 289 ? 3.473 -34.406 -14.664 1 98.5 289 PRO B C 1
ATOM 5696 O O . PRO B 1 289 ? 4.668 -34.531 -14.383 1 98.5 289 PRO B O 1
ATOM 5699 N N . ASN B 1 290 ? 2.975 -33.5 -15.539 1 98.75 290 ASN B N 1
ATOM 5700 C CA . ASN B 1 290 ? 3.754 -32.281 -15.727 1 98.75 290 ASN B CA 1
ATOM 5701 C C . ASN B 1 290 ? 3.949 -31.531 -14.414 1 98.75 290 ASN B C 1
ATOM 5703 O O . ASN B 1 290 ? 3.086 -31.578 -13.539 1 98.75 290 ASN B O 1
ATOM 5707 N N . LEU B 1 291 ? 5.094 -30.922 -14.297 1 98.81 291 LEU B N 1
ATOM 5708 C CA . LEU B 1 291 ? 5.426 -30.203 -13.078 1 98.81 291 LEU B CA 1
ATOM 5709 C C . LEU B 1 291 ? 5.453 -28.703 -13.328 1 98.81 291 LEU B C 1
ATOM 5711 O O . LEU B 1 291 ? 6.152 -28.219 -14.227 1 98.81 291 LEU B O 1
ATOM 5715 N N . ILE B 1 292 ? 4.641 -27.938 -12.617 1 98.81 292 ILE B N 1
ATOM 5716 C CA . ILE B 1 292 ? 4.602 -26.484 -12.719 1 98.81 292 ILE B CA 1
ATOM 5717 C C . ILE B 1 292 ? 5.043 -25.859 -11.391 1 98.81 292 ILE B C 1
ATOM 5719 O O . ILE B 1 292 ? 4.645 -26.312 -10.32 1 98.81 292 ILE B O 1
ATOM 5723 N N . LEU B 1 293 ? 5.93 -24.891 -11.422 1 98.75 293 LEU B N 1
ATOM 5724 C CA . LEU B 1 293 ? 6.273 -24.031 -10.297 1 98.75 293 LEU B CA 1
ATOM 5725 C C . LEU B 1 293 ? 5.938 -22.578 -10.594 1 98.75 293 LEU B C 1
ATOM 5727 O O . LEU B 1 293 ? 5.926 -22.172 -11.758 1 98.75 293 LEU B O 1
ATOM 5731 N N . GLU B 1 294 ? 5.715 -21.828 -9.547 1 98.56 294 GLU B N 1
ATOM 5732 C CA . GLU B 1 294 ? 5.297 -20.438 -9.719 1 98.56 294 GLU B CA 1
ATOM 5733 C C . GLU B 1 294 ? 6.227 -19.484 -8.969 1 98.56 294 GLU B C 1
ATOM 5735 O O . GLU B 1 294 ? 5.77 -18.656 -8.18 1 98.56 294 GLU B O 1
ATOM 5740 N N . PRO B 1 295 ? 7.523 -19.562 -9.234 1 98.44 295 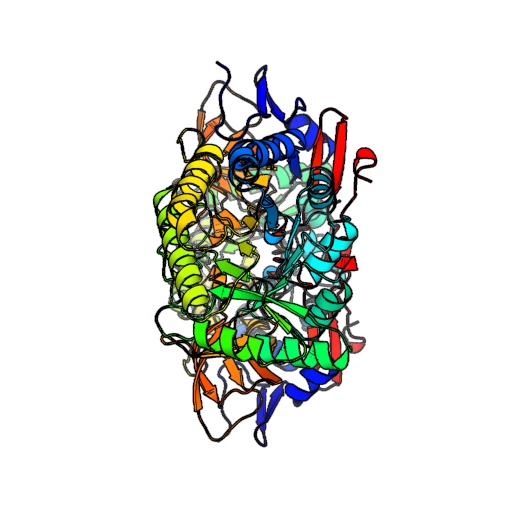PRO B N 1
ATOM 5741 C CA . PRO B 1 295 ? 8.422 -18.641 -8.531 1 98.44 295 PRO B CA 1
ATOM 5742 C C . PRO B 1 295 ? 8.195 -17.188 -8.93 1 98.44 295 PRO B C 1
ATOM 5744 O O . PRO B 1 295 ? 7.914 -16.891 -10.094 1 98.44 295 PRO B O 1
ATOM 5747 N N . GLY B 1 296 ? 8.195 -16.266 -7.98 1 98.19 296 GLY B N 1
ATOM 5748 C CA . GLY B 1 296 ? 8.203 -14.82 -8.156 1 98.19 296 GLY B CA 1
ATOM 5749 C C . GLY B 1 296 ? 9.414 -14.148 -7.527 1 98.19 296 GLY B C 1
ATOM 5750 O O . GLY B 1 296 ? 10.359 -13.789 -8.227 1 98.19 296 GLY B O 1
ATOM 5751 N N . ARG B 1 297 ? 9.469 -14.25 -6.203 1 98.12 297 ARG B N 1
ATOM 5752 C CA . ARG B 1 297 ? 10.539 -13.656 -5.406 1 98.12 297 ARG B CA 1
ATOM 5753 C C . ARG B 1 297 ? 11.906 -14.148 -5.871 1 98.12 297 ARG B C 1
ATOM 5755 O O . ARG B 1 297 ? 12.797 -13.352 -6.148 1 98.12 297 ARG B O 1
ATOM 5762 N N . SER B 1 298 ? 12.07 -15.43 -6.043 1 98.44 298 SER B N 1
ATOM 5763 C CA . SER B 1 298 ? 13.367 -16.031 -6.324 1 98.44 298 SER B CA 1
ATOM 5764 C C . SER B 1 298 ? 13.781 -15.797 -7.773 1 98.44 298 SER B C 1
ATOM 5766 O O . SER B 1 298 ? 14.914 -16.109 -8.156 1 98.44 298 SER B O 1
ATOM 5768 N N . LEU B 1 299 ? 12.867 -15.219 -8.547 1 98.75 299 LEU B N 1
ATOM 5769 C CA . LEU B 1 299 ? 13.227 -14.906 -9.93 1 98.75 299 LEU B CA 1
ATOM 5770 C C . LEU B 1 299 ? 13.703 -13.461 -10.047 1 98.75 299 LEU B C 1
ATOM 5772 O O . LEU B 1 299 ? 14.617 -13.164 -10.82 1 98.75 299 LEU B O 1
ATOM 5776 N N . VAL B 1 300 ? 13.047 -12.547 -9.234 1 98.88 300 VAL B N 1
ATOM 5777 C CA . VAL B 1 300 ? 13.297 -11.172 -9.641 1 98.88 300 VAL B CA 1
ATOM 5778 C C . VAL B 1 300 ? 13.742 -10.344 -8.438 1 98.88 300 VAL B C 1
ATOM 5780 O O . VAL B 1 300 ? 14.234 -9.227 -8.586 1 98.88 300 VAL B O 1
ATOM 5783 N N . ALA B 1 301 ? 13.594 -10.789 -7.191 1 98.81 301 ALA B N 1
ATOM 5784 C CA . ALA B 1 301 ? 13.867 -9.969 -6.016 1 98.81 301 ALA B CA 1
ATOM 5785 C C . ALA B 1 301 ? 15.312 -9.492 -6 1 98.81 301 ALA B C 1
ATOM 5787 O O . ALA B 1 301 ? 15.578 -8.289 -5.891 1 98.81 301 ALA B O 1
ATOM 5788 N N . THR B 1 302 ? 16.25 -10.422 -6.215 1 98.75 302 THR B N 1
ATOM 5789 C CA . THR B 1 302 ? 17.672 -10.117 -6.098 1 98.75 302 THR B CA 1
ATOM 5790 C C . THR B 1 302 ? 18.156 -9.32 -7.305 1 98.75 302 THR B C 1
ATOM 5792 O O . THR B 1 302 ? 19.297 -8.828 -7.32 1 98.75 302 THR B O 1
ATOM 5795 N N . ALA B 1 303 ? 17.266 -9.164 -8.258 1 98.88 303 ALA B N 1
ATOM 5796 C CA . ALA B 1 303 ? 17.625 -8.445 -9.469 1 98.88 303 ALA B CA 1
ATOM 5797 C C . ALA B 1 303 ? 17.266 -6.969 -9.367 1 98.88 303 ALA B C 1
ATOM 5799 O O . ALA B 1 303 ? 17.516 -6.191 -10.289 1 98.88 303 ALA B O 1
ATOM 5800 N N . GLY B 1 304 ? 16.672 -6.539 -8.281 1 98.88 304 GLY B N 1
ATOM 5801 C CA . GLY B 1 304 ? 16.203 -5.172 -8.18 1 98.88 304 GLY B CA 1
ATOM 5802 C C . GLY B 1 304 ? 16.828 -4.402 -7.031 1 98.88 304 GLY B C 1
ATOM 5803 O O . GLY B 1 304 ? 17.047 -4.957 -5.957 1 98.88 304 GLY B O 1
ATOM 5804 N N . TYR B 1 305 ? 17.078 -3.131 -7.23 1 98.94 305 TYR B N 1
ATOM 5805 C CA . TYR B 1 305 ? 17.625 -2.189 -6.262 1 98.94 305 TYR B CA 1
ATOM 5806 C C . TYR B 1 305 ? 16.859 -0.874 -6.281 1 98.94 305 TYR B C 1
ATOM 5808 O O . TYR B 1 305 ? 16.453 -0.406 -7.344 1 98.94 305 TYR B O 1
ATOM 5816 N N . LEU B 1 306 ? 16.625 -0.326 -5.109 1 98.94 306 LEU B N 1
ATOM 5817 C CA . LEU B 1 306 ? 16.047 1.013 -5 1 98.94 306 LEU B CA 1
ATOM 5818 C C . LEU B 1 306 ? 17.109 2.016 -4.547 1 98.94 306 LEU B C 1
ATOM 5820 O O . LEU B 1 306 ? 17.672 1.887 -3.457 1 98.94 306 LEU B O 1
ATOM 5824 N N . LEU B 1 307 ? 17.422 2.959 -5.422 1 98.94 307 LEU B N 1
ATOM 5825 C CA . LEU B 1 307 ? 18.375 4.02 -5.102 1 98.94 307 LEU B CA 1
ATOM 5826 C C . LEU B 1 307 ? 17.656 5.238 -4.539 1 98.94 307 LEU B C 1
ATOM 5828 O O . LEU B 1 307 ? 16.672 5.707 -5.113 1 98.94 307 LEU B O 1
ATOM 5832 N N . GLY B 1 308 ? 18.078 5.715 -3.398 1 98.88 308 GLY B N 1
ATOM 5833 C CA . GLY B 1 308 ? 17.594 6.938 -2.781 1 98.88 308 GLY B CA 1
ATOM 5834 C C . GLY B 1 308 ? 18.703 7.91 -2.43 1 98.88 308 GLY B C 1
ATOM 5835 O O . GLY B 1 308 ? 19.766 7.504 -1.962 1 98.88 308 GLY B O 1
ATOM 5836 N N . LYS B 1 309 ? 18.469 9.156 -2.66 1 98.81 309 LYS B N 1
ATOM 5837 C CA . LYS B 1 309 ? 19.438 10.203 -2.312 1 98.81 309 LYS B CA 1
ATOM 5838 C C . LYS B 1 309 ? 19.203 10.711 -0.895 1 98.81 309 LYS B C 1
ATOM 5840 O O . LYS B 1 309 ? 18.047 10.914 -0.484 1 98.81 309 LYS B O 1
ATOM 5845 N N . VAL B 1 310 ? 20.297 10.922 -0.183 1 98.75 310 VAL B N 1
ATOM 5846 C CA . VAL B 1 310 ? 20.234 11.492 1.159 1 98.75 310 VAL B CA 1
ATOM 5847 C C . VAL B 1 310 ? 20.016 13 1.073 1 98.75 310 VAL B C 1
ATOM 5849 O O . VAL B 1 310 ? 20.844 13.719 0.499 1 98.75 310 VAL B O 1
ATOM 5852 N N . HIS B 1 311 ? 18.906 13.438 1.674 1 98.44 311 HIS B N 1
ATOM 5853 C CA . HIS B 1 311 ? 18.625 14.867 1.628 1 98.44 311 HIS B CA 1
ATOM 5854 C C . HIS B 1 311 ? 18.891 15.523 2.977 1 98.44 311 HIS B C 1
ATOM 5856 O O . HIS B 1 311 ? 19.234 16.703 3.037 1 98.44 311 HIS B O 1
ATOM 5862 N N . HIS B 1 312 ? 18.672 14.805 4.047 1 98.19 312 HIS B N 1
ATOM 5863 C CA . HIS B 1 312 ? 18.844 15.367 5.379 1 98.19 312 HIS B CA 1
ATOM 5864 C C . HIS B 1 312 ? 19.406 14.32 6.344 1 98.19 312 HIS B C 1
ATOM 5866 O O . HIS B 1 312 ? 19.141 13.125 6.191 1 98.19 312 HIS B O 1
ATOM 5872 N N . ILE B 1 313 ? 20.141 14.742 7.25 1 97.88 313 ILE B N 1
ATOM 5873 C CA . ILE B 1 313 ? 20.609 13.953 8.383 1 97.88 313 ILE B CA 1
ATOM 5874 C C . ILE B 1 313 ? 20.219 14.648 9.688 1 97.88 313 ILE B C 1
ATOM 5876 O O . ILE B 1 313 ? 20.422 15.859 9.836 1 97.88 313 ILE B O 1
ATOM 5880 N N . LYS B 1 314 ? 19.578 13.953 10.539 1 96.44 314 LYS B N 1
ATOM 5881 C CA . LYS B 1 314 ? 19.109 14.477 11.82 1 96.44 314 LYS B CA 1
ATOM 5882 C C . LYS B 1 314 ? 19.672 13.656 12.984 1 96.44 314 LYS B C 1
ATOM 5884 O O . LYS B 1 314 ? 19.391 12.469 13.102 1 96.44 314 LYS B O 1
ATOM 5889 N N . GLU B 1 315 ? 20.422 14.297 13.797 1 93.5 315 GLU B N 1
ATOM 5890 C CA . GLU B 1 315 ? 20.938 13.648 14.992 1 93.5 315 GLU B CA 1
ATOM 5891 C C . GLU B 1 315 ? 20 13.836 16.172 1 93.5 315 GLU B C 1
ATOM 5893 O O . GLU B 1 315 ? 19.594 14.969 16.484 1 93.5 315 GLU B O 1
ATOM 5898 N N . THR B 1 316 ? 19.547 12.773 16.719 1 92.19 316 THR B N 1
ATOM 5899 C CA . THR B 1 316 ? 18.734 12.797 17.938 1 92.19 316 THR B CA 1
ATOM 5900 C C . THR B 1 316 ? 19.422 12.055 19.078 1 92.19 316 THR B C 1
ATOM 5902 O O . THR B 1 316 ? 20.438 11.375 18.859 1 92.19 316 THR B O 1
ATOM 5905 N N . PRO B 1 317 ? 18.922 12.172 20.297 1 88.19 317 PRO B N 1
ATOM 5906 C CA . PRO B 1 317 ? 19.516 11.43 21.406 1 88.19 317 PRO B CA 1
ATOM 5907 C C . PRO B 1 317 ? 19.406 9.914 21.219 1 88.19 317 PRO B C 1
ATOM 5909 O O . PRO B 1 317 ? 20.188 9.164 21.812 1 88.19 317 PRO B O 1
ATOM 5912 N N . VAL B 1 318 ? 18.531 9.477 20.359 1 90.69 318 VAL B N 1
ATOM 5913 C CA . VAL B 1 318 ? 18.219 8.062 20.234 1 90.69 318 VAL B CA 1
ATOM 5914 C C . VAL B 1 318 ? 18.969 7.469 19.031 1 90.69 318 VAL B C 1
ATOM 5916 O O . VAL B 1 318 ? 19.484 6.352 19.109 1 90.69 318 VAL B O 1
ATOM 5919 N N . THR B 1 319 ? 18.969 8.188 17.984 1 94.12 319 THR B N 1
ATOM 5920 C CA . THR B 1 319 ? 19.578 7.66 16.766 1 94.12 319 THR B CA 1
ATOM 5921 C C . THR B 1 319 ? 19.922 8.797 15.797 1 94.12 319 THR B C 1
ATOM 5923 O O . THR B 1 319 ? 19.484 9.938 15.992 1 94.12 319 THR B O 1
ATOM 5926 N N . LYS B 1 320 ? 20.828 8.484 14.922 1 96.75 320 LYS B N 1
ATOM 5927 C CA . LYS B 1 320 ? 21.078 9.336 13.758 1 96.75 320 LYS B CA 1
ATOM 5928 C C . LYS B 1 320 ? 20.172 8.945 12.586 1 96.75 320 LYS B C 1
ATOM 5930 O O . LYS B 1 320 ? 20.312 7.848 12.039 1 96.75 320 LYS B O 1
ATOM 5935 N N . TRP B 1 321 ? 19.25 9.859 12.219 1 97.69 321 TRP B N 1
ATOM 5936 C CA . TRP B 1 321 ? 18.328 9.602 11.117 1 97.69 321 TRP B CA 1
ATOM 5937 C C . TRP B 1 321 ? 18.906 10.078 9.789 1 97.69 321 TRP B C 1
ATOM 5939 O O . TRP B 1 321 ? 19.328 11.234 9.672 1 97.69 321 TRP B O 1
ATOM 5949 N N . VAL B 1 322 ? 18.969 9.219 8.844 1 98.62 322 VAL B N 1
ATOM 5950 C CA . VAL B 1 322 ? 19.297 9.531 7.461 1 98.62 322 VAL B CA 1
ATOM 5951 C C . VAL B 1 322 ? 18.031 9.539 6.613 1 98.62 322 VAL B C 1
ATOM 5953 O O . VAL B 1 322 ? 17.391 8.5 6.434 1 98.62 322 VAL B O 1
ATOM 5956 N N . MET B 1 323 ? 17.672 10.711 6.121 1 98.44 323 MET B N 1
ATOM 5957 C CA . MET B 1 323 ? 16.438 10.859 5.375 1 98.44 323 MET B CA 1
ATOM 5958 C C . MET B 1 323 ? 16.688 10.828 3.871 1 98.44 323 MET B C 1
ATOM 5960 O O . MET B 1 323 ? 17.469 11.641 3.355 1 98.44 323 MET B O 1
ATOM 5964 N N . ILE B 1 324 ? 16.047 9.875 3.209 1 98.69 324 ILE B N 1
ATOM 5965 C CA . ILE B 1 324 ? 16.219 9.758 1.765 1 98.69 324 ILE B CA 1
ATOM 5966 C C . ILE B 1 324 ? 14.906 10.07 1.061 1 98.69 324 ILE B C 1
ATOM 5968 O O . ILE B 1 324 ? 13.852 10.125 1.698 1 98.69 324 ILE B O 1
ATOM 5972 N N . ASP B 1 325 ? 14.953 10.266 -0.239 1 98.44 325 ASP B N 1
ATOM 5973 C CA . ASP B 1 325 ? 13.773 10.703 -0.984 1 98.44 325 ASP B CA 1
ATOM 5974 C C . ASP B 1 325 ? 12.883 9.523 -1.349 1 98.44 325 ASP B C 1
ATOM 5976 O O . ASP B 1 325 ? 11.781 9.711 -1.865 1 98.44 325 ASP B O 1
ATOM 5980 N N . ALA B 1 326 ? 13.32 8.273 -1.106 1 98.56 326 ALA B N 1
ATOM 5981 C CA . ALA B 1 326 ? 12.438 7.113 -1.209 1 98.56 326 ALA B CA 1
ATOM 5982 C C . ALA B 1 326 ? 11.641 6.918 0.076 1 98.56 326 ALA B C 1
ATOM 5984 O O . ALA B 1 326 ? 12.102 7.281 1.161 1 98.56 326 ALA B O 1
ATOM 5985 N N . GLY B 1 327 ? 10.453 6.41 -0.017 1 98.25 327 GLY B N 1
ATOM 5986 C CA . GLY B 1 327 ? 9.617 6.133 1.142 1 98.25 327 GLY B CA 1
ATOM 5987 C C . GLY B 1 327 ? 8.852 4.828 1.026 1 98.25 327 GLY B C 1
ATOM 5988 O O . GLY B 1 327 ? 9.055 4.062 0.083 1 98.25 327 GLY B O 1
ATOM 5989 N N . MET B 1 328 ? 8.023 4.578 1.998 1 97.62 328 MET B N 1
ATOM 5990 C CA . MET B 1 328 ? 7.246 3.344 2.01 1 97.62 328 MET B CA 1
ATOM 5991 C C . MET B 1 328 ? 6.297 3.285 0.819 1 97.62 328 MET B C 1
ATOM 5993 O O . MET B 1 328 ? 5.867 2.203 0.415 1 97.62 328 MET B O 1
ATOM 5997 N N . ASN B 1 329 ? 5.934 4.438 0.224 1 98.12 329 ASN B N 1
ATOM 5998 C CA . ASN B 1 329 ? 5.125 4.445 -0.991 1 98.12 329 ASN B CA 1
ATOM 5999 C C . ASN B 1 329 ? 5.863 3.793 -2.158 1 98.12 329 ASN B C 1
ATOM 6001 O O . ASN B 1 329 ? 5.23 3.287 -3.088 1 98.12 329 ASN B O 1
ATOM 6005 N N . ASP B 1 330 ? 7.211 3.838 -2.15 1 98.56 330 ASP B N 1
ATOM 6006 C CA . ASP B 1 330 ? 8.039 3.244 -3.193 1 98.56 330 ASP B CA 1
ATOM 6007 C C . ASP B 1 330 ? 8.312 1.77 -2.902 1 98.56 330 ASP B C 1
ATOM 6009 O O . ASP B 1 330 ? 8.359 0.949 -3.82 1 98.56 330 ASP B O 1
ATOM 6013 N N . MET B 1 331 ? 8.539 1.501 -1.704 1 98.19 331 MET B N 1
ATOM 6014 C CA . MET B 1 331 ? 8.852 0.161 -1.216 1 98.19 331 MET B CA 1
ATOM 6015 C C . MET B 1 331 ? 8.219 -0.084 0.148 1 98.19 331 MET B C 1
ATOM 6017 O O . MET B 1 331 ? 8.797 0.248 1.181 1 98.19 331 MET B O 1
ATOM 6021 N N . MET B 1 332 ? 7.176 -0.851 0.195 1 96.81 332 MET B N 1
ATOM 6022 C CA . MET B 1 332 ? 6.254 -0.907 1.326 1 96.81 332 MET B CA 1
ATOM 6023 C C . MET B 1 332 ? 6.66 -2.004 2.305 1 96.81 332 MET B C 1
ATOM 6025 O O . MET B 1 332 ? 6.234 -2.002 3.461 1 96.81 332 MET B O 1
ATOM 6029 N N . ARG B 1 333 ? 7.449 -2.895 1.938 1 97.12 333 ARG B N 1
ATOM 6030 C CA . ARG B 1 333 ? 7.625 -4.16 2.639 1 97.12 333 ARG B CA 1
ATOM 6031 C C . ARG B 1 333 ? 8.172 -3.938 4.047 1 97.12 333 ARG B C 1
ATOM 6033 O O . ARG B 1 333 ? 7.699 -4.551 5.004 1 97.12 333 ARG B O 1
ATOM 6040 N N . PRO B 1 334 ? 9.188 -3.039 4.203 1 97.38 334 PRO B N 1
ATOM 6041 C CA . PRO B 1 334 ? 9.641 -2.826 5.582 1 97.38 334 PRO B CA 1
ATOM 6042 C C . PRO B 1 334 ? 8.531 -2.316 6.496 1 97.38 334 PRO B C 1
ATOM 6044 O O . PRO B 1 334 ? 8.414 -2.762 7.641 1 97.38 334 PRO B O 1
ATOM 6047 N N . ALA B 1 335 ? 7.699 -1.472 5.996 1 95.69 335 ALA B N 1
ATOM 6048 C CA . ALA B 1 335 ? 6.633 -0.887 6.801 1 95.69 335 ALA B CA 1
ATOM 6049 C C . ALA B 1 335 ? 5.523 -1.904 7.066 1 95.69 335 ALA B C 1
ATOM 6051 O O . ALA B 1 335 ? 4.98 -1.965 8.172 1 95.69 335 ALA B O 1
ATOM 6052 N N . MET B 1 336 ? 5.199 -2.65 6.102 1 93.44 336 MET B N 1
ATOM 6053 C CA . MET B 1 336 ? 4.047 -3.541 6.176 1 93.44 336 MET B CA 1
ATOM 6054 C C . MET B 1 336 ? 4.406 -4.844 6.883 1 93.44 336 MET B C 1
ATOM 6056 O O . MET B 1 336 ? 3.615 -5.363 7.668 1 93.44 336 MET B O 1
ATOM 6060 N N . TYR B 1 337 ? 5.668 -5.414 6.625 1 92.62 337 TYR B N 1
ATOM 6061 C CA . TYR B 1 337 ? 6 -6.762 7.062 1 92.62 337 TYR B CA 1
ATOM 6062 C C . TYR B 1 337 ? 7.203 -6.754 8 1 92.62 337 TYR B C 1
ATOM 6064 O O . TYR B 1 337 ? 7.688 -7.809 8.406 1 92.62 337 TYR B O 1
ATOM 6072 N N . GLU B 1 338 ? 7.723 -5.578 8.273 1 93.56 338 GLU B N 1
ATOM 6073 C CA . GLU B 1 338 ? 9 -5.5 8.984 1 93.56 338 GLU B CA 1
ATOM 6074 C C . GLU B 1 338 ? 10.094 -6.258 8.234 1 93.56 338 GLU B C 1
ATOM 6076 O O . GLU B 1 338 ? 10.938 -6.902 8.852 1 93.56 338 GLU B O 1
ATOM 6081 N N . ALA B 1 339 ? 10 -6.23 6.945 1 96.12 339 ALA B N 1
ATOM 6082 C CA . ALA B 1 339 ? 10.922 -6.969 6.082 1 96.12 339 ALA B CA 1
ATOM 6083 C C . ALA B 1 339 ? 12.328 -6.367 6.137 1 96.12 339 ALA B C 1
ATOM 6085 O O . ALA B 1 339 ? 12.484 -5.141 6.148 1 96.12 339 ALA B O 1
ATOM 6086 N N . TYR B 1 340 ? 13.312 -7.188 6.191 1 97.56 340 TYR B N 1
ATOM 6087 C CA . TYR B 1 340 ? 14.703 -6.758 6.121 1 97.56 340 TYR B CA 1
ATOM 6088 C C . TYR B 1 340 ? 15.156 -6.625 4.672 1 97.56 340 TYR B C 1
ATOM 6090 O O . TYR B 1 340 ? 14.914 -7.512 3.852 1 97.56 340 TYR B O 1
ATOM 6098 N N . HIS B 1 341 ? 15.742 -5.582 4.32 1 98.56 341 HIS B N 1
ATOM 6099 C CA . HIS B 1 341 ? 16.5 -5.355 3.092 1 98.56 341 HIS B CA 1
ATOM 6100 C C . HIS B 1 341 ? 17.891 -4.828 3.391 1 98.56 341 HIS B C 1
ATOM 6102 O O . HIS B 1 341 ? 18.062 -3.92 4.207 1 98.56 341 HIS B O 1
ATOM 6108 N N . HIS B 1 342 ? 18.844 -5.434 2.787 1 98.38 342 HIS B N 1
ATOM 6109 C CA . HIS B 1 342 ? 20.219 -4.945 2.93 1 98.38 342 HIS B CA 1
ATOM 6110 C C . HIS B 1 342 ? 20.359 -3.557 2.324 1 98.38 342 HIS B C 1
ATOM 6112 O O . HIS B 1 342 ? 19.75 -3.25 1.298 1 98.38 342 HIS B O 1
ATOM 6118 N N . ILE B 1 343 ? 21.125 -2.672 2.988 1 98.62 343 ILE B N 1
ATOM 6119 C CA . ILE B 1 343 ? 21.312 -1.3 2.531 1 98.62 343 ILE B CA 1
ATOM 6120 C C . ILE B 1 343 ? 22.797 -0.952 2.533 1 98.62 343 ILE B C 1
ATOM 6122 O O . ILE B 1 343 ? 23.531 -1.284 3.477 1 98.62 343 ILE B O 1
ATOM 6126 N N . ILE B 1 344 ? 23.25 -0.298 1.512 1 97.94 344 ILE B N 1
ATOM 6127 C CA . ILE B 1 344 ? 24.641 0.165 1.489 1 97.94 344 ILE B CA 1
ATOM 6128 C C . ILE B 1 344 ? 24.688 1.617 1.018 1 97.94 344 ILE B C 1
ATOM 6130 O O . ILE B 1 344 ? 23.734 2.109 0.401 1 97.94 344 ILE B O 1
ATOM 6134 N N . ASN B 1 345 ? 25.703 2.33 1.393 1 98.62 345 ASN B N 1
ATOM 6135 C CA . ASN B 1 345 ? 26.109 3.553 0.704 1 98.62 345 ASN B CA 1
ATOM 6136 C C . ASN B 1 345 ? 26.812 3.246 -0.614 1 98.62 345 ASN B C 1
ATOM 6138 O O . ASN B 1 345 ? 27.797 2.498 -0.642 1 98.62 345 ASN B O 1
ATOM 6142 N N . CYS B 1 346 ? 26.344 3.801 -1.707 1 98.5 346 CYS B N 1
ATOM 6143 C CA . CYS B 1 346 ? 26.891 3.488 -3.02 1 98.5 346 CYS B CA 1
ATOM 6144 C C . CYS B 1 346 ? 28.328 4.008 -3.148 1 98.5 346 CYS B C 1
ATOM 6146 O O . CYS B 1 346 ? 29.047 3.639 -4.078 1 98.5 346 CYS B O 1
ATOM 6148 N N . LYS B 1 347 ? 28.688 4.895 -2.242 1 97 347 LYS B N 1
ATOM 6149 C CA . LYS B 1 347 ? 30.078 5.32 -2.084 1 97 347 LYS B CA 1
ATOM 6150 C C . LYS B 1 347 ? 30.719 4.652 -0.875 1 97 347 LYS B C 1
ATOM 6152 O O . LYS B 1 347 ? 30.359 4.941 0.268 1 97 347 LYS B O 1
ATOM 6157 N N . VAL B 1 348 ? 31.656 3.758 -1.134 1 91.62 348 VAL B N 1
ATOM 6158 C CA . VAL B 1 348 ? 32.375 3.113 -0.045 1 91.62 348 VAL B CA 1
ATOM 6159 C C . VAL B 1 348 ? 33.344 4.109 0.594 1 91.62 348 VAL B C 1
ATOM 6161 O O . VAL B 1 348 ? 34.031 4.871 -0.108 1 91.62 348 VAL B O 1
ATOM 6164 N N . LYS B 1 349 ? 33.25 4.09 1.904 1 92 349 LYS B N 1
ATOM 6165 C CA . LYS B 1 349 ? 34.125 4.984 2.654 1 92 349 LYS B CA 1
ATOM 6166 C C . LYS B 1 349 ? 34.938 4.219 3.697 1 92 349 LYS B C 1
ATOM 6168 O O . LYS B 1 349 ? 34.75 3.012 3.869 1 92 349 LYS B O 1
ATOM 6173 N N . ASN B 1 350 ? 35.906 4.816 4.227 1 87.94 350 ASN B N 1
ATOM 6174 C CA . ASN B 1 350 ? 36.781 4.188 5.195 1 87.94 350 ASN B CA 1
ATOM 6175 C C . ASN B 1 350 ? 36.156 4.125 6.582 1 87.94 350 ASN B C 1
ATOM 6177 O O . ASN B 1 350 ? 36.594 3.357 7.438 1 87.94 350 ASN B O 1
ATOM 6181 N N . GLU B 1 351 ? 35.188 4.859 6.77 1 95.38 351 GLU B N 1
ATOM 6182 C CA . GLU B 1 351 ? 34.562 4.957 8.078 1 95.38 351 GLU B CA 1
ATOM 6183 C C . GLU B 1 351 ? 33.125 4.465 8.031 1 95.38 351 GLU B C 1
ATOM 6185 O O . GLU B 1 351 ? 32.375 4.754 7.074 1 95.38 351 GLU B O 1
ATOM 6190 N N . LYS B 1 352 ? 32.812 3.633 9.094 1 96.94 352 LYS B N 1
ATOM 6191 C CA . LYS B 1 352 ? 31.453 3.129 9.242 1 96.94 352 LYS B CA 1
ATOM 6192 C C . LYS B 1 352 ? 30.719 3.846 10.367 1 96.94 352 LYS B C 1
ATOM 6194 O O . LYS B 1 352 ? 31.344 4.477 11.227 1 96.94 352 LYS B O 1
ATOM 6199 N N . GLU B 1 353 ? 29.438 3.836 10.305 1 97.88 353 GLU B N 1
ATOM 6200 C CA . GLU B 1 353 ? 28.594 4.355 11.375 1 97.88 353 GLU B CA 1
ATOM 6201 C C . GLU B 1 353 ? 27.266 3.625 11.422 1 97.88 353 GLU B C 1
ATOM 6203 O O . GLU B 1 353 ? 26.891 2.926 10.477 1 97.88 353 GLU B O 1
ATOM 6208 N N . VAL B 1 354 ? 26.609 3.652 12.555 1 98.12 354 VAL B N 1
ATOM 6209 C CA . VAL B 1 354 ? 25.281 3.072 12.742 1 98.12 354 VAL B CA 1
ATOM 6210 C C . VAL B 1 354 ? 24.219 4.16 12.609 1 98.12 354 VAL B C 1
ATOM 6212 O O . VAL B 1 354 ? 24.266 5.18 13.297 1 98.12 354 VAL B O 1
ATOM 6215 N N . VAL B 1 355 ? 23.312 4.031 11.688 1 98.38 355 VAL B N 1
ATOM 6216 C CA . VAL B 1 355 ? 22.297 5.039 11.406 1 98.38 355 VAL B CA 1
ATOM 6217 C C . VAL B 1 355 ? 20.938 4.367 11.18 1 98.38 355 VAL B C 1
ATOM 6219 O O . VAL B 1 355 ? 20.875 3.15 10.992 1 98.38 355 VAL B O 1
ATOM 6222 N N . SER B 1 356 ? 19.859 5.102 11.289 1 98.31 356 SER B N 1
ATOM 6223 C CA . SER B 1 356 ? 18.516 4.703 10.867 1 98.31 356 SER B CA 1
ATOM 6224 C C . SER B 1 356 ? 18.109 5.426 9.586 1 98.31 356 SER B C 1
ATOM 6226 O O . SER B 1 356 ? 18.281 6.641 9.469 1 98.31 356 SER B O 1
ATOM 6228 N N . ILE B 1 357 ? 17.625 4.691 8.602 1 98.75 357 ILE B N 1
ATOM 6229 C CA . ILE B 1 357 ? 17.312 5.219 7.277 1 98.75 357 ILE B CA 1
ATOM 6230 C C . ILE B 1 357 ? 15.789 5.324 7.121 1 98.75 357 ILE B C 1
ATOM 6232 O O . ILE B 1 357 ? 15.078 4.332 7.273 1 98.75 357 ILE B O 1
ATOM 6236 N N . ALA B 1 358 ? 15.281 6.539 6.82 1 98.06 358 ALA B N 1
ATOM 6237 C CA . ALA B 1 358 ? 13.836 6.754 6.723 1 98.06 358 ALA B CA 1
ATOM 6238 C C . ALA B 1 358 ? 13.492 7.586 5.492 1 98.06 358 ALA B C 1
ATOM 6240 O O . ALA B 1 358 ? 14.359 8.227 4.902 1 98.06 358 ALA B O 1
ATOM 6241 N N . GLY B 1 359 ? 12.227 7.43 5.07 1 97.56 359 GLY B N 1
ATOM 6242 C CA . GLY B 1 359 ? 11.695 8.273 4.012 1 97.56 359 GLY B CA 1
ATOM 6243 C C . GLY B 1 359 ? 11.023 9.531 4.531 1 97.56 359 GLY B C 1
ATOM 6244 O O . GLY B 1 359 ? 11.102 9.836 5.727 1 97.56 359 GLY B O 1
ATOM 6245 N N . GLY B 1 360 ? 10.414 10.273 3.605 1 95.62 360 GLY B N 1
ATOM 6246 C CA . GLY B 1 360 ? 9.883 11.586 3.932 1 95.62 360 GLY B CA 1
ATOM 6247 C C . GLY B 1 360 ? 8.375 11.586 4.152 1 95.62 360 GLY B C 1
ATOM 6248 O O . GLY B 1 360 ? 7.762 12.641 4.27 1 95.62 360 GLY B O 1
ATOM 6249 N N . LEU B 1 361 ? 7.73 10.383 4.219 1 94.38 361 LEU B N 1
ATOM 6250 C CA . LEU B 1 361 ? 6.285 10.32 4.41 1 94.38 361 LEU B CA 1
ATOM 6251 C C . LEU B 1 361 ? 5.918 10.547 5.871 1 94.38 361 LEU B C 1
ATOM 6253 O O . LEU B 1 361 ? 6.723 10.289 6.766 1 94.38 361 LEU B O 1
ATOM 6257 N N . CYS B 1 362 ? 4.758 11.062 6.074 1 88.38 362 CYS B N 1
ATOM 6258 C CA . CYS B 1 362 ? 4.273 11.352 7.422 1 88.38 362 CYS B CA 1
ATOM 6259 C C . CYS B 1 362 ? 3.734 10.094 8.094 1 88.38 362 CYS B C 1
ATOM 6261 O O . CYS B 1 362 ? 2.58 10.055 8.516 1 88.38 362 CYS B O 1
ATOM 6263 N N . GLU B 1 363 ? 4.496 9.109 8.141 1 89.69 363 GLU B N 1
ATOM 6264 C CA . GLU B 1 363 ? 4.207 7.816 8.75 1 89.69 363 GLU B CA 1
ATOM 6265 C C . GLU B 1 363 ? 5.41 7.293 9.531 1 89.69 363 GLU B C 1
ATOM 6267 O O . GLU B 1 363 ? 6.52 7.227 9 1 89.69 363 GLU B O 1
ATOM 6272 N N . SER B 1 364 ? 5.195 6.922 10.75 1 90.06 364 SER B N 1
ATOM 6273 C CA . SER B 1 364 ? 6.293 6.48 11.602 1 90.06 364 SER B CA 1
ATOM 6274 C C . SER B 1 364 ? 6.934 5.207 11.07 1 90.06 364 SER B C 1
ATOM 6276 O O . SER B 1 364 ? 8.109 4.938 11.328 1 90.06 364 SER B O 1
ATOM 6278 N N . SER B 1 365 ? 6.102 4.461 10.25 1 92.62 365 SER B N 1
ATOM 6279 C CA . SER B 1 365 ? 6.609 3.193 9.734 1 92.62 365 SER B CA 1
ATOM 6280 C C . SER B 1 365 ? 7.414 3.402 8.453 1 92.62 365 SER B C 1
ATOM 6282 O O . SER B 1 365 ? 8.008 2.461 7.93 1 92.62 365 SER B O 1
ATOM 6284 N N . ASP B 1 366 ? 7.457 4.625 7.992 1 96.62 366 ASP B N 1
ATOM 6285 C CA . ASP B 1 366 ? 8.25 4.918 6.801 1 96.62 366 ASP B CA 1
ATOM 6286 C C . ASP B 1 366 ? 9.742 4.879 7.117 1 96.62 366 ASP B C 1
ATOM 6288 O O . ASP B 1 366 ? 10.43 5.906 7.039 1 96.62 366 ASP B O 1
ATOM 6292 N N . VAL B 1 367 ? 10.219 3.703 7.465 1 97.88 367 VAL B N 1
ATOM 6293 C CA . VAL B 1 367 ? 11.594 3.418 7.844 1 97.88 367 VAL B CA 1
ATOM 6294 C C . VAL B 1 367 ? 12.094 2.184 7.094 1 97.88 367 VAL B C 1
ATOM 6296 O O . VAL B 1 367 ? 11.43 1.14 7.102 1 97.88 367 VAL B O 1
ATOM 6299 N N . PHE B 1 368 ? 13.219 2.32 6.426 1 98.31 368 PHE B N 1
ATOM 6300 C CA . PHE B 1 368 ? 13.766 1.203 5.668 1 98.31 368 PHE B CA 1
ATOM 6301 C C . PHE B 1 368 ? 14.617 0.308 6.562 1 98.31 368 PHE B C 1
ATOM 6303 O O . PHE B 1 368 ? 14.734 -0.894 6.316 1 98.31 368 PHE B O 1
ATOM 6310 N N . GLY B 1 369 ? 15.211 0.924 7.562 1 97.75 369 GLY B N 1
ATOM 6311 C CA . GLY B 1 369 ? 16.047 0.173 8.492 1 97.75 369 GLY B CA 1
ATOM 6312 C C . GLY B 1 369 ? 16.453 0.977 9.711 1 97.75 369 GLY B C 1
ATOM 6313 O O . GLY B 1 369 ? 16.781 2.158 9.602 1 97.75 369 GLY B O 1
ATOM 6314 N N . ARG B 1 370 ? 16.453 0.395 10.898 1 96.81 370 ARG B N 1
ATOM 6315 C CA . ARG B 1 370 ? 16.891 1.017 12.141 1 96.81 370 ARG B CA 1
ATOM 6316 C C . ARG B 1 370 ? 18.25 0.484 12.57 1 96.81 370 ARG B C 1
ATOM 6318 O O . ARG B 1 370 ? 18.531 -0.712 12.445 1 96.81 370 ARG B O 1
ATOM 6325 N N . ASP B 1 371 ? 19.109 1.336 12.914 1 97.06 371 ASP B N 1
ATOM 6326 C CA . ASP B 1 371 ? 20.391 1.009 13.508 1 97.06 371 ASP B CA 1
ATOM 6327 C C . ASP B 1 371 ? 21.219 0.114 12.578 1 97.06 371 ASP B C 1
ATOM 6329 O O . ASP B 1 371 ? 21.719 -0.931 12.992 1 97.06 371 ASP B O 1
ATOM 6333 N N . ARG B 1 372 ? 21.297 0.505 11.406 1 97.81 372 ARG B N 1
ATOM 6334 C CA . ARG B 1 372 ? 22.062 -0.219 10.391 1 97.81 372 ARG B CA 1
ATOM 6335 C C . ARG B 1 372 ? 23.484 0.302 10.305 1 97.81 372 ARG B C 1
ATOM 6337 O O . ARG B 1 372 ? 23.719 1.511 10.375 1 97.81 372 ARG B O 1
ATOM 6344 N N . GLU B 1 373 ? 24.438 -0.582 10.227 1 97.5 373 GLU B N 1
ATOM 6345 C CA . GLU B 1 373 ? 25.812 -0.181 9.992 1 97.5 373 GLU B CA 1
ATOM 6346 C C . GLU B 1 373 ? 26.078 0.062 8.508 1 97.5 373 GLU B C 1
ATOM 6348 O O . GLU B 1 373 ? 25.875 -0.828 7.684 1 97.5 373 GLU B O 1
ATOM 6353 N N . LEU B 1 374 ? 26.469 1.293 8.133 1 97.25 374 LEU B N 1
ATOM 6354 C CA . LEU B 1 374 ? 26.781 1.698 6.77 1 97.25 374 LEU B CA 1
ATOM 6355 C C . LEU B 1 374 ? 28.109 2.447 6.719 1 97.25 374 LEU B C 1
ATOM 6357 O O . LEU B 1 374 ? 28.609 2.912 7.75 1 97.25 374 LEU B O 1
ATOM 6361 N N . ASP B 1 375 ? 28.75 2.51 5.492 1 97.5 375 ASP B N 1
ATOM 6362 C CA . ASP B 1 375 ? 29.766 3.527 5.273 1 97.5 375 ASP B CA 1
ATOM 6363 C C . ASP B 1 375 ? 29.234 4.918 5.605 1 97.5 375 ASP B C 1
ATOM 6365 O O . ASP B 1 375 ? 28.078 5.234 5.312 1 97.5 375 ASP B O 1
ATOM 6369 N N . LYS B 1 376 ? 30.094 5.668 6.203 1 97.88 376 LYS B N 1
ATOM 6370 C CA . LYS B 1 376 ? 29.672 6.98 6.684 1 97.88 376 LYS B CA 1
ATOM 6371 C C . LYS B 1 376 ? 28.812 7.695 5.648 1 97.88 376 LYS B C 1
ATOM 6373 O O . LYS B 1 376 ? 29.172 7.742 4.465 1 97.88 376 LYS B O 1
ATOM 6378 N N . VAL B 1 377 ? 27.719 8.266 6.109 1 98.19 377 VAL B N 1
ATOM 6379 C CA . VAL B 1 377 ? 26.734 8.836 5.207 1 98.19 377 VAL B CA 1
ATOM 6380 C C . VAL B 1 377 ? 26.781 10.359 5.277 1 98.19 377 VAL B C 1
ATOM 6382 O O . VAL B 1 377 ? 26.875 10.938 6.367 1 98.19 377 VAL B O 1
ATOM 6385 N N . GLU B 1 378 ? 26.703 10.977 4.184 1 97.44 378 GLU B N 1
ATOM 6386 C CA . GLU B 1 378 ? 26.641 12.43 4.066 1 97.44 378 GLU B CA 1
ATOM 6387 C C . GLU B 1 378 ? 25.469 12.859 3.18 1 97.44 378 GLU B C 1
ATOM 6389 O O . GLU B 1 378 ? 25.016 12.086 2.334 1 97.44 378 GLU B O 1
ATOM 6394 N N . VAL B 1 379 ? 24.969 14.062 3.398 1 98.06 379 VAL B N 1
ATOM 6395 C CA . VAL B 1 379 ? 23.953 14.625 2.516 1 98.06 379 VAL B CA 1
ATOM 6396 C C . VAL B 1 379 ? 24.453 14.609 1.073 1 98.06 379 VAL B C 1
ATOM 6398 O O . VAL B 1 379 ? 25.594 14.984 0.799 1 98.06 379 VAL B O 1
ATOM 6401 N N . GLY B 1 380 ? 23.594 14.102 0.159 1 97.88 380 GLY B N 1
ATOM 6402 C CA . GLY B 1 380 ? 23.969 14.008 -1.242 1 97.88 380 GLY B CA 1
ATOM 6403 C C . GLY B 1 380 ? 24.375 12.609 -1.663 1 97.88 380 GLY B C 1
ATOM 6404 O O . GLY B 1 380 ? 24.375 12.289 -2.854 1 97.88 380 GLY B O 1
ATOM 6405 N N . ASP B 1 381 ? 24.734 11.727 -0.668 1 98.62 381 ASP B N 1
ATOM 6406 C CA . ASP B 1 381 ? 25.062 10.336 -0.982 1 98.62 381 ASP B CA 1
ATOM 6407 C C . ASP B 1 381 ? 23.859 9.602 -1.554 1 98.62 381 ASP B C 1
ATOM 6409 O O . ASP B 1 381 ? 22.719 10.023 -1.346 1 98.62 381 ASP B O 1
ATOM 6413 N N . VAL B 1 382 ? 24.125 8.562 -2.324 1 98.88 382 VAL B N 1
ATOM 6414 C CA . VAL B 1 382 ? 23.094 7.656 -2.836 1 98.88 382 VAL B CA 1
ATOM 6415 C C . VAL B 1 382 ? 23.156 6.324 -2.092 1 98.88 382 VAL B C 1
ATOM 6417 O O . VAL B 1 382 ? 24.219 5.703 -2.01 1 98.88 382 VAL B O 1
ATOM 6420 N N . LEU B 1 383 ? 22.078 5.941 -1.48 1 98.88 383 LEU B N 1
ATOM 6421 C CA . LEU B 1 383 ? 21.969 4.637 -0.843 1 98.88 383 LEU B CA 1
ATOM 6422 C C . LEU B 1 383 ? 21.25 3.643 -1.754 1 98.88 383 LEU B C 1
ATOM 6424 O O . LEU B 1 383 ? 20.375 4.027 -2.521 1 98.88 383 LEU B O 1
ATOM 6428 N N . ALA B 1 384 ? 21.641 2.391 -1.659 1 98.88 384 ALA B N 1
ATOM 6429 C CA . ALA B 1 384 ? 20.984 1.313 -2.395 1 98.88 384 ALA B CA 1
ATOM 6430 C C . ALA B 1 384 ? 20.297 0.342 -1.44 1 98.88 384 ALA B C 1
ATOM 6432 O O . ALA B 1 384 ? 20.938 -0.209 -0.539 1 98.88 384 ALA B O 1
ATOM 6433 N N . ILE B 1 385 ? 19.062 0.185 -1.59 1 98.88 385 ILE B N 1
ATOM 6434 C CA . ILE B 1 385 ? 18.281 -0.839 -0.9 1 98.88 385 ILE B CA 1
ATOM 6435 C C . ILE B 1 385 ? 18.156 -2.078 -1.784 1 98.88 385 ILE B C 1
ATOM 6437 O O . ILE B 1 385 ? 17.672 -2 -2.912 1 98.88 385 ILE B O 1
ATOM 6441 N N . PHE B 1 386 ? 18.531 -3.244 -1.247 1 98.81 386 PHE B N 1
ATOM 6442 C CA . PHE B 1 386 ? 18.703 -4.469 -2.025 1 98.81 386 PHE B CA 1
ATOM 6443 C C . PHE B 1 386 ? 17.391 -5.238 -2.096 1 98.81 386 PHE B C 1
ATOM 6445 O O . PHE B 1 386 ? 16.5 -5.055 -1.254 1 98.81 386 PHE B O 1
ATOM 6452 N N . ASP B 1 387 ? 17.266 -6.074 -3.123 1 98.81 387 ASP B N 1
ATOM 6453 C CA . ASP B 1 387 ? 16.297 -7.164 -3.262 1 98.81 387 ASP B CA 1
ATOM 6454 C C . ASP B 1 387 ? 14.867 -6.625 -3.309 1 98.81 387 ASP B C 1
ATOM 6456 O O . ASP B 1 387 ? 13.984 -7.133 -2.613 1 98.81 387 ASP B O 1
ATOM 6460 N N . VAL B 1 388 ? 14.711 -5.512 -4.078 1 98.81 388 VAL B N 1
ATOM 6461 C CA . VAL B 1 388 ? 13.398 -4.887 -4.176 1 98.81 388 VAL B CA 1
ATOM 6462 C C . VAL B 1 388 ? 12.727 -5.281 -5.492 1 98.81 388 VAL B C 1
ATOM 6464 O O . VAL B 1 388 ? 11.68 -4.742 -5.848 1 98.81 388 VAL B O 1
ATOM 6467 N N . GLY B 1 389 ? 13.32 -6.207 -6.211 1 98.81 389 GLY B N 1
ATOM 6468 C CA . GLY B 1 389 ? 12.781 -6.582 -7.508 1 98.81 389 GLY B CA 1
ATOM 6469 C C . GLY B 1 389 ? 11.398 -7.215 -7.422 1 98.81 389 GLY B C 1
ATOM 6470 O O . GLY B 1 389 ? 10.656 -7.219 -8.398 1 98.81 389 GLY B O 1
ATOM 6471 N N . ALA B 1 390 ? 11.148 -7.824 -6.332 1 98.56 390 ALA B N 1
ATOM 6472 C CA . ALA B 1 390 ? 9.836 -8.414 -6.078 1 98.56 390 ALA B CA 1
ATOM 6473 C C . ALA B 1 390 ? 9.094 -7.645 -4.992 1 98.56 390 ALA B C 1
ATOM 6475 O O . ALA B 1 390 ? 9.672 -7.285 -3.967 1 98.56 390 ALA B O 1
ATOM 6476 N N . TYR B 1 391 ? 7.824 -7.363 -5.297 1 97.69 391 TYR B N 1
ATOM 6477 C CA . TYR B 1 391 ? 6.887 -6.789 -4.34 1 97.69 391 TYR B CA 1
ATOM 6478 C C . TYR B 1 391 ? 7.312 -5.383 -3.938 1 97.69 391 TYR B C 1
ATOM 6480 O O . TYR B 1 391 ? 7.066 -4.949 -2.809 1 97.69 391 TYR B O 1
ATOM 6488 N N . GLY B 1 392 ? 8.164 -4.754 -4.734 1 98.06 392 GLY B N 1
ATOM 6489 C CA . GLY B 1 392 ? 8.477 -3.336 -4.613 1 98.06 392 GLY B CA 1
ATOM 6490 C C . GLY B 1 392 ? 7.531 -2.451 -5.406 1 98.06 392 GLY B C 1
ATOM 6491 O O . GLY B 1 392 ? 6.48 -2.047 -4.906 1 98.06 392 GLY B O 1
ATOM 6492 N N . ILE B 1 393 ? 7.848 -2.406 -6.742 1 98.5 393 ILE B N 1
ATOM 6493 C CA . ILE B 1 393 ? 7.078 -1.539 -7.629 1 98.5 393 ILE B CA 1
ATOM 6494 C C . ILE B 1 393 ? 5.637 -2.041 -7.723 1 98.5 393 ILE B C 1
ATOM 6496 O O . ILE B 1 393 ? 4.707 -1.246 -7.875 1 98.5 393 ILE B O 1
ATOM 6500 N N . SER B 1 394 ? 5.418 -3.344 -7.539 1 97.75 394 SER B N 1
ATOM 6501 C CA . SER B 1 394 ? 4.082 -3.91 -7.668 1 97.75 394 SER B CA 1
ATOM 6502 C C . SER B 1 394 ? 3.182 -3.473 -6.516 1 97.75 394 SER B C 1
ATOM 6504 O O . SER B 1 394 ? 1.956 -3.443 -6.656 1 97.75 394 SER B O 1
ATOM 6506 N N . MET B 1 395 ? 3.789 -3.107 -5.379 1 97.25 395 MET B N 1
ATOM 6507 C CA . MET B 1 395 ? 3.02 -2.68 -4.215 1 97.25 395 MET B CA 1
ATOM 6508 C C . MET B 1 395 ? 3.152 -1.176 -3.998 1 97.25 395 MET B C 1
ATOM 6510 O O . MET B 1 395 ? 2.617 -0.635 -3.029 1 97.25 395 MET B O 1
ATOM 6514 N N . ALA B 1 396 ? 3.928 -0.497 -4.848 1 98.25 396 ALA B N 1
ATOM 6515 C CA . ALA B 1 396 ? 4.105 0.947 -4.715 1 98.25 396 ALA B CA 1
ATOM 6516 C C . ALA B 1 396 ? 2.775 1.681 -4.852 1 98.25 396 ALA B C 1
ATOM 6518 O O . ALA B 1 396 ? 1.83 1.157 -5.445 1 98.25 396 ALA B O 1
ATOM 6519 N N . ASN B 1 397 ? 2.627 2.809 -4.211 1 97.94 397 ASN B N 1
ATOM 6520 C CA . ASN B 1 397 ? 1.424 3.633 -4.27 1 97.94 397 ASN B CA 1
ATOM 6521 C C . ASN B 1 397 ? 1.762 5.121 -4.258 1 97.94 397 ASN B C 1
ATOM 6523 O O . ASN B 1 397 ? 2.922 5.5 -4.426 1 97.94 397 ASN B O 1
ATOM 6527 N N . ASN B 1 398 ? 0.73 5.969 -4.164 1 98.25 398 ASN B N 1
ATOM 6528 C CA . ASN B 1 398 ? 0.91 7.414 -4.238 1 98.25 398 ASN B CA 1
ATOM 6529 C C . ASN B 1 398 ? 0.601 8.094 -2.906 1 98.25 398 ASN B C 1
ATOM 6531 O O . ASN B 1 398 ? 0.13 9.227 -2.877 1 98.25 398 ASN B O 1
ATOM 6535 N N . TYR B 1 399 ? 0.833 7.375 -1.785 1 97.69 399 TYR B N 1
ATOM 6536 C CA . TYR B 1 399 ? 0.603 7.984 -0.481 1 97.69 399 TYR B CA 1
ATOM 6537 C C . TYR B 1 399 ? 1.382 9.289 -0.344 1 97.69 399 TYR B C 1
ATOM 6539 O O . TYR B 1 399 ? 2.516 9.391 -0.816 1 97.69 399 TYR B O 1
ATOM 6547 N N . ASN B 1 400 ? 0.775 10.352 0.318 1 98 400 ASN B N 1
ATOM 6548 C CA . ASN B 1 400 ? 1.288 11.711 0.433 1 98 400 ASN B CA 1
ATOM 6549 C C . ASN B 1 400 ? 1.455 12.367 -0.936 1 98 400 ASN B C 1
ATOM 6551 O O . ASN B 1 400 ? 2.283 13.266 -1.104 1 98 400 ASN B O 1
ATOM 6555 N N . ALA B 1 401 ? 0.732 11.852 -1.947 1 98 401 ALA B N 1
ATOM 6556 C CA . ALA B 1 401 ? 0.737 12.383 -3.309 1 98 401 ALA B CA 1
ATOM 6557 C C . ALA B 1 401 ? 2.148 12.398 -3.887 1 98 401 ALA B C 1
ATOM 6559 O O . ALA B 1 401 ? 2.59 13.406 -4.441 1 98 401 ALA B O 1
ATOM 6560 N N . ARG B 1 402 ? 2.848 11.367 -3.658 1 97.81 402 ARG B N 1
ATOM 6561 C CA . ARG B 1 402 ? 4.148 11.156 -4.289 1 97.81 402 ARG B CA 1
ATOM 6562 C C . ARG B 1 402 ? 4.016 10.289 -5.539 1 97.81 402 ARG B C 1
ATOM 6564 O O . ARG B 1 402 ? 3.229 9.344 -5.566 1 97.81 402 ARG B O 1
ATOM 6571 N N . GLY B 1 403 ? 4.707 10.648 -6.559 1 97.75 403 GLY B N 1
ATOM 6572 C CA . GLY B 1 403 ? 4.672 9.852 -7.781 1 97.75 403 GLY B CA 1
ATOM 6573 C C . GLY B 1 403 ? 5.484 8.578 -7.688 1 97.75 403 GLY B C 1
ATOM 6574 O O . GLY B 1 403 ? 6.539 8.555 -7.047 1 97.75 403 GLY B O 1
ATOM 6575 N N . ARG B 1 404 ? 5.035 7.508 -8.367 1 98.25 404 ARG B N 1
ATOM 6576 C CA . ARG B 1 404 ? 5.82 6.281 -8.453 1 98.25 404 ARG B CA 1
ATOM 6577 C C . ARG B 1 404 ? 7.113 6.512 -9.227 1 98.25 404 ARG B C 1
ATOM 6579 O O . ARG B 1 404 ? 7.129 7.258 -10.211 1 98.25 404 ARG B O 1
ATOM 6586 N N . PRO B 1 405 ? 8.156 5.883 -8.828 1 98.44 405 PRO B N 1
ATOM 6587 C CA . PRO B 1 405 ? 9.492 6.203 -9.344 1 98.44 405 PRO B CA 1
ATOM 6588 C C . PRO B 1 405 ? 9.734 5.633 -10.734 1 98.44 405 PRO B C 1
ATOM 6590 O O . PRO B 1 405 ? 8.961 4.801 -11.211 1 98.44 405 PRO B O 1
ATOM 6593 N N . ARG B 1 406 ? 10.766 6.141 -11.305 1 98.62 406 ARG B N 1
ATOM 6594 C CA . ARG B 1 406 ? 11.336 5.594 -12.531 1 98.62 406 ARG B CA 1
ATOM 6595 C C . ARG B 1 406 ? 11.977 4.23 -12.281 1 98.62 406 ARG B C 1
ATOM 6597 O O . ARG B 1 406 ? 12.453 3.957 -11.18 1 98.62 406 ARG B O 1
ATOM 6604 N N . MET B 1 407 ? 11.906 3.346 -13.305 1 98.88 407 MET B N 1
ATOM 6605 C CA . MET B 1 407 ? 12.617 2.07 -13.312 1 98.88 407 MET B CA 1
ATOM 6606 C C . MET B 1 407 ? 13.492 1.942 -14.555 1 98.88 407 MET B C 1
ATOM 6608 O O . MET B 1 407 ? 13.078 2.307 -15.656 1 98.88 407 MET B O 1
ATOM 6612 N N . VAL B 1 408 ? 14.703 1.486 -14.352 1 98.94 408 VAL B N 1
ATOM 6613 C CA . VAL B 1 408 ? 15.578 1.21 -15.477 1 98.94 408 VAL B CA 1
ATOM 6614 C C . VAL B 1 408 ? 16 -0.256 -15.461 1 98.94 408 VAL B C 1
ATOM 6616 O O . VAL B 1 408 ? 15.984 -0.899 -14.406 1 98.94 408 VAL B O 1
ATOM 6619 N N . LEU B 1 409 ? 16.266 -0.8 -16.594 1 98.94 409 LEU B N 1
ATOM 6620 C CA . LEU B 1 409 ? 16.812 -2.131 -16.797 1 98.94 409 LEU B CA 1
ATOM 6621 C C . LEU B 1 409 ? 18.266 -2.047 -17.266 1 98.94 409 LEU B C 1
ATOM 6623 O O . LEU B 1 409 ? 18.547 -1.432 -18.312 1 98.94 409 LEU B O 1
ATOM 6627 N N . THR B 1 410 ? 19.188 -2.539 -16.469 1 98.88 410 THR B N 1
ATOM 6628 C CA . THR B 1 410 ? 20.578 -2.625 -16.906 1 98.88 410 THR B CA 1
ATOM 6629 C C . THR B 1 410 ? 20.844 -3.961 -17.594 1 98.88 410 THR B C 1
ATOM 6631 O O . THR B 1 410 ? 20.266 -4.984 -17.219 1 98.88 410 THR B O 1
ATOM 6634 N N . SER B 1 411 ? 21.672 -3.938 -18.594 1 98 411 SER B N 1
ATOM 6635 C CA . SER B 1 411 ? 22.047 -5.137 -19.328 1 98 411 SER B CA 1
ATOM 6636 C C . SER B 1 411 ? 23.391 -4.969 -20 1 98 411 SER B C 1
ATOM 6638 O O . SER B 1 411 ? 24.016 -3.91 -19.891 1 98 411 SER B O 1
ATOM 6640 N N . LYS B 1 412 ? 23.875 -6.043 -20.656 1 96.31 412 LYS B N 1
ATOM 6641 C CA . LYS B 1 412 ? 25.109 -5.961 -21.438 1 96.31 412 LYS B CA 1
ATOM 6642 C C . LYS B 1 412 ? 24.922 -5.051 -22.656 1 96.31 412 LYS B C 1
ATOM 6644 O O . LYS B 1 412 ? 25.891 -4.562 -23.219 1 96.31 412 LYS B O 1
ATOM 6649 N N . LYS B 1 413 ? 23.703 -4.754 -23 1 96.62 413 LYS B N 1
ATOM 6650 C CA . LYS B 1 413 ? 23.391 -3.955 -24.188 1 96.62 413 LYS B CA 1
ATOM 6651 C C . LYS B 1 413 ? 23.25 -2.479 -23.828 1 96.62 413 LYS B C 1
ATOM 6653 O O . LYS B 1 413 ? 23.203 -1.624 -24.719 1 96.62 413 LYS B O 1
ATOM 6658 N N . GLY B 1 414 ? 23.172 -2.195 -22.578 1 98.06 414 GLY B N 1
ATOM 6659 C CA . GLY B 1 414 ? 22.984 -0.822 -22.141 1 98.06 414 GLY B CA 1
ATOM 6660 C C . GLY B 1 414 ? 21.984 -0.684 -21.016 1 98.06 414 GLY B C 1
ATOM 6661 O O . GLY B 1 414 ? 21.641 -1.671 -20.359 1 98.06 414 GLY B O 1
ATOM 6662 N N . VAL B 1 415 ? 21.688 0.589 -20.719 1 98.75 415 VAL B N 1
ATOM 6663 C CA . VAL B 1 415 ? 20.688 0.93 -19.719 1 98.75 415 VAL B CA 1
ATOM 6664 C C . VAL B 1 415 ? 19.422 1.442 -20.391 1 98.75 415 VAL B C 1
ATOM 6666 O O . VAL B 1 415 ? 19.469 2.35 -21.219 1 98.75 415 VAL B O 1
ATOM 6669 N N . PHE B 1 416 ? 18.266 0.836 -20.031 1 98.81 416 PHE B N 1
ATOM 6670 C CA . PHE B 1 416 ? 17.016 1.173 -20.688 1 98.81 416 PHE B CA 1
ATOM 6671 C C . PHE B 1 416 ? 15.977 1.63 -19.672 1 98.81 416 PHE B C 1
ATOM 6673 O O . PHE B 1 416 ? 15.828 1.019 -18.609 1 98.81 416 PHE B O 1
ATOM 6680 N N . LEU B 1 417 ? 15.336 2.762 -19.969 1 98.81 417 LEU B N 1
ATOM 6681 C CA . LEU B 1 417 ? 14.156 3.145 -19.188 1 98.81 417 LEU B CA 1
ATOM 6682 C C . LEU B 1 417 ? 13.023 2.143 -19.391 1 98.81 417 LEU B C 1
ATOM 6684 O O . LEU B 1 417 ? 12.656 1.839 -20.531 1 98.81 417 LEU B O 1
ATOM 6688 N N . ILE B 1 418 ? 12.461 1.572 -18.266 1 98.94 418 ILE B N 1
ATOM 6689 C CA . ILE B 1 418 ? 11.414 0.579 -18.453 1 98.94 418 ILE B CA 1
ATOM 6690 C C . ILE B 1 418 ? 10.141 1.027 -17.734 1 98.94 418 ILE B C 1
ATOM 6692 O O . ILE B 1 418 ? 9.102 0.372 -17.828 1 98.94 418 ILE B O 1
ATOM 6696 N N . ARG B 1 419 ? 10.172 2.057 -16.984 1 98.81 419 ARG B N 1
ATOM 6697 C CA . ARG B 1 419 ? 9.016 2.764 -16.453 1 98.81 419 ARG B CA 1
ATOM 6698 C C . ARG B 1 419 ? 9.328 4.242 -16.25 1 98.81 419 ARG B C 1
ATOM 6700 O O . ARG B 1 419 ? 10.328 4.594 -15.617 1 98.81 419 ARG B O 1
ATOM 6707 N N . GLU B 1 420 ? 8.555 5.145 -16.688 1 98.69 420 GLU B N 1
ATOM 6708 C CA . GLU B 1 420 ? 8.742 6.574 -16.453 1 98.69 420 GLU B CA 1
ATOM 6709 C C . GLU B 1 420 ? 8.164 6.988 -15.102 1 98.69 420 GLU B C 1
ATOM 6711 O O . GLU B 1 420 ? 7.215 6.371 -14.609 1 98.69 420 GLU B O 1
ATOM 6716 N N . ARG B 1 421 ? 8.742 7.988 -14.516 1 98.31 421 ARG B N 1
ATOM 6717 C CA . ARG B 1 421 ? 8.258 8.547 -13.258 1 98.31 421 ARG B CA 1
ATOM 6718 C C . ARG B 1 421 ? 6.902 9.219 -13.438 1 98.31 421 ARG B C 1
ATOM 6720 O O . ARG B 1 421 ? 6.664 9.883 -14.453 1 98.31 421 ARG B O 1
ATOM 6727 N N . GLU B 1 422 ? 6.012 9.047 -12.477 1 98.44 422 GLU B N 1
ATOM 6728 C CA . GLU B 1 422 ? 4.75 9.781 -12.492 1 98.44 422 GLU B CA 1
ATOM 6729 C C . GLU B 1 422 ? 4.965 11.258 -12.172 1 98.44 422 GLU B C 1
ATOM 6731 O O . GLU B 1 422 ? 5.738 11.594 -11.266 1 98.44 422 GLU B O 1
ATOM 6736 N N . THR B 1 423 ? 4.324 12.148 -12.922 1 97.88 423 THR B N 1
ATOM 6737 C CA . THR B 1 423 ? 4.312 13.586 -12.68 1 97.88 423 THR B CA 1
ATOM 6738 C C . THR B 1 423 ? 3.158 13.969 -11.758 1 97.88 423 THR B C 1
ATOM 6740 O O . THR B 1 423 ? 2.316 13.133 -11.43 1 97.88 423 THR B O 1
ATOM 6743 N N . TYR B 1 424 ? 3.158 15.242 -11.32 1 97.81 424 TYR B N 1
ATOM 6744 C CA . TYR B 1 424 ? 2.033 15.719 -10.523 1 97.81 424 TYR B CA 1
ATOM 6745 C C . TYR B 1 424 ? 0.729 15.609 -11.305 1 97.81 424 TYR B C 1
ATOM 6747 O O . TYR B 1 424 ? -0.326 15.336 -10.727 1 97.81 424 TYR B O 1
ATOM 6755 N N . ALA B 1 425 ? 0.771 15.773 -12.625 1 97.5 425 ALA B N 1
ATOM 6756 C CA . ALA B 1 425 ? -0.417 15.641 -13.461 1 97.5 425 ALA B CA 1
ATOM 6757 C C . ALA B 1 425 ? -0.938 14.203 -13.453 1 97.5 425 ALA B C 1
ATOM 6759 O O . ALA B 1 425 ? -2.148 13.977 -13.508 1 97.5 425 ALA B O 1
ATOM 6760 N N . ASP B 1 426 ? -0.07 13.234 -13.391 1 97.75 426 ASP B N 1
ATOM 6761 C CA . ASP B 1 426 ? -0.462 11.828 -13.344 1 97.75 426 ASP B CA 1
ATOM 6762 C C . ASP B 1 426 ? -1.248 11.523 -12.07 1 97.75 426 ASP B C 1
ATOM 6764 O O . ASP B 1 426 ? -2.148 10.68 -12.07 1 97.75 426 ASP B O 1
ATOM 6768 N N . LEU B 1 427 ? -0.93 12.234 -10.938 1 97.56 427 LEU B N 1
ATOM 6769 C CA . LEU B 1 427 ? -1.53 11.977 -9.633 1 97.56 427 LEU B CA 1
ATOM 6770 C C . LEU B 1 427 ? -3.018 12.312 -9.641 1 97.56 427 LEU B C 1
ATOM 6772 O O . LEU B 1 427 ? -3.801 11.711 -8.906 1 97.56 427 LEU B O 1
ATOM 6776 N N . ILE B 1 428 ? -3.445 13.289 -10.508 1 97.62 428 ILE B N 1
ATOM 6777 C CA . ILE B 1 428 ? -4.824 13.766 -10.477 1 97.62 428 ILE B CA 1
ATOM 6778 C C . ILE B 1 428 ? -5.508 13.438 -11.805 1 97.62 428 ILE B C 1
ATOM 6780 O O . ILE B 1 428 ? -6.602 13.945 -12.086 1 97.62 428 ILE B O 1
ATOM 6784 N N . ALA B 1 429 ? -4.84 12.594 -12.656 1 96.94 429 ALA B N 1
ATOM 6785 C CA . ALA B 1 429 ? -5.289 12.367 -14.031 1 96.94 429 ALA B CA 1
ATOM 6786 C C . ALA B 1 429 ? -6.68 11.742 -14.055 1 96.94 429 ALA B C 1
ATOM 6788 O O . ALA B 1 429 ? -7.43 11.914 -15.016 1 96.94 429 ALA B O 1
ATOM 6789 N N . LYS B 1 430 ? -7.066 10.953 -13.023 1 98.19 430 LYS B N 1
ATOM 6790 C CA . LYS B 1 430 ? -8.352 10.258 -13 1 98.19 430 LYS B CA 1
ATOM 6791 C C . LYS B 1 430 ? -9.383 11.039 -12.188 1 98.19 430 LYS B C 1
ATOM 6793 O O . LYS B 1 430 ? -10.547 10.648 -12.117 1 98.19 430 LYS B O 1
ATOM 6798 N N . ASP B 1 431 ? -8.953 12.203 -11.539 1 98.44 431 ASP B N 1
ATOM 6799 C CA . ASP B 1 431 ? -9.852 13 -10.711 1 98.44 431 ASP B CA 1
ATOM 6800 C C . ASP B 1 431 ? -10.781 13.859 -11.57 1 98.44 431 ASP B C 1
ATOM 6802 O O . ASP B 1 431 ? -10.375 14.352 -12.633 1 98.44 431 ASP B O 1
ATOM 6806 N N . ILE B 1 432 ? -11.977 13.953 -11.188 1 98.5 432 ILE B N 1
ATOM 6807 C CA . ILE B 1 432 ? -12.992 14.789 -11.812 1 98.5 432 ILE B CA 1
ATOM 6808 C C . ILE B 1 432 ? -13.617 15.711 -10.773 1 98.5 432 ILE B C 1
ATOM 6810 O O . ILE B 1 432 ? -14.086 15.25 -9.727 1 98.5 432 ILE B O 1
ATOM 6814 N N . VAL B 1 433 ? -13.609 17 -10.977 1 98.19 433 VAL B N 1
ATOM 6815 C CA . VAL B 1 433 ? -14.227 17.953 -10.07 1 98.19 433 VAL B CA 1
ATOM 6816 C C . VAL B 1 433 ? -15.648 18.266 -10.539 1 98.19 433 VAL B C 1
ATOM 6818 O O . VAL B 1 433 ? -15.852 18.75 -11.656 1 98.19 433 VAL B O 1
ATOM 6821 N N . PRO B 1 434 ? -16.609 17.969 -9.711 1 97.75 434 PRO B N 1
ATOM 6822 C CA . PRO B 1 434 ? -17.984 18.281 -10.094 1 97.75 434 PRO B CA 1
ATOM 6823 C C . PRO B 1 434 ? -18.188 19.781 -10.367 1 97.75 434 PRO B C 1
ATOM 6825 O O . PRO B 1 434 ? -17.531 20.609 -9.742 1 97.75 434 PRO B O 1
ATOM 6828 N N . PRO B 1 435 ? -19.172 20.125 -11.203 1 96.44 435 PRO B N 1
ATOM 6829 C CA . PRO B 1 435 ? -19.375 21.516 -11.617 1 96.44 435 PRO B CA 1
ATOM 6830 C C . PRO B 1 435 ? -19.625 22.453 -10.445 1 96.44 435 PRO B C 1
ATOM 6832 O O . PRO B 1 435 ? -19.156 23.594 -10.445 1 96.44 435 PRO B O 1
ATOM 6835 N N . HIS B 1 436 ? -20.359 21.938 -9.477 1 95.44 436 HIS B N 1
ATOM 6836 C CA . HIS B 1 436 ? -20.719 22.812 -8.375 1 95.44 436 HIS B CA 1
ATOM 6837 C C . HIS B 1 436 ? -19.531 23.078 -7.465 1 95.44 436 HIS B C 1
ATOM 6839 O O . HIS B 1 436 ? -19.594 23.922 -6.562 1 95.44 436 HIS B O 1
ATOM 6845 N N . LEU B 1 437 ? -18.375 22.359 -7.648 1 96.19 437 LEU B N 1
ATOM 6846 C CA . LEU B 1 437 ? -17.172 22.562 -6.844 1 96.19 437 LEU B CA 1
ATOM 6847 C C . LEU B 1 437 ? -16.109 23.344 -7.621 1 96.19 437 LEU B C 1
ATOM 6849 O O . LEU B 1 437 ? -15 23.547 -7.133 1 96.19 437 LEU B O 1
ATOM 6853 N N . LEU B 1 438 ? -16.391 23.719 -8.844 1 92.88 438 LEU B N 1
ATOM 6854 C CA . LEU B 1 438 ? -15.469 24.531 -9.633 1 92.88 438 LEU B CA 1
ATOM 6855 C C . LEU B 1 438 ? -15.5 25.984 -9.164 1 92.88 438 LEU B C 1
ATOM 6857 O O . LEU B 1 438 ? -16.531 26.469 -8.703 1 92.88 438 LEU B O 1
#